Protein AF-A0A9D2CXY6-F1 (afdb_monomer)

pLDDT: mean 75.98, std 15.33, range [23.7, 97.94]

Solvent-accessible surface area (backbone atoms only — not comparable to full-atom values): 51141 Å² total; per-residue (Å²): 143,84,92,83,82,90,83,86,85,86,86,86,74,96,75,68,69,77,80,71,66,85,78,75,85,92,84,87,87,88,86,85,75,83,60,76,52,52,64,48,45,56,58,53,73,65,58,74,75,79,53,79,59,81,84,61,63,61,69,74,40,43,45,48,94,90,51,90,35,28,38,73,75,67,88,88,60,103,52,62,72,58,45,66,67,40,51,51,51,31,41,46,36,45,56,74,44,64,37,37,32,31,46,40,33,43,53,55,68,42,63,71,55,25,49,50,52,41,52,49,42,35,39,79,66,74,59,51,74,18,39,38,37,35,27,46,75,69,50,40,71,57,53,52,45,44,44,22,41,26,73,51,67,37,83,84,48,63,42,79,47,66,37,87,70,57,74,88,78,52,63,52,49,76,59,87,94,31,36,26,38,64,51,37,35,38,30,35,45,84,24,54,41,58,48,61,76,74,59,34,49,44,42,50,38,31,39,36,34,47,58,43,41,56,44,29,39,85,66,69,76,41,20,52,35,48,24,51,52,11,42,29,30,54,44,20,50,77,70,77,38,70,40,32,45,30,29,23,43,51,70,46,52,29,42,50,54,45,34,42,57,48,47,43,27,45,78,57,65,28,48,61,40,68,51,54,73,45,86,48,77,89,74,30,52,71,65,57,52,50,51,50,50,47,41,33,50,70,44,34,65,65,26,54,30,54,66,50,32,47,55,51,44,45,48,52,42,41,68,52,85,38,29,68,65,48,50,54,48,33,59,75,72,65,59,74,64,66,88,79,48,52,72,70,55,45,53,50,55,53,48,54,53,33,70,76,33,60,71,58,36,53,53,44,42,51,50,41,17,46,50,43,49,62,45,47,51,53,68,54,33,50,63,68,69,77,78,78,52,91,50,51,78,45,60,45,33,40,35,34,37,72,31,90,54,69,53,44,76,45,81,37,58,44,96,86,66,47,69,32,39,39,29,47,70,42,52,84,34,70,63,10,28,32,50,85,91,51,64,30,24,47,67,58,52,34,67,76,62,30,76,94,44,52,67,59,41,34,44,23,45,46,46,30,63,34,45,45,49,67,70,52,65,62,84,76,64,52,77,35,37,53,43,65,60,35,54,28,53,40,51,48,60,43,46,94,83,62,57,75,44,80,43,61,36,50,64,78,85,56,65,64,58,60,51,48,53,54,50,48,53,53,49,60,79,41,56,80,34,30,33,41,36,39,49,34,66,86,46,56,76,92,75,34,58,52,63,62,50,49,53,54,37,55,71,32,82,92,42,33,90,33,61,41,77,38,42,68,90,52,39,70,62,44,52,51,53,49,70,75,35,60,40,24,34,38,42,42,61,44,72,74,44,57,65,71,51,89,47,48,90,26,42,36,39,37,30,67,34,52,55,66,34,54,52,62,50,46,53,59,49,50,38,32,62,32,60,87,43,88,55,56,31,38,41,35,36,43,25,42,59,62,42,70,33,22,56,43,49,46,42,36,47,31,34,30,42,78,76,43,49,64,39,53,18,44,33,63,26,19,56,47,48,50,41,65,41,39,29,27,24,82,82,81,50,53,53,50,77,31,42,44,65,58,42,52,51,30,58,74,67,73,62,52,52,32,63,89,44,71,79,27,39,73,84,41,99,73,28,31,66,43,44,75,53,73,76,54,34,28,36,24,81,66,79,67,50,66,42,41,61,38,85,84,47,82,28,33,45,38,80,42,77,55,96,87,56,73,41,48,20,33,64,79,82,56,95,86,67,51,46,38,27,41,37,36,61,44,50,50,76,46,18,50,54,31,60,75,69,53,39,66,83,67,35,64,32,59,43,47,38,71,77,38,65,64,62,48,71,67,59,35,31,52,42,46,68,73,52,83,67,82,89,63,55,81,88,70,58,58,54,76,59,69,73,47,31,53,66,44,46,79,32,96,41,46,62,44,48,68,50,62,51,74,48,57,40,48,100,82,53,34,26,75,24,67,72,28,54,78,66,75,63,78,22,41,26,32,64,47,72,54,67,37,45,33,57,40,48,52,54,49,66,65,46,55,92,61,42,23,32,41,50,32,54,47,56,46,54,50,32,58,61,48,28,55,53,42,59,24,63,72,51,69,67,93,65,75,77,78,130

Organism: NCBI:txid2838504

Mean predicted aligned error: 16.37 Å

InterPro domains:
  IPR000330 SNF2, N-terminal domain [PF00176] (92-286)
  IPR001650 Helicase, C-terminal domain-like [PF00271] (515-628)
  IPR001650 Helicase, C-terminal domain-like [PS51194] (515-668)
  IPR001650 Helicase, C-terminal domain-like [SM00490] (543-628)
  IPR014001 Helicase superfamily 1/2, ATP-binding domain [PS51192] (92-269)
  IPR014001 Helicase superfamily 1/2, ATP-binding domain [SM00487] (78-279)
  IPR027417 P-loop containing nucleoside triphosphate hydrolase [G3DSA:3.40.50.300] (486-652)
  IPR027417 P-loop containing nucleoside triphosphate hydrolase [SSF52540] (81-277)
  IPR027417 P-loop containing nucleoside triphosphate hydrolase [SSF52540] (204-654)
  IPR038718 SNF2-like, N-terminal domain superfamily [G3DSA:3.40.50.10810] (81-376)
  IPR049730 SNF2/RAD5-like, C-terminal helicase domain [cd18793] (515-636)

Sequence (931 aa):
MSKKNYRIEVGLNAFDKEKQRTHLSSTKEAYNAKIAEMNKAVEALDRYDDFSILKIDPYKYKKEKGCGYGITEKQGFNDGIILQHQKDAALAFLRELRGFGLLADVVGSGKTYEACVVLSELAVRDKVRSLLLVVPGQVYATWVDVLENQFGLGKGVLHEVGADIDISEIECEKTGNFLRPVRPIIVKTEDFVHWPEETKKLLFDVIVVDEAHHLCAEEGKYAKAMKLLSLMMETKKKANMTYCLLLSATPHSGNLEHMFRLWYFIRCKGGNPSDFDEKEDKERTEDYNKEKNYYKQHVCRGAATVMEFIKKVKFIEVTGTHAQAFGEYLAKEKIRGFEKKTEGEKSRIVQEFLDENREIKKAVLAQVANAYHNGVLRSIMIRQPNNLLSKKKELFNYLFFPMQEKPGKISAKGLNGEDLTINLADLYGDKAVSVGSKKMSLADYVEEVRGNRTQKQAYAEMIGSKVINTVGAEKPLFTKAGSGAYYWEQMRELPQDTSYELIPYQYDGDLFSHKLEKAKEILRAHKNARVLVFFDYELKKEDCLADRFEEALLADKEFSSRVLSGNVLDRTGTVERFRKKEDAVLVVKDAAFTEGVNLQDSNIIINFQITPDPLAMDQRIGRIFRLGQKNNVRIYSLADMNRLEGYVLMYFLRIGLMSSGSGDATIIAGSNNERMVTVRCPVCGNVKLYSLEDYETRKKNDDLYCVETELCRRGDTKGTRMEEISVYDFKCDVCDSVFARSVSEEGYLCMSVNNEGKGIMCNSGEFGDREVYCRKICAVSHCAYFKRTKLDERCPALLKYKEDKNTSDSDLMQLCEMCTNKDCLPKCRIDVGADAVKACSVCDYASCYPHPHAVRFDDKWEADCPVCAASHRGGRIRPVLARTFATYIRSAWDFKHDGGAGFCGNLRAEAAKVADIKDILGNDKEQPLGR

Foldseek 3Di:
DDDDDDDDDDDDDPDDPPVVPPDDDDDDDDDDDPDVCPVVVVVVVVDDDPLPDQPDDLLNQDDDVPDQEHQDFDPFDPAGSDGPVLRVQLSCCCPVLVQFFEAQEAQFQPLLVSVVSNVVSCVVVVLFQEEEEEAAPLCQVVSLCCVARRVPCHHPQEDEDFLPDDPVPFDADDDDQATEGRGYYYYYNLSLLNHDLVCLSYAGLAYEYEQCLLCLDLDDSNLSNLLSQLSVQVSCVVVVHQRYYYYHNACYLFFLLSNLSSLCCRVVSRHHSQQSVDNDPVSHDPVSVVSSCCCCCQLQVVDRGLLVSLLVLLLCCCCPVVVVLLVVVCVVVVPPPLVVDDSVVVSVSSVVSCVVPVVSVLVSLLVSLCSCVVRHVVSGYDYDALPLQPFFAQEEEEAEEEFQDFQAWDWWAAPVRAIKIARRVCQQDQFRIDGPNDGGHPQVSLVVPVPPHDSQLRSLCCCLVIVCCRGCVPPHPALFPCLSVLSSLLSNQFDPSDDYDYNYGYPPPCVVVVLLVVVVVVLVVLQQAEEEEAWALVDDPVPTCLVVSLVVQCVDPSRVVQEAEQDPVPLPVSLVVSLVGGSHYYRHNDLNSLVSDQPLSHQHYEHSHAFLQLQSVLSVNSSHRHPPRNHHRYYYYYHYSRDLRVSSVSLCRLLCLSRDRSSLNSNLSSSQLQQKWWWAFPFQRFIDIDRPVRVVVCVVVVQQADDPDPRQPVPHPSGTHIGIPQLFFKAWPFPRDTFHADLQQAATWADFPPPPDIFGWHFLPDDPTQKIWTFLLRQVCQFQLCVVVVVCVVQPLNVVCVVGVNQDLVNSQVSQVPDPDPSDDPLSGGDGDDVNQVCFCPDPRRRGVVTTDIWGADPQSKTFDSVCVVVVNGIIIHTPRPSGSSSVLVSLSSDCPVSNSNVSVNSSVVSVSSSSSSSSSNSPDPDDPDD

Nearest PDB structures (foldseek):
  7vdt-assembly1_A  TM=5.013E-01  e=1.199E-12  Homo sapiens
  8wha-assembly1_K  TM=5.676E-01  e=6.725E-11  Arabidopsis thaliana
  8kcc-assembly1_K  TM=5.753E-01  e=1.646E-10  Arabidopsis thaliana
  7nkx-assembly1_W  TM=5.456E-01  e=2.706E-10  Saccharomyces cerevisiae S288C
  8skz-assembly1_A  TM=4.978E-01  e=8.334E-12  Arabidopsis thaliana

Secondary structure (DSSP, 8-state):
-----------S-TT-SSTTSTTS---------TTHHHHHHHHHHT-S-TTSS--S-GGGGB--TT-S--B---TTSS--SS-HHHHHHHHHHHHTSTTEEEE-PPTTS-HHHHHHHHHHHHHHTT--SSEEEEE-TTTHHHHHIIIIIIS---TT-SEEE-SS--GGGS-EEEETTEEEESSPEEEEHHHHTT--GGGGGB--SEEEETTGGGGG-SSSTTHHHHHHHHHHHHHHHHTT---EEEE-S-S-SSBHHHHHHHHHHHHTTT--GGGGT-SSTTTS-HHHHHHHHHIIIIISTT-SBHHHHHHHHHHHHHHTTTHHHHHHHHHHTT---GGGS-HHHHHHHHHHHHHH-HHHHHHHHHHHHHIIIIIIGGGTEE---GGG--SPEEEEEEEEEEESSPS-EEEEE-TTS-EEEEEGGGTTSTTSEEETTEEE-HHHHHHHH-TTS-HHHHHHHIIIIIIIHHHH-STTSSSSTTHHHHHHHHHHT--TT---EEEEEE-SS-HHHHHHHHHHHHHHHTTTS-EEEE--TTS-TTT--HHHHHHHHHHSTTTTTTEEEE-STTHHHHHHHHHH-TT-EEEE--HHHHTT---TT--EEEESS--S-HHHHHHHHHTTSSTT--SPEEEEEEEETTSHHHHHHHHHHHTTTTTS-HHHHHHHHHTT-SPEEEEE-TTT--EEEEEHHHHHHHHHTT--EE-SSHHHHTT-TT-EEPEEE----EEETTT--EE-EETTTTEEEE---STT--EEEEE--STT--EEEE-HHHHHHTBHHHHHTT-TTT-HHHHHHHH-TT--HHHHHHHHHT---TTS-GGGS---SHHHHHHHHT-TTB--SS-S-EEE--TTS-EE-HHHHHTT---EEEE----SHHHHHHHHHH--TTTTHHHHHHHHHHHHHHHHHHHHHHT--------

Structure (mmCIF, N/CA/C/O backbone):
data_AF-A0A9D2CXY6-F1
#
_entry.id   AF-A0A9D2CXY6-F1
#
loop_
_atom_site.group_PDB
_atom_site.id
_atom_site.type_symbol
_atom_site.label_atom_id
_atom_site.label_alt_id
_atom_site.label_comp_id
_atom_site.label_asym_id
_atom_site.label_entity_id
_atom_site.label_seq_id
_atom_site.pdbx_PDB_ins_code
_atom_site.Cartn_x
_atom_site.Cartn_y
_atom_site.Cartn_z
_atom_site.occupancy
_atom_site.B_iso_or_equiv
_atom_site.auth_seq_id
_atom_site.auth_comp_id
_atom_site.auth_asym_id
_atom_site.auth_atom_id
_atom_site.pdbx_PDB_model_num
ATOM 1 N N . MET A 1 1 ? -18.580 -47.778 30.922 1.00 41.81 1 MET A N 1
ATOM 2 C CA . MET A 1 1 ? -18.219 -47.964 29.498 1.00 41.81 1 MET A CA 1
ATOM 3 C C . MET A 1 1 ? -19.469 -47.819 28.630 1.00 41.81 1 MET A C 1
ATOM 5 O O . MET A 1 1 ? -20.261 -48.744 28.617 1.00 41.81 1 MET A O 1
ATOM 9 N N . SER A 1 2 ? -19.644 -46.695 27.922 1.00 25.81 2 SER A N 1
ATOM 10 C CA . SER A 1 2 ? -20.305 -46.613 26.599 1.00 25.81 2 SER A CA 1
ATOM 11 C C . SER A 1 2 ? -20.225 -45.181 26.042 1.00 25.81 2 SER A C 1
ATOM 13 O O . SER A 1 2 ? -20.361 -44.212 26.779 1.00 25.81 2 SER A O 1
ATOM 15 N N . LYS A 1 3 ? -19.981 -45.081 24.733 1.00 36.84 3 LYS A N 1
ATOM 16 C CA . LYS A 1 3 ? -19.825 -43.879 23.893 1.00 36.84 3 LYS A CA 1
ATOM 17 C C . LYS A 1 3 ? -21.077 -42.974 23.859 1.00 36.84 3 LYS A C 1
ATOM 19 O O . LYS A 1 3 ? -22.158 -43.516 23.660 1.00 36.84 3 LYS A O 1
ATOM 24 N N . LYS A 1 4 ? -20.899 -41.639 23.855 1.00 28.08 4 LYS A N 1
ATOM 25 C CA . LYS A 1 4 ? -21.311 -40.669 22.795 1.00 28.08 4 LYS A CA 1
ATOM 26 C C . LYS A 1 4 ? -21.575 -39.246 23.336 1.00 28.08 4 LYS A C 1
ATOM 28 O O . LYS A 1 4 ? -22.573 -39.005 23.993 1.00 28.08 4 LYS A O 1
ATOM 33 N N . ASN A 1 5 ? -20.688 -38.350 22.901 1.00 28.52 5 ASN A N 1
ATOM 34 C CA . ASN A 1 5 ? -20.917 -37.015 22.334 1.00 28.52 5 ASN A CA 1
ATOM 35 C C . ASN A 1 5 ? -21.491 -35.875 23.196 1.00 28.52 5 ASN A C 1
ATOM 37 O O . ASN A 1 5 ? -22.666 -35.830 23.535 1.00 28.52 5 ASN A O 1
ATOM 41 N N . TYR A 1 6 ? -20.599 -34.901 23.400 1.00 33.56 6 TYR A N 1
ATOM 42 C CA . TYR A 1 6 ? -20.803 -33.458 23.508 1.00 33.56 6 TYR A CA 1
ATOM 43 C C . TYR A 1 6 ? -22.066 -32.939 22.804 1.00 33.56 6 TYR A C 1
ATOM 45 O O . TYR A 1 6 ? -22.317 -33.299 21.655 1.00 33.56 6 TYR A O 1
ATOM 53 N N . ARG A 1 7 ? -22.802 -32.037 23.468 1.00 26.97 7 ARG A N 1
ATOM 54 C CA . ARG A 1 7 ? -23.714 -31.103 22.803 1.00 26.97 7 ARG A CA 1
ATOM 55 C C . ARG A 1 7 ? -23.907 -29.838 23.630 1.00 26.97 7 ARG A C 1
ATOM 57 O O . ARG A 1 7 ? -24.121 -29.905 24.838 1.00 26.97 7 ARG A O 1
ATOM 64 N N . ILE A 1 8 ? -23.804 -28.698 22.960 1.00 31.97 8 ILE A N 1
ATOM 65 C CA . ILE A 1 8 ? -24.222 -27.389 23.460 1.00 31.97 8 ILE A CA 1
ATOM 66 C C . ILE A 1 8 ? -25.532 -27.093 22.758 1.00 31.97 8 ILE A C 1
ATOM 68 O O . ILE A 1 8 ? -25.573 -27.079 21.530 1.00 31.97 8 ILE A O 1
ATOM 72 N N . GLU A 1 9 ? -26.587 -26.873 23.528 1.00 25.33 9 GLU A N 1
ATOM 73 C CA . GLU A 1 9 ? -27.863 -26.410 22.996 1.00 25.33 9 GLU A CA 1
ATOM 74 C C . GLU A 1 9 ? -28.093 -24.971 23.464 1.00 25.33 9 GLU A C 1
ATOM 76 O O . GLU A 1 9 ? -27.972 -24.661 24.650 1.00 25.33 9 GLU A O 1
ATOM 81 N N . VAL A 1 10 ? -28.351 -24.088 22.495 1.00 42.09 10 VAL A N 1
ATOM 82 C CA . VAL A 1 10 ? -28.580 -22.650 22.676 1.00 42.09 10 VAL A CA 1
ATOM 83 C C . VAL A 1 10 ? -30.037 -22.334 22.314 1.00 42.09 10 VAL A C 1
ATOM 85 O O . VAL A 1 10 ? -30.482 -22.656 21.212 1.00 42.09 10 VAL A O 1
ATOM 88 N N . GLY A 1 11 ? -30.740 -21.684 23.253 1.00 35.28 11 GLY A N 1
ATOM 89 C CA . GLY A 1 11 ? -32.131 -21.194 23.190 1.00 35.28 11 GLY A CA 1
ATOM 90 C C . GLY A 1 11 ? -33.019 -21.876 24.246 1.00 35.28 11 GLY A C 1
ATOM 91 O O . GLY A 1 11 ? -32.891 -23.074 24.447 1.00 35.28 11 GLY A O 1
ATOM 92 N N . LEU A 1 12 ? -33.923 -21.250 25.007 1.00 33.31 12 LEU A N 1
ATOM 93 C CA . LEU A 1 12 ? -34.404 -19.874 25.218 1.00 33.31 12 LEU A CA 1
ATOM 94 C C . LEU A 1 12 ? -34.279 -19.593 26.740 1.00 33.31 12 LEU A C 1
ATOM 96 O O . LEU A 1 12 ? -34.379 -20.541 27.516 1.00 33.31 12 LEU A O 1
ATOM 100 N N . ASN A 1 13 ? -34.096 -18.331 27.164 1.00 36.81 13 ASN A N 1
ATOM 101 C CA . ASN A 1 13 ? -33.872 -17.859 28.562 1.00 36.81 13 ASN A CA 1
ATOM 102 C C . ASN A 1 13 ? -32.398 -17.671 28.997 1.00 36.81 13 ASN A C 1
ATOM 104 O O . ASN A 1 13 ? -32.041 -17.945 30.140 1.00 36.81 13 ASN A O 1
ATOM 108 N N . ALA A 1 14 ? -31.536 -17.176 28.103 1.00 34.75 14 ALA A N 1
ATOM 109 C CA . ALA A 1 14 ? -30.080 -17.125 28.286 1.00 34.75 14 ALA A CA 1
ATOM 110 C C . ALA A 1 14 ? -29.552 -16.300 29.488 1.00 34.75 14 ALA A C 1
ATOM 112 O O . ALA A 1 14 ? -28.375 -16.438 29.808 1.00 34.75 14 ALA A O 1
ATOM 113 N N . PHE A 1 15 ? -30.378 -15.489 30.169 1.00 41.44 15 PHE A N 1
ATOM 114 C CA . PHE A 1 15 ? -29.920 -14.599 31.252 1.00 41.44 15 PHE A CA 1
ATOM 115 C C . PHE A 1 15 ? -30.944 -14.362 32.389 1.00 41.44 15 PHE A C 1
ATOM 117 O O . PHE A 1 15 ? -31.001 -13.269 32.951 1.00 41.44 15 PHE A O 1
ATOM 124 N N . ASP A 1 16 ? -31.762 -15.355 32.763 1.00 38.78 16 ASP A N 1
ATOM 125 C CA . ASP A 1 16 ? -32.691 -15.206 33.902 1.00 38.78 16 ASP A CA 1
ATOM 126 C C . ASP A 1 16 ? -31.950 -15.186 35.264 1.00 38.78 16 ASP A C 1
ATOM 128 O O . ASP A 1 16 ? -31.439 -16.203 35.749 1.00 38.78 16 ASP A O 1
ATOM 132 N N . LYS A 1 17 ? -31.903 -13.994 35.879 1.00 36.12 17 LYS A N 1
ATOM 133 C CA . LYS A 1 17 ? -31.242 -13.669 37.159 1.00 36.12 17 LYS A CA 1
ATOM 134 C C . LYS A 1 17 ? -31.912 -14.287 38.397 1.00 36.12 17 LYS A C 1
ATOM 136 O O . LYS A 1 17 ? -31.241 -14.396 39.427 1.00 36.12 17 LYS A O 1
ATOM 141 N N . GLU A 1 18 ? -33.196 -14.659 38.367 1.00 34.94 18 GLU A N 1
ATOM 142 C CA . GLU A 1 18 ? -33.931 -15.015 39.599 1.00 34.94 18 GLU A CA 1
ATOM 143 C C . GLU A 1 18 ? -33.665 -16.443 40.091 1.00 34.94 18 GLU A C 1
ATOM 145 O O . GLU A 1 18 ? -33.592 -16.668 41.300 1.00 34.94 18 GLU A O 1
ATOM 150 N N . LYS A 1 19 ? -33.394 -17.401 39.196 1.00 36.78 19 LYS A N 1
ATOM 151 C CA . LYS A 1 19 ? -33.051 -18.783 39.594 1.00 36.78 19 LYS A CA 1
ATOM 152 C C . LYS A 1 19 ? -31.610 -18.978 40.074 1.00 36.78 19 LYS A C 1
ATOM 154 O O . LYS A 1 19 ? -31.309 -20.005 40.672 1.00 36.78 19 LYS A O 1
ATOM 159 N N . GLN A 1 20 ? -30.712 -18.020 39.839 1.00 35.06 20 GLN A N 1
ATOM 160 C CA . GLN A 1 20 ? -29.285 -18.160 40.170 1.00 35.06 20 GLN A CA 1
ATOM 161 C C . GLN A 1 20 ? -28.918 -17.663 41.579 1.00 35.06 20 GLN A C 1
ATOM 163 O O . GLN A 1 20 ? -27.801 -17.883 42.046 1.00 35.06 20 GLN A O 1
ATOM 168 N N . ARG A 1 21 ? -29.849 -17.012 42.289 1.00 31.50 21 ARG A N 1
ATOM 169 C CA . ARG A 1 21 ? -29.603 -16.412 43.613 1.00 31.50 21 ARG A CA 1
ATOM 170 C C . ARG A 1 21 ? -29.711 -17.370 44.806 1.00 31.50 21 ARG A C 1
ATOM 172 O O . ARG A 1 21 ? -29.365 -16.973 45.913 1.00 31.50 21 ARG A O 1
ATOM 179 N N . THR A 1 22 ? -30.142 -18.616 44.632 1.00 30.42 22 THR A N 1
ATOM 180 C CA . THR A 1 22 ? -30.487 -19.511 45.757 1.00 30.42 22 THR A CA 1
ATOM 181 C C . THR A 1 22 ? -29.317 -20.255 46.422 1.00 30.42 22 THR A C 1
ATOM 183 O O . THR A 1 22 ? -29.571 -21.096 47.279 1.00 30.42 22 THR A O 1
ATOM 186 N N . HIS A 1 23 ? -28.045 -19.960 46.107 1.00 33.16 23 HIS A N 1
ATOM 187 C CA . HIS A 1 23 ? -26.914 -20.784 46.585 1.00 33.16 23 HIS A CA 1
ATOM 188 C C . HIS A 1 23 ? -25.716 -20.081 47.251 1.00 33.16 23 HIS A C 1
ATOM 190 O O . HIS A 1 23 ? -24.692 -20.733 47.436 1.00 33.16 23 HIS A O 1
ATOM 196 N N . LEU A 1 24 ? -25.784 -18.813 47.677 1.00 26.75 24 LEU A N 1
ATOM 197 C CA . LEU A 1 24 ? -24.599 -18.152 48.261 1.00 26.75 24 LEU A CA 1
ATOM 198 C C . LEU A 1 24 ? -24.891 -17.386 49.570 1.00 26.75 24 LEU A C 1
ATOM 200 O O . LEU A 1 24 ? -25.291 -16.231 49.547 1.00 26.75 24 LEU A O 1
ATOM 204 N N . SER A 1 25 ? -24.685 -18.121 50.675 1.00 31.02 25 SER A N 1
ATOM 205 C CA . SER A 1 25 ? -24.262 -17.797 52.062 1.00 31.02 25 SER A CA 1
ATOM 206 C C . SER A 1 25 ? -24.486 -16.403 52.699 1.00 31.02 25 SER A C 1
ATOM 208 O O . SER A 1 25 ? -24.323 -15.354 52.086 1.00 31.02 25 SER A O 1
ATOM 210 N N . SER A 1 26 ? -24.758 -16.421 54.012 1.00 33.03 26 SER A N 1
ATOM 211 C CA . SER A 1 26 ? -25.340 -15.364 54.851 1.00 33.03 26 SER A CA 1
ATOM 212 C C . SER A 1 26 ? -24.434 -14.826 55.983 1.00 33.03 26 SER A C 1
ATOM 214 O O . SER A 1 26 ? -24.831 -14.869 57.148 1.00 33.03 26 SER A O 1
ATOM 216 N N . THR A 1 27 ? -23.254 -14.268 55.697 1.00 28.62 27 THR A N 1
ATOM 217 C CA . THR A 1 27 ? -22.452 -13.574 56.734 1.00 28.62 27 THR A CA 1
ATOM 218 C C . THR A 1 27 ? -21.773 -12.301 56.217 1.00 28.62 27 THR A C 1
ATOM 220 O O . THR A 1 27 ? -21.126 -12.299 55.174 1.00 28.62 27 THR A O 1
ATOM 223 N N . LYS A 1 28 ? -21.927 -11.201 56.970 1.00 33.81 28 LYS A N 1
ATOM 224 C CA . LYS A 1 28 ? -21.298 -9.886 56.751 1.00 33.81 28 LYS A CA 1
ATOM 225 C C . LYS A 1 28 ? -20.602 -9.444 58.037 1.00 33.81 28 LYS A C 1
ATOM 227 O O . LYS A 1 28 ? -21.284 -9.363 59.050 1.00 33.81 28 LYS A O 1
ATOM 232 N N . GLU A 1 29 ? -19.335 -9.036 57.955 1.00 27.53 29 GLU A N 1
ATOM 233 C CA . GLU A 1 29 ? -18.698 -8.124 58.923 1.00 27.53 29 GLU A CA 1
ATOM 234 C C . GLU A 1 29 ? -17.735 -7.148 58.219 1.00 27.53 29 GLU A C 1
ATOM 236 O O . GLU A 1 29 ? -17.326 -7.386 57.082 1.00 27.53 29 GLU A O 1
ATOM 241 N N . ALA A 1 30 ? -17.448 -6.008 58.862 1.00 40.78 30 ALA A N 1
ATOM 242 C CA . ALA A 1 30 ? -16.993 -4.767 58.226 1.00 40.78 30 ALA A CA 1
ATOM 243 C C . ALA A 1 30 ? -15.652 -4.223 58.763 1.00 40.78 30 ALA A C 1
ATOM 245 O O . ALA A 1 30 ? -15.398 -4.258 59.964 1.00 40.78 30 ALA A O 1
ATOM 246 N N . TYR A 1 31 ? -14.862 -3.583 57.889 1.00 23.70 31 TYR A N 1
ATOM 247 C CA . TYR A 1 31 ? -13.877 -2.554 58.253 1.00 23.70 31 TYR A CA 1
ATOM 248 C C . TYR A 1 31 ? -13.881 -1.460 57.181 1.00 23.70 31 TYR A C 1
ATOM 250 O O . TYR A 1 31 ? -13.943 -1.751 55.990 1.00 23.70 31 TYR A O 1
ATOM 258 N N . ASN A 1 32 ? -13.835 -0.197 57.598 1.00 48.59 32 ASN A N 1
ATOM 259 C CA . ASN A 1 32 ? -13.775 0.955 56.706 1.00 48.59 32 ASN A CA 1
ATOM 260 C C . ASN A 1 32 ? -12.541 1.779 57.058 1.00 48.59 32 ASN A C 1
ATOM 262 O O . ASN A 1 32 ? -12.325 2.072 58.230 1.00 48.59 32 ASN A O 1
ATOM 266 N N . ALA A 1 33 ? -11.801 2.201 56.035 1.00 47.00 33 ALA A N 1
ATOM 267 C CA . ALA A 1 33 ? -11.562 3.628 55.800 1.00 47.00 33 ALA A CA 1
ATOM 268 C C . ALA A 1 33 ? -10.813 3.827 54.475 1.00 47.00 33 ALA A C 1
ATOM 270 O O . ALA A 1 33 ? -9.647 4.209 54.462 1.00 47.00 33 ALA A O 1
ATOM 271 N N . LYS A 1 34 ? -11.522 3.535 53.374 1.00 45.59 34 LYS A N 1
ATOM 272 C CA . LYS A 1 34 ? -11.442 4.062 51.988 1.00 45.59 34 LYS A CA 1
ATOM 273 C C . LYS A 1 34 ? -10.119 4.215 51.222 1.00 45.59 34 LYS A C 1
ATOM 275 O O . LYS A 1 34 ? -10.170 4.336 50.006 1.00 45.59 34 LYS A O 1
ATOM 280 N N . ILE A 1 35 ? -8.961 4.237 51.859 1.00 38.28 35 ILE A N 1
ATOM 281 C CA . ILE A 1 35 ? -7.724 4.740 51.248 1.00 38.28 35 ILE A CA 1
ATOM 282 C C . ILE A 1 35 ? -6.672 3.633 51.159 1.00 38.28 35 ILE A C 1
ATOM 284 O O . ILE A 1 35 ? -6.028 3.478 50.127 1.00 38.28 35 ILE A O 1
ATOM 288 N N . ALA A 1 36 ? -6.571 2.777 52.178 1.00 37.06 36 ALA A N 1
ATOM 289 C CA . ALA A 1 36 ? -5.719 1.587 52.118 1.00 37.06 36 ALA A CA 1
ATOM 290 C C . ALA A 1 36 ? -6.253 0.521 51.138 1.00 37.06 36 ALA A C 1
ATOM 292 O O . ALA A 1 36 ? -5.505 -0.354 50.706 1.00 37.06 36 ALA A O 1
ATOM 293 N N . GLU A 1 37 ? -7.537 0.612 50.779 1.00 43.56 37 GLU A N 1
ATOM 294 C CA . GLU A 1 37 ? -8.209 -0.322 49.882 1.00 43.56 37 GLU A CA 1
ATOM 295 C C . GLU A 1 37 ? -8.038 0.045 48.404 1.00 43.56 37 GLU A C 1
ATOM 297 O O . GLU A 1 37 ? -7.950 -0.863 47.605 1.00 43.56 37 GLU A O 1
ATOM 302 N N . MET A 1 38 ? -7.900 1.316 47.998 1.00 40.88 38 MET A N 1
ATOM 303 C CA . MET A 1 38 ? -7.779 1.650 46.564 1.00 40.88 38 MET A CA 1
ATOM 304 C C . MET A 1 38 ? -6.444 1.207 45.949 1.00 40.88 38 MET A C 1
ATOM 306 O O . MET A 1 38 ? -6.446 0.590 44.888 1.00 40.88 38 MET A O 1
ATOM 310 N N . ASN A 1 39 ? -5.314 1.440 46.622 1.00 37.06 39 ASN A N 1
ATOM 311 C CA . ASN A 1 39 ? -4.003 1.026 46.099 1.00 37.06 39 ASN A CA 1
ATOM 312 C C . ASN A 1 39 ? -3.804 -0.493 46.183 1.00 37.06 39 ASN A C 1
ATOM 314 O O . ASN A 1 39 ? -3.300 -1.097 45.242 1.00 37.06 39 ASN A O 1
ATOM 318 N N . LYS A 1 40 ? -4.313 -1.136 47.243 1.00 36.38 40 LYS A N 1
ATOM 319 C CA . LYS A 1 40 ? -4.386 -2.599 47.301 1.00 36.38 40 LYS A CA 1
ATOM 320 C C . LYS A 1 40 ? -5.456 -3.187 46.390 1.00 36.38 40 LYS A C 1
ATOM 322 O O . LYS A 1 40 ? -5.291 -4.333 46.035 1.00 36.38 40 LYS A O 1
ATOM 327 N N . ALA A 1 41 ? -6.518 -2.480 46.005 1.00 41.91 41 ALA A N 1
ATOM 328 C CA . ALA A 1 41 ? -7.520 -2.967 45.054 1.00 41.91 41 ALA A CA 1
ATOM 329 C C . ALA A 1 41 ? -7.016 -2.867 43.620 1.00 41.91 41 ALA A C 1
ATOM 331 O O . ALA A 1 41 ? -7.339 -3.741 42.835 1.00 41.91 41 ALA A O 1
ATOM 332 N N . VAL A 1 42 ? -6.183 -1.878 43.286 1.00 38.59 42 VAL A N 1
ATOM 333 C CA . VAL A 1 42 ? -5.435 -1.870 42.021 1.00 38.59 42 VAL A CA 1
ATOM 334 C C . VAL A 1 42 ? -4.413 -3.016 42.018 1.00 38.59 42 VAL A C 1
ATOM 336 O O . VAL A 1 42 ? -4.452 -3.850 41.122 1.00 38.59 42 VAL A O 1
ATOM 339 N N . GLU A 1 43 ? -3.616 -3.174 43.082 1.00 35.59 43 GLU A N 1
ATOM 340 C CA . GLU A 1 43 ? -2.652 -4.286 43.208 1.00 35.59 43 GLU A CA 1
ATOM 341 C C . GLU A 1 43 ? -3.290 -5.678 43.462 1.00 35.59 43 GLU A C 1
ATOM 343 O O . GLU A 1 43 ? -2.638 -6.706 43.281 1.00 35.59 43 GLU A O 1
ATOM 348 N N . ALA A 1 44 ? -4.552 -5.758 43.899 1.00 38.16 44 ALA A N 1
ATOM 349 C CA . ALA A 1 44 ? -5.314 -7.004 44.085 1.00 38.16 44 ALA A CA 1
ATOM 350 C C . ALA A 1 44 ? -6.255 -7.307 42.911 1.00 38.16 44 ALA A C 1
ATOM 352 O O . ALA A 1 44 ? -6.589 -8.472 42.718 1.00 38.16 44 ALA A O 1
ATOM 353 N N . LEU A 1 45 ? -6.617 -6.314 42.090 1.00 44.41 45 LEU A N 1
ATOM 354 C CA . LEU A 1 45 ? -7.067 -6.533 40.709 1.00 44.41 45 LEU A CA 1
ATOM 355 C C . LEU A 1 45 ? -5.921 -7.107 39.856 1.00 44.41 45 LEU A C 1
ATOM 357 O O . LEU A 1 45 ? -6.186 -7.838 38.907 1.00 44.41 45 LEU A O 1
ATOM 361 N N . ASP A 1 46 ? -4.669 -6.833 40.238 1.00 42.38 46 ASP A N 1
ATOM 362 C CA . ASP A 1 46 ? -3.444 -7.337 39.603 1.00 42.38 46 ASP A CA 1
ATOM 363 C C . ASP A 1 46 ? -2.951 -8.707 40.122 1.00 42.38 46 ASP A C 1
ATOM 365 O O . ASP A 1 46 ? -1.902 -9.190 39.683 1.00 42.38 46 ASP A O 1
ATOM 369 N N . ARG A 1 47 ? -3.683 -9.406 41.008 1.00 36.91 47 ARG A N 1
ATOM 370 C CA . ARG A 1 47 ? -3.263 -10.739 41.483 1.00 36.91 47 ARG A CA 1
ATOM 371 C C . ARG A 1 47 ? -3.900 -11.910 40.729 1.00 36.91 47 ARG A C 1
ATOM 373 O O . ARG A 1 47 ? -5.066 -12.228 40.913 1.00 36.91 47 ARG A O 1
ATOM 380 N N . TYR A 1 48 ? -3.005 -12.622 40.042 1.00 41.16 48 TYR A N 1
ATOM 381 C CA . TYR A 1 48 ? -3.016 -14.048 39.701 1.00 41.16 48 TYR A CA 1
ATOM 382 C C . TYR A 1 48 ? -4.030 -14.558 38.654 1.00 41.16 48 TYR A C 1
ATOM 384 O O . TYR A 1 48 ? -5.229 -14.674 38.871 1.00 41.16 48 TYR A O 1
ATOM 392 N N . ASP A 1 49 ? -3.445 -15.013 37.543 1.00 43.59 49 ASP A N 1
ATOM 393 C CA . ASP A 1 49 ? -3.783 -16.266 36.849 1.00 43.59 49 ASP A CA 1
ATOM 394 C C . ASP A 1 49 ? -5.091 -16.374 36.058 1.00 43.59 49 ASP A C 1
ATOM 396 O O . ASP A 1 49 ? -5.290 -17.366 35.360 1.00 43.59 49 ASP A O 1
ATOM 400 N N . ASP A 1 50 ? -5.973 -15.372 36.083 1.00 53.66 50 ASP A N 1
ATOM 401 C CA . ASP A 1 50 ? -7.300 -15.585 35.499 1.00 53.66 50 ASP A CA 1
ATOM 402 C C . ASP A 1 50 ? -7.238 -15.875 33.983 1.00 53.66 50 ASP A C 1
ATOM 404 O O . ASP A 1 50 ? -7.985 -16.723 33.510 1.00 53.66 50 ASP A O 1
ATOM 408 N N . PHE A 1 51 ? -6.304 -15.285 33.228 1.00 57.66 51 PHE A N 1
ATOM 409 C CA . PHE A 1 51 ? -6.133 -15.503 31.778 1.00 57.66 51 PHE A CA 1
ATOM 410 C C . PHE A 1 51 ? -4.839 -16.250 31.399 1.00 57.66 51 PHE A C 1
ATOM 412 O O . PHE A 1 51 ? -4.284 -15.998 30.331 1.00 57.66 51 PHE A O 1
ATOM 419 N N . SER A 1 52 ? -4.317 -17.148 32.246 1.00 53.38 52 SER A N 1
ATOM 420 C CA . SER A 1 52 ? -3.157 -17.977 31.859 1.00 53.38 52 SER A CA 1
ATOM 421 C C . SER A 1 52 ? -3.478 -18.977 30.742 1.00 53.38 52 SER A C 1
ATOM 423 O O . SER A 1 52 ? -2.602 -19.301 29.942 1.00 53.38 52 SER A O 1
ATOM 425 N N . ILE A 1 53 ? -4.742 -19.401 30.643 1.00 61.78 53 ILE A N 1
ATOM 426 C CA . ILE A 1 53 ? -5.299 -20.263 29.595 1.00 61.78 53 ILE A CA 1
ATOM 427 C C . ILE A 1 53 ? -6.713 -19.781 29.224 1.00 61.78 53 ILE A C 1
ATOM 429 O O . ILE A 1 53 ? -7.440 -19.243 30.064 1.00 61.78 53 ILE A O 1
ATOM 433 N N . LEU A 1 54 ? -7.116 -19.998 27.967 1.00 59.91 54 LEU A N 1
ATOM 434 C CA . LEU A 1 54 ? -8.503 -19.811 27.526 1.00 59.91 54 LEU A CA 1
ATOM 435 C C . LEU A 1 54 ? -9.413 -20.878 28.166 1.00 59.91 54 LEU A C 1
ATOM 437 O O . LEU A 1 54 ? -9.118 -22.070 28.082 1.00 59.91 54 LEU A O 1
ATOM 441 N N . LYS A 1 55 ? -10.526 -20.467 28.785 1.00 67.19 55 LYS A N 1
ATOM 442 C CA . LYS A 1 55 ? -11.555 -21.369 29.342 1.00 67.19 55 LYS A CA 1
ATOM 443 C C . LYS A 1 55 ? -12.499 -21.904 28.270 1.00 67.19 55 LYS A C 1
ATOM 445 O O . LYS A 1 55 ? -13.091 -22.969 28.459 1.00 67.19 55 LYS A O 1
ATOM 450 N N . ILE A 1 56 ? -12.674 -21.179 27.167 1.00 65.06 56 ILE A N 1
ATOM 451 C CA . ILE A 1 56 ? -13.430 -21.677 26.015 1.00 65.06 56 ILE A CA 1
ATOM 452 C C . ILE A 1 56 ? -12.762 -22.927 25.436 1.00 65.06 56 ILE A C 1
ATOM 454 O O . ILE A 1 56 ? -11.542 -23.006 25.332 1.00 65.06 56 ILE A O 1
ATOM 458 N N . ASP A 1 57 ? -13.575 -23.891 25.006 1.00 68.31 57 ASP A N 1
ATOM 459 C CA . ASP A 1 57 ? -13.115 -25.001 24.169 1.00 68.31 57 ASP A CA 1
ATOM 460 C C . ASP A 1 57 ? -13.430 -24.658 22.704 1.00 68.31 57 ASP A C 1
ATOM 462 O O . ASP A 1 57 ? -14.600 -24.689 22.313 1.00 68.31 57 ASP A O 1
ATOM 466 N N . PRO A 1 58 ? -12.425 -24.324 21.873 1.00 66.12 58 PRO A N 1
ATOM 467 C CA . PRO A 1 58 ? -12.653 -23.897 20.497 1.00 66.12 58 PRO A CA 1
ATOM 468 C C . PRO A 1 58 ? -13.274 -24.976 19.601 1.00 66.12 58 PRO A C 1
ATOM 470 O O . PRO A 1 58 ? -13.858 -24.648 18.569 1.00 66.12 58 PRO A O 1
ATOM 473 N N . TYR A 1 59 ? -13.188 -26.260 19.975 1.00 69.44 59 TYR A N 1
ATOM 474 C CA . TYR A 1 59 ? -13.825 -27.338 19.214 1.00 69.44 59 TYR A CA 1
ATOM 475 C C . TYR A 1 59 ? -15.350 -27.316 19.324 1.00 69.44 59 TYR A C 1
ATOM 477 O O . TYR A 1 59 ? -16.035 -27.853 18.455 1.00 69.44 59 TYR A O 1
ATOM 485 N N . LYS A 1 60 ? -15.894 -26.634 20.335 1.00 67.25 60 LYS A N 1
ATOM 486 C CA . LYS A 1 60 ? -17.335 -26.420 20.500 1.00 67.25 60 LYS A CA 1
ATOM 487 C C . LYS A 1 60 ? -17.958 -25.601 19.378 1.00 67.25 60 LYS A C 1
ATOM 489 O O . LYS A 1 60 ? -19.150 -25.736 19.130 1.00 67.25 60 LYS A O 1
ATOM 494 N N . TYR A 1 61 ? -17.164 -24.795 18.676 1.00 70.81 61 TYR A N 1
ATOM 495 C CA . TYR A 1 61 ? -17.650 -24.044 17.524 1.00 70.81 61 TYR A CA 1
ATOM 496 C C . TYR A 1 61 ? -17.788 -24.907 16.268 1.00 70.81 61 TYR A C 1
ATOM 498 O O . TYR A 1 61 ? -18.180 -24.380 15.233 1.00 70.81 61 TYR A O 1
ATOM 506 N N . LYS A 1 62 ? -17.473 -26.212 16.300 1.00 73.31 62 LYS A N 1
ATOM 507 C CA . LYS A 1 62 ? -17.636 -27.082 15.129 1.00 73.31 62 LYS A CA 1
ATOM 508 C C . LYS A 1 62 ? -19.091 -27.104 14.684 1.00 73.31 62 LYS A C 1
ATOM 510 O O . LYS A 1 62 ? -19.980 -27.421 15.468 1.00 73.31 62 LYS A O 1
ATOM 515 N N . LYS A 1 63 ? -19.334 -26.871 13.395 1.00 70.38 63 LYS A N 1
ATOM 516 C CA . LYS A 1 63 ? -20.666 -27.054 12.822 1.00 70.38 63 LYS A CA 1
ATOM 517 C C . LYS A 1 63 ? -21.066 -28.527 12.865 1.00 70.38 63 LYS A C 1
ATOM 519 O O . LYS A 1 63 ? -20.504 -29.358 12.150 1.00 70.38 63 LYS A O 1
ATOM 524 N N . GLU A 1 64 ? -22.058 -28.841 13.691 1.00 74.44 64 GLU A N 1
ATOM 525 C CA . GLU A 1 64 ? -22.664 -30.168 13.752 1.00 74.44 64 GLU A CA 1
ATOM 526 C C . GLU A 1 64 ? -23.735 -30.347 12.668 1.00 74.44 64 GLU A C 1
ATOM 528 O O . GLU A 1 64 ? -24.426 -29.408 12.263 1.00 74.44 64 GLU A O 1
ATOM 533 N N . LYS A 1 65 ? -23.907 -31.586 12.194 1.00 71.62 65 LYS A N 1
ATOM 534 C CA . LYS A 1 65 ? -24.922 -31.914 11.188 1.00 71.62 65 LYS A CA 1
ATOM 535 C C . LYS A 1 65 ? -26.323 -31.638 11.751 1.00 71.62 65 LYS A C 1
ATOM 537 O O . LYS A 1 65 ? -26.713 -32.234 12.749 1.00 71.62 65 LYS A O 1
ATOM 542 N N . GLY A 1 66 ? -27.077 -30.765 11.083 1.00 65.56 66 GLY A N 1
ATOM 543 C CA . GLY A 1 66 ? -28.427 -30.361 11.496 1.00 65.56 66 GLY A CA 1
ATOM 544 C C . GLY A 1 66 ? -28.479 -29.161 12.448 1.00 65.56 66 GLY A C 1
ATOM 545 O O . GLY A 1 66 ? -29.575 -28.711 12.763 1.00 65.56 66 GLY A O 1
ATOM 546 N N . CYS A 1 67 ? -27.334 -28.615 12.875 1.00 63.94 67 CYS A N 1
ATOM 547 C CA . CYS A 1 67 ? -27.291 -27.349 13.604 1.00 63.94 67 CYS A CA 1
ATOM 548 C C . CYS A 1 67 ? -27.349 -26.165 12.624 1.00 63.94 67 CYS A C 1
ATOM 550 O O . CYS A 1 67 ? -26.647 -26.154 11.606 1.00 63.94 67 CYS A O 1
ATOM 552 N N . GLY A 1 68 ? -28.169 -25.156 12.939 1.00 57.06 68 GLY A N 1
ATOM 553 C CA . GLY A 1 68 ? -28.195 -23.889 12.198 1.00 57.06 68 GLY A CA 1
ATOM 554 C C . GLY A 1 68 ? -26.891 -23.095 12.340 1.00 57.06 68 GLY A C 1
ATOM 555 O O . GLY A 1 68 ? -26.500 -22.393 11.408 1.00 57.06 68 GLY A O 1
ATOM 556 N N . TYR A 1 69 ? -26.187 -23.296 13.456 1.00 61.88 69 TYR A N 1
ATOM 557 C CA . TYR A 1 69 ? -25.009 -22.540 13.866 1.00 61.88 69 TYR A CA 1
ATOM 558 C C . TYR A 1 69 ? -23.733 -23.389 13.869 1.00 61.88 69 TYR A C 1
ATOM 560 O O . TYR A 1 69 ? -23.778 -24.622 13.858 1.00 61.88 69 TYR A O 1
ATOM 568 N N . GLY A 1 70 ? -22.584 -22.721 13.890 1.00 55.38 70 GLY A N 1
ATOM 569 C CA . GLY A 1 70 ? -21.268 -23.346 13.979 1.00 55.38 70 GLY A CA 1
ATOM 570 C C . GLY A 1 70 ? -20.393 -23.092 12.754 1.00 55.38 70 GLY A C 1
ATOM 571 O O . GLY A 1 70 ? -20.855 -22.879 11.629 1.00 55.38 70 GLY A O 1
ATOM 572 N N . ILE A 1 71 ? -19.090 -23.162 12.984 1.00 69.81 71 ILE A N 1
ATOM 573 C CA . ILE A 1 71 ? -18.022 -22.962 12.016 1.00 69.81 71 ILE A CA 1
ATOM 574 C C . ILE A 1 71 ? -17.739 -24.290 11.314 1.00 69.81 71 ILE A C 1
ATOM 576 O O . ILE A 1 71 ? -17.468 -25.325 11.930 1.00 69.81 71 ILE A O 1
ATOM 580 N N . THR A 1 72 ? -17.812 -24.270 9.987 1.00 69.62 72 THR A N 1
ATOM 581 C CA . THR A 1 72 ? -17.519 -25.461 9.185 1.00 69.62 72 THR A CA 1
ATOM 582 C C . THR A 1 72 ? -16.012 -25.676 9.137 1.00 69.62 72 THR A C 1
ATOM 584 O O . THR A 1 72 ? -15.275 -24.801 8.686 1.00 69.62 72 THR A O 1
ATOM 587 N N . GLU A 1 73 ? -15.560 -26.850 9.572 1.00 65.25 73 GLU A N 1
ATOM 588 C CA . GLU A 1 73 ? -14.160 -27.256 9.458 1.00 65.25 73 GLU A CA 1
ATOM 589 C C . GLU A 1 73 ? -13.772 -27.316 7.973 1.00 65.25 73 GLU A C 1
ATOM 591 O O . GLU A 1 73 ? -14.331 -28.091 7.192 1.00 65.25 73 GLU A O 1
ATOM 596 N N . LYS A 1 74 ? -12.849 -26.447 7.556 1.00 55.44 74 LYS A N 1
ATOM 597 C CA . LYS A 1 74 ? -12.379 -26.405 6.170 1.00 55.44 74 LYS A CA 1
ATOM 598 C C . LYS A 1 74 ? -11.224 -27.390 6.006 1.00 55.44 74 LYS A C 1
ATOM 600 O O . LYS A 1 74 ? -10.183 -27.234 6.629 1.00 55.44 74 LYS A O 1
ATOM 605 N N . GLN A 1 75 ? -11.378 -28.373 5.119 1.00 43.66 75 GLN A N 1
ATOM 606 C CA . GLN A 1 75 ? -10.281 -29.271 4.743 1.00 43.66 75 GLN A CA 1
ATOM 607 C C . GLN A 1 75 ? -9.123 -28.492 4.089 1.00 43.66 75 GLN A C 1
ATOM 609 O O . GLN A 1 75 ? -9.354 -27.678 3.183 1.00 43.66 75 GLN A O 1
ATOM 614 N N . GLY A 1 76 ? -7.884 -28.792 4.498 1.00 45.81 76 GLY A N 1
ATOM 615 C CA . GLY A 1 76 ? -6.667 -28.366 3.790 1.00 45.81 76 GLY A CA 1
ATOM 616 C C . GLY A 1 76 ? -5.595 -27.651 4.617 1.00 45.81 76 GLY A C 1
ATOM 617 O O . GLY A 1 76 ? -4.569 -27.290 4.049 1.00 45.81 76 GLY A O 1
ATOM 618 N N . PHE A 1 77 ? -5.794 -27.468 5.920 1.00 41.88 77 PHE A N 1
ATOM 619 C CA . PHE A 1 77 ? -4.758 -27.054 6.868 1.00 41.88 77 PHE A CA 1
ATOM 620 C C . PHE A 1 77 ? -4.864 -27.934 8.108 1.00 41.88 77 PHE A C 1
ATOM 622 O O . PHE A 1 77 ? -5.963 -28.324 8.494 1.00 41.88 77 PHE A O 1
ATOM 629 N N . ASN A 1 78 ? -3.732 -28.271 8.710 1.00 42.75 78 ASN A N 1
ATOM 630 C CA . ASN A 1 78 ? -3.659 -29.124 9.892 1.00 42.75 78 ASN A CA 1
ATOM 631 C C . ASN A 1 78 ? -4.034 -28.354 11.177 1.00 42.75 78 ASN A C 1
ATOM 633 O O . ASN A 1 78 ? -3.428 -28.571 12.217 1.00 42.75 78 ASN A O 1
ATOM 637 N N . ASP A 1 79 ? -5.013 -27.451 11.102 1.00 53.59 79 ASP A N 1
ATOM 638 C CA . ASP A 1 79 ? -5.386 -26.542 12.180 1.00 53.59 79 ASP A CA 1
ATOM 639 C C . ASP A 1 79 ? -6.907 -26.555 12.346 1.00 53.59 79 ASP A C 1
ATOM 641 O O . ASP A 1 79 ? -7.650 -26.445 11.372 1.00 53.59 79 ASP A O 1
ATOM 645 N N . GLY A 1 80 ? -7.362 -26.757 13.585 1.00 57.69 80 GLY A N 1
ATOM 646 C CA . GLY A 1 80 ? -8.771 -26.952 13.931 1.00 57.69 80 GLY A CA 1
ATOM 647 C C . GLY A 1 80 ? -9.691 -25.762 13.622 1.00 57.69 80 GLY A C 1
ATOM 648 O O . GLY A 1 80 ? -9.326 -24.789 12.975 1.00 57.69 80 GLY A O 1
ATOM 649 N N . ILE A 1 81 ? -10.926 -25.830 14.126 1.00 70.19 81 ILE A N 1
ATOM 650 C CA . ILE A 1 81 ? -12.010 -24.863 13.847 1.00 70.19 81 ILE A CA 1
ATOM 651 C C . ILE A 1 81 ? -11.623 -23.395 14.106 1.00 70.19 81 ILE A C 1
ATOM 653 O O . ILE A 1 81 ? -12.070 -22.508 13.383 1.00 70.19 81 ILE A O 1
ATOM 657 N N . ILE A 1 82 ? -10.785 -23.162 15.117 1.00 74.25 82 ILE A N 1
ATOM 658 C CA . ILE A 1 82 ? -10.096 -21.896 15.385 1.00 74.25 82 ILE A CA 1
ATOM 659 C C . ILE A 1 82 ? -8.598 -22.174 15.274 1.00 74.25 82 ILE A C 1
ATOM 661 O O . ILE A 1 82 ? -8.096 -23.104 15.922 1.00 74.25 82 ILE A O 1
ATOM 665 N N . LEU A 1 83 ? -7.900 -21.366 14.477 1.00 77.12 83 LEU A N 1
ATOM 666 C CA . LEU A 1 83 ? -6.478 -21.544 14.180 1.00 77.12 83 LEU A CA 1
ATOM 667 C C . LEU A 1 83 ? -5.627 -21.233 15.420 1.00 77.12 83 LEU A C 1
ATOM 669 O O . LEU A 1 83 ? -6.019 -20.415 16.254 1.00 77.12 83 LEU A O 1
ATOM 673 N N . GLN A 1 84 ? -4.468 -21.885 15.564 1.00 77.31 84 GLN A N 1
ATOM 674 C CA . GLN A 1 84 ? -3.650 -21.751 16.777 1.00 77.31 84 GLN A CA 1
ATOM 675 C C . GLN A 1 84 ? -3.213 -20.300 17.019 1.00 77.31 84 GLN A C 1
ATOM 677 O O . GLN A 1 84 ? -3.397 -19.790 18.120 1.00 77.31 84 GLN A O 1
ATOM 682 N N . HIS A 1 85 ? -2.787 -19.595 15.970 1.00 75.50 85 HIS A N 1
ATOM 683 C CA . HIS A 1 85 ? -2.390 -18.190 16.080 1.00 75.50 85 HIS A CA 1
ATOM 684 C C . HIS A 1 85 ? -3.526 -17.272 16.543 1.00 75.50 85 HIS A C 1
ATOM 686 O O . HIS A 1 85 ? -3.275 -16.296 17.238 1.00 75.50 85 HIS A O 1
ATOM 692 N N . GLN A 1 86 ? -4.782 -17.593 16.208 1.00 78.62 86 GLN A N 1
ATOM 693 C CA . GLN A 1 86 ? -5.942 -16.810 16.649 1.00 78.62 86 GLN A CA 1
ATOM 694 C C . GLN A 1 86 ? -6.170 -16.971 18.153 1.00 78.62 86 GLN A C 1
ATOM 696 O O . GLN A 1 86 ? -6.581 -16.028 18.829 1.00 78.62 86 GLN A O 1
ATOM 701 N N . LYS A 1 87 ? -5.886 -18.165 18.689 1.00 80.12 87 LYS A N 1
ATOM 702 C CA . LYS A 1 87 ? -5.924 -18.424 20.133 1.00 80.12 87 LYS A CA 1
ATOM 703 C C . LYS A 1 87 ? -4.788 -17.700 20.838 1.00 80.12 87 LYS A C 1
ATOM 705 O O . LYS A 1 87 ? -5.032 -17.084 21.870 1.00 80.12 87 LYS A O 1
ATOM 710 N N . ASP A 1 88 ? -3.586 -17.750 20.272 1.00 80.81 88 ASP A N 1
ATOM 711 C CA . ASP A 1 88 ? -2.405 -17.106 20.846 1.00 80.81 88 ASP A CA 1
ATOM 712 C C . ASP A 1 88 ? -2.572 -15.580 20.872 1.00 80.81 88 ASP A C 1
ATOM 714 O O . ASP A 1 88 ? -2.309 -14.955 21.899 1.00 80.81 88 ASP A O 1
ATOM 718 N N . ALA A 1 89 ? -3.115 -14.983 19.804 1.00 82.00 89 ALA A N 1
ATOM 719 C CA . ALA A 1 89 ? -3.450 -13.561 19.749 1.00 82.00 89 ALA A CA 1
ATOM 720 C C . ALA A 1 89 ? -4.516 -13.173 20.788 1.00 82.00 89 ALA A C 1
ATOM 722 O O . ALA A 1 89 ? -4.330 -12.209 21.534 1.00 82.00 89 ALA A O 1
ATOM 723 N N . ALA A 1 90 ? -5.605 -13.945 20.896 1.00 82.62 90 ALA A N 1
ATOM 724 C CA . ALA A 1 90 ? -6.648 -13.709 21.896 1.00 82.62 90 ALA A CA 1
ATOM 725 C C . ALA A 1 90 ? -6.115 -13.832 23.335 1.00 82.62 90 ALA A C 1
ATOM 727 O O . ALA A 1 90 ? -6.452 -13.019 24.200 1.00 82.62 90 ALA A O 1
ATOM 728 N N . LEU A 1 91 ? -5.255 -14.822 23.591 1.00 82.69 91 LEU A N 1
ATOM 729 C CA . LEU A 1 91 ? -4.616 -15.027 24.887 1.00 82.69 91 LEU A CA 1
ATOM 730 C C . LEU A 1 91 ? -3.664 -13.875 25.225 1.00 82.69 91 LEU A C 1
ATOM 732 O O . LEU A 1 91 ? -3.747 -13.325 26.321 1.00 82.69 91 LEU A O 1
ATOM 736 N N . ALA A 1 92 ? -2.803 -13.472 24.288 1.00 80.62 92 ALA A N 1
ATOM 737 C CA . ALA A 1 92 ? -1.895 -12.342 24.462 1.00 80.62 92 ALA A CA 1
ATOM 738 C C . ALA A 1 92 ? -2.668 -11.040 24.714 1.00 80.62 92 ALA A C 1
ATOM 740 O O . ALA A 1 92 ? -2.341 -10.298 25.635 1.00 80.62 92 ALA A O 1
ATOM 741 N N . PHE A 1 93 ? -3.767 -10.797 23.997 1.00 83.62 93 PHE A N 1
ATOM 742 C CA . PHE A 1 93 ? -4.611 -9.619 24.206 1.00 83.62 93 PHE A CA 1
ATOM 743 C C . PHE A 1 93 ? -5.213 -9.558 25.617 1.00 83.62 93 PHE A C 1
ATOM 745 O O . PHE A 1 93 ? -5.210 -8.512 26.273 1.00 83.62 93 PHE A O 1
ATOM 752 N N . LEU A 1 94 ? -5.710 -10.688 26.118 1.00 80.75 94 LEU A N 1
ATOM 753 C CA . LEU A 1 94 ? -6.283 -10.778 27.461 1.00 80.75 94 LEU A CA 1
ATOM 754 C C . LEU A 1 94 ? -5.212 -10.742 28.561 1.00 80.75 94 LEU A C 1
ATOM 756 O O . LEU A 1 94 ? -5.447 -10.173 29.629 1.00 80.75 94 LEU A O 1
ATOM 760 N N . ARG A 1 95 ? -4.034 -11.322 28.314 1.00 77.88 95 ARG A N 1
ATOM 761 C CA . ARG A 1 95 ? -2.947 -11.436 29.296 1.00 77.88 95 ARG A CA 1
ATOM 762 C C . ARG A 1 95 ? -2.083 -10.182 29.376 1.00 77.88 95 ARG A C 1
ATOM 764 O O . ARG A 1 95 ? -1.819 -9.708 30.475 1.00 77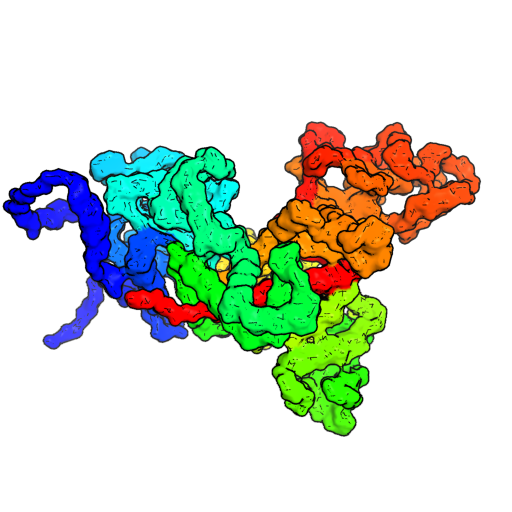.88 95 ARG A O 1
ATOM 771 N N . GLU A 1 96 ? -1.641 -9.673 28.235 1.00 74.44 96 GLU A N 1
ATOM 772 C CA . GLU A 1 96 ? -0.637 -8.609 28.120 1.00 74.44 96 GLU A CA 1
ATOM 773 C C . GLU A 1 96 ? -1.307 -7.238 28.057 1.00 74.44 96 GLU A C 1
ATOM 775 O O . GLU A 1 96 ? -0.978 -6.358 28.848 1.00 74.44 96 GLU A O 1
ATOM 780 N N . LEU A 1 97 ? -2.323 -7.081 27.200 1.00 72.56 97 LEU A N 1
ATOM 781 C CA . LEU A 1 97 ? -3.082 -5.827 27.073 1.00 72.56 97 LEU A CA 1
ATOM 782 C C . LEU A 1 97 ? -4.278 -5.743 28.033 1.00 72.56 97 LEU A C 1
ATOM 784 O O . LEU A 1 97 ? -5.004 -4.750 28.056 1.00 72.56 97 LEU A O 1
ATOM 788 N N . ARG A 1 98 ? -4.499 -6.783 28.849 1.00 75.62 98 ARG A N 1
ATOM 789 C CA . ARG A 1 98 ? -5.561 -6.839 29.871 1.00 75.62 98 ARG A CA 1
ATOM 790 C C . ARG A 1 98 ? -6.954 -6.525 29.315 1.00 75.62 98 ARG A C 1
ATOM 792 O O . ARG A 1 98 ? -7.797 -5.963 30.014 1.00 75.62 98 ARG A O 1
ATOM 799 N N . GLY A 1 99 ? -7.203 -6.886 28.056 1.00 78.00 99 GLY A N 1
ATOM 800 C CA . GLY A 1 99 ? -8.492 -6.671 27.406 1.00 78.00 99 GLY A CA 1
ATOM 801 C C . GLY A 1 99 ? -8.761 -5.237 26.920 1.00 78.00 99 GLY A C 1
ATOM 802 O O . GLY A 1 99 ? -9.889 -4.953 26.513 1.00 78.00 99 GLY A O 1
ATOM 803 N N . PHE A 1 100 ? -7.762 -4.345 26.956 1.00 85.56 100 PHE A N 1
ATOM 804 C CA . PHE A 1 100 ? -7.810 -3.014 26.345 1.00 85.56 100 PHE A CA 1
ATOM 805 C C . PHE A 1 100 ? -6.601 -2.831 25.428 1.00 85.56 100 PHE A C 1
ATOM 807 O O . PHE A 1 100 ? -5.489 -2.610 25.900 1.00 85.56 100 PHE A O 1
ATOM 814 N N . GLY A 1 101 ? -6.822 -2.805 24.116 1.00 86.12 101 GLY A N 1
ATOM 815 C CA . GLY A 1 101 ? -5.761 -2.438 23.183 1.00 86.12 101 GLY A CA 1
ATOM 816 C C . GLY A 1 101 ? -6.092 -2.755 21.737 1.00 86.12 101 GLY A C 1
ATOM 817 O O . GLY A 1 101 ? -7.262 -2.898 21.380 1.00 86.12 101 GLY A O 1
ATOM 818 N N . LEU A 1 102 ? -5.049 -2.874 20.918 1.00 86.62 102 LEU A N 1
ATOM 819 C CA . LEU A 1 102 ? -5.167 -3.097 19.481 1.00 86.62 102 LEU A CA 1
ATOM 820 C C . LEU A 1 102 ? -4.740 -4.523 19.089 1.00 86.62 102 LEU A C 1
ATOM 822 O O . LEU A 1 102 ? -3.625 -4.946 19.386 1.00 86.62 102 LEU A O 1
ATOM 826 N N . LEU A 1 103 ? -5.604 -5.251 18.382 1.00 85.12 103 LEU A N 1
ATOM 827 C CA . LEU A 1 103 ? -5.231 -6.445 17.618 1.00 85.12 103 LEU A CA 1
ATOM 828 C C . LEU A 1 103 ? -4.821 -5.995 16.212 1.00 85.12 103 LEU A C 1
ATOM 830 O O . LEU A 1 103 ? -5.669 -5.607 15.404 1.00 85.12 103 LEU A O 1
ATOM 834 N N . ALA A 1 104 ? -3.512 -6.011 15.954 1.00 74.31 104 ALA A N 1
ATOM 835 C CA . ALA A 1 104 ? -2.876 -5.434 14.771 1.00 74.31 104 ALA A CA 1
ATOM 836 C C . ALA A 1 104 ? -2.286 -6.492 13.821 1.00 74.31 104 ALA A C 1
ATOM 838 O O . ALA A 1 104 ? -1.213 -6.302 13.246 1.00 74.31 104 ALA A O 1
ATOM 839 N N . ASP A 1 105 ? -2.957 -7.638 13.683 1.00 70.25 105 ASP A N 1
ATOM 840 C CA . ASP A 1 105 ? -2.459 -8.743 12.863 1.00 70.25 105 ASP A CA 1
ATOM 841 C C . ASP A 1 105 ? -2.521 -8.437 11.357 1.00 70.25 105 ASP A C 1
ATOM 843 O O . ASP A 1 105 ? -3.147 -7.477 10.907 1.00 70.25 105 ASP A O 1
ATOM 847 N N . VAL A 1 106 ? -1.908 -9.286 10.534 1.00 62.53 106 VAL A N 1
ATOM 848 C CA . VAL A 1 106 ? -1.875 -9.127 9.069 1.00 62.53 106 VAL A CA 1
ATOM 849 C C . VAL A 1 106 ? -3.290 -9.110 8.466 1.00 62.53 106 VAL A C 1
ATOM 851 O O . VAL A 1 106 ? -4.221 -9.738 8.982 1.00 62.53 106 VAL A O 1
ATOM 854 N N . VAL A 1 107 ? -3.494 -8.389 7.357 1.00 60.97 107 VAL A N 1
ATOM 855 C CA . VAL A 1 107 ? -4.766 -8.400 6.610 1.00 60.97 107 VAL A CA 1
ATOM 856 C C . VAL A 1 107 ? -5.210 -9.840 6.337 1.00 60.97 107 VAL A C 1
ATOM 858 O O . VAL A 1 107 ? -4.463 -10.666 5.813 1.00 60.97 107 VAL A O 1
ATOM 861 N N . GLY A 1 108 ? -6.457 -10.143 6.702 1.00 59.03 108 GLY A N 1
ATOM 862 C CA . GLY A 1 108 ? -7.024 -11.475 6.531 1.00 59.03 108 GLY A CA 1
ATOM 863 C C . GLY A 1 108 ? -6.504 -12.529 7.510 1.00 59.03 108 GLY A C 1
ATOM 864 O O . GLY A 1 108 ? -6.716 -13.701 7.235 1.00 59.03 108 GLY A O 1
ATOM 865 N N . SER A 1 109 ? -5.896 -12.146 8.644 1.00 66.38 109 SER A N 1
ATOM 866 C CA . SER A 1 109 ? -5.528 -13.064 9.742 1.00 66.38 109 SER A CA 1
ATOM 867 C C . SER A 1 109 ? -6.720 -13.779 10.402 1.00 66.38 109 SER A C 1
ATOM 869 O O . SER A 1 109 ? -6.586 -14.800 11.082 1.00 66.38 109 SER A O 1
ATOM 871 N N . GLY A 1 110 ? -7.916 -13.239 10.166 1.00 72.31 110 GLY A N 1
ATOM 872 C CA . GLY A 1 110 ? -9.120 -13.608 10.888 1.00 72.31 110 GLY A CA 1
ATOM 873 C C . GLY A 1 110 ? -9.338 -12.777 12.150 1.00 72.31 110 GLY A C 1
ATOM 874 O O . GLY A 1 110 ? -9.941 -13.302 13.074 1.00 72.31 110 GLY A O 1
ATOM 875 N N . LYS A 1 111 ? -8.947 -11.492 12.168 1.00 81.56 111 LYS A N 1
ATOM 876 C CA . LYS A 1 111 ? -9.266 -10.512 13.233 1.00 81.56 111 LYS A CA 1
ATOM 877 C C . LYS A 1 111 ? -10.697 -10.591 13.762 1.00 81.56 111 LYS A C 1
ATOM 879 O O . LYS A 1 111 ? -10.910 -10.545 14.966 1.00 81.56 111 LYS A O 1
ATOM 884 N N . THR A 1 112 ? -11.681 -10.778 12.883 1.00 84.62 112 THR A N 1
ATOM 885 C CA . THR A 1 112 ? -13.078 -10.991 13.288 1.00 84.62 112 THR A CA 1
ATOM 886 C C . THR A 1 112 ? -13.240 -12.243 14.160 1.00 84.62 112 THR A C 1
ATOM 888 O O . THR A 1 112 ? -13.908 -12.191 15.186 1.00 84.62 112 THR A O 1
ATOM 891 N N . TYR A 1 113 ? -12.597 -13.360 13.799 1.00 83.31 113 TYR A N 1
ATOM 892 C CA . TYR A 1 113 ? -12.587 -14.585 14.606 1.00 83.31 113 TYR A CA 1
ATOM 893 C C . TYR A 1 113 ? -11.764 -14.414 15.885 1.00 83.31 113 TYR A C 1
ATOM 895 O O . TYR A 1 113 ? -12.235 -14.829 16.935 1.00 83.31 113 TYR A O 1
ATOM 903 N N . GLU A 1 114 ? -10.588 -13.779 15.832 1.00 86.44 114 GLU A N 1
ATOM 904 C CA . GLU A 1 114 ? -9.774 -13.444 17.017 1.00 86.44 114 GLU A CA 1
ATOM 905 C C . GLU A 1 114 ? -10.603 -12.637 18.031 1.00 86.44 114 GLU A C 1
ATOM 907 O O . GLU A 1 114 ? -10.694 -13.000 19.204 1.00 86.44 114 GLU A O 1
ATOM 912 N N . ALA A 1 115 ? -11.303 -11.600 17.565 1.00 88.12 115 ALA A N 1
ATOM 913 C CA . ALA A 1 115 ? -12.212 -10.804 18.377 1.00 88.12 115 ALA A CA 1
ATOM 914 C C . ALA A 1 115 ? -13.364 -11.649 18.935 1.00 88.12 115 ALA A C 1
ATOM 916 O O . ALA A 1 115 ? -13.648 -11.572 20.126 1.00 88.12 115 ALA A O 1
ATOM 917 N N . CYS A 1 116 ? -13.998 -12.502 18.124 1.00 85.00 116 CYS A N 1
ATOM 918 C CA . CYS A 1 116 ? -15.067 -13.389 18.593 1.00 85.00 116 CYS A CA 1
ATOM 919 C C . CYS A 1 116 ? -14.576 -14.411 19.634 1.00 85.00 116 CYS A C 1
ATOM 921 O O . CYS A 1 116 ? -15.311 -14.731 20.567 1.00 85.00 116 CYS A O 1
ATOM 923 N N . VAL A 1 117 ? -13.334 -14.889 19.527 1.00 83.25 117 VAL A N 1
ATOM 924 C CA . VAL A 1 117 ? -12.678 -15.755 20.521 1.00 83.25 117 VAL A CA 1
ATOM 925 C C . VAL A 1 117 ? -12.493 -14.994 21.837 1.00 83.25 117 VAL A C 1
ATOM 927 O O . VAL A 1 117 ? -12.871 -15.515 22.886 1.00 83.25 117 VAL A O 1
ATOM 930 N N . VAL A 1 118 ? -12.011 -13.745 21.795 1.00 85.31 118 VAL A N 1
ATOM 931 C CA . VAL A 1 118 ? -11.915 -12.876 22.984 1.00 85.31 118 VAL A CA 1
ATOM 932 C C . VAL A 1 118 ? -13.295 -12.615 23.593 1.00 85.31 118 VAL A C 1
ATOM 934 O O . VAL A 1 118 ? -13.474 -12.783 24.798 1.00 85.31 118 VAL A O 1
ATOM 937 N N . LEU A 1 119 ? -14.290 -12.249 22.780 1.00 84.81 119 LEU A N 1
ATOM 938 C CA . LEU A 1 119 ? -15.662 -11.994 23.232 1.00 84.81 119 LEU A CA 1
ATOM 939 C C . LEU A 1 119 ? -16.274 -13.226 23.902 1.00 84.81 119 LEU A C 1
ATOM 941 O O . LEU A 1 119 ? -16.882 -13.109 24.963 1.00 84.81 119 LEU A O 1
ATOM 945 N N . SER A 1 120 ? -16.072 -14.407 23.319 1.00 78.88 120 SER A N 1
ATOM 946 C CA . SER A 1 120 ? -16.580 -15.663 23.872 1.00 78.88 120 SER A CA 1
ATOM 947 C C . SER A 1 120 ? -15.893 -16.030 25.188 1.00 78.88 120 SER A C 1
ATOM 949 O O . SER A 1 120 ? -16.551 -16.482 26.122 1.00 78.88 120 SER A O 1
ATOM 951 N N . GLU A 1 121 ? -14.583 -15.795 25.301 1.00 79.56 121 GLU A N 1
ATOM 952 C CA . GLU A 1 121 ? -13.836 -15.998 26.547 1.00 79.56 121 GLU A CA 1
ATOM 953 C C . GLU A 1 121 ? -14.321 -15.058 27.657 1.00 79.56 121 GLU A C 1
ATOM 955 O O . GLU A 1 121 ? -14.532 -15.485 28.794 1.00 79.56 121 GLU A O 1
ATOM 960 N N . LEU A 1 122 ? -14.555 -13.784 27.331 1.00 77.69 122 LEU A N 1
ATOM 961 C CA . LEU A 1 122 ? -15.128 -12.819 28.267 1.00 77.69 122 LEU A CA 1
ATOM 962 C C . LEU A 1 122 ? -16.566 -13.200 28.660 1.00 77.69 122 LEU A C 1
ATOM 964 O O . LEU A 1 122 ? -16.934 -13.051 29.826 1.00 77.69 122 LEU A O 1
ATOM 968 N N . ALA A 1 123 ? -17.367 -13.728 27.732 1.00 73.19 123 ALA A N 1
ATOM 969 C CA . ALA A 1 123 ? -18.731 -14.179 28.002 1.00 73.19 123 ALA A CA 1
ATOM 970 C C . ALA A 1 123 ? -18.766 -15.384 28.959 1.00 73.19 123 ALA A C 1
ATOM 972 O O . ALA A 1 123 ? -19.501 -15.357 29.944 1.00 73.19 123 ALA A O 1
ATOM 973 N N . VAL A 1 124 ? -17.912 -16.398 28.752 1.00 68.00 124 VAL A N 1
ATOM 974 C CA . VAL A 1 124 ? -17.784 -17.563 29.660 1.00 68.00 124 VAL A CA 1
ATOM 975 C C . VAL A 1 124 ? -17.374 -17.152 31.080 1.00 68.00 124 VAL A C 1
ATOM 977 O O . VAL A 1 124 ? -17.642 -17.865 32.045 1.00 68.00 124 VAL A O 1
ATOM 980 N N . ARG A 1 125 ? -16.751 -15.981 31.224 1.00 71.38 125 ARG A N 1
ATOM 981 C CA . ARG A 1 125 ? -16.317 -15.407 32.504 1.00 71.38 125 ARG A CA 1
ATOM 982 C C . ARG A 1 125 ? -17.302 -14.401 33.108 1.00 71.38 125 ARG A C 1
ATOM 984 O O . ARG A 1 125 ? -16.934 -13.731 34.072 1.00 71.38 125 ARG A O 1
ATOM 991 N N . ASP A 1 126 ? -18.503 -14.268 32.543 1.00 68.75 126 ASP A N 1
ATOM 992 C CA . ASP A 1 126 ? -19.519 -13.271 32.926 1.00 68.75 126 ASP A CA 1
ATOM 993 C C . ASP A 1 126 ? -18.972 -11.827 32.925 1.00 68.75 126 ASP A C 1
ATOM 995 O O . ASP A 1 126 ? -19.244 -11.014 33.810 1.00 68.75 126 ASP A O 1
ATOM 999 N N . LYS A 1 127 ? -18.132 -11.500 31.934 1.00 74.38 127 LYS A N 1
ATOM 1000 C CA . LYS A 1 127 ? -17.568 -10.152 31.738 1.00 74.38 127 LYS A CA 1
ATOM 1001 C C . LYS A 1 127 ? -18.264 -9.354 30.635 1.00 74.38 127 LYS A C 1
ATOM 1003 O O . LYS A 1 127 ? -17.961 -8.173 30.479 1.00 74.38 127 LYS A O 1
ATOM 1008 N N . VAL A 1 128 ? -19.194 -9.966 29.896 1.00 77.12 128 VAL A N 1
ATOM 1009 C CA . VAL A 1 128 ? -19.949 -9.330 28.803 1.00 77.12 128 VAL A CA 1
ATOM 1010 C C . VAL A 1 128 ? -21.442 -9.541 29.012 1.00 77.12 128 VAL A C 1
ATOM 1012 O O . VAL A 1 128 ? -21.930 -10.658 28.892 1.00 77.12 128 VAL A O 1
ATOM 1015 N N . ARG A 1 129 ? -22.173 -8.463 29.292 1.00 76.06 129 ARG A N 1
ATOM 1016 C CA . ARG A 1 129 ? -23.645 -8.421 29.305 1.00 76.06 129 ARG A CA 1
ATOM 1017 C C . ARG A 1 129 ? -24.194 -7.441 28.274 1.00 76.06 129 ARG A C 1
ATOM 1019 O O . ARG A 1 129 ? -25.323 -7.592 27.840 1.00 76.06 129 ARG A O 1
ATOM 1026 N N . SER A 1 130 ? -23.397 -6.450 27.877 1.00 83.44 130 SER A N 1
ATOM 1027 C CA . SER A 1 130 ? -23.726 -5.506 26.810 1.00 83.44 130 SER A CA 1
ATOM 1028 C C . SER A 1 130 ? -22.517 -5.256 25.903 1.00 83.44 130 SER A C 1
ATOM 1030 O O . SER A 1 130 ? -21.392 -5.109 26.389 1.00 83.44 130 SER A O 1
ATOM 1032 N N . LEU A 1 131 ? -22.742 -5.214 24.590 1.00 88.44 131 LEU A N 1
ATOM 1033 C CA . LEU A 1 131 ? -21.707 -5.142 23.555 1.00 88.44 131 LEU A CA 1
ATOM 1034 C C . LEU A 1 131 ? -22.061 -4.062 22.530 1.00 88.44 131 LEU A C 1
ATOM 1036 O O . LEU A 1 131 ? -23.201 -4.005 22.072 1.00 88.44 131 LEU A O 1
ATOM 1040 N N . LEU A 1 132 ? -21.069 -3.257 22.154 1.00 94.94 132 LEU A N 1
ATOM 1041 C CA . LEU A 1 132 ? -21.126 -2.341 21.015 1.00 94.94 132 LEU A CA 1
ATOM 1042 C C . LEU A 1 132 ? -20.098 -2.762 19.962 1.00 94.94 132 LEU A C 1
ATOM 1044 O O . LEU A 1 132 ? -18.924 -2.932 20.289 1.00 94.94 132 LEU A O 1
ATOM 1048 N N . LEU A 1 133 ? -20.534 -2.880 18.711 1.00 95.00 133 LEU A N 1
ATOM 1049 C CA . LEU A 1 133 ? -19.698 -3.122 17.537 1.00 95.00 133 LEU A CA 1
ATOM 1050 C C . LEU A 1 133 ? -19.776 -1.915 16.597 1.00 95.00 133 LEU A C 1
ATOM 1052 O O . LEU A 1 133 ? -20.844 -1.606 16.072 1.00 95.00 133 LEU A O 1
ATOM 1056 N N . VAL A 1 134 ? -18.642 -1.259 16.364 1.00 94.81 134 VAL A N 1
ATOM 1057 C CA . VAL A 1 134 ? -18.490 -0.184 15.375 1.00 94.81 134 VAL A CA 1
ATOM 1058 C C . VAL A 1 134 ? -17.670 -0.737 14.216 1.00 94.81 134 VAL A C 1
ATOM 1060 O O . VAL A 1 134 ? -16.491 -1.048 14.393 1.00 94.81 134 VAL A O 1
ATOM 1063 N N . VAL A 1 135 ? -18.294 -0.918 13.052 1.00 91.62 135 VAL A N 1
ATOM 1064 C CA . VAL A 1 135 ? -17.674 -1.624 11.917 1.00 91.62 135 VAL A CA 1
ATOM 1065 C C . VAL A 1 135 ? -17.861 -0.862 10.601 1.00 91.62 135 VAL A C 1
ATOM 1067 O O . VAL A 1 135 ? -18.933 -0.305 10.374 1.00 91.62 135 VAL A O 1
ATOM 1070 N N . PRO A 1 136 ? -16.880 -0.845 9.683 1.00 84.94 136 PRO A N 1
ATOM 1071 C CA . PRO A 1 136 ? -17.060 -0.215 8.376 1.00 84.94 136 PRO A CA 1
ATOM 1072 C C . PRO A 1 136 ? -18.174 -0.876 7.559 1.00 84.94 136 PRO A C 1
ATOM 1074 O O . PRO A 1 136 ? -18.353 -2.102 7.605 1.00 84.94 136 PRO A O 1
ATOM 1077 N N . GLY A 1 137 ? -18.863 -0.100 6.714 1.00 81.44 137 GLY A N 1
ATOM 1078 C CA . GLY A 1 137 ? -19.942 -0.620 5.863 1.00 81.44 137 GLY A CA 1
ATOM 1079 C C . GLY A 1 137 ? -19.533 -1.813 4.982 1.00 81.44 137 GLY A C 1
ATOM 1080 O O . GLY A 1 137 ? -20.352 -2.684 4.694 1.00 81.44 137 GLY A O 1
ATOM 1081 N N . GLN A 1 138 ? -18.252 -1.902 4.611 1.00 74.06 138 GLN A N 1
ATOM 1082 C CA . GLN A 1 138 ? -17.696 -2.954 3.750 1.00 74.06 138 GLN A CA 1
ATOM 1083 C C . GLN A 1 138 ? -17.668 -4.344 4.403 1.00 74.06 138 GLN A C 1
ATOM 1085 O O . GLN A 1 138 ? -17.784 -5.353 3.707 1.00 74.06 138 GLN A O 1
ATOM 1090 N N . VAL A 1 139 ? -17.501 -4.410 5.727 1.00 80.50 139 VAL A N 1
ATOM 1091 C CA . VAL A 1 139 ? -17.383 -5.667 6.491 1.00 80.50 139 VAL A CA 1
ATOM 1092 C C . VAL A 1 139 ? -18.598 -5.935 7.380 1.00 80.50 139 VAL A C 1
ATOM 1094 O O . VAL A 1 139 ? -18.704 -7.021 7.945 1.00 80.50 139 VAL A O 1
ATOM 1097 N N . TYR A 1 140 ? -19.551 -5.000 7.442 1.00 86.50 140 TYR A N 1
ATOM 1098 C CA . TYR A 1 140 ? -20.763 -5.068 8.262 1.00 86.50 140 TYR A CA 1
ATOM 1099 C C . TYR A 1 140 ? -21.514 -6.402 8.133 1.00 86.50 140 TYR A C 1
ATOM 1101 O O . TYR A 1 140 ? -21.699 -7.118 9.114 1.00 86.50 140 TYR A O 1
ATOM 1109 N N . ALA A 1 141 ? -21.862 -6.800 6.904 1.00 82.62 141 ALA A N 1
ATOM 1110 C CA . ALA A 1 141 ? -22.580 -8.053 6.656 1.00 82.62 141 ALA A CA 1
ATOM 1111 C C . ALA A 1 141 ? -21.771 -9.299 7.063 1.00 82.62 141 ALA A C 1
ATOM 1113 O O . ALA A 1 141 ? -22.342 -10.313 7.457 1.00 82.62 141 ALA A O 1
ATOM 1114 N N . THR A 1 142 ? -20.437 -9.219 6.994 1.00 82.31 142 THR A N 1
ATOM 1115 C CA . THR A 1 142 ? -19.554 -10.313 7.426 1.00 82.31 142 THR A CA 1
ATOM 1116 C C . THR A 1 142 ? -19.564 -10.446 8.948 1.00 82.31 142 THR A C 1
ATOM 1118 O O . THR A 1 142 ? -19.621 -11.561 9.455 1.00 82.31 142 THR A O 1
ATOM 1121 N N . TRP A 1 143 ? -19.555 -9.331 9.684 1.00 88.75 143 TRP A N 1
ATOM 1122 C CA . TRP A 1 143 ? -19.656 -9.328 11.146 1.00 88.75 143 TRP A CA 1
ATOM 1123 C C . TRP A 1 143 ? -20.975 -9.913 11.646 1.00 88.75 143 TRP A C 1
ATOM 1125 O O . TRP A 1 143 ? -20.957 -10.767 12.535 1.00 88.75 143 TRP A O 1
ATOM 1135 N N . VAL A 1 144 ? -22.095 -9.499 11.043 1.00 85.25 144 VAL A N 1
ATOM 1136 C CA . VAL A 1 144 ? -23.423 -10.043 11.363 1.00 85.25 144 VAL A CA 1
ATOM 1137 C C . VAL A 1 144 ? -23.447 -11.554 11.134 1.00 85.25 144 VAL A C 1
ATOM 1139 O O . VAL A 1 144 ? -23.822 -12.300 12.034 1.00 85.25 144 VAL A O 1
ATOM 1142 N N . ASP A 1 145 ? -22.967 -12.029 9.980 1.00 81.19 145 ASP A N 1
ATOM 1143 C CA . ASP A 1 145 ? -22.924 -13.466 9.687 1.00 81.19 145 ASP A CA 1
ATOM 1144 C C . ASP A 1 145 ? -22.055 -14.253 10.680 1.00 81.19 145 ASP A C 1
ATOM 1146 O O . ASP A 1 145 ? -22.478 -15.291 11.190 1.00 81.19 145 ASP A O 1
ATOM 1150 N N . VAL A 1 146 ? -20.851 -13.763 10.995 1.00 81.69 146 VAL A N 1
ATOM 1151 C CA . VAL A 1 146 ? -19.937 -14.458 11.913 1.00 81.69 146 VAL A CA 1
ATOM 1152 C C . VAL A 1 146 ? -20.540 -14.565 13.314 1.00 81.69 146 VAL A C 1
ATOM 1154 O O . VAL A 1 146 ? -20.569 -15.659 13.880 1.00 81.69 146 VAL A O 1
ATOM 1157 N N . LEU A 1 147 ? -21.057 -13.470 13.873 1.00 80.75 147 LEU A N 1
ATOM 1158 C CA . LEU A 1 147 ? -21.621 -13.474 15.224 1.00 80.75 147 LEU A CA 1
ATOM 1159 C C . LEU A 1 147 ? -22.935 -14.259 15.294 1.00 80.75 147 LEU A C 1
ATOM 1161 O O . LEU A 1 147 ? -23.071 -15.155 16.129 1.00 80.75 147 LEU A O 1
ATOM 1165 N N . GLU A 1 148 ? -23.891 -13.963 14.412 1.00 79.25 148 GLU A N 1
ATOM 1166 C CA . GLU A 1 148 ? -25.225 -14.561 14.476 1.00 79.25 148 GLU A CA 1
ATOM 1167 C C . GLU A 1 148 ? -25.235 -16.009 14.004 1.00 79.25 148 GLU A C 1
ATOM 1169 O O . GLU A 1 148 ? -25.785 -16.859 14.702 1.00 79.25 148 GLU A O 1
ATOM 1174 N N . ASN A 1 149 ? -24.602 -16.314 12.866 1.00 67.25 149 ASN A N 1
ATOM 1175 C CA . ASN A 1 149 ? -24.723 -17.621 12.214 1.00 67.25 149 ASN A CA 1
ATOM 1176 C C . ASN A 1 149 ? -23.579 -18.585 12.552 1.00 67.25 149 ASN A C 1
ATOM 1178 O O . ASN A 1 149 ? -23.783 -19.798 12.503 1.00 67.25 149 ASN A O 1
ATOM 1182 N N . GLN A 1 150 ? -22.379 -18.104 12.889 1.00 73.00 150 GLN A N 1
ATOM 1183 C CA . GLN A 1 150 ? -21.222 -18.992 13.090 1.00 73.00 150 GLN A CA 1
ATOM 1184 C C . GLN A 1 150 ? -20.899 -19.222 14.566 1.00 73.00 150 GLN A C 1
ATOM 1186 O O . GLN A 1 150 ? -20.803 -20.374 14.985 1.00 73.00 150 GLN A O 1
ATOM 1191 N N . PHE A 1 151 ? -20.795 -18.155 15.361 1.00 70.50 151 PHE A N 1
ATOM 1192 C CA . PHE A 1 151 ? -20.571 -18.235 16.811 1.00 70.50 151 PHE A CA 1
ATOM 1193 C C . PHE A 1 151 ? -21.862 -18.460 17.612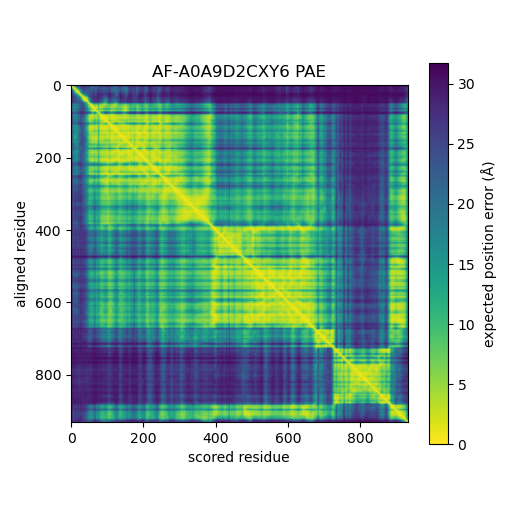 1.00 70.50 151 PHE A C 1
ATOM 1195 O O . PHE A 1 151 ? -21.798 -18.752 18.803 1.00 70.50 151 PHE A O 1
ATOM 1202 N N . GLY A 1 152 ? -23.021 -18.412 16.948 1.00 63.88 152 GLY A N 1
ATOM 1203 C CA . GLY A 1 152 ? -24.291 -18.863 17.514 1.00 63.88 152 GLY A CA 1
ATOM 1204 C C . GLY A 1 152 ? -24.983 -17.844 18.413 1.00 63.88 152 GLY A C 1
ATOM 1205 O O . GLY A 1 152 ? -25.736 -18.248 19.297 1.00 63.88 152 GLY A O 1
ATOM 1206 N N . LEU A 1 153 ? -24.760 -16.542 18.191 1.00 68.12 153 LEU A N 1
ATOM 1207 C CA . LEU A 1 153 ? -25.490 -15.483 18.895 1.00 68.12 153 LEU A CA 1
ATOM 1208 C C . LEU A 1 153 ? -26.999 -15.538 18.599 1.00 68.12 153 LEU A C 1
ATOM 1210 O O . LEU A 1 153 ? -27.797 -15.167 19.453 1.00 68.12 153 LEU A O 1
ATOM 1214 N N . GLY A 1 154 ? -27.382 -16.060 17.429 1.00 63.38 154 GLY A N 1
ATOM 1215 C CA . GLY A 1 154 ? -28.767 -16.187 16.988 1.00 63.38 154 GLY A CA 1
ATOM 1216 C C . GLY A 1 154 ? -29.146 -15.124 15.962 1.00 63.38 154 GLY A C 1
ATOM 1217 O O . GLY A 1 154 ? -28.712 -13.979 16.053 1.00 63.38 154 GLY A O 1
ATOM 1218 N N . LYS A 1 155 ? -29.957 -15.510 14.971 1.00 72.06 155 LYS A N 1
ATOM 1219 C CA . LYS A 1 155 ? -30.381 -14.603 13.898 1.00 72.06 155 LYS A CA 1
ATOM 1220 C C . LYS A 1 155 ? -31.257 -13.466 14.434 1.00 72.06 155 LYS A C 1
ATOM 1222 O O . LYS A 1 155 ? -32.269 -13.731 15.084 1.00 72.06 155 LYS A O 1
ATOM 1227 N N . GLY A 1 156 ? -30.917 -12.229 14.080 1.00 72.88 156 GLY A N 1
ATOM 1228 C CA . GLY A 1 156 ? -31.652 -11.024 14.459 1.00 72.88 156 GLY A CA 1
ATOM 1229 C C . GLY A 1 156 ? -31.506 -10.646 15.931 1.00 72.88 156 GLY A C 1
ATOM 1230 O O . GLY A 1 156 ? -32.378 -9.954 16.452 1.00 72.88 156 GLY A O 1
ATOM 1231 N N . VAL A 1 157 ? -30.454 -11.113 16.611 1.00 74.75 157 VAL A N 1
ATOM 1232 C CA . VAL A 1 157 ? -30.140 -10.741 18.000 1.00 74.75 157 VAL A CA 1
ATOM 1233 C C . VAL A 1 157 ? -29.388 -9.419 18.042 1.00 74.75 157 VAL A C 1
ATOM 1235 O O . VAL A 1 157 ? -29.692 -8.581 18.900 1.00 74.75 157 VAL A O 1
ATOM 1238 N N . LEU A 1 158 ? -28.478 -9.188 17.092 1.00 79.81 158 LEU A N 1
ATOM 1239 C CA . LEU A 1 158 ? -27.818 -7.895 16.940 1.00 79.81 158 LEU A CA 1
ATOM 1240 C C . LEU A 1 158 ? -28.869 -6.822 16.647 1.00 79.81 158 LEU A C 1
ATOM 1242 O O . LEU A 1 158 ? -29.756 -7.000 15.815 1.00 79.81 158 LEU A O 1
ATOM 1246 N N . HIS A 1 159 ? -28.812 -5.727 17.394 1.00 87.38 159 HIS A N 1
ATOM 1247 C CA . HIS A 1 159 ? -29.629 -4.552 17.144 1.00 87.38 159 HIS A CA 1
ATOM 1248 C C . HIS A 1 159 ? -28.844 -3.625 16.216 1.00 87.38 159 HIS A C 1
ATOM 1250 O O . HIS A 1 159 ? -27.852 -3.015 16.620 1.00 87.38 159 HIS A O 1
ATOM 1256 N N . GLU A 1 160 ? -29.266 -3.573 14.956 1.00 91.06 160 GLU A N 1
ATOM 1257 C CA . GLU A 1 160 ? -28.702 -2.679 13.948 1.00 91.06 160 GLU A CA 1
ATOM 1258 C C . GLU A 1 160 ? -29.192 -1.249 14.194 1.00 91.06 160 GLU A C 1
ATOM 1260 O O . GLU A 1 160 ? -30.397 -1.003 14.218 1.00 91.06 160 GLU A O 1
ATOM 1265 N N . VAL A 1 161 ? -28.265 -0.310 14.384 1.00 92.38 161 VAL A N 1
ATOM 1266 C CA . VAL A 1 161 ? -28.581 1.096 14.677 1.00 92.38 161 VAL A CA 1
ATOM 1267 C C . VAL A 1 161 ? -27.913 1.997 13.637 1.00 92.38 161 VAL A C 1
ATOM 1269 O O . VAL A 1 161 ? -26.749 1.789 13.296 1.00 92.38 161 VAL A O 1
ATOM 1272 N N . GLY A 1 162 ? -28.660 2.978 13.120 1.00 91.38 162 GLY A N 1
ATOM 1273 C CA . GLY A 1 162 ? -28.187 3.969 12.144 1.00 91.38 162 GLY A CA 1
ATOM 1274 C C . GLY A 1 162 ? -27.642 5.250 12.787 1.00 91.38 162 GLY A C 1
ATOM 1275 O O . GLY A 1 162 ? -27.350 5.281 13.980 1.00 91.38 162 GLY A O 1
ATOM 1276 N N . ALA A 1 163 ? -27.505 6.317 11.994 1.00 89.00 163 ALA A N 1
ATOM 1277 C CA . ALA A 1 163 ? -26.968 7.603 12.454 1.00 89.00 163 ALA A CA 1
ATOM 1278 C C . ALA A 1 163 ? -27.890 8.319 13.464 1.00 89.00 163 ALA A C 1
ATOM 1280 O O . ALA A 1 163 ? -27.410 8.879 14.450 1.00 89.00 163 ALA A O 1
ATOM 1281 N N . ASP A 1 164 ? -29.205 8.245 13.247 1.00 88.25 164 ASP A N 1
ATOM 1282 C CA . ASP A 1 164 ? -30.233 8.900 14.064 1.00 88.25 164 ASP A CA 1
ATOM 1283 C C . ASP A 1 164 ? -30.682 7.997 15.224 1.00 88.25 164 ASP A C 1
ATOM 1285 O O . ASP A 1 164 ? -31.819 7.533 15.288 1.00 88.25 164 ASP A O 1
ATOM 1289 N N . ILE A 1 165 ? -29.755 7.680 16.128 1.00 90.38 165 ILE A N 1
ATOM 1290 C CA . ILE A 1 165 ? -30.032 6.842 17.299 1.00 90.38 165 ILE A CA 1
ATOM 1291 C C . ILE A 1 165 ? -30.971 7.545 18.293 1.00 90.38 165 ILE A C 1
ATOM 1293 O O . ILE A 1 165 ? -30.640 8.597 18.843 1.00 90.38 165 ILE A O 1
ATOM 1297 N N . ASP A 1 166 ? -32.098 6.906 18.611 1.00 88.31 166 ASP A N 1
ATOM 1298 C CA . ASP A 1 166 ? -32.946 7.287 19.741 1.00 88.31 166 ASP A CA 1
ATOM 1299 C C . ASP A 1 166 ? -32.669 6.376 20.945 1.00 88.31 166 ASP A C 1
ATOM 1301 O O . ASP A 1 166 ? -33.033 5.202 20.984 1.00 88.31 166 ASP A O 1
ATOM 1305 N N . ILE A 1 167 ? -32.019 6.935 21.969 1.00 86.75 167 ILE A N 1
ATOM 1306 C CA . ILE A 1 167 ? -31.678 6.220 23.210 1.00 86.75 167 ILE A CA 1
ATOM 1307 C C . ILE A 1 167 ? -32.936 5.704 23.925 1.00 86.75 167 ILE A C 1
ATOM 1309 O O . ILE A 1 167 ? -32.862 4.703 24.636 1.00 86.75 167 ILE A O 1
ATOM 1313 N N . SER A 1 168 ? -34.078 6.381 23.772 1.00 85.69 168 SER A N 1
ATOM 1314 C CA . SER A 1 168 ? -35.331 6.004 24.431 1.00 85.69 168 SER A CA 1
ATOM 1315 C C . SER A 1 168 ? -35.974 4.751 23.835 1.00 85.69 168 SER A C 1
ATOM 1317 O O . SER A 1 168 ? -36.676 4.038 24.552 1.00 85.69 168 SER A O 1
ATOM 1319 N N . GLU A 1 169 ? -35.672 4.437 22.574 1.00 87.69 169 GLU A N 1
ATOM 1320 C CA . GLU A 1 169 ? -36.137 3.228 21.885 1.00 87.69 169 GLU A CA 1
ATOM 1321 C C . GLU A 1 169 ? -35.239 2.008 22.155 1.00 87.69 169 GLU A C 1
ATOM 1323 O O . GLU A 1 169 ? -35.606 0.870 21.856 1.00 87.69 169 GLU A O 1
ATOM 1328 N N . ILE A 1 170 ? -34.062 2.212 22.758 1.00 86.75 170 ILE A N 1
ATOM 1329 C CA . ILE A 1 170 ? -33.144 1.123 23.092 1.00 86.75 170 ILE A CA 1
ATOM 1330 C C . ILE A 1 170 ? -33.577 0.470 24.399 1.00 86.75 170 ILE A C 1
ATOM 1332 O O . ILE A 1 170 ? -33.480 1.049 25.484 1.00 86.75 170 ILE A O 1
ATOM 1336 N N . GLU A 1 171 ? -33.964 -0.798 24.307 1.00 84.62 171 GLU A N 1
ATOM 1337 C CA . GLU A 1 171 ? -34.258 -1.619 25.475 1.00 84.62 171 GLU A CA 1
ATOM 1338 C C . GLU A 1 171 ? -33.022 -1.752 26.384 1.00 84.62 171 GLU A C 1
ATOM 1340 O O . GLU A 1 171 ? -31.993 -2.321 26.000 1.00 84.62 171 GLU A O 1
ATOM 1345 N N . CYS A 1 172 ? -33.127 -1.220 27.606 1.00 83.62 172 CYS A N 1
ATOM 1346 C CA . CYS A 1 172 ? -32.025 -1.151 28.561 1.00 83.62 172 CYS A CA 1
ATOM 1347 C C . CYS A 1 172 ? -32.414 -1.658 29.955 1.00 83.62 172 CYS A C 1
ATOM 1349 O O . CYS A 1 172 ? -33.440 -1.270 30.516 1.00 83.62 172 CYS A O 1
ATOM 1351 N N . GLU A 1 173 ? -31.510 -2.405 30.590 1.00 83.44 173 GLU A N 1
ATOM 1352 C CA . GLU A 1 173 ? -31.519 -2.613 32.036 1.00 83.44 173 GLU A CA 1
ATOM 1353 C C . GLU A 1 173 ? -30.981 -1.367 32.754 1.00 83.44 173 GLU A C 1
ATOM 1355 O O . GLU A 1 173 ? -29.891 -0.869 32.457 1.00 83.44 173 GLU A O 1
ATOM 1360 N N . LYS A 1 174 ? -31.705 -0.886 33.768 1.00 80.31 174 LYS A N 1
ATOM 1361 C CA . LYS A 1 174 ? -31.211 0.173 34.659 1.00 80.31 174 LYS A CA 1
ATOM 1362 C C . LYS A 1 174 ? -30.328 -0.437 35.742 1.00 80.31 174 LYS A C 1
ATOM 1364 O O . LYS A 1 174 ? -30.817 -1.128 36.632 1.00 80.31 174 LYS A O 1
ATOM 1369 N N . THR A 1 175 ? -29.028 -0.159 35.687 1.00 63.75 175 THR A N 1
ATOM 1370 C CA . THR A 1 175 ? -28.072 -0.554 36.734 1.00 63.75 175 THR A CA 1
ATOM 1371 C C . THR A 1 175 ? -27.484 0.709 37.358 1.00 63.75 175 THR A C 1
ATOM 1373 O O . THR A 1 175 ? -26.560 1.311 36.814 1.00 63.75 175 THR A O 1
ATOM 1376 N N . GLY A 1 176 ? -28.043 1.154 38.487 1.00 69.25 176 GLY A N 1
ATOM 1377 C CA . GLY A 1 176 ? -27.702 2.460 39.066 1.00 69.25 176 GLY A CA 1
ATOM 1378 C C . GLY A 1 176 ? -28.101 3.612 38.133 1.00 69.25 176 GLY A C 1
ATOM 1379 O O . GLY A 1 176 ? -29.232 3.649 37.659 1.00 69.25 176 GLY A O 1
ATOM 1380 N N . ASN A 1 177 ? -27.166 4.526 37.843 1.00 74.62 177 ASN A N 1
ATOM 1381 C CA . ASN A 1 177 ? -27.374 5.661 36.924 1.00 74.62 177 ASN A CA 1
ATOM 1382 C C . ASN A 1 177 ? -27.101 5.325 35.446 1.00 74.62 177 ASN A C 1
ATOM 1384 O O . ASN A 1 177 ? -27.110 6.222 34.604 1.00 74.62 177 ASN A O 1
ATOM 1388 N N . PHE A 1 178 ? -26.820 4.062 35.125 1.00 80.44 178 PHE A N 1
ATOM 1389 C CA . PHE A 1 178 ? -26.438 3.643 33.781 1.00 80.44 178 PHE A CA 1
ATOM 1390 C C . PHE A 1 178 ? -27.585 2.927 33.068 1.00 80.44 178 PHE A C 1
ATOM 1392 O O . PHE A 1 178 ? -28.294 2.114 33.670 1.00 80.44 178 PHE A O 1
ATOM 1399 N N . LEU A 1 179 ? -27.726 3.205 31.770 1.00 87.50 179 LEU A N 1
ATOM 1400 C CA . LEU A 1 179 ? -28.612 2.475 30.868 1.00 87.50 179 LEU A CA 1
ATOM 1401 C C . LEU A 1 179 ? -27.785 1.398 30.178 1.00 87.50 179 LEU A C 1
ATOM 1403 O O . LEU A 1 179 ? -26.873 1.715 29.425 1.00 87.50 179 LEU A O 1
ATOM 1407 N N . ARG A 1 180 ? -28.044 0.127 30.466 1.00 85.94 180 ARG A N 1
ATOM 1408 C CA . ARG A 1 180 ? -27.290 -0.988 29.888 1.00 85.94 180 ARG A CA 1
ATOM 1409 C C . ARG A 1 180 ? -28.135 -1.666 28.810 1.00 85.94 180 ARG A C 1
ATOM 1411 O O . ARG A 1 180 ? -29.100 -2.328 29.188 1.00 85.94 180 ARG A O 1
ATOM 1418 N N . PRO A 1 181 ? -27.801 -1.541 27.513 1.00 85.56 181 PRO A N 1
ATOM 1419 C CA . PRO A 1 181 ? -28.554 -2.204 26.452 1.00 85.56 181 PRO A CA 1
ATOM 1420 C C . PRO A 1 181 ? -28.626 -3.713 26.667 1.00 85.56 181 PRO A C 1
ATOM 1422 O O . PRO A 1 181 ? -27.596 -4.343 26.926 1.00 85.56 181 PRO A O 1
ATOM 1425 N N . VAL A 1 182 ? -29.835 -4.268 26.553 1.00 79.38 182 VAL A N 1
ATOM 1426 C CA . VAL A 1 182 ? -30.100 -5.711 26.694 1.00 79.38 182 VAL A CA 1
ATOM 1427 C C . VAL A 1 182 ? -29.572 -6.471 25.483 1.00 79.38 182 VAL A C 1
ATOM 1429 O O . VAL A 1 182 ? -29.012 -7.558 25.608 1.00 79.38 182 VAL A O 1
ATOM 1432 N N . ARG A 1 183 ? -29.741 -5.881 24.298 1.00 80.56 183 ARG A N 1
ATOM 1433 C CA . ARG A 1 183 ? -29.283 -6.453 23.036 1.00 80.56 183 ARG A CA 1
ATOM 1434 C C . ARG A 1 183 ? -27.921 -5.880 22.640 1.00 80.56 183 ARG A C 1
ATOM 1436 O O . ARG A 1 183 ? -27.700 -4.680 22.815 1.00 80.56 183 ARG A O 1
ATOM 1443 N N . PRO A 1 184 ? -27.017 -6.705 22.086 1.00 85.06 184 PRO A N 1
ATOM 1444 C CA . PRO A 1 184 ? -25.770 -6.220 21.511 1.00 85.06 184 PRO A CA 1
ATOM 1445 C C . PRO A 1 184 ? -26.065 -5.314 20.309 1.00 85.06 184 PRO A C 1
ATOM 1447 O O . PRO A 1 184 ? -26.893 -5.657 19.466 1.00 85.06 184 PRO A O 1
ATOM 1450 N N . ILE A 1 185 ? -25.399 -4.164 20.237 1.00 93.06 185 ILE A N 1
ATOM 1451 C CA . ILE A 1 185 ? -25.617 -3.147 19.202 1.00 93.06 185 ILE A CA 1
ATOM 1452 C C . ILE A 1 185 ? -24.502 -3.216 18.162 1.00 93.06 185 ILE A C 1
ATOM 1454 O O . ILE A 1 185 ? -23.326 -3.331 18.514 1.00 93.06 185 ILE A O 1
ATOM 1458 N N . ILE A 1 186 ? -24.871 -3.104 16.887 1.00 93.88 186 ILE A N 1
ATOM 1459 C CA . ILE A 1 186 ? -23.937 -2.987 15.766 1.00 93.88 186 ILE A CA 1
ATOM 1460 C C . ILE A 1 186 ? -24.285 -1.768 14.906 1.00 93.88 186 ILE A C 1
ATOM 1462 O O . ILE A 1 186 ? -25.435 -1.561 14.517 1.00 93.88 186 ILE A O 1
ATOM 1466 N N . VAL A 1 187 ? -23.275 -0.958 14.603 1.00 95.25 187 VAL A N 1
ATOM 1467 C CA . VAL A 1 187 ? -23.410 0.304 13.868 1.00 95.25 187 VAL A CA 1
ATOM 1468 C C . VAL A 1 187 ? -22.288 0.444 12.847 1.00 95.25 187 VAL A C 1
ATOM 1470 O O . VAL A 1 187 ? -21.159 -0.011 13.063 1.00 95.25 187 VAL A O 1
ATOM 1473 N N . LYS A 1 188 ? -22.605 1.074 11.716 1.00 92.69 188 LYS A N 1
ATOM 1474 C CA . LYS A 1 188 ? -21.605 1.416 10.708 1.00 92.69 188 LYS A CA 1
ATOM 1475 C C . LYS A 1 188 ? -20.717 2.548 11.211 1.00 92.69 188 LYS A C 1
ATOM 1477 O O . LYS A 1 188 ? -21.223 3.508 11.786 1.00 92.69 188 LYS A O 1
ATOM 1482 N N . THR A 1 189 ? -19.410 2.495 10.973 1.00 89.00 189 THR A N 1
ATOM 1483 C CA . THR A 1 189 ? -18.495 3.565 11.410 1.00 89.00 189 THR A CA 1
ATOM 1484 C C . THR A 1 189 ? -18.917 4.934 10.861 1.00 89.00 189 THR A C 1
ATOM 1486 O O . THR A 1 189 ? -18.806 5.938 11.563 1.00 89.00 189 THR A O 1
ATOM 1489 N N . GLU A 1 190 ? -19.454 4.979 9.637 1.00 86.75 190 GLU A N 1
ATOM 1490 C CA . GLU A 1 190 ? -19.945 6.204 8.997 1.00 86.75 190 GLU A CA 1
ATOM 1491 C C . GLU A 1 190 ? -21.209 6.773 9.659 1.00 86.75 190 GLU A C 1
ATOM 1493 O O . GLU A 1 190 ? -21.442 7.973 9.568 1.00 86.75 190 GLU A O 1
ATOM 1498 N N . ASP A 1 191 ? -21.986 5.937 10.348 1.00 91.69 191 ASP A N 1
ATOM 1499 C CA . ASP A 1 191 ? -23.186 6.336 11.086 1.00 91.69 191 ASP A CA 1
ATOM 1500 C C . ASP A 1 191 ? -22.842 6.694 12.543 1.00 91.69 191 ASP A C 1
ATOM 1502 O O . ASP A 1 191 ? -23.330 7.684 13.084 1.00 91.69 191 ASP A O 1
ATOM 1506 N N . PHE A 1 192 ? -21.929 5.941 13.167 1.00 92.38 192 PHE A N 1
ATOM 1507 C CA . PHE A 1 192 ? -21.492 6.145 14.553 1.00 92.38 192 PHE A CA 1
ATOM 1508 C C . PHE A 1 192 ? -20.896 7.538 14.796 1.00 92.38 192 PHE A C 1
ATOM 1510 O O . PHE A 1 192 ? -21.097 8.128 15.854 1.00 92.38 192 PHE A O 1
ATOM 1517 N N . VAL A 1 193 ? -20.190 8.106 13.812 1.00 88.62 193 VAL A N 1
ATOM 1518 C CA . VAL A 1 193 ? -19.628 9.471 13.900 1.00 88.62 193 VAL A CA 1
ATOM 1519 C C . VAL A 1 193 ? -20.694 10.564 14.050 1.00 88.62 193 VAL A C 1
ATOM 1521 O O . VAL A 1 193 ? -20.359 11.694 14.416 1.00 88.62 193 VAL A O 1
ATOM 1524 N N . HIS A 1 194 ? -21.953 10.250 13.740 1.00 89.88 194 HIS A N 1
ATOM 1525 C CA . HIS A 1 194 ? -23.093 11.156 13.841 1.00 89.88 194 HIS A CA 1
ATOM 1526 C C . HIS A 1 194 ? -23.901 10.968 15.126 1.00 89.88 194 HIS A C 1
ATOM 1528 O O . HIS A 1 194 ? -24.804 11.762 15.385 1.00 89.88 194 HIS A O 1
ATOM 1534 N N . TRP A 1 195 ? -23.562 9.976 15.951 1.00 92.50 195 TRP A N 1
ATOM 1535 C CA . TRP A 1 195 ? -24.262 9.753 17.206 1.00 92.50 195 TRP A CA 1
ATOM 1536 C C . TRP A 1 195 ? -24.095 10.937 18.168 1.00 92.50 195 TRP A C 1
ATOM 1538 O O . TRP A 1 195 ? -22.991 11.474 18.319 1.00 92.50 195 TRP A O 1
ATOM 1548 N N . PRO A 1 196 ? -25.175 11.330 18.859 1.00 91.44 196 PRO A N 1
ATOM 1549 C CA . PRO A 1 196 ? -25.148 12.439 19.795 1.00 91.44 196 PRO A CA 1
ATOM 1550 C C . PRO A 1 196 ? -24.371 12.059 21.067 1.00 91.44 196 PRO A C 1
ATOM 1552 O O . PRO A 1 196 ? -24.345 10.895 21.482 1.00 91.44 196 PRO A O 1
ATOM 1555 N N . GLU A 1 197 ? -23.731 13.033 21.721 1.00 90.31 197 GLU A N 1
ATOM 1556 C CA . GLU A 1 197 ? -22.901 12.791 22.915 1.00 90.31 197 GLU A CA 1
ATOM 1557 C C . GLU A 1 197 ? -23.693 12.207 24.090 1.00 90.31 197 GLU A C 1
ATOM 1559 O O . GLU A 1 197 ? -23.133 11.531 24.957 1.00 90.31 197 GLU A O 1
ATOM 1564 N N . GLU A 1 198 ? -25.009 12.425 24.121 1.00 89.19 198 GLU A N 1
ATOM 1565 C CA . GLU A 1 198 ? -25.937 11.847 25.087 1.00 89.19 198 GLU A CA 1
ATOM 1566 C C . GLU A 1 198 ? -25.883 10.316 25.104 1.00 89.19 198 GLU A C 1
ATOM 1568 O O . GLU A 1 198 ? -26.177 9.715 26.142 1.00 89.19 198 GLU A O 1
ATOM 1573 N N . THR A 1 199 ? -25.452 9.678 24.008 1.00 90.75 199 THR A N 1
ATOM 1574 C CA . THR A 1 199 ? -25.279 8.218 23.926 1.00 90.75 199 THR A CA 1
ATOM 1575 C C . THR A 1 199 ? -24.250 7.685 24.918 1.00 90.75 199 THR A C 1
ATOM 1577 O O . THR A 1 199 ? -24.324 6.514 25.280 1.00 90.75 199 THR A O 1
ATOM 1580 N N . LYS A 1 200 ? -23.381 8.532 25.495 1.00 89.31 200 LYS A N 1
ATOM 1581 C CA . LYS A 1 200 ? -22.491 8.152 26.611 1.00 89.31 200 LYS A CA 1
ATOM 1582 C C . LYS A 1 200 ? -23.225 7.651 27.860 1.00 89.31 200 LYS A C 1
ATOM 1584 O O . LYS A 1 200 ? -22.593 7.077 28.743 1.00 89.31 200 LYS A O 1
ATOM 1589 N N . LYS A 1 201 ? -24.540 7.886 27.970 1.00 88.38 201 LYS A N 1
ATOM 1590 C CA . LYS A 1 201 ? -25.403 7.326 29.028 1.00 88.38 201 LYS A CA 1
ATOM 1591 C C . LYS A 1 201 ? -25.567 5.807 28.907 1.00 88.38 201 LYS A C 1
ATOM 1593 O O . LYS A 1 201 ? -25.891 5.157 29.905 1.00 88.38 201 LYS A O 1
ATOM 1598 N N . LEU A 1 202 ? -25.357 5.262 27.707 1.00 90.25 202 LEU A N 1
ATOM 1599 C CA . LEU A 1 202 ? -25.356 3.830 27.454 1.00 90.25 202 LEU A CA 1
ATOM 1600 C C . LEU A 1 202 ? -24.057 3.214 27.986 1.00 90.25 202 LEU A C 1
ATOM 1602 O O . LEU A 1 202 ? -22.954 3.634 27.637 1.00 90.25 202 LEU A O 1
ATOM 1606 N N . LEU A 1 203 ? -24.190 2.205 28.840 1.00 89.81 203 LEU A N 1
ATOM 1607 C CA . LEU A 1 203 ? -23.078 1.451 29.398 1.00 89.81 203 LEU A CA 1
ATOM 1608 C C . LEU A 1 203 ? -22.927 0.126 28.653 1.00 89.81 203 LEU A C 1
ATOM 1610 O O . LEU A 1 203 ? -23.670 -0.824 28.901 1.00 89.81 203 LEU A O 1
ATOM 1614 N N . PHE A 1 204 ? -21.910 0.064 27.798 1.00 89.75 204 PHE A N 1
ATOM 1615 C CA . PHE A 1 204 ? -21.467 -1.167 27.152 1.00 89.75 204 PHE A CA 1
ATOM 1616 C C . PHE A 1 204 ? -20.328 -1.802 27.943 1.00 89.75 204 PHE A C 1
ATOM 1618 O O . PHE A 1 204 ? -19.350 -1.134 28.284 1.00 89.75 204 PHE A O 1
ATOM 1625 N N . ASP A 1 205 ? -20.395 -3.105 28.189 1.00 83.12 205 ASP A N 1
ATOM 1626 C CA . ASP A 1 205 ? -19.351 -3.831 28.916 1.00 83.12 205 ASP A CA 1
ATOM 1627 C C . ASP A 1 205 ? -18.113 -4.036 28.049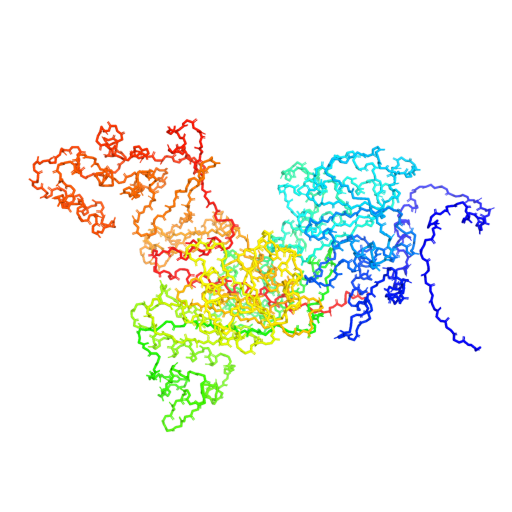 1.00 83.12 205 ASP A C 1
ATOM 1629 O O . ASP A 1 205 ? -16.985 -3.850 28.512 1.00 83.12 205 ASP A O 1
ATOM 1633 N N . VAL A 1 206 ? -18.333 -4.299 26.760 1.00 89.62 206 VAL A N 1
ATOM 1634 C CA . VAL A 1 206 ? -17.295 -4.411 25.736 1.00 89.62 206 VAL A CA 1
ATOM 1635 C C . VAL A 1 206 ? -17.630 -3.494 24.568 1.00 89.62 206 VAL A C 1
ATOM 1637 O O . VAL A 1 206 ? -18.774 -3.432 24.124 1.00 89.62 206 VAL A O 1
ATOM 1640 N N . ILE A 1 207 ? -16.624 -2.768 24.089 1.00 94.69 207 ILE A N 1
ATOM 1641 C CA . ILE A 1 207 ? -16.693 -2.027 22.827 1.00 94.69 207 ILE A CA 1
ATOM 1642 C C . ILE A 1 207 ? -15.710 -2.688 21.863 1.00 94.69 207 ILE A C 1
ATOM 1644 O O . ILE A 1 207 ? -14.577 -2.971 22.252 1.00 94.69 207 ILE A O 1
ATOM 1648 N N . VAL A 1 208 ? -16.146 -2.943 20.635 1.00 94.75 208 VAL A N 1
ATOM 1649 C CA . VAL A 1 208 ? -15.317 -3.431 19.532 1.00 94.75 208 VAL A CA 1
ATOM 1650 C C . VAL A 1 208 ? -15.341 -2.381 18.432 1.00 94.75 208 VAL A C 1
ATOM 1652 O O . VAL A 1 208 ? -16.420 -1.982 17.995 1.00 94.75 208 VAL A O 1
ATOM 1655 N N . VAL A 1 209 ? -14.169 -1.943 17.982 1.00 93.56 209 VAL A N 1
ATOM 1656 C CA . VAL A 1 209 ? -14.033 -1.022 16.848 1.00 93.56 209 VAL A CA 1
ATOM 1657 C C . VAL A 1 209 ? -13.158 -1.668 15.788 1.00 93.56 209 VAL A C 1
ATOM 1659 O O . VAL A 1 209 ? -11.988 -1.952 16.047 1.00 93.56 209 VAL A O 1
ATOM 1662 N N . ASP A 1 210 ? -13.726 -1.899 14.608 1.00 89.31 210 ASP A N 1
ATOM 1663 C CA . ASP A 1 210 ? -13.002 -2.417 13.449 1.00 89.31 210 ASP A CA 1
ATOM 1664 C C . ASP A 1 210 ? -12.445 -1.277 12.582 1.00 89.31 210 ASP A C 1
ATOM 1666 O O . ASP A 1 210 ? -13.006 -0.182 12.536 1.00 89.31 210 ASP A O 1
ATOM 1670 N N . GLU A 1 211 ? -11.312 -1.526 11.928 1.00 81.88 211 GLU A N 1
ATOM 1671 C CA . GLU A 1 211 ? -10.487 -0.523 11.235 1.00 81.88 211 GLU A CA 1
ATOM 1672 C C . GLU A 1 211 ? -10.172 0.728 12.081 1.00 81.88 211 GLU A C 1
ATOM 1674 O O . GLU A 1 211 ? -10.246 1.878 11.639 1.00 81.88 211 GLU A O 1
ATOM 1679 N N . ALA A 1 212 ? -9.745 0.498 13.326 1.00 83.44 212 ALA A N 1
ATOM 1680 C CA . ALA A 1 212 ? -9.439 1.534 14.313 1.00 83.44 212 ALA A CA 1
ATOM 1681 C C . ALA A 1 212 ? -8.340 2.524 13.878 1.00 83.44 212 ALA A C 1
ATOM 1683 O O . ALA A 1 212 ? -8.190 3.583 14.486 1.00 83.44 212 ALA A O 1
ATOM 1684 N N . HIS A 1 213 ? -7.594 2.232 12.808 1.00 75.62 213 HIS A N 1
ATOM 1685 C CA . HIS A 1 213 ? -6.616 3.159 12.237 1.00 75.62 213 HIS A CA 1
ATOM 1686 C C . HIS A 1 213 ? -7.252 4.447 11.688 1.00 75.62 213 HIS A C 1
ATOM 1688 O O . HIS A 1 213 ? -6.587 5.481 11.630 1.00 75.62 213 HIS A O 1
ATOM 1694 N N . HIS A 1 214 ? -8.546 4.433 11.350 1.00 75.69 214 HIS A N 1
ATOM 1695 C CA . HIS A 1 214 ? -9.284 5.648 10.992 1.00 75.69 214 HIS A CA 1
ATOM 1696 C C . HIS A 1 214 ? -9.411 6.637 12.162 1.00 75.69 214 HIS A C 1
ATOM 1698 O O . HIS A 1 214 ? -9.588 7.833 11.936 1.00 75.69 214 HIS A O 1
ATOM 1704 N N . LEU A 1 215 ? -9.268 6.167 13.407 1.00 75.12 215 LEU A N 1
ATOM 1705 C CA . LEU A 1 215 ? -9.330 7.006 14.607 1.00 75.12 215 LEU A CA 1
ATOM 1706 C C . LEU A 1 215 ? -8.042 7.815 14.850 1.00 75.12 215 LEU A C 1
ATOM 1708 O O . LEU A 1 215 ? -8.037 8.724 15.679 1.00 75.12 215 LEU A O 1
ATOM 1712 N N . CYS A 1 216 ? -6.953 7.514 14.134 1.00 69.56 216 CYS A N 1
ATOM 1713 C CA . CYS A 1 216 ? -5.688 8.248 14.231 1.00 69.56 216 CYS A CA 1
ATOM 1714 C C . CYS A 1 216 ? -5.767 9.670 13.640 1.00 69.56 216 CYS A C 1
ATOM 1716 O O . CYS A 1 216 ? -4.891 10.490 13.902 1.00 69.56 216 CYS A O 1
ATOM 1718 N N . ALA A 1 217 ? -6.791 9.980 12.837 1.00 66.38 217 ALA A N 1
ATOM 1719 C CA . ALA A 1 217 ? -6.908 11.269 12.162 1.00 66.38 217 ALA A CA 1
ATOM 1720 C C . ALA A 1 217 ? -7.281 12.413 13.128 1.00 66.38 217 ALA A C 1
ATOM 1722 O O . ALA A 1 217 ? -8.239 12.308 13.896 1.00 66.38 217 ALA A O 1
ATOM 1723 N N . GLU A 1 218 ? -6.547 13.531 13.052 1.00 60.78 218 GLU A N 1
ATOM 1724 C CA . GLU A 1 218 ? -6.876 14.775 13.770 1.00 60.78 218 GLU A CA 1
ATOM 1725 C C . GLU A 1 218 ? -8.052 15.533 13.145 1.00 60.78 218 GLU A C 1
ATOM 1727 O O . GLU A 1 218 ? -8.801 16.208 13.848 1.00 60.78 218 GLU A O 1
ATOM 1732 N N . GLU A 1 219 ? -8.247 15.382 11.834 1.00 54.88 219 GLU A N 1
ATOM 1733 C CA . GLU A 1 219 ? -9.254 16.102 11.060 1.00 54.88 219 GLU A CA 1
ATOM 1734 C C . GLU A 1 219 ? -10.147 15.148 10.253 1.00 54.88 219 GLU A C 1
ATOM 1736 O O . GLU A 1 219 ? -9.762 14.034 9.896 1.00 54.88 219 GLU A O 1
ATOM 1741 N N . GLY A 1 220 ? -11.355 15.609 9.921 1.00 62.62 220 GLY A N 1
ATOM 1742 C CA . GLY A 1 220 ? -12.309 14.873 9.090 1.00 62.62 220 GLY A CA 1
ATOM 1743 C C . GLY A 1 220 ? -13.407 14.156 9.879 1.00 62.62 220 GLY A C 1
ATOM 1744 O O . GLY A 1 220 ? -13.611 14.391 11.069 1.00 62.62 220 GLY A O 1
ATOM 1745 N N . LYS A 1 221 ? -14.163 13.294 9.183 1.00 62.19 221 LYS A N 1
ATOM 1746 C CA . LYS A 1 221 ? -15.387 12.661 9.714 1.00 62.19 221 LYS A CA 1
ATOM 1747 C C . LYS A 1 221 ? -15.133 11.797 10.959 1.00 62.19 221 LYS A C 1
ATOM 1749 O O . LYS A 1 221 ? -15.970 11.774 11.853 1.00 62.19 221 LYS A O 1
ATOM 1754 N N . TYR A 1 222 ? -13.972 11.144 11.048 1.00 71.25 222 TYR A N 1
ATOM 1755 C CA . TYR A 1 222 ? -13.651 10.184 12.113 1.00 71.25 222 TYR A CA 1
ATOM 1756 C C . TYR A 1 222 ? -13.082 10.806 13.397 1.00 71.25 222 TYR A C 1
ATOM 1758 O O . TYR A 1 222 ? -13.089 10.147 14.434 1.00 71.25 222 TYR A O 1
ATOM 1766 N N . ALA A 1 223 ? -12.665 12.078 13.381 1.00 69.94 223 ALA A N 1
ATOM 1767 C CA . ALA A 1 223 ? -12.155 12.754 14.580 1.00 69.94 223 ALA A CA 1
ATOM 1768 C C . ALA A 1 223 ? -13.203 12.779 15.713 1.00 69.94 223 ALA A C 1
ATOM 1770 O O . ALA A 1 223 ? -12.873 12.544 16.878 1.00 69.94 223 ALA A O 1
ATOM 1771 N N . LYS A 1 224 ? -14.485 12.951 15.352 1.00 77.25 224 LYS A N 1
ATOM 1772 C CA . LYS A 1 224 ? -15.624 12.921 16.286 1.00 77.25 224 LYS A CA 1
ATOM 1773 C C . LYS A 1 224 ? -15.854 11.550 16.929 1.00 77.25 224 LYS A C 1
ATOM 1775 O O . LYS A 1 224 ? -16.245 11.491 18.093 1.00 77.25 224 LYS A O 1
ATOM 1780 N N . ALA A 1 225 ? -15.573 10.452 16.218 1.00 86.56 225 ALA A N 1
ATOM 1781 C CA . ALA A 1 225 ? -15.743 9.105 16.770 1.00 86.56 225 ALA A CA 1
ATOM 1782 C C . ALA A 1 225 ? -14.829 8.864 17.977 1.00 86.56 225 ALA A C 1
ATOM 1784 O O . ALA A 1 225 ? -15.268 8.266 18.957 1.00 86.56 225 ALA A O 1
ATOM 1785 N N . MET A 1 226 ? -13.586 9.361 17.948 1.00 87.88 226 MET A N 1
ATOM 1786 C CA . MET A 1 226 ? -12.648 9.164 19.059 1.00 87.88 226 MET A CA 1
ATOM 1787 C C . MET A 1 226 ? -13.127 9.852 20.342 1.00 87.88 226 MET A C 1
ATOM 1789 O O . MET A 1 226 ? -13.077 9.257 21.419 1.00 87.88 226 MET A O 1
ATOM 1793 N N . LYS A 1 227 ? -13.662 11.073 20.229 1.00 88.00 227 LYS A N 1
ATOM 1794 C CA . LYS A 1 227 ? -14.274 11.771 21.364 1.00 88.00 227 LYS A CA 1
ATOM 1795 C C . LYS A 1 227 ? -15.453 10.987 21.928 1.00 88.00 227 LYS A C 1
ATOM 1797 O O . LYS A 1 227 ? -15.535 10.794 23.139 1.00 88.00 227 LYS A O 1
ATOM 1802 N N . LEU A 1 228 ? -16.353 10.516 21.066 1.00 90.44 228 LEU A N 1
ATOM 1803 C CA . LEU A 1 228 ? -17.517 9.761 21.518 1.00 90.44 228 LEU A CA 1
ATOM 1804 C C . LEU A 1 228 ? -17.112 8.465 22.236 1.00 90.44 228 LEU A C 1
ATOM 1806 O O . LEU A 1 228 ? -17.626 8.166 23.314 1.00 90.44 228 LEU A O 1
ATOM 1810 N N . LEU A 1 229 ? -16.129 7.741 21.695 1.00 92.00 229 LEU A N 1
ATOM 1811 C CA . LEU A 1 229 ? -15.540 6.570 22.348 1.00 92.00 229 LEU A CA 1
ATOM 1812 C C . LEU A 1 229 ? -14.927 6.935 23.706 1.00 92.00 229 LEU A C 1
ATOM 1814 O O . LEU A 1 229 ? -15.130 6.214 24.679 1.00 92.00 229 LEU A O 1
ATOM 1818 N N . SER A 1 230 ? -14.224 8.065 23.801 1.00 91.00 230 SER A N 1
ATOM 1819 C CA . SER A 1 230 ? -13.649 8.571 25.052 1.00 91.00 230 SER A CA 1
ATOM 1820 C C . SER A 1 230 ? -14.724 8.875 26.105 1.00 91.00 230 SER A C 1
ATOM 1822 O O . SER A 1 230 ? -14.606 8.434 27.251 1.00 91.00 230 SER A O 1
ATOM 1824 N N . LEU A 1 231 ? -15.824 9.528 25.709 1.00 91.25 231 LEU A N 1
ATOM 1825 C CA . LEU A 1 231 ? -16.995 9.766 26.565 1.00 91.25 231 LEU A CA 1
ATOM 1826 C C . LEU A 1 231 ? -17.618 8.453 27.060 1.00 91.25 231 LEU A C 1
ATOM 1828 O O . LEU A 1 231 ? -17.928 8.316 28.244 1.00 91.25 231 LEU A O 1
ATOM 1832 N N . MET A 1 232 ? -17.771 7.460 26.181 1.00 91.75 232 MET A N 1
ATOM 1833 C CA . MET A 1 232 ? -18.259 6.130 26.566 1.00 91.75 232 MET A CA 1
ATOM 1834 C C . MET A 1 232 ? -17.282 5.418 27.512 1.00 91.75 232 MET A C 1
ATOM 1836 O O . MET A 1 232 ? -17.705 4.754 28.462 1.00 91.75 232 MET A O 1
ATOM 1840 N N . MET A 1 233 ? -15.972 5.580 27.309 1.00 90.06 233 MET A N 1
ATOM 1841 C CA . MET A 1 233 ? -14.954 5.031 28.203 1.00 90.06 233 MET A CA 1
ATOM 1842 C C . MET A 1 233 ? -14.987 5.678 29.590 1.00 90.06 233 MET A C 1
ATOM 1844 O O . MET A 1 233 ? -14.784 4.976 30.579 1.00 90.06 233 MET A O 1
ATOM 1848 N N . GLU A 1 234 ? -15.290 6.972 29.700 1.00 87.62 234 GLU A N 1
ATOM 1849 C CA . GLU A 1 234 ? -15.495 7.642 30.990 1.00 87.62 234 GLU A CA 1
ATOM 1850 C C . GLU A 1 234 ? -16.645 6.989 31.779 1.00 87.62 234 GLU A C 1
ATOM 1852 O O . GLU A 1 234 ? -16.500 6.667 32.963 1.00 87.62 234 GLU A O 1
ATOM 1857 N N . THR A 1 235 ? -17.767 6.712 31.108 1.00 86.06 235 THR A N 1
ATOM 1858 C CA . THR A 1 235 ? -18.905 5.973 31.675 1.00 86.06 235 THR A CA 1
ATOM 1859 C C . THR A 1 235 ? -18.500 4.558 32.099 1.00 86.06 235 THR A C 1
ATOM 1861 O O . THR A 1 235 ? -18.805 4.135 33.216 1.00 86.06 235 THR A O 1
ATOM 1864 N N . LYS A 1 236 ? -17.751 3.834 31.259 1.00 87.50 236 LYS A N 1
ATOM 1865 C CA . LYS A 1 236 ? -17.255 2.479 31.565 1.00 87.50 236 LYS A CA 1
ATOM 1866 C C . LYS A 1 236 ? -16.307 2.455 32.765 1.00 87.50 236 LYS A C 1
ATOM 1868 O O . LYS A 1 236 ? -16.455 1.593 33.632 1.00 87.50 236 LYS A O 1
ATOM 1873 N N . LYS A 1 237 ? -15.392 3.426 32.877 1.00 83.94 237 LYS A N 1
ATOM 1874 C CA . LYS A 1 237 ? -14.488 3.573 34.032 1.00 83.94 237 LYS A CA 1
ATOM 1875 C C . LYS A 1 237 ? -15.268 3.756 35.332 1.00 83.94 237 LYS A C 1
ATOM 1877 O O . LYS A 1 237 ? -14.955 3.092 36.316 1.00 83.94 237 LYS A O 1
ATOM 1882 N N . LYS A 1 238 ? -16.323 4.584 35.330 1.00 83.56 238 LYS A N 1
ATOM 1883 C CA . LYS A 1 238 ? -17.216 4.762 36.495 1.00 83.56 238 LYS A CA 1
ATOM 1884 C C . LYS A 1 238 ? -17.918 3.461 36.901 1.00 83.56 238 LYS A C 1
ATOM 1886 O O . LYS A 1 238 ? -18.207 3.270 38.077 1.00 83.56 238 LYS A O 1
ATOM 1891 N N . ALA A 1 239 ? -18.154 2.560 35.949 1.00 76.44 239 ALA A N 1
ATOM 1892 C CA . ALA A 1 239 ? -18.708 1.229 36.185 1.00 76.44 239 ALA A CA 1
ATOM 1893 C C . ALA A 1 239 ? -17.648 0.147 36.497 1.00 76.44 239 ALA A C 1
ATOM 1895 O O . ALA A 1 239 ? -17.998 -1.025 36.605 1.00 76.44 239 ALA A O 1
ATOM 1896 N N . ASN A 1 240 ? -16.369 0.518 36.650 1.00 74.88 240 ASN A N 1
ATOM 1897 C CA . ASN A 1 240 ? -15.229 -0.389 36.834 1.00 74.88 240 ASN A CA 1
ATOM 1898 C C . ASN A 1 240 ? -15.051 -1.406 35.686 1.00 74.88 240 ASN A C 1
ATOM 1900 O O . ASN A 1 240 ? -14.751 -2.581 35.900 1.00 74.88 240 ASN A O 1
ATOM 1904 N N . MET A 1 241 ? -15.260 -0.952 34.446 1.00 75.12 241 MET A N 1
ATOM 1905 C CA . MET A 1 241 ? -15.152 -1.765 33.233 1.00 75.12 241 MET A CA 1
ATOM 1906 C C . MET A 1 241 ? -14.195 -1.114 32.245 1.00 75.12 241 MET A C 1
ATOM 1908 O O . MET A 1 241 ? -14.215 0.100 32.054 1.00 75.12 241 MET A O 1
ATOM 1912 N N . THR A 1 242 ? -13.348 -1.915 31.597 1.00 74.56 242 THR A N 1
ATOM 1913 C CA . THR A 1 242 ? -12.317 -1.374 30.697 1.00 74.56 242 THR A CA 1
ATOM 1914 C C . THR A 1 242 ? -12.188 -2.110 29.369 1.00 74.56 242 THR A C 1
ATOM 1916 O O . THR A 1 242 ? -11.400 -1.682 28.542 1.00 74.56 242 THR A O 1
ATOM 1919 N N . TYR A 1 243 ? -12.976 -3.153 29.099 1.00 86.44 243 TYR A N 1
ATOM 1920 C CA . TYR A 1 243 ? -12.812 -3.922 27.865 1.00 86.44 243 TYR A CA 1
ATOM 1921 C C . TYR A 1 243 ? -13.138 -3.089 26.619 1.00 86.44 243 TYR A C 1
ATOM 1923 O O . TYR A 1 243 ? -14.271 -2.618 26.444 1.00 86.44 243 TYR A O 1
ATOM 1931 N N . CYS A 1 244 ? -12.126 -2.919 25.771 1.00 90.75 244 CYS A N 1
ATOM 1932 C CA . CYS A 1 244 ? -12.182 -2.196 24.509 1.00 90.75 244 CYS A CA 1
ATOM 1933 C C . CYS A 1 244 ? -11.236 -2.880 23.517 1.00 90.75 244 CYS A C 1
ATOM 1935 O O . CYS A 1 244 ? -10.017 -2.883 23.705 1.00 90.75 244 CYS A O 1
ATOM 1937 N N . LEU A 1 245 ? -11.813 -3.511 22.498 1.00 92.12 245 LEU A N 1
ATOM 1938 C CA . LEU A 1 245 ? -11.092 -4.229 21.458 1.00 92.12 245 LEU A CA 1
ATOM 1939 C C . LEU A 1 245 ? -11.027 -3.336 20.229 1.00 92.12 245 LEU A C 1
ATOM 1941 O O . LEU A 1 245 ? -12.042 -3.069 19.588 1.00 92.12 245 LEU A O 1
ATOM 1945 N N . LEU A 1 246 ? -9.828 -2.894 19.889 1.00 91.75 246 LEU A N 1
ATOM 1946 C CA . LEU A 1 246 ? -9.575 -2.176 18.653 1.00 91.75 246 LEU A CA 1
ATOM 1947 C C . LEU A 1 246 ? -8.974 -3.169 17.662 1.00 91.75 246 LEU A C 1
ATOM 1949 O O . LEU A 1 246 ? -8.067 -3.923 18.015 1.00 91.75 246 LEU A O 1
ATOM 1953 N N . LEU A 1 247 ? -9.469 -3.186 16.431 1.00 88.19 247 LEU A N 1
ATOM 1954 C CA . LEU A 1 247 ? -8.982 -4.062 15.370 1.00 88.19 247 LEU A CA 1
ATOM 1955 C C . LEU A 1 247 ? -8.459 -3.191 14.236 1.00 88.19 247 LEU A C 1
ATOM 1957 O O . LEU A 1 247 ? -9.104 -2.231 13.825 1.00 88.19 247 LEU A O 1
ATOM 1961 N N . SER A 1 248 ? -7.276 -3.508 13.731 1.00 80.81 248 SER A N 1
ATOM 1962 C CA . SER A 1 248 ? -6.756 -2.881 12.519 1.00 80.81 248 SER A CA 1
ATOM 1963 C C . SER A 1 248 ? -5.767 -3.820 11.857 1.00 80.81 248 SER A C 1
ATOM 1965 O O . SER A 1 248 ? -5.055 -4.548 12.535 1.00 80.81 248 SER A O 1
ATOM 1967 N N . ALA A 1 249 ? -5.693 -3.830 10.532 1.00 66.12 249 ALA A N 1
ATOM 1968 C CA . ALA A 1 249 ? -4.574 -4.492 9.863 1.00 66.12 249 ALA A CA 1
ATOM 1969 C C . ALA A 1 249 ? -3.346 -3.577 9.709 1.00 66.12 249 ALA A C 1
ATOM 1971 O O . ALA A 1 249 ? -2.252 -4.046 9.404 1.00 66.12 249 ALA A O 1
ATOM 1972 N N . THR A 1 250 ? -3.540 -2.270 9.895 1.00 63.69 250 THR A N 1
ATOM 1973 C CA . THR A 1 250 ? -2.584 -1.215 9.550 1.00 63.69 250 THR A CA 1
ATOM 1974 C C . THR A 1 250 ? -2.609 -0.155 10.652 1.00 63.69 250 THR A C 1
ATOM 1976 O O . THR A 1 250 ? -3.329 0.835 10.534 1.00 63.69 250 THR A O 1
ATOM 1979 N N . PRO A 1 251 ? -1.899 -0.353 11.776 1.00 61.59 251 PRO A N 1
ATOM 1980 C CA . PRO A 1 251 ? -2.012 0.519 12.950 1.00 61.59 251 PRO A CA 1
ATOM 1981 C C . PRO A 1 251 ? -1.637 1.980 12.655 1.00 61.59 251 PRO A C 1
ATOM 1983 O O . PRO A 1 251 ? -2.189 2.895 13.262 1.00 61.59 251 PRO A O 1
ATOM 1986 N N . HIS A 1 252 ? -0.729 2.203 11.701 1.00 68.12 252 HIS A N 1
ATOM 1987 C CA . HIS A 1 252 ? -0.374 3.520 11.184 1.00 68.12 252 HIS A CA 1
ATOM 1988 C C . HIS A 1 252 ? 0.155 3.410 9.744 1.00 68.12 252 HIS A C 1
ATOM 1990 O O . HIS A 1 252 ? 0.626 2.357 9.314 1.00 68.12 252 HIS A O 1
ATOM 1996 N N . SER A 1 253 ? 0.121 4.517 9.003 1.00 62.34 253 SER A N 1
ATOM 1997 C CA . SER A 1 253 ? 0.600 4.617 7.619 1.00 62.34 253 SER A CA 1
ATOM 1998 C C . SER A 1 253 ? 2.027 5.180 7.537 1.00 62.34 253 SER A C 1
ATOM 2000 O O . SER A 1 253 ? 2.284 6.049 6.722 1.00 62.34 253 SER A O 1
ATOM 2002 N N . GLY A 1 254 ? 2.941 4.794 8.432 1.00 65.56 254 GLY A N 1
ATOM 2003 C CA . GLY A 1 254 ? 4.316 5.341 8.479 1.00 65.56 254 GLY A CA 1
ATOM 2004 C C . GLY A 1 254 ? 4.519 6.652 9.269 1.00 65.56 254 GLY A C 1
ATOM 2005 O O . GLY A 1 254 ? 5.648 6.943 9.661 1.00 65.56 254 GLY A O 1
ATOM 2006 N N . ASN A 1 255 ? 3.449 7.382 9.607 1.00 70.75 255 ASN A N 1
ATOM 2007 C CA . ASN A 1 255 ? 3.507 8.557 10.490 1.00 70.75 255 ASN A CA 1
ATOM 2008 C C . ASN A 1 255 ? 3.300 8.139 11.960 1.00 70.75 255 ASN A C 1
ATOM 2010 O O . ASN A 1 255 ? 2.237 7.626 12.322 1.00 70.75 255 ASN A O 1
ATOM 2014 N N . LEU A 1 256 ? 4.327 8.328 12.792 1.00 75.44 256 LEU A N 1
ATOM 2015 C CA . LEU A 1 256 ? 4.307 7.973 14.214 1.00 75.44 256 LEU A CA 1
ATOM 2016 C C . LEU A 1 256 ? 3.546 9.003 15.047 1.00 75.44 256 LEU A C 1
ATOM 2018 O O . LEU A 1 256 ? 2.920 8.639 16.040 1.00 75.44 256 LEU A O 1
ATOM 2022 N N . GLU A 1 257 ? 3.559 10.270 14.646 1.00 73.81 257 GLU A N 1
ATOM 2023 C CA . GLU A 1 257 ? 2.856 11.342 15.350 1.00 73.81 257 GLU A CA 1
ATOM 2024 C C . GLU A 1 257 ? 1.331 11.168 15.266 1.00 73.81 257 GLU A C 1
ATOM 2026 O O . GLU A 1 257 ? 0.641 11.281 16.275 1.00 73.81 257 GLU A O 1
ATOM 2031 N N . HIS A 1 258 ? 0.801 10.758 14.110 1.00 75.62 258 HIS A N 1
ATOM 2032 C CA . HIS A 1 258 ? -0.624 10.444 13.934 1.00 75.62 258 HIS A CA 1
ATOM 2033 C C . HIS A 1 258 ? -1.072 9.250 14.787 1.00 75.62 258 HIS A C 1
ATOM 2035 O O . HIS A 1 258 ? -2.218 9.189 15.232 1.00 75.62 258 HIS A O 1
ATOM 2041 N N . MET A 1 259 ? -0.169 8.303 15.061 1.00 79.00 259 MET A N 1
ATOM 2042 C CA . MET A 1 259 ? -0.470 7.174 15.942 1.00 79.00 259 MET A CA 1
ATOM 2043 C C . MET A 1 259 ? -0.664 7.622 17.401 1.00 79.00 259 MET A C 1
ATOM 2045 O O . MET A 1 259 ? -1.322 6.913 18.163 1.00 79.00 259 MET A O 1
ATOM 2049 N N . PHE A 1 260 ? -0.168 8.805 17.796 1.00 84.50 260 PHE A N 1
ATOM 2050 C CA . PHE A 1 260 ? -0.251 9.281 19.177 1.00 84.50 260 PHE A CA 1
ATOM 2051 C C . PHE A 1 260 ? -1.685 9.333 19.705 1.00 84.50 260 PHE A C 1
ATOM 2053 O O . PHE A 1 260 ? -1.912 8.916 20.831 1.00 84.50 260 PHE A O 1
ATOM 2060 N N . ARG A 1 261 ? -2.674 9.780 18.919 1.00 84.81 261 ARG A N 1
ATOM 2061 C CA . ARG A 1 261 ? -4.075 9.846 19.389 1.00 84.81 261 ARG A CA 1
ATOM 2062 C C . ARG A 1 261 ? -4.606 8.479 19.801 1.00 84.81 261 ARG A C 1
ATOM 2064 O O . ARG A 1 261 ? -5.226 8.343 20.855 1.00 84.81 261 ARG A O 1
ATOM 2071 N N . LEU A 1 262 ? -4.342 7.468 18.976 1.00 85.56 262 LEU A N 1
ATOM 2072 C CA . LEU A 1 262 ? -4.713 6.087 19.261 1.00 85.56 262 LEU A CA 1
ATOM 2073 C C . LEU A 1 262 ? -3.904 5.536 20.442 1.00 85.56 262 LEU A C 1
ATOM 2075 O O . LEU A 1 262 ? -4.467 4.888 21.321 1.00 85.56 262 LEU A O 1
ATOM 2079 N N . TRP A 1 263 ? -2.606 5.847 20.503 1.00 85.38 263 TRP A N 1
ATOM 2080 C CA . TRP A 1 263 ? -1.735 5.476 21.616 1.00 85.38 263 TRP A CA 1
ATOM 2081 C C . TRP A 1 263 ? -2.213 6.076 22.941 1.00 85.38 263 TRP A C 1
ATOM 2083 O O . TRP A 1 263 ? -2.350 5.345 23.913 1.00 85.38 263 TRP A O 1
ATOM 2093 N N . TYR A 1 264 ? -2.553 7.365 22.970 1.00 86.62 264 TYR A N 1
ATOM 2094 C CA . TYR A 1 264 ? -3.092 8.079 24.125 1.00 86.62 264 TYR A CA 1
ATOM 2095 C C . TYR A 1 264 ? -4.434 7.485 24.559 1.00 86.62 264 TYR A C 1
ATOM 2097 O O . TYR A 1 264 ? -4.634 7.184 25.738 1.00 86.62 264 TYR A O 1
ATOM 2105 N N . PHE A 1 265 ? -5.329 7.210 23.604 1.00 87.25 265 PHE A N 1
ATOM 2106 C CA . PHE A 1 265 ? -6.587 6.524 23.885 1.00 87.25 265 PHE A CA 1
ATOM 2107 C C . PHE A 1 265 ? -6.350 5.149 24.529 1.00 87.25 265 PHE A C 1
ATOM 2109 O O . PHE A 1 265 ? -6.991 4.828 25.526 1.00 87.25 265 PHE A O 1
ATOM 2116 N N . ILE A 1 266 ? -5.407 4.347 24.031 1.00 85.25 266 ILE A N 1
ATOM 2117 C CA . ILE A 1 266 ? -5.112 3.018 24.591 1.00 85.25 266 ILE A CA 1
ATOM 2118 C C . ILE A 1 266 ? -4.415 3.115 25.949 1.00 85.25 266 ILE A C 1
ATOM 2120 O O . ILE A 1 266 ? -4.887 2.550 26.938 1.00 85.25 266 ILE A O 1
ATOM 2124 N N . ARG A 1 267 ? -3.324 3.879 26.025 1.00 82.81 267 ARG A N 1
ATOM 2125 C CA . ARG A 1 267 ? -2.482 4.033 27.215 1.00 82.81 267 ARG A CA 1
ATOM 2126 C C . ARG A 1 267 ? -3.271 4.572 28.402 1.00 82.81 267 ARG A C 1
ATOM 2128 O O . ARG A 1 267 ? -3.128 4.053 29.510 1.00 82.81 267 ARG A O 1
ATOM 2135 N N . CYS A 1 268 ? -4.134 5.558 28.162 1.00 82.88 268 CYS A N 1
ATOM 2136 C CA . CYS A 1 268 ? -4.970 6.197 29.178 1.00 82.88 268 CYS A CA 1
ATOM 2137 C C . CYS A 1 268 ? -6.373 5.564 29.284 1.00 82.88 268 CYS A C 1
ATOM 2139 O O . CYS A 1 268 ? -7.276 6.140 29.908 1.00 82.88 268 CYS A O 1
ATOM 2141 N N . LYS A 1 269 ? -6.584 4.385 28.677 1.00 83.31 269 LYS A N 1
ATOM 2142 C CA . LYS A 1 269 ? -7.845 3.622 28.670 1.00 83.31 269 LYS A CA 1
ATOM 2143 C C . LYS A 1 269 ? -9.075 4.471 28.318 1.00 83.31 269 LYS A C 1
ATOM 2145 O O . LYS A 1 269 ? -10.101 4.393 28.987 1.00 83.31 269 LYS A O 1
ATOM 2150 N N . GLY A 1 270 ? -8.954 5.341 27.327 1.00 82.38 270 GLY A N 1
ATOM 2151 C CA . GLY A 1 270 ? -9.986 6.252 26.840 1.00 82.38 270 GLY A CA 1
ATOM 2152 C C . GLY A 1 270 ? -9.522 7.701 26.688 1.00 82.38 270 GLY A C 1
ATOM 2153 O O . GLY A 1 270 ? -10.170 8.447 25.965 1.00 82.38 270 GLY A O 1
ATOM 2154 N N . GLY A 1 271 ? -8.426 8.109 27.339 1.00 84.69 271 GLY A N 1
ATOM 2155 C CA . GLY A 1 271 ? -8.004 9.519 27.369 1.00 84.69 271 GLY A CA 1
ATOM 2156 C C . GLY A 1 271 ? -9.018 10.440 28.067 1.00 84.69 271 GLY A C 1
ATOM 2157 O O . GLY A 1 271 ? -9.926 9.956 28.752 1.00 84.69 271 GLY A O 1
ATOM 2158 N N . ASN A 1 272 ? -8.854 11.753 27.893 1.00 85.19 272 ASN A N 1
ATOM 2159 C CA . ASN A 1 272 ? -9.837 12.768 28.271 1.00 85.19 272 ASN A CA 1
ATOM 2160 C C . ASN A 1 272 ? -10.643 13.218 27.030 1.00 85.19 272 ASN A C 1
ATOM 2162 O O . ASN A 1 272 ? -10.035 13.602 26.029 1.00 85.19 272 ASN A O 1
ATOM 2166 N N . PRO A 1 273 ? -11.990 13.199 27.079 1.00 86.31 273 PRO A N 1
ATOM 2167 C CA . PRO A 1 273 ? -12.839 13.576 25.952 1.00 86.31 273 PRO A CA 1
ATOM 2168 C C . PRO A 1 273 ? -12.552 14.948 25.337 1.00 86.31 273 PRO A C 1
ATOM 2170 O O . PRO A 1 273 ? -12.615 15.070 24.114 1.00 86.31 273 PRO A O 1
ATOM 2173 N N . SER A 1 274 ? -12.245 15.963 26.155 1.00 84.69 274 SER A N 1
ATOM 2174 C CA . SER A 1 274 ? -12.019 17.331 25.665 1.00 84.69 274 SER A CA 1
ATOM 2175 C C . SER A 1 274 ? -10.809 17.416 24.739 1.00 84.69 274 SER A C 1
ATOM 2177 O O . SER A 1 274 ? -10.852 18.113 23.734 1.00 84.69 274 SER A O 1
ATOM 2179 N N . ASP A 1 275 ? -9.760 16.635 25.007 1.00 84.50 275 ASP A N 1
ATOM 2180 C CA . ASP A 1 275 ? -8.516 16.676 24.228 1.00 84.50 275 ASP A CA 1
ATOM 2181 C C . ASP A 1 275 ? -8.698 16.240 22.769 1.00 84.50 275 ASP A C 1
ATOM 2183 O O . ASP A 1 275 ? -7.871 16.556 21.913 1.00 84.50 275 ASP A O 1
ATOM 2187 N N . PHE A 1 276 ? -9.781 15.518 22.469 1.00 83.06 276 PHE A N 1
ATOM 2188 C CA . PHE A 1 276 ? -10.088 15.061 21.118 1.00 83.06 276 PHE A CA 1
ATOM 2189 C C . PHE A 1 276 ? -10.855 16.090 20.272 1.00 83.06 276 PHE A C 1
ATOM 2191 O O . PHE A 1 276 ? -10.894 15.906 19.050 1.00 83.06 276 PHE A O 1
ATOM 2198 N N . ASP A 1 277 ? -11.424 17.139 20.885 1.00 78.94 277 ASP A N 1
ATOM 2199 C CA . ASP A 1 277 ? -12.034 18.289 20.190 1.00 78.94 277 ASP A CA 1
ATOM 2200 C C . ASP A 1 277 ? -11.009 19.370 19.842 1.00 78.94 277 ASP A C 1
ATOM 2202 O O . ASP A 1 277 ? -11.096 19.993 18.781 1.00 78.94 277 ASP A O 1
ATOM 2206 N N . GLU A 1 278 ? -10.059 19.601 20.747 1.00 76.94 278 GLU A N 1
ATOM 2207 C CA . GLU A 1 278 ? -9.134 20.724 20.657 1.00 76.94 278 GLU A CA 1
ATOM 2208 C C . GLU A 1 278 ? -8.119 20.526 19.523 1.00 76.94 278 GLU A C 1
ATOM 2210 O O . GLU A 1 278 ? -7.488 19.465 19.362 1.00 76.94 278 GLU A O 1
ATOM 2215 N N . LYS A 1 279 ? -7.956 21.578 18.718 1.00 69.00 279 LYS A N 1
ATOM 2216 C CA . LYS A 1 279 ? -7.101 21.550 17.525 1.00 69.00 279 LYS A CA 1
ATOM 2217 C C . LYS A 1 279 ? -5.666 21.921 17.840 1.00 69.00 279 LYS A C 1
ATOM 2219 O O . LYS A 1 279 ? -4.753 21.373 17.230 1.00 69.00 279 LYS A O 1
ATOM 2224 N N . GLU A 1 280 ? -5.464 22.829 18.786 1.00 72.12 280 GLU A N 1
ATOM 2225 C CA . GLU A 1 280 ? -4.134 23.271 19.169 1.00 72.12 280 GLU A CA 1
ATOM 2226 C C . GLU A 1 280 ? -3.700 22.630 20.488 1.00 72.12 280 GLU A C 1
ATOM 2228 O O . GLU A 1 280 ? -4.460 22.564 21.450 1.00 72.12 280 GLU A O 1
ATOM 2233 N N . ASP A 1 281 ? -2.437 22.204 20.579 1.00 75.88 281 ASP A N 1
ATOM 2234 C CA . ASP A 1 281 ? -1.900 21.600 21.809 1.00 75.88 281 ASP A CA 1
ATOM 2235 C C . ASP A 1 281 ? -2.011 22.536 23.029 1.00 75.88 281 ASP A C 1
ATOM 2237 O O . ASP A 1 281 ? -2.127 22.066 24.157 1.00 75.88 281 ASP A O 1
ATOM 2241 N N . LYS A 1 282 ? -2.023 23.860 22.813 1.00 77.31 282 LYS A N 1
ATOM 2242 C CA . LYS A 1 282 ? -2.199 24.868 23.874 1.00 77.31 282 LYS A CA 1
ATOM 2243 C C . LYS A 1 282 ? -3.593 24.829 24.522 1.00 77.31 282 LYS A C 1
ATOM 2245 O O . LYS A 1 282 ? -3.754 25.324 25.632 1.00 77.31 282 LYS A O 1
ATOM 2250 N N . GLU A 1 283 ? -4.582 24.300 23.804 1.00 78.44 283 GLU A N 1
ATOM 2251 C CA . GLU A 1 283 ? -5.983 24.192 24.229 1.00 78.44 283 GLU A CA 1
ATOM 2252 C C . GLU A 1 283 ? -6.260 22.830 24.892 1.00 78.44 283 GLU A C 1
ATOM 2254 O O . GLU A 1 283 ? -7.239 22.680 25.618 1.00 78.44 283 GLU A O 1
ATOM 2259 N N . ARG A 1 284 ? -5.361 21.852 24.707 1.00 83.75 284 ARG A N 1
ATOM 2260 C CA . ARG A 1 284 ? -5.430 20.510 25.303 1.00 83.75 284 ARG A CA 1
ATOM 2261 C C . ARG A 1 284 ? -4.941 20.500 26.753 1.00 83.75 284 ARG A C 1
ATOM 2263 O O . ARG A 1 284 ? -4.178 21.363 27.191 1.00 83.75 284 ARG A O 1
ATOM 2270 N N . THR A 1 285 ? -5.354 19.488 27.512 1.00 86.50 285 THR A N 1
ATOM 2271 C CA . THR A 1 285 ? -4.985 19.337 28.921 1.00 86.50 285 THR A CA 1
ATOM 2272 C C . THR A 1 285 ? -3.480 19.163 29.130 1.00 86.50 285 THR A C 1
ATOM 2274 O O . THR A 1 285 ? -2.738 18.675 28.273 1.00 86.50 285 THR A O 1
ATOM 2277 N N . GLU A 1 286 ? -3.007 19.541 30.321 1.00 85.62 286 GLU A N 1
ATOM 2278 C CA . GLU A 1 286 ? -1.602 19.368 30.703 1.00 85.62 286 GLU A CA 1
ATOM 2279 C C . GLU A 1 286 ? -1.181 17.889 30.661 1.00 85.62 286 GLU A C 1
ATOM 2281 O O . GLU A 1 286 ? -0.072 17.574 30.229 1.00 85.62 286 GLU A O 1
ATOM 2286 N N . ASP A 1 287 ? -2.080 16.979 31.044 1.00 83.19 287 ASP A N 1
ATOM 2287 C CA . ASP A 1 287 ? -1.838 15.535 31.015 1.00 83.19 287 ASP A CA 1
ATOM 2288 C C . ASP A 1 287 ? -1.684 15.010 29.584 1.00 83.19 287 ASP A C 1
ATOM 2290 O O . ASP A 1 287 ? -0.753 14.251 29.313 1.00 83.19 287 ASP A O 1
ATOM 2294 N N . TYR A 1 288 ? -2.519 15.462 28.642 1.00 87.31 288 TYR A N 1
ATOM 2295 C CA . TYR A 1 288 ? -2.346 15.140 27.223 1.00 87.31 288 TYR A CA 1
ATOM 2296 C C . TYR A 1 288 ? -0.977 15.581 26.712 1.00 87.31 288 TYR A C 1
ATOM 2298 O O . TYR A 1 288 ? -0.264 14.803 26.080 1.00 87.31 288 TYR A O 1
ATOM 2306 N N . ASN A 1 289 ? -0.576 16.815 27.018 1.00 86.00 289 ASN A N 1
ATOM 2307 C CA . ASN A 1 289 ? 0.708 17.356 26.582 1.00 86.00 289 ASN A CA 1
ATOM 2308 C C . ASN A 1 289 ? 1.897 16.624 27.225 1.00 86.00 289 ASN A C 1
ATOM 2310 O O . ASN A 1 289 ? 2.905 16.380 26.557 1.00 86.00 289 ASN A O 1
ATOM 2314 N N . LYS A 1 290 ? 1.785 16.210 28.493 1.00 86.00 290 LYS A N 1
ATOM 2315 C CA . LYS A 1 290 ? 2.780 15.353 29.160 1.00 86.00 290 LYS A CA 1
ATOM 2316 C C . LYS A 1 290 ? 2.902 13.994 28.477 1.00 86.00 290 LYS A C 1
ATOM 2318 O O . LYS A 1 290 ? 4.019 13.588 28.160 1.00 86.00 290 LYS A O 1
ATOM 2323 N N . GLU A 1 291 ? 1.785 13.329 28.196 1.00 86.56 291 GLU A N 1
ATOM 2324 C CA . GLU A 1 291 ? 1.767 12.040 27.493 1.00 86.56 291 GLU A CA 1
ATOM 2325 C C . GLU A 1 291 ? 2.287 12.168 26.056 1.00 86.56 291 GLU A C 1
ATOM 2327 O O . GLU A 1 291 ? 3.071 11.331 25.610 1.00 86.56 291 GLU A O 1
ATOM 2332 N N . LYS A 1 292 ? 1.946 13.252 25.347 1.00 86.38 292 LYS A N 1
ATOM 2333 C CA . LYS A 1 292 ? 2.462 13.551 24.001 1.00 86.38 292 LYS A CA 1
ATOM 2334 C C . LYS A 1 292 ? 3.971 13.715 24.015 1.00 86.38 292 LYS A C 1
ATOM 2336 O O . LYS A 1 292 ? 4.664 13.129 23.185 1.00 86.38 292 LYS A O 1
ATOM 2341 N N . ASN A 1 293 ? 4.493 14.463 24.983 1.00 83.06 293 ASN A N 1
ATOM 2342 C CA . ASN A 1 293 ? 5.929 14.638 25.161 1.00 83.06 293 ASN A CA 1
ATOM 2343 C C . ASN A 1 293 ? 6.619 13.323 25.537 1.00 83.06 293 ASN A C 1
ATOM 2345 O O . ASN A 1 293 ? 7.667 13.012 24.972 1.00 83.06 293 ASN A O 1
ATOM 2349 N N . TYR A 1 294 ? 6.026 12.522 26.427 1.00 85.06 294 TYR A N 1
ATOM 2350 C CA . TYR A 1 294 ? 6.549 11.205 26.784 1.00 85.06 294 TYR A CA 1
ATOM 2351 C C . TYR A 1 294 ? 6.612 10.283 25.564 1.00 85.06 294 TYR A C 1
ATOM 2353 O O . TYR A 1 294 ? 7.676 9.740 25.265 1.00 85.06 294 TYR A O 1
ATOM 2361 N N . TYR A 1 295 ? 5.510 10.165 24.822 1.00 84.81 295 TYR A N 1
ATOM 2362 C CA . TYR A 1 295 ? 5.424 9.385 23.594 1.00 84.81 295 TYR A CA 1
ATOM 2363 C C . TYR A 1 295 ? 6.458 9.850 22.569 1.00 84.81 295 TYR A C 1
ATOM 2365 O O . TYR A 1 295 ? 7.257 9.050 22.079 1.00 84.81 295 TYR A O 1
ATOM 2373 N N . LYS A 1 296 ? 6.515 11.158 22.297 1.00 83.75 296 LYS A N 1
ATOM 2374 C CA . LYS A 1 296 ? 7.463 11.720 21.338 1.00 83.75 296 LYS A CA 1
ATOM 2375 C C . LYS A 1 296 ? 8.896 11.422 21.759 1.00 83.75 296 LYS A C 1
ATOM 2377 O O . LYS A 1 296 ? 9.649 10.914 20.944 1.00 83.75 296 LYS A O 1
ATOM 2382 N N . GLN A 1 297 ? 9.277 11.658 23.013 1.00 81.38 297 GLN A N 1
ATOM 2383 C CA . GLN A 1 297 ? 10.666 11.522 23.469 1.00 81.38 297 GLN A CA 1
ATOM 2384 C C . GLN A 1 297 ? 11.113 10.076 23.720 1.00 81.38 297 GLN A C 1
ATOM 2386 O O . GLN A 1 297 ? 12.239 9.733 23.372 1.00 81.38 297 GLN A O 1
ATOM 2391 N N . HIS A 1 298 ? 10.266 9.228 24.302 1.00 79.56 298 HIS A N 1
ATOM 2392 C CA . HIS A 1 298 ? 10.668 7.904 24.798 1.00 79.56 298 HIS A CA 1
ATOM 2393 C C . HIS A 1 298 ? 10.214 6.767 23.888 1.00 79.56 298 HIS A C 1
ATOM 2395 O O . HIS A 1 298 ? 10.967 5.816 23.688 1.00 79.56 298 HIS A O 1
ATOM 2401 N N . VAL A 1 299 ? 9.017 6.875 23.303 1.00 81.06 299 VAL A N 1
ATOM 2402 C CA . VAL A 1 299 ? 8.498 5.866 22.369 1.00 81.06 299 VAL A CA 1
ATOM 2403 C C . VAL A 1 299 ? 9.071 6.126 20.979 1.00 81.06 299 VAL A C 1
ATOM 2405 O O . VAL A 1 299 ? 9.715 5.256 20.401 1.00 81.06 299 VAL A O 1
ATOM 2408 N N . CYS A 1 300 ? 8.941 7.355 20.478 1.00 80.00 300 CYS A N 1
ATOM 2409 C CA . CYS A 1 300 ? 9.391 7.720 19.134 1.00 80.00 300 CYS A CA 1
ATOM 2410 C C . CYS A 1 300 ? 10.822 8.271 19.081 1.00 80.00 300 CYS A C 1
ATOM 2412 O O . CYS A 1 300 ? 11.304 8.591 18.000 1.00 80.00 300 CYS A O 1
ATOM 2414 N N . ARG A 1 301 ? 11.528 8.416 20.212 1.00 81.75 301 ARG A N 1
ATOM 2415 C CA . ARG A 1 301 ? 12.902 8.974 20.259 1.00 81.75 301 ARG A CA 1
ATOM 2416 C C . ARG A 1 301 ? 13.037 10.339 19.568 1.00 81.75 301 ARG A C 1
ATOM 2418 O O . ARG A 1 301 ? 14.023 10.654 18.910 1.00 81.75 301 ARG A O 1
ATOM 2425 N N . GLY A 1 302 ? 12.005 11.155 19.708 1.00 77.88 302 GLY A N 1
ATOM 2426 C CA . GLY A 1 302 ? 11.846 12.475 19.117 1.00 77.88 302 GLY A CA 1
ATOM 2427 C C . GLY A 1 302 ? 11.456 12.467 17.642 1.00 77.88 302 GLY A C 1
ATOM 2428 O O . GLY A 1 302 ? 11.507 13.539 17.052 1.00 77.88 302 GLY A O 1
ATOM 2429 N N . ALA A 1 303 ? 11.147 11.312 17.047 1.00 78.06 303 ALA A N 1
ATOM 2430 C CA . ALA A 1 303 ? 10.788 11.195 15.638 1.00 78.06 303 ALA A CA 1
ATOM 2431 C C . ALA A 1 303 ? 9.284 11.382 15.386 1.00 78.06 303 ALA A C 1
ATOM 2433 O O . ALA A 1 303 ? 8.465 10.888 16.162 1.00 78.06 303 ALA A O 1
ATOM 2434 N N . ALA A 1 304 ? 8.918 12.039 14.288 1.00 72.25 304 ALA A N 1
ATOM 2435 C CA . ALA A 1 304 ? 7.540 12.124 13.802 1.00 72.25 304 ALA A CA 1
ATOM 2436 C C . ALA A 1 304 ? 7.191 10.984 12.830 1.00 72.25 304 ALA A C 1
ATOM 2438 O O . ALA A 1 304 ? 6.033 10.573 12.729 1.00 72.25 304 ALA A O 1
ATOM 2439 N N . THR A 1 305 ? 8.191 10.423 12.148 1.00 72.38 305 THR A N 1
ATOM 2440 C CA . THR A 1 305 ? 8.020 9.400 11.104 1.00 72.38 305 THR A CA 1
ATOM 2441 C C . THR A 1 305 ? 8.871 8.166 11.379 1.00 72.38 305 THR A C 1
ATOM 2443 O O . THR A 1 305 ? 9.873 8.217 12.099 1.00 72.38 305 THR A O 1
ATOM 2446 N N . VAL A 1 306 ? 8.501 7.025 10.785 1.00 75.38 306 VAL A N 1
ATOM 2447 C CA . VAL A 1 306 ? 9.324 5.802 10.860 1.00 75.38 306 VAL A CA 1
ATOM 2448 C C . VAL A 1 306 ? 10.716 6.053 10.277 1.00 75.38 306 VAL A C 1
ATOM 2450 O O . VAL A 1 306 ? 11.709 5.585 10.825 1.00 75.38 306 VAL A O 1
ATOM 2453 N N . MET A 1 307 ? 10.817 6.839 9.204 1.00 72.81 307 MET A N 1
ATOM 2454 C CA . MET A 1 307 ? 12.101 7.158 8.580 1.00 72.81 307 MET A CA 1
ATOM 2455 C C . MET A 1 307 ? 13.009 7.975 9.494 1.00 72.81 307 MET A C 1
ATOM 2457 O O . MET A 1 307 ? 14.198 7.670 9.618 1.00 72.81 307 MET A O 1
ATOM 2461 N N . GLU A 1 308 ? 12.469 8.990 10.163 1.00 74.94 308 GLU A N 1
ATOM 2462 C CA . GLU A 1 308 ? 13.227 9.764 11.142 1.00 74.94 308 GLU A CA 1
ATOM 2463 C C . GLU A 1 308 ? 13.622 8.907 12.351 1.00 74.94 308 GLU A C 1
ATOM 2465 O O . GLU A 1 308 ? 14.767 8.977 12.805 1.00 74.94 308 GLU A O 1
ATOM 2470 N N . PHE A 1 309 ? 12.728 8.028 12.815 1.00 82.69 309 PHE A N 1
ATOM 2471 C CA . PHE A 1 309 ? 13.028 7.071 13.880 1.00 82.69 309 PHE A CA 1
ATOM 2472 C C . PHE A 1 309 ? 14.236 6.206 13.507 1.00 82.69 309 PHE A C 1
ATOM 2474 O O . PHE A 1 309 ? 15.194 6.110 14.273 1.00 82.69 309 PHE A O 1
ATOM 2481 N N . ILE A 1 310 ? 14.247 5.644 12.296 1.00 81.06 310 ILE A N 1
ATOM 2482 C CA . ILE A 1 310 ? 15.355 4.828 11.789 1.00 81.06 310 ILE A CA 1
ATOM 2483 C C . ILE A 1 310 ? 16.651 5.638 11.736 1.00 81.06 310 ILE A C 1
ATOM 2485 O O . ILE A 1 310 ? 17.674 5.168 12.235 1.00 81.06 310 ILE A O 1
ATOM 2489 N N . LYS A 1 311 ? 16.620 6.853 11.169 1.00 80.81 311 LYS A N 1
ATOM 2490 C CA . LYS A 1 311 ? 17.792 7.746 11.098 1.00 80.81 311 LYS A CA 1
ATOM 2491 C C . LYS A 1 311 ? 18.371 7.997 12.498 1.00 80.81 311 LYS A C 1
ATOM 2493 O O . LYS A 1 311 ? 19.574 7.825 12.698 1.00 80.81 311 LYS A O 1
ATOM 2498 N N . LYS A 1 312 ? 17.522 8.337 13.473 1.00 84.94 312 LYS A N 1
ATOM 2499 C CA . LYS A 1 312 ? 17.928 8.634 14.856 1.00 84.94 312 LYS A CA 1
ATOM 2500 C C . LYS A 1 312 ? 18.475 7.415 15.585 1.00 84.94 312 LYS A C 1
ATOM 2502 O O . LYS A 1 312 ? 19.516 7.511 16.227 1.00 84.94 312 LYS A O 1
ATOM 2507 N N . VAL A 1 313 ? 17.823 6.259 15.471 1.00 86.81 313 VAL A N 1
ATOM 2508 C CA . VAL A 1 313 ? 18.310 5.030 16.116 1.00 86.81 313 VAL A CA 1
ATOM 2509 C C . VAL A 1 313 ? 19.629 4.572 15.496 1.00 86.81 313 VAL A C 1
ATOM 2511 O O . VAL A 1 313 ? 20.546 4.251 16.245 1.00 86.81 313 VAL A O 1
ATOM 2514 N N . LYS A 1 314 ? 19.773 4.623 14.162 1.00 88.62 314 LYS A N 1
ATOM 2515 C CA . LYS A 1 314 ? 21.054 4.359 13.483 1.00 88.62 314 LYS A CA 1
ATOM 2516 C C . LYS A 1 314 ? 22.157 5.273 14.004 1.00 88.62 314 LYS A C 1
ATOM 2518 O O . LYS A 1 314 ? 23.238 4.792 14.321 1.00 88.62 314 LYS A O 1
ATOM 2523 N N . PHE A 1 315 ? 21.883 6.574 14.101 1.00 88.62 315 PHE A N 1
ATOM 2524 C CA . PHE A 1 315 ? 22.844 7.543 14.617 1.00 88.62 315 PHE A CA 1
ATOM 2525 C C . PHE A 1 315 ? 23.278 7.192 16.046 1.00 88.62 315 PHE A C 1
ATOM 2527 O O . PHE A 1 315 ? 24.476 7.086 16.299 1.00 88.62 315 PHE A O 1
ATOM 2534 N N . ILE A 1 316 ? 22.325 6.944 16.953 1.00 88.44 316 ILE A N 1
ATOM 2535 C CA . ILE A 1 316 ? 22.604 6.579 18.352 1.00 88.44 316 ILE A CA 1
ATOM 2536 C C . ILE A 1 316 ? 23.441 5.296 18.428 1.00 88.44 316 ILE A C 1
ATOM 2538 O O . ILE A 1 316 ? 24.413 5.242 19.173 1.00 88.44 316 ILE A O 1
ATOM 2542 N N . GLU A 1 317 ? 23.107 4.278 17.636 1.00 91.38 317 GLU A N 1
ATOM 2543 C CA . GLU A 1 317 ? 23.819 2.998 17.651 1.00 91.38 317 GLU A CA 1
ATOM 2544 C C . GLU A 1 317 ? 25.247 3.118 17.092 1.00 91.38 317 GLU A C 1
ATOM 2546 O O . GLU A 1 317 ? 26.194 2.557 17.645 1.00 91.38 317 GLU A O 1
ATOM 2551 N N . VAL A 1 318 ? 25.427 3.890 16.015 1.00 92.25 318 VAL A N 1
ATOM 2552 C CA . VAL A 1 318 ? 26.735 4.104 15.378 1.00 92.25 318 VAL A CA 1
ATOM 2553 C C . VAL A 1 318 ? 27.654 4.959 16.244 1.00 92.25 318 VAL A C 1
ATOM 2555 O O . VAL A 1 318 ? 28.825 4.631 16.405 1.00 92.25 318 VAL A O 1
ATOM 2558 N N . THR A 1 319 ? 27.129 6.038 16.822 1.00 90.19 319 THR A N 1
ATOM 2559 C CA . THR A 1 319 ? 27.899 6.958 17.678 1.00 90.19 319 THR A CA 1
ATOM 2560 C C . THR A 1 319 ? 28.034 6.487 19.125 1.00 90.19 319 THR A C 1
ATOM 2562 O O . THR A 1 319 ? 28.873 7.011 19.852 1.00 90.19 319 THR A O 1
ATOM 2565 N N . GLY A 1 320 ? 27.237 5.502 19.542 1.00 91.69 320 GLY A N 1
ATOM 2566 C CA . GLY A 1 320 ? 27.311 4.850 20.846 1.00 91.69 320 GLY A CA 1
ATOM 2567 C C . GLY A 1 320 ? 28.035 3.510 20.762 1.00 91.69 320 GLY A C 1
ATOM 2568 O O . GLY A 1 320 ? 29.251 3.439 20.928 1.00 91.69 320 GLY A O 1
ATOM 2569 N N . THR A 1 321 ? 27.289 2.436 20.493 1.00 91.56 321 THR A N 1
ATOM 2570 C CA . THR A 1 321 ? 27.795 1.052 20.487 1.00 91.56 321 THR A CA 1
ATOM 2571 C C . THR A 1 321 ? 28.976 0.844 19.539 1.00 91.56 321 THR A C 1
ATOM 2573 O O . THR A 1 321 ? 29.911 0.116 19.867 1.00 91.56 321 THR A O 1
ATOM 2576 N N . HIS A 1 322 ? 28.967 1.498 18.373 1.00 93.44 322 HIS A N 1
ATOM 2577 C CA . HIS A 1 322 ? 30.012 1.363 17.351 1.00 93.44 322 HIS A CA 1
ATOM 2578 C C . HIS A 1 322 ? 30.939 2.589 17.234 1.00 93.44 322 HIS A C 1
ATOM 2580 O O . HIS A 1 322 ? 31.625 2.746 16.220 1.00 93.44 322 HIS A O 1
ATOM 2586 N N . ALA A 1 323 ? 31.013 3.426 18.278 1.00 91.75 323 ALA A N 1
ATOM 2587 C CA . ALA A 1 323 ? 31.736 4.702 18.259 1.00 91.75 323 ALA A CA 1
ATOM 2588 C C . ALA A 1 323 ? 33.211 4.578 17.850 1.00 91.75 323 ALA A C 1
ATOM 2590 O O . ALA A 1 323 ? 33.729 5.437 17.139 1.00 91.75 323 ALA A O 1
ATOM 2591 N N . GLN A 1 324 ? 33.887 3.507 18.280 1.00 92.38 324 GLN A N 1
ATOM 2592 C CA . GLN A 1 324 ? 35.299 3.278 17.970 1.00 92.38 324 GLN A CA 1
ATOM 2593 C C . GLN A 1 324 ? 35.524 3.108 16.460 1.00 92.38 324 GLN A C 1
ATOM 2595 O O . GLN A 1 324 ? 36.295 3.860 15.865 1.00 92.38 324 GLN A O 1
ATOM 2600 N N . ALA A 1 325 ? 34.807 2.170 15.834 1.00 92.50 325 ALA A N 1
ATOM 2601 C CA . ALA A 1 325 ? 34.905 1.913 14.397 1.00 92.50 325 ALA A CA 1
ATOM 2602 C C . ALA A 1 325 ? 34.479 3.139 13.571 1.00 92.50 325 ALA A C 1
ATOM 2604 O O . ALA A 1 325 ? 35.083 3.454 12.546 1.00 92.50 325 ALA A O 1
ATOM 2605 N N . PHE A 1 326 ? 33.467 3.875 14.041 1.00 94.94 326 PHE A N 1
ATOM 2606 C CA . PHE A 1 326 ? 33.044 5.113 13.396 1.00 94.94 326 PHE A CA 1
ATOM 2607 C C . PHE A 1 326 ? 34.102 6.223 13.506 1.00 94.94 326 PHE A C 1
ATOM 2609 O O . PHE A 1 326 ? 34.361 6.930 12.533 1.00 94.94 326 PHE A O 1
ATOM 2616 N N . GLY A 1 327 ? 34.770 6.353 14.655 1.00 92.19 327 GLY A N 1
ATOM 2617 C CA . GLY A 1 327 ? 35.873 7.296 14.850 1.00 92.19 327 GLY A CA 1
ATOM 2618 C C . GLY A 1 327 ? 37.061 7.023 13.922 1.00 92.19 327 GLY A C 1
ATOM 2619 O O . GLY A 1 327 ? 37.617 7.958 13.342 1.00 92.19 327 GLY A O 1
ATOM 2620 N N . GLU A 1 328 ? 37.405 5.749 13.719 1.00 92.62 328 GLU A N 1
ATOM 2621 C CA . GLU A 1 328 ? 38.431 5.319 12.758 1.00 92.62 328 GLU A CA 1
ATOM 2622 C C . GLU A 1 328 ? 38.053 5.698 11.316 1.00 92.62 328 GLU A C 1
ATOM 2624 O O . GLU A 1 328 ? 38.883 6.235 10.578 1.00 92.62 328 GLU A O 1
ATOM 2629 N N . TYR A 1 329 ? 36.786 5.508 10.933 1.00 93.31 329 TYR A N 1
ATOM 2630 C CA . TYR A 1 329 ? 36.262 5.931 9.632 1.00 93.31 329 TYR A CA 1
ATOM 2631 C C . TYR A 1 329 ? 36.336 7.453 9.433 1.00 93.31 329 TYR A C 1
ATOM 2633 O O . TYR A 1 329 ? 36.849 7.919 8.416 1.00 93.31 329 TYR A O 1
ATOM 2641 N N . LEU A 1 330 ? 35.904 8.249 10.418 1.00 92.62 330 LEU A N 1
ATOM 2642 C CA . LEU A 1 330 ? 35.982 9.714 10.339 1.00 92.62 330 LEU A CA 1
ATOM 2643 C C . LEU A 1 330 ? 37.429 10.202 10.165 1.00 92.62 330 LEU A C 1
ATOM 2645 O O . LEU A 1 330 ? 37.677 11.143 9.406 1.00 92.62 330 LEU A O 1
ATOM 2649 N N . ALA A 1 331 ? 38.385 9.560 10.843 1.00 90.69 331 ALA A N 1
ATOM 2650 C CA . ALA A 1 331 ? 39.805 9.868 10.706 1.00 90.69 331 ALA A CA 1
ATOM 2651 C C . ALA A 1 331 ? 40.338 9.511 9.307 1.00 90.69 331 ALA A C 1
ATOM 2653 O O . ALA A 1 331 ? 41.026 10.332 8.693 1.00 90.69 331 ALA A O 1
ATOM 2654 N N . LYS A 1 332 ? 39.981 8.327 8.791 1.00 92.69 332 LYS A N 1
ATOM 2655 C CA . LYS A 1 332 ? 40.333 7.848 7.443 1.00 92.69 332 LYS A CA 1
ATOM 2656 C C . LYS A 1 332 ? 39.827 8.800 6.355 1.00 92.69 332 LYS A C 1
ATOM 2658 O O . LYS A 1 332 ? 40.615 9.243 5.521 1.00 92.69 332 LYS A O 1
ATOM 2663 N N . GLU A 1 333 ? 38.556 9.191 6.422 1.00 88.38 333 GLU A N 1
ATOM 2664 C CA . GLU A 1 333 ? 37.909 10.085 5.449 1.00 88.38 333 GLU A CA 1
ATOM 2665 C C . GLU A 1 333 ? 38.201 11.578 5.702 1.00 88.38 333 GLU A C 1
ATOM 2667 O O . GLU A 1 333 ? 37.697 12.459 5.005 1.00 88.38 333 GLU A O 1
ATOM 2672 N N . LYS A 1 334 ? 39.046 11.893 6.697 1.00 90.25 334 LYS A N 1
ATOM 2673 C CA . LYS A 1 334 ? 39.452 13.259 7.079 1.00 90.25 334 LYS A CA 1
ATOM 2674 C C . LYS A 1 334 ? 38.267 14.179 7.413 1.00 90.25 334 LYS A C 1
ATOM 2676 O O . LYS A 1 334 ? 38.350 15.400 7.249 1.00 90.25 334 LYS A O 1
ATOM 2681 N N . ILE A 1 335 ? 37.179 13.617 7.935 1.00 84.94 335 ILE A N 1
ATOM 2682 C CA . ILE A 1 335 ? 35.969 14.352 8.311 1.00 84.94 335 ILE A CA 1
ATOM 2683 C C . ILE A 1 335 ? 36.183 14.989 9.689 1.00 84.94 335 ILE A C 1
ATOM 2685 O O . ILE A 1 335 ? 36.247 14.309 10.710 1.00 84.94 335 ILE A O 1
ATOM 2689 N N . ARG A 1 336 ? 36.281 16.323 9.738 1.00 85.69 336 ARG A N 1
ATOM 2690 C CA . ARG A 1 336 ? 36.457 17.087 10.987 1.00 85.69 336 ARG A CA 1
ATOM 2691 C C . ARG A 1 336 ? 35.153 17.732 11.446 1.00 85.69 336 ARG A C 1
ATOM 2693 O O . ARG A 1 336 ? 34.340 18.154 10.628 1.00 85.69 336 ARG A O 1
ATOM 2700 N N . GLY A 1 337 ? 34.993 17.863 12.765 1.00 82.81 337 GLY A N 1
ATOM 2701 C CA . GLY A 1 337 ? 33.878 18.599 13.366 1.00 82.81 337 GLY A CA 1
ATOM 2702 C C . GLY A 1 337 ? 32.510 17.964 13.121 1.00 82.81 337 GLY A C 1
ATOM 2703 O O . GLY A 1 337 ? 31.544 18.703 12.966 1.00 82.81 337 GLY A O 1
ATOM 2704 N N . PHE A 1 338 ? 32.432 16.628 13.085 1.00 85.06 338 PHE A N 1
ATOM 2705 C CA . PHE A 1 338 ? 31.193 15.874 12.853 1.00 85.06 338 PHE A CA 1
ATOM 2706 C C . PHE A 1 338 ? 30.018 16.383 13.703 1.00 85.06 338 PHE A C 1
ATOM 2708 O O . PHE A 1 338 ? 28.939 16.617 13.173 1.00 85.06 338 PHE A O 1
ATOM 2715 N N . GLU A 1 339 ? 30.250 16.685 14.983 1.00 84.00 339 GLU A N 1
ATOM 2716 C CA . GLU A 1 339 ? 29.201 17.193 15.876 1.00 84.00 339 GLU A CA 1
ATOM 2717 C C . GLU A 1 339 ? 28.601 18.541 15.464 1.00 84.00 339 GLU A C 1
ATOM 2719 O O . GLU A 1 339 ? 27.435 18.806 15.753 1.00 84.00 339 GLU A O 1
ATOM 2724 N N . LYS A 1 340 ? 29.375 19.375 14.758 1.00 79.62 340 LYS A N 1
ATOM 2725 C CA . LYS A 1 340 ? 28.961 20.704 14.284 1.00 79.62 340 LYS A CA 1
ATOM 2726 C C . LYS A 1 340 ? 28.284 20.670 12.910 1.00 79.62 340 LYS A C 1
ATOM 2728 O O . LYS A 1 340 ? 27.883 21.721 12.419 1.00 79.62 340 LYS A O 1
ATOM 2733 N N . LYS A 1 341 ? 28.205 19.498 12.272 1.00 76.81 341 LYS A N 1
ATOM 2734 C CA . LYS A 1 341 ? 27.553 19.312 10.970 1.00 76.81 341 LYS A CA 1
ATOM 2735 C C . LYS A 1 341 ? 26.033 19.330 11.095 1.00 76.81 341 LYS A C 1
ATOM 2737 O O . LYS A 1 341 ? 25.495 19.061 12.169 1.00 76.81 341 LYS A O 1
ATOM 2742 N N . THR A 1 342 ? 25.343 19.617 9.993 1.00 71.75 342 THR A N 1
ATOM 2743 C CA . THR A 1 342 ? 23.872 19.568 9.971 1.00 71.75 342 THR A CA 1
ATOM 2744 C C . THR A 1 342 ? 23.375 18.125 10.117 1.00 71.75 342 THR A C 1
ATOM 2746 O O . THR A 1 342 ? 24.086 17.176 9.779 1.00 71.75 342 THR A O 1
ATOM 2749 N N . GLU A 1 343 ? 22.139 17.928 10.587 1.00 65.00 343 GLU A N 1
ATOM 2750 C CA . GLU A 1 343 ? 21.525 16.591 10.708 1.00 65.00 343 GLU A CA 1
ATOM 2751 C C . GLU A 1 343 ? 21.545 15.812 9.381 1.00 65.00 343 GLU A C 1
ATOM 2753 O O . GLU A 1 343 ? 21.832 14.614 9.347 1.00 65.00 343 GLU A O 1
ATOM 2758 N N . GLY A 1 344 ? 21.322 16.507 8.259 1.00 60.81 344 GLY A N 1
ATOM 2759 C CA . GLY A 1 344 ? 21.392 15.905 6.929 1.00 60.81 344 GLY A CA 1
ATOM 2760 C C . GLY A 1 344 ? 22.798 15.416 6.565 1.00 60.81 344 GLY A C 1
ATOM 2761 O O . GLY A 1 344 ? 22.948 14.330 6.006 1.00 60.81 344 GLY A O 1
ATOM 2762 N N . GLU A 1 345 ? 23.837 16.181 6.905 1.00 69.06 345 GLU A N 1
ATOM 2763 C CA . GLU A 1 345 ? 25.226 15.758 6.707 1.00 69.06 345 GLU A CA 1
ATOM 2764 C C . GLU A 1 345 ? 25.607 14.591 7.621 1.00 69.06 345 GLU A C 1
ATOM 2766 O O . GLU A 1 345 ? 26.238 13.642 7.157 1.00 69.06 345 GLU A O 1
ATOM 2771 N N . LYS A 1 346 ? 25.207 14.639 8.899 1.00 78.44 346 LYS A N 1
ATOM 2772 C CA . LYS A 1 346 ? 25.453 13.558 9.865 1.00 78.44 346 LYS A CA 1
ATOM 2773 C C . LYS A 1 346 ? 24.837 12.251 9.384 1.00 78.44 346 LYS A C 1
ATOM 2775 O O . LYS A 1 346 ? 25.523 11.234 9.331 1.00 78.44 346 LYS A O 1
ATOM 2780 N N . SER A 1 347 ? 23.571 12.294 8.966 1.00 73.31 347 SER A N 1
ATOM 2781 C CA . SER A 1 347 ? 22.857 11.126 8.450 1.00 73.31 347 SER A CA 1
ATOM 2782 C C . SER A 1 347 ? 23.529 10.542 7.204 1.00 73.31 347 SER A C 1
ATOM 2784 O O . SER A 1 347 ? 23.671 9.324 7.118 1.00 73.31 347 SER A O 1
ATOM 2786 N N . ARG A 1 348 ? 24.013 11.388 6.281 1.00 75.88 348 ARG A N 1
ATOM 2787 C CA . ARG A 1 348 ? 24.767 10.936 5.101 1.00 75.88 348 ARG A CA 1
ATOM 2788 C C . ARG A 1 348 ? 26.061 10.217 5.488 1.00 75.88 348 ARG A C 1
ATOM 2790 O O . ARG A 1 348 ? 26.298 9.119 5.007 1.00 75.88 348 ARG A O 1
ATOM 2797 N N . ILE A 1 349 ? 26.860 10.805 6.375 1.00 82.19 349 ILE A N 1
ATOM 2798 C CA . ILE A 1 349 ? 28.149 10.237 6.806 1.00 82.19 349 ILE A CA 1
ATOM 2799 C C . ILE A 1 349 ? 27.946 8.901 7.533 1.00 82.19 349 ILE A C 1
ATOM 2801 O O . ILE A 1 349 ? 28.684 7.948 7.298 1.00 82.19 349 ILE A O 1
ATOM 2805 N N . VAL A 1 350 ? 26.929 8.815 8.398 1.00 86.12 350 VAL A N 1
ATOM 2806 C CA . VAL A 1 350 ? 26.550 7.558 9.063 1.00 86.12 350 VAL A CA 1
ATOM 2807 C C . VAL A 1 350 ? 26.145 6.500 8.037 1.00 86.12 350 VAL A C 1
ATOM 2809 O O . VAL A 1 350 ? 26.537 5.345 8.170 1.00 86.12 350 VAL A O 1
ATOM 2812 N N . GLN A 1 351 ? 25.387 6.876 7.006 1.00 81.00 351 GLN A N 1
ATOM 2813 C CA . GLN A 1 351 ? 24.987 5.944 5.956 1.00 81.00 351 GLN A CA 1
ATOM 2814 C C . GLN A 1 351 ? 26.191 5.455 5.133 1.00 81.00 351 GLN A C 1
ATOM 2816 O O . GLN A 1 351 ? 26.316 4.252 4.933 1.00 81.00 351 GLN A O 1
ATOM 2821 N N . GLU A 1 352 ? 27.107 6.347 4.742 1.00 84.00 352 GLU A N 1
ATOM 2822 C CA . GLU A 1 352 ? 28.350 5.991 4.033 1.00 84.00 352 GLU A CA 1
ATOM 2823 C C . GLU A 1 352 ? 29.207 5.015 4.856 1.00 84.00 352 GLU A C 1
ATOM 2825 O O . GLU A 1 352 ? 29.641 3.981 4.346 1.00 84.00 352 GLU A O 1
ATOM 2830 N N . PHE A 1 353 ? 29.354 5.269 6.161 1.00 91.25 353 PHE A N 1
ATOM 2831 C CA . PHE A 1 353 ? 30.030 4.349 7.077 1.00 91.25 353 PHE A CA 1
ATOM 2832 C C . PHE A 1 353 ? 29.376 2.960 7.106 1.00 91.25 353 PHE A C 1
ATOM 2834 O O . PHE A 1 353 ? 30.072 1.943 7.046 1.00 91.25 353 PHE A O 1
ATOM 2841 N N . LEU A 1 354 ? 28.044 2.895 7.203 1.00 86.81 354 LEU A N 1
ATOM 2842 C CA . LEU A 1 354 ? 27.313 1.626 7.236 1.00 86.81 354 LEU A CA 1
ATOM 2843 C C . LEU A 1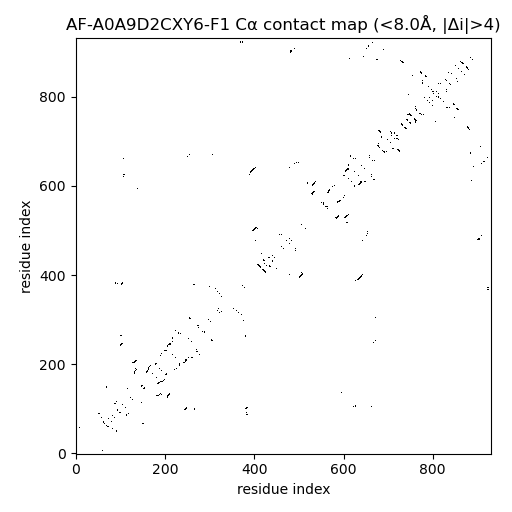 354 ? 27.414 0.878 5.901 1.00 86.81 354 LEU A C 1
ATOM 2845 O O . LEU A 1 354 ? 27.505 -0.349 5.892 1.00 86.81 354 LEU A O 1
ATOM 2849 N N . ASP A 1 355 ? 27.424 1.592 4.780 1.00 80.94 355 ASP A N 1
ATOM 2850 C CA . ASP A 1 355 ? 27.553 0.988 3.455 1.00 80.94 355 ASP A CA 1
ATOM 2851 C C . ASP A 1 355 ? 28.955 0.389 3.224 1.00 80.94 355 ASP A C 1
ATOM 2853 O O . ASP A 1 355 ? 29.064 -0.666 2.591 1.00 80.94 355 ASP A O 1
ATOM 2857 N N . GLU A 1 356 ? 30.010 0.968 3.817 1.00 85.69 356 GLU A N 1
ATOM 2858 C CA . GLU A 1 356 ? 31.358 0.371 3.852 1.00 85.69 356 GLU A CA 1
ATOM 2859 C C . GLU A 1 356 ? 31.467 -0.823 4.821 1.00 85.69 356 GLU A C 1
ATOM 2861 O O . GLU A 1 356 ? 32.257 -1.741 4.590 1.00 85.69 356 GLU A O 1
ATOM 2866 N N . ASN A 1 357 ? 30.653 -0.860 5.883 1.00 86.69 357 ASN A N 1
ATOM 2867 C CA . ASN A 1 357 ? 30.766 -1.829 6.979 1.00 86.69 357 ASN A CA 1
ATOM 2868 C C . ASN A 1 357 ? 29.530 -2.735 7.098 1.00 86.69 357 ASN A C 1
ATOM 2870 O O . ASN A 1 357 ? 28.706 -2.590 8.004 1.00 86.69 357 ASN A O 1
ATOM 2874 N N . ARG A 1 358 ? 29.426 -3.736 6.213 1.00 81.81 358 ARG A N 1
ATOM 2875 C CA . ARG A 1 358 ? 28.242 -4.618 6.097 1.00 81.81 358 ARG A CA 1
ATOM 2876 C C . ARG A 1 358 ? 27.830 -5.336 7.390 1.00 81.81 358 ARG A C 1
ATOM 2878 O O . ARG A 1 358 ? 26.637 -5.410 7.677 1.00 81.81 358 ARG A O 1
ATOM 2885 N N . GLU A 1 359 ? 28.780 -5.854 8.172 1.00 85.88 359 GLU A N 1
ATOM 2886 C CA . GLU A 1 359 ? 28.464 -6.558 9.429 1.00 85.88 359 GLU A CA 1
ATOM 2887 C C . GLU A 1 359 ? 27.912 -5.602 10.497 1.00 85.88 359 GLU A C 1
ATOM 2889 O O . GLU A 1 359 ? 26.910 -5.906 11.146 1.00 85.88 359 GLU A O 1
ATOM 2894 N N . ILE A 1 360 ? 28.498 -4.404 10.616 1.00 89.25 360 ILE A N 1
ATOM 2895 C CA . ILE A 1 360 ? 27.996 -3.354 11.515 1.00 89.25 360 ILE A CA 1
ATOM 2896 C C . ILE A 1 360 ? 26.613 -2.897 11.053 1.00 89.25 360 ILE A C 1
ATOM 2898 O O . ILE A 1 360 ? 25.695 -2.818 11.864 1.00 89.25 360 ILE A O 1
ATOM 2902 N N . LYS A 1 361 ? 26.416 -2.682 9.745 1.00 85.50 361 LYS A N 1
ATOM 2903 C CA . LYS A 1 361 ? 25.106 -2.341 9.175 1.00 85.50 361 LYS A CA 1
ATOM 2904 C C . LYS A 1 361 ? 24.036 -3.352 9.564 1.00 85.50 361 LYS A C 1
ATOM 2906 O O . LYS A 1 361 ? 22.960 -2.957 10.005 1.00 85.50 361 LYS A O 1
ATOM 2911 N N . LYS A 1 362 ? 24.335 -4.648 9.470 1.00 82.19 362 LYS A N 1
ATOM 2912 C CA . LYS A 1 362 ? 23.407 -5.713 9.865 1.00 82.19 362 LYS A CA 1
ATOM 2913 C C . LYS A 1 362 ? 23.077 -5.675 11.362 1.00 82.19 362 LYS A C 1
ATOM 2915 O O . LYS A 1 362 ? 21.910 -5.823 11.722 1.00 82.19 362 LYS A O 1
ATOM 2920 N N . ALA A 1 363 ? 24.071 -5.459 12.225 1.00 85.25 363 ALA A N 1
ATOM 2921 C CA . ALA A 1 363 ? 23.866 -5.340 13.670 1.00 85.25 363 ALA A CA 1
ATOM 2922 C C . ALA A 1 363 ? 23.018 -4.108 14.035 1.00 85.25 363 ALA A C 1
ATOM 2924 O O . ALA A 1 363 ? 22.043 -4.229 14.778 1.00 85.25 363 ALA A O 1
ATOM 2925 N N . VAL A 1 364 ? 23.329 -2.951 13.445 1.00 86.31 364 VAL A N 1
ATOM 2926 C CA . VAL A 1 364 ? 22.586 -1.699 13.637 1.00 86.31 364 VAL A CA 1
ATOM 2927 C C . VAL A 1 364 ? 21.135 -1.856 13.185 1.00 86.31 364 VAL A C 1
ATOM 2929 O O . VAL A 1 364 ? 20.225 -1.528 13.940 1.00 86.31 364 VAL A O 1
ATOM 2932 N N . LEU A 1 365 ? 20.887 -2.407 11.992 1.00 81.94 365 LEU A N 1
ATOM 2933 C CA . LEU A 1 365 ? 19.524 -2.634 11.496 1.00 81.94 365 LEU A CA 1
ATOM 2934 C C . LEU A 1 365 ? 18.722 -3.575 12.408 1.00 81.94 365 LEU A C 1
ATOM 2936 O O . LEU A 1 365 ? 17.536 -3.336 12.629 1.00 81.94 365 LEU A O 1
ATOM 2940 N N . ALA A 1 366 ? 19.358 -4.593 12.996 1.00 80.50 366 ALA A N 1
ATOM 2941 C CA . ALA A 1 366 ? 18.705 -5.466 13.971 1.00 80.50 366 ALA A CA 1
ATOM 2942 C C . ALA A 1 366 ? 18.318 -4.721 15.264 1.00 80.50 366 ALA A C 1
ATOM 2944 O O . ALA A 1 366 ? 17.241 -4.967 15.810 1.00 80.50 366 ALA A O 1
ATOM 2945 N N . GLN A 1 367 ? 19.147 -3.787 15.742 1.00 83.19 367 GLN A N 1
ATOM 2946 C CA . GLN A 1 367 ? 18.799 -2.950 16.898 1.00 83.19 367 GLN A CA 1
ATOM 2947 C C . GLN A 1 367 ? 17.694 -1.944 16.583 1.00 83.19 367 GLN A C 1
ATOM 2949 O O . GLN A 1 367 ? 16.804 -1.728 17.406 1.00 83.19 367 GLN A O 1
ATOM 2954 N N . VAL A 1 368 ? 17.694 -1.372 15.376 1.00 83.19 368 VAL A N 1
ATOM 2955 C CA . VAL A 1 368 ? 16.601 -0.510 14.908 1.00 83.19 368 VAL A CA 1
ATOM 2956 C C . VAL A 1 368 ? 15.284 -1.290 14.868 1.00 83.19 368 VAL A C 1
ATOM 2958 O O . VAL A 1 368 ? 14.279 -0.803 15.383 1.00 83.19 368 VAL A O 1
ATOM 2961 N N . ALA A 1 369 ? 15.297 -2.516 14.330 1.00 76.94 369 ALA A N 1
ATOM 2962 C CA . ALA A 1 369 ? 14.143 -3.417 14.325 1.00 76.94 369 ALA A CA 1
ATOM 2963 C C . ALA A 1 369 ? 13.620 -3.684 15.734 1.00 76.94 369 ALA A C 1
ATOM 2965 O O . ALA A 1 369 ? 12.429 -3.525 15.994 1.00 76.94 369 ALA A O 1
ATOM 2966 N N . ASN A 1 370 ? 14.515 -4.018 16.663 1.00 78.31 370 ASN A N 1
ATOM 2967 C CA . ASN A 1 370 ? 14.166 -4.247 18.057 1.00 78.31 370 ASN A CA 1
ATOM 2968 C C . ASN A 1 370 ? 13.527 -3.002 18.701 1.00 78.31 370 ASN A C 1
ATOM 2970 O O . ASN A 1 370 ? 12.454 -3.091 19.295 1.00 78.31 370 ASN A O 1
ATOM 2974 N N . ALA A 1 371 ? 14.146 -1.829 18.538 1.00 79.94 371 ALA A N 1
ATOM 2975 C CA . ALA A 1 371 ? 13.635 -0.572 19.080 1.00 79.94 371 ALA A CA 1
ATOM 2976 C C . ALA A 1 371 ? 12.256 -0.206 18.509 1.00 79.94 371 ALA A C 1
ATOM 2978 O O . ALA A 1 371 ? 11.412 0.312 19.235 1.00 79.94 371 ALA A O 1
ATOM 2979 N N . TYR A 1 372 ? 12.014 -0.493 17.231 1.00 78.62 372 TYR A N 1
ATOM 2980 C CA . TYR A 1 372 ? 10.740 -0.215 16.581 1.00 78.62 372 TYR A CA 1
ATOM 2981 C C . TYR A 1 372 ? 9.643 -1.209 16.996 1.00 78.62 372 TYR A C 1
ATOM 2983 O O . TYR A 1 372 ? 8.594 -0.801 17.494 1.00 78.62 372 TYR A O 1
ATOM 2991 N N . HIS A 1 373 ? 9.884 -2.517 16.865 1.00 73.88 373 HIS A N 1
ATOM 2992 C CA . HIS A 1 373 ? 8.879 -3.541 17.175 1.00 73.88 373 HIS A CA 1
ATOM 2993 C C . HIS A 1 373 ? 8.545 -3.590 18.666 1.00 73.88 373 HIS A C 1
ATOM 2995 O O . HIS A 1 373 ? 7.370 -3.555 19.030 1.00 73.88 373 HIS A O 1
ATOM 3001 N N . ASN A 1 374 ? 9.559 -3.622 19.536 1.00 70.94 374 ASN A N 1
ATOM 3002 C CA . ASN A 1 374 ? 9.349 -3.725 20.982 1.00 70.94 374 ASN A CA 1
ATOM 3003 C C . ASN A 1 374 ? 9.087 -2.372 21.649 1.00 70.94 374 ASN A C 1
ATOM 3005 O O . ASN A 1 374 ? 8.338 -2.316 22.620 1.00 70.94 374 ASN A O 1
ATOM 3009 N N . GLY A 1 375 ? 9.683 -1.286 21.151 1.00 70.94 375 GLY A N 1
ATOM 3010 C CA . GLY A 1 375 ? 9.507 0.044 21.738 1.00 70.94 375 GLY A CA 1
ATOM 3011 C C . GLY A 1 375 ? 8.245 0.757 21.259 1.00 70.94 375 GLY A C 1
ATOM 3012 O O . GLY A 1 375 ? 7.516 1.315 22.074 1.00 70.94 375 GLY A O 1
ATOM 3013 N N . VAL A 1 376 ? 7.970 0.729 19.951 1.00 73.44 376 VAL A N 1
ATOM 3014 C CA . VAL A 1 376 ? 6.870 1.494 19.343 1.00 73.44 376 VAL A CA 1
ATOM 3015 C C . VAL A 1 376 ? 5.618 0.637 19.204 1.00 73.44 376 VAL A C 1
ATOM 3017 O O . VAL A 1 376 ? 4.596 0.942 19.818 1.00 73.44 376 VAL A O 1
ATOM 3020 N N . LEU A 1 377 ? 5.684 -0.450 18.429 1.00 71.81 377 LEU A N 1
ATOM 3021 C CA . LEU A 1 377 ? 4.489 -1.217 18.063 1.00 71.81 377 LEU A CA 1
ATOM 3022 C C . LEU A 1 377 ? 3.894 -1.967 19.263 1.00 71.81 377 LEU A C 1
ATOM 3024 O O . LEU A 1 377 ? 2.754 -1.706 19.647 1.00 71.81 377 LEU A O 1
ATOM 3028 N N . ARG A 1 378 ? 4.672 -2.833 19.921 1.00 72.06 378 ARG A N 1
ATOM 3029 C CA . ARG A 1 378 ? 4.194 -3.671 21.041 1.00 72.06 378 ARG A CA 1
ATOM 3030 C C . ARG A 1 378 ? 3.812 -2.891 22.306 1.00 72.06 378 ARG A C 1
ATOM 3032 O O . ARG A 1 378 ? 3.307 -3.486 23.250 1.00 72.06 378 ARG A O 1
ATOM 3039 N N . SER A 1 379 ? 3.982 -1.565 22.325 1.00 68.56 379 SER A N 1
ATOM 3040 C CA . SER A 1 379 ? 3.540 -0.720 23.442 1.00 68.56 379 SER A CA 1
ATOM 3041 C C . SER A 1 379 ? 2.013 -0.680 23.614 1.00 68.56 379 SER A C 1
ATOM 3043 O O . SER A 1 379 ? 1.531 -0.466 24.726 1.00 68.56 379 SER A O 1
ATOM 3045 N N . ILE A 1 380 ? 1.251 -0.881 22.531 1.00 67.31 380 ILE A N 1
ATOM 3046 C CA . ILE A 1 380 ? -0.220 -0.753 22.519 1.00 67.31 380 ILE A CA 1
ATOM 3047 C C . ILE A 1 380 ? -0.942 -1.839 21.714 1.00 67.31 380 ILE A C 1
ATOM 3049 O O . ILE A 1 380 ? -2.177 -1.871 21.711 1.00 67.31 380 ILE A O 1
ATOM 3053 N N . MET A 1 381 ? -0.207 -2.704 21.007 1.00 76.31 381 MET A N 1
ATOM 3054 C CA . MET A 1 381 ? -0.801 -3.693 20.111 1.00 76.31 381 MET A CA 1
ATOM 3055 C C . MET A 1 381 ? -0.198 -5.087 20.260 1.00 76.31 381 MET A C 1
ATOM 3057 O O . MET A 1 381 ? 1.006 -5.238 20.468 1.00 76.31 381 MET A O 1
ATOM 3061 N N . ILE A 1 382 ? -1.043 -6.101 20.072 1.00 73.25 382 ILE A N 1
ATOM 3062 C CA . ILE A 1 382 ? -0.608 -7.465 19.779 1.00 73.25 382 ILE A CA 1
ATOM 3063 C C . ILE A 1 382 ? -0.507 -7.592 18.267 1.00 73.25 382 ILE A C 1
ATOM 3065 O O . ILE A 1 382 ? -1.459 -7.288 17.545 1.00 73.25 382 ILE A O 1
ATOM 3069 N N . ARG A 1 383 ? 0.660 -8.036 17.807 1.00 70.12 383 ARG A N 1
ATOM 3070 C CA . ARG A 1 383 ? 0.932 -8.333 16.408 1.00 70.12 383 ARG A CA 1
ATOM 3071 C C . ARG A 1 383 ? 1.627 -9.681 16.322 1.00 70.12 383 ARG A C 1
ATOM 3073 O O . ARG A 1 383 ? 2.695 -9.864 16.905 1.00 70.12 383 ARG A O 1
ATOM 3080 N N . GLN A 1 384 ? 1.021 -10.606 15.596 1.00 63.75 384 GLN A N 1
ATOM 3081 C CA . GLN A 1 384 ? 1.612 -11.895 15.283 1.00 63.75 384 GLN A CA 1
ATOM 3082 C C . GLN A 1 384 ? 2.647 -11.759 14.152 1.00 63.75 384 GLN A C 1
ATOM 3084 O O . GLN A 1 384 ? 2.460 -10.951 13.232 1.00 63.75 384 GLN A O 1
ATOM 3089 N N . PRO A 1 385 ? 3.731 -12.554 14.182 1.00 58.47 385 PRO A N 1
ATOM 3090 C CA . PRO A 1 385 ? 4.755 -12.527 13.145 1.00 58.47 385 PRO A CA 1
ATOM 3091 C C . PRO A 1 385 ? 4.193 -12.958 11.780 1.00 58.47 385 PRO A C 1
ATOM 3093 O O . PRO A 1 385 ? 3.291 -13.789 11.675 1.00 58.47 385 PRO A O 1
ATOM 3096 N N . ASN A 1 386 ? 4.774 -12.438 10.694 1.00 52.78 386 ASN A N 1
ATOM 3097 C CA . ASN A 1 386 ? 4.299 -12.654 9.315 1.00 52.78 386 ASN A CA 1
ATOM 3098 C C . ASN A 1 386 ? 4.397 -14.112 8.804 1.00 52.78 386 ASN A C 1
ATOM 3100 O O . ASN A 1 386 ? 3.960 -14.404 7.690 1.00 52.78 386 ASN A O 1
ATOM 3104 N N . ASN A 1 387 ? 4.922 -15.042 9.605 1.00 56.69 387 ASN A N 1
ATOM 3105 C CA . ASN A 1 387 ? 5.150 -16.441 9.223 1.00 56.69 387 ASN A CA 1
ATOM 3106 C C . ASN A 1 387 ? 3.882 -17.317 9.254 1.00 56.69 387 ASN A C 1
ATOM 3108 O O . ASN A 1 387 ? 3.949 -18.505 8.948 1.00 56.69 387 ASN A O 1
ATOM 3112 N N . LEU A 1 388 ? 2.723 -16.747 9.597 1.00 56.28 388 LEU A N 1
ATOM 3113 C CA . LEU A 1 388 ? 1.443 -17.464 9.671 1.00 56.28 388 LEU A CA 1
ATOM 3114 C C . LEU A 1 388 ? 0.875 -17.876 8.302 1.00 56.28 388 LEU A C 1
ATOM 3116 O O . LEU A 1 388 ? 0.025 -18.762 8.207 1.00 56.28 388 LEU A O 1
ATOM 3120 N N . LEU A 1 389 ? 1.328 -17.243 7.220 1.00 63.66 389 LEU A N 1
ATOM 3121 C CA . LEU A 1 389 ? 0.937 -17.607 5.860 1.00 63.66 389 LEU A CA 1
ATOM 3122 C C . LEU A 1 389 ? 1.778 -18.800 5.391 1.00 63.66 389 LEU A C 1
ATOM 3124 O O . LEU A 1 389 ? 2.939 -18.645 5.027 1.00 63.66 389 LEU A O 1
ATOM 3128 N N . SER A 1 390 ? 1.187 -19.997 5.334 1.00 65.12 390 SER A N 1
ATOM 3129 C CA . SER A 1 390 ? 1.906 -21.183 4.829 1.00 65.12 390 SER A CA 1
ATOM 3130 C C . SER A 1 390 ? 2.189 -21.139 3.321 1.00 65.12 390 SER A C 1
ATOM 3132 O O . SER A 1 390 ? 3.003 -21.913 2.813 1.00 65.12 390 SER A O 1
ATOM 3134 N N . LYS A 1 391 ? 1.496 -20.260 2.586 1.00 81.94 391 LYS A N 1
ATOM 3135 C CA . LYS A 1 391 ? 1.643 -20.081 1.139 1.00 81.94 391 LYS A CA 1
ATOM 3136 C C . LYS A 1 391 ? 2.532 -18.892 0.839 1.00 81.94 391 LYS A C 1
ATOM 3138 O O . LYS A 1 391 ? 2.514 -17.893 1.552 1.00 81.94 391 LYS A O 1
ATOM 3143 N N . LYS A 1 392 ? 3.284 -19.002 -0.251 1.00 84.94 392 LYS A N 1
ATOM 3144 C CA . LYS A 1 392 ? 4.238 -17.979 -0.683 1.00 84.94 392 LYS A CA 1
ATOM 3145 C C . LYS A 1 392 ? 3.676 -17.152 -1.832 1.00 84.94 392 LYS A C 1
ATOM 3147 O O . LYS A 1 392 ? 2.805 -17.614 -2.576 1.00 84.94 392 LYS A O 1
ATOM 3152 N N . LYS A 1 393 ? 4.199 -15.936 -1.972 1.00 88.19 393 LYS A N 1
ATOM 3153 C CA . LYS A 1 393 ? 4.075 -15.144 -3.195 1.00 88.19 393 LYS A CA 1
ATOM 3154 C C . LYS A 1 393 ? 5.143 -15.625 -4.179 1.00 88.19 393 LYS A C 1
ATOM 3156 O O . LYS A 1 393 ? 6.317 -15.686 -3.831 1.00 88.19 393 LYS A O 1
ATOM 3161 N N . GLU A 1 394 ? 4.733 -15.979 -5.385 1.00 91.31 394 GLU A N 1
ATOM 3162 C CA . GLU A 1 394 ? 5.612 -16.292 -6.511 1.00 91.31 394 GLU A CA 1
ATOM 3163 C C . GLU A 1 394 ? 5.533 -15.109 -7.478 1.00 91.31 394 GLU A C 1
ATOM 3165 O O . GLU A 1 394 ? 4.489 -14.861 -8.085 1.00 91.31 394 GLU A O 1
ATOM 3170 N N . LEU A 1 395 ? 6.611 -14.330 -7.558 1.00 92.06 395 LEU A N 1
ATOM 3171 C CA . LEU A 1 395 ? 6.667 -13.128 -8.385 1.00 92.06 395 LEU A CA 1
ATOM 3172 C C . LEU A 1 395 ? 7.187 -13.477 -9.783 1.00 92.06 395 LEU A C 1
ATOM 3174 O O . LEU A 1 395 ? 8.214 -14.136 -9.913 1.00 92.06 395 LEU A O 1
ATOM 3178 N N . PHE A 1 396 ? 6.495 -12.999 -10.814 1.00 94.25 396 PHE A N 1
ATOM 3179 C CA . PHE A 1 396 ? 6.876 -13.131 -12.219 1.00 94.25 396 PHE A CA 1
ATOM 3180 C C . PHE A 1 396 ? 6.784 -11.751 -12.873 1.00 94.25 396 PHE A C 1
ATOM 3182 O O . PHE A 1 396 ? 5.703 -11.281 -13.231 1.00 94.25 396 PHE A O 1
ATOM 3189 N N . ASN A 1 397 ? 7.915 -11.061 -12.982 1.00 95.31 397 ASN A N 1
ATOM 3190 C CA . ASN A 1 397 ? 7.952 -9.682 -13.464 1.00 95.31 397 ASN A CA 1
ATOM 3191 C C . ASN A 1 397 ? 8.544 -9.640 -14.872 1.00 95.31 397 ASN A C 1
ATOM 3193 O O . ASN A 1 397 ? 9.711 -9.970 -15.050 1.00 95.31 397 ASN A O 1
ATOM 3197 N N . TYR A 1 398 ? 7.756 -9.213 -15.854 1.00 95.75 398 TYR A N 1
ATOM 3198 C CA . TYR A 1 398 ? 8.192 -9.069 -17.239 1.00 95.75 398 TYR A CA 1
ATOM 3199 C C . TYR A 1 398 ? 8.394 -7.592 -17.563 1.00 95.75 398 TYR A C 1
ATOM 3201 O O . TYR A 1 398 ? 7.449 -6.797 -17.553 1.00 95.75 398 TYR A O 1
ATOM 3209 N N . LEU A 1 399 ? 9.643 -7.243 -17.845 1.00 93.31 399 LEU A N 1
ATOM 3210 C CA . LEU A 1 399 ? 10.089 -5.905 -18.194 1.00 93.31 399 LEU A CA 1
ATOM 3211 C C . LEU A 1 399 ? 10.254 -5.820 -19.710 1.00 93.31 399 LEU A C 1
ATOM 3213 O O . LEU A 1 399 ? 11.198 -6.371 -20.272 1.00 93.31 399 LEU A O 1
ATOM 3217 N N . PHE A 1 400 ? 9.330 -5.141 -20.381 1.00 92.31 400 PHE A N 1
ATOM 3218 C CA . PHE A 1 400 ? 9.385 -4.955 -21.827 1.00 92.31 400 PHE A CA 1
ATOM 3219 C C . PHE A 1 400 ? 10.473 -3.936 -22.150 1.00 92.31 400 PHE A C 1
ATOM 3221 O O . PHE A 1 400 ? 10.402 -2.779 -21.737 1.00 92.31 400 PHE A O 1
ATOM 3228 N N . PHE A 1 401 ? 11.498 -4.400 -22.857 1.00 88.31 401 PHE A N 1
ATOM 3229 C CA . PHE A 1 401 ? 12.687 -3.634 -23.191 1.00 88.31 401 PHE A CA 1
ATOM 3230 C C . PHE A 1 401 ? 12.606 -3.199 -24.661 1.00 88.31 401 PHE A C 1
ATOM 3232 O O . PHE A 1 401 ? 12.736 -4.051 -25.546 1.00 88.31 401 PHE A O 1
ATOM 3239 N N . PRO A 1 402 ? 12.354 -1.907 -24.947 1.00 84.19 402 PRO A N 1
ATOM 3240 C CA . PRO A 1 402 ? 12.249 -1.432 -26.321 1.00 84.19 402 PRO A CA 1
ATOM 3241 C C . PRO A 1 402 ? 13.614 -1.448 -27.014 1.00 84.19 402 PRO A C 1
ATOM 3243 O O . PRO A 1 402 ? 14.624 -1.032 -26.446 1.00 84.19 402 PRO A O 1
ATOM 3246 N N . MET A 1 403 ? 13.621 -1.865 -28.274 1.00 81.12 403 MET A N 1
ATOM 3247 C CA . MET A 1 403 ? 14.782 -1.866 -29.160 1.00 81.12 403 MET A CA 1
ATOM 3248 C C . MET A 1 403 ? 14.454 -1.143 -30.467 1.00 81.12 403 MET A C 1
ATOM 3250 O O . MET A 1 403 ? 13.321 -1.196 -30.939 1.00 81.12 403 MET A O 1
ATOM 3254 N N . GLN A 1 404 ? 15.441 -0.483 -31.077 1.00 78.19 404 GLN A N 1
ATOM 3255 C CA . GLN A 1 404 ? 15.252 0.147 -32.393 1.00 78.19 404 GLN A CA 1
ATOM 3256 C C . GLN A 1 404 ? 15.087 -0.918 -33.482 1.00 78.19 404 GLN A C 1
ATOM 3258 O O . GLN A 1 404 ? 14.205 -0.838 -34.337 1.00 78.19 404 GLN A O 1
ATOM 3263 N N . GLU A 1 405 ? 15.931 -1.944 -33.415 1.00 81.50 405 GLU A N 1
ATOM 3264 C CA . GLU A 1 405 ? 15.917 -3.077 -34.328 1.00 81.50 405 GLU A CA 1
ATOM 3265 C C . GLU A 1 405 ? 15.215 -4.285 -33.705 1.00 81.50 405 GLU A C 1
ATOM 3267 O O . GLU A 1 405 ? 15.011 -4.365 -32.490 1.00 81.50 405 GLU A O 1
ATOM 3272 N N . LYS A 1 406 ? 14.851 -5.259 -34.545 1.00 83.94 406 LYS A N 1
ATOM 3273 C CA . LYS A 1 406 ? 14.310 -6.530 -34.055 1.00 83.94 406 LYS A CA 1
ATOM 3274 C C . LYS A 1 406 ? 15.320 -7.220 -33.134 1.00 83.94 406 LYS A C 1
ATOM 3276 O O . LYS A 1 406 ? 16.510 -7.219 -33.454 1.00 83.94 406 LYS A O 1
ATOM 3281 N N . PRO A 1 407 ? 14.862 -7.862 -32.042 1.00 84.69 407 PRO A N 1
ATOM 3282 C CA . PRO A 1 407 ? 15.728 -8.660 -31.186 1.00 84.69 407 PRO A CA 1
ATOM 3283 C C . PRO A 1 407 ? 16.555 -9.646 -32.016 1.00 84.69 407 PRO A C 1
ATOM 3285 O O . PRO A 1 407 ? 16.016 -10.454 -32.771 1.00 84.69 407 PRO A O 1
ATOM 3288 N N . GLY A 1 408 ? 17.874 -9.545 -31.892 1.00 86.25 408 GLY A N 1
ATOM 3289 C CA . GLY A 1 408 ? 18.840 -10.308 -32.673 1.00 86.25 408 GLY A CA 1
ATOM 3290 C C . GLY A 1 408 ? 20.085 -10.625 -31.855 1.00 86.25 408 GLY A C 1
ATOM 3291 O O . GLY A 1 408 ? 20.077 -10.541 -30.626 1.00 86.25 408 GLY A O 1
ATOM 3292 N N . LYS A 1 409 ? 21.172 -11.010 -32.526 1.00 89.19 409 LYS A N 1
ATOM 3293 C CA . LYS A 1 409 ? 22.447 -11.279 -31.853 1.00 89.19 409 LYS A CA 1
ATOM 3294 C C . LYS A 1 409 ? 23.245 -9.994 -31.682 1.00 89.19 409 LYS A C 1
ATOM 3296 O O . LYS A 1 409 ? 23.436 -9.273 -32.653 1.00 89.19 409 LYS A O 1
ATOM 3301 N N . ILE A 1 410 ? 23.765 -9.767 -30.482 1.00 87.38 410 ILE A N 1
ATOM 3302 C CA . ILE A 1 410 ? 24.640 -8.635 -30.169 1.00 87.38 410 ILE A CA 1
ATOM 3303 C C . ILE A 1 410 ? 26.011 -9.117 -29.711 1.00 87.38 410 ILE A C 1
ATOM 3305 O O . ILE A 1 410 ? 26.124 -10.168 -29.078 1.00 87.38 410 ILE A O 1
ATOM 3309 N N . SER A 1 411 ? 27.043 -8.329 -30.004 1.00 86.81 411 SER A N 1
ATOM 3310 C CA . SER A 1 411 ? 28.389 -8.525 -29.463 1.00 86.81 411 SER A CA 1
ATOM 3311 C C . SER A 1 411 ? 28.559 -7.666 -28.217 1.00 86.81 411 SER A C 1
ATOM 3313 O O . SER A 1 411 ? 28.320 -6.462 -28.262 1.00 86.81 411 SER A O 1
ATOM 3315 N N . ALA A 1 412 ? 28.973 -8.273 -27.110 1.00 85.88 412 ALA A N 1
ATOM 3316 C CA . ALA A 1 412 ? 29.197 -7.587 -25.845 1.00 85.88 412 ALA A CA 1
ATOM 3317 C C . ALA A 1 412 ? 30.473 -8.101 -25.166 1.00 85.88 412 ALA A C 1
ATOM 3319 O O . ALA A 1 412 ? 31.019 -9.145 -25.523 1.00 85.88 412 ALA A O 1
ATOM 3320 N N . LYS A 1 413 ? 30.943 -7.357 -24.163 1.00 87.50 413 LYS A N 1
ATOM 3321 C CA . LYS A 1 413 ? 32.009 -7.809 -23.262 1.00 87.50 413 LYS A CA 1
ATOM 3322 C C . LYS A 1 413 ? 31.410 -8.530 -22.057 1.00 87.50 413 LYS A C 1
ATOM 3324 O O . LYS A 1 413 ? 30.475 -8.014 -21.448 1.00 87.50 413 LYS A O 1
ATOM 3329 N N . GLY A 1 414 ? 31.978 -9.669 -21.685 1.00 84.31 414 GLY A N 1
ATOM 3330 C CA . GLY A 1 414 ? 31.601 -10.459 -20.518 1.00 84.31 414 GLY A CA 1
ATOM 3331 C C . GLY A 1 414 ? 31.953 -9.835 -19.183 1.00 84.31 414 GLY A C 1
ATOM 3332 O O . GLY A 1 414 ? 32.526 -8.741 -19.107 1.00 84.31 414 GLY A O 1
ATOM 3333 N N . LEU A 1 415 ? 31.580 -10.534 -18.110 1.00 84.19 415 LEU A N 1
ATOM 3334 C CA . LEU A 1 415 ? 31.840 -10.090 -16.736 1.00 84.19 415 LEU A CA 1
ATOM 3335 C C . LEU A 1 415 ? 33.338 -10.054 -16.405 1.00 84.19 415 LEU A C 1
ATOM 3337 O O . LEU A 1 415 ? 33.737 -9.284 -15.532 1.00 84.19 415 LEU A O 1
ATOM 3341 N N . ASN A 1 416 ? 34.156 -10.832 -17.122 1.00 85.00 416 ASN A N 1
ATOM 3342 C CA . ASN A 1 416 ? 35.610 -10.878 -16.981 1.00 85.00 416 ASN A CA 1
ATOM 3343 C C . ASN A 1 416 ? 36.340 -10.225 -18.176 1.00 85.00 416 ASN A C 1
ATOM 3345 O O . ASN A 1 416 ? 37.562 -10.315 -18.276 1.00 85.00 416 ASN A O 1
ATOM 3349 N N . GLY A 1 417 ? 35.613 -9.528 -19.062 1.00 82.06 417 GLY A N 1
ATOM 3350 C CA . GLY A 1 417 ? 36.169 -8.790 -20.205 1.00 82.06 417 GLY A CA 1
ATOM 3351 C C . GLY A 1 417 ? 36.350 -9.600 -21.496 1.00 82.06 417 GLY A C 1
ATOM 3352 O O . GLY A 1 417 ? 36.859 -9.064 -22.482 1.00 82.06 417 GLY A O 1
ATOM 3353 N N . GLU A 1 418 ? 35.916 -10.857 -21.519 1.00 88.44 418 GLU A N 1
ATOM 3354 C CA . GLU A 1 418 ? 35.903 -11.722 -22.699 1.00 88.44 418 GLU A CA 1
ATOM 3355 C C . GLU A 1 418 ? 34.887 -11.258 -23.756 1.00 88.44 418 GLU A C 1
ATOM 3357 O O . GLU A 1 418 ? 33.892 -10.612 -23.434 1.00 88.44 418 GLU A O 1
ATOM 3362 N N . ASP A 1 419 ? 35.118 -11.584 -25.028 1.00 88.94 419 ASP A N 1
ATOM 3363 C CA . ASP A 1 419 ? 34.148 -11.319 -26.094 1.00 88.94 419 ASP A CA 1
ATOM 3364 C C . ASP A 1 419 ? 33.062 -12.395 -26.120 1.00 88.94 419 ASP A C 1
ATOM 3366 O O . ASP A 1 419 ? 33.355 -13.594 -26.167 1.00 88.94 419 ASP A O 1
ATOM 3370 N N . LEU A 1 420 ? 31.802 -11.963 -26.119 1.00 90.88 420 LEU A N 1
ATOM 3371 C CA . LEU A 1 420 ? 30.655 -12.859 -26.173 1.00 90.88 420 LEU A CA 1
ATOM 3372 C C . LEU A 1 420 ? 29.581 -12.350 -27.131 1.00 90.88 420 LEU A C 1
ATOM 3374 O O . LEU A 1 420 ? 29.410 -11.148 -27.347 1.00 90.88 420 LEU A O 1
ATOM 3378 N N . THR A 1 421 ? 28.819 -13.290 -27.680 1.00 90.50 421 THR A N 1
ATOM 3379 C CA . THR A 1 421 ? 27.618 -13.009 -28.468 1.00 90.50 421 THR A CA 1
ATOM 3380 C C . THR A 1 421 ? 26.379 -13.404 -27.673 1.00 90.50 421 THR A C 1
ATOM 3382 O O . THR A 1 421 ? 26.272 -14.553 -27.243 1.00 90.50 421 THR A O 1
ATOM 3385 N N . ILE A 1 422 ? 25.431 -12.479 -27.510 1.00 89.81 422 ILE A N 1
ATOM 3386 C CA . ILE A 1 422 ? 24.146 -12.709 -26.827 1.00 89.81 422 ILE A CA 1
ATOM 3387 C C . ILE A 1 422 ? 23.035 -12.728 -27.865 1.00 89.81 422 ILE A C 1
ATOM 3389 O O . ILE A 1 422 ? 22.927 -11.800 -28.662 1.00 89.81 422 ILE A O 1
ATOM 3393 N N . ASN A 1 423 ? 22.189 -13.751 -27.848 1.00 90.62 423 ASN A N 1
ATOM 3394 C CA . ASN A 1 423 ? 20.990 -13.815 -28.670 1.00 90.62 423 ASN A CA 1
ATOM 3395 C C . ASN A 1 423 ? 19.792 -13.204 -27.930 1.00 90.62 423 ASN A C 1
ATOM 3397 O O . ASN A 1 423 ? 19.189 -13.863 -27.093 1.00 90.62 423 ASN A O 1
ATOM 3401 N N . LEU A 1 424 ? 19.417 -11.966 -28.253 1.00 86.75 424 LEU A N 1
ATOM 3402 C CA . LEU A 1 424 ? 18.299 -11.275 -27.599 1.00 86.75 424 LEU A CA 1
ATOM 3403 C C . LEU A 1 424 ? 16.927 -11.817 -28.012 1.00 86.75 424 LEU A C 1
ATOM 3405 O O . LEU A 1 424 ? 15.974 -11.673 -27.255 1.00 86.75 424 LEU A O 1
ATOM 3409 N N . ALA A 1 425 ? 16.820 -12.459 -29.181 1.00 86.75 425 ALA A N 1
ATOM 3410 C CA . ALA A 1 425 ? 15.583 -13.114 -29.617 1.00 86.75 425 ALA A CA 1
ATOM 3411 C C . ALA A 1 425 ? 15.225 -14.343 -28.764 1.00 86.75 425 ALA A C 1
ATOM 3413 O O . ALA A 1 425 ? 14.074 -14.763 -28.741 1.00 86.75 425 ALA A O 1
ATOM 3414 N N . ASP A 1 426 ? 16.220 -14.921 -28.089 1.00 87.69 426 ASP A N 1
ATOM 3415 C CA . ASP A 1 426 ? 16.092 -16.103 -27.238 1.00 87.69 426 ASP A CA 1
ATOM 3416 C C . ASP A 1 426 ? 17.008 -15.948 -26.014 1.00 87.69 426 ASP A C 1
ATOM 3418 O O . ASP A 1 426 ? 17.890 -16.765 -25.749 1.00 87.69 426 ASP A O 1
ATOM 3422 N N . LEU A 1 427 ? 16.844 -14.824 -25.303 1.00 86.00 427 LEU A N 1
ATOM 3423 C CA . LEU A 1 427 ? 17.718 -14.417 -24.192 1.00 86.00 427 LEU A CA 1
ATOM 3424 C C . LEU A 1 427 ? 17.747 -15.444 -23.047 1.00 86.00 427 LEU A C 1
ATOM 3426 O O . LEU A 1 427 ? 18.724 -15.519 -22.301 1.00 86.00 427 LEU A O 1
ATOM 3430 N N . TYR A 1 428 ? 16.679 -16.232 -22.928 1.00 87.44 428 TYR A N 1
ATOM 3431 C CA . TYR A 1 428 ? 16.475 -17.223 -21.874 1.00 87.44 428 TYR A CA 1
ATOM 3432 C C . TYR A 1 428 ? 16.584 -18.673 -22.345 1.00 87.44 428 TYR A C 1
ATOM 3434 O O . TYR A 1 428 ? 16.387 -19.579 -21.540 1.00 87.44 428 TYR A O 1
ATOM 3442 N N . GLY A 1 429 ? 16.917 -18.911 -23.615 1.00 88.31 429 GLY A N 1
ATOM 3443 C CA . GLY A 1 429 ? 17.109 -20.259 -24.140 1.00 88.31 429 GLY A CA 1
ATOM 3444 C C . GLY A 1 429 ? 18.469 -20.870 -23.790 1.00 88.31 429 GLY A C 1
ATOM 3445 O O . GLY A 1 429 ? 19.428 -20.184 -23.423 1.00 88.31 429 GLY A O 1
ATOM 3446 N N . ASP A 1 430 ? 18.592 -22.181 -24.009 1.00 89.44 430 ASP A N 1
ATOM 3447 C CA . ASP A 1 430 ? 19.796 -22.986 -23.723 1.00 89.44 430 ASP A CA 1
ATOM 3448 C C . ASP A 1 430 ? 21.048 -22.561 -24.517 1.00 89.44 430 ASP A C 1
ATOM 3450 O O . ASP A 1 430 ? 22.152 -23.057 -24.291 1.00 89.44 430 ASP A O 1
ATOM 3454 N N . LYS A 1 431 ? 20.884 -21.682 -25.511 1.00 89.44 431 LYS A N 1
ATOM 3455 C CA . LYS A 1 431 ? 21.947 -21.211 -26.416 1.00 89.44 431 LYS A CA 1
ATOM 3456 C C . LYS A 1 431 ? 22.011 -19.683 -26.486 1.00 89.44 431 LYS A C 1
ATOM 3458 O O . LYS A 1 431 ? 22.475 -19.140 -27.492 1.00 89.44 431 LYS A O 1
ATOM 3463 N N . ALA A 1 432 ? 21.534 -19.003 -25.443 1.00 88.62 432 ALA A N 1
ATOM 3464 C CA . ALA A 1 432 ? 21.470 -17.548 -25.372 1.00 88.62 432 ALA A CA 1
ATOM 3465 C C . ALA A 1 432 ? 22.848 -16.875 -25.476 1.00 88.62 432 ALA A C 1
ATOM 3467 O O . ALA A 1 432 ? 22.961 -15.821 -26.101 1.00 88.62 432 ALA A O 1
ATOM 3468 N N . VAL A 1 433 ? 23.898 -17.475 -24.904 1.00 91.19 433 VAL A N 1
ATOM 3469 C CA . VAL A 1 433 ? 25.253 -16.901 -24.863 1.00 91.19 433 VAL A CA 1
ATOM 3470 C C . VAL A 1 433 ? 26.235 -17.786 -25.623 1.00 91.19 433 VAL A C 1
ATOM 3472 O O . VAL A 1 433 ? 26.231 -19.011 -25.493 1.00 91.19 433 VAL A O 1
ATOM 3475 N N . SER A 1 434 ? 27.092 -17.162 -26.433 1.00 91.38 434 SER A N 1
ATOM 3476 C CA . SER A 1 434 ? 28.210 -17.813 -27.124 1.00 91.38 434 SER A CA 1
ATOM 3477 C C . SER A 1 434 ? 29.536 -17.157 -26.738 1.00 91.38 434 SER A C 1
ATOM 3479 O O . SER A 1 434 ? 29.699 -15.955 -26.944 1.00 91.38 434 SER A O 1
ATOM 3481 N N . VAL A 1 435 ? 30.483 -17.947 -26.226 1.00 89.62 435 VAL A N 1
ATOM 3482 C CA . VAL A 1 435 ? 31.864 -17.529 -25.922 1.00 89.62 435 VAL A CA 1
ATOM 3483 C C . VAL A 1 435 ? 32.805 -18.410 -26.743 1.00 89.62 435 VAL A C 1
ATOM 3485 O O . VAL A 1 435 ? 32.911 -19.617 -26.508 1.00 89.62 435 VAL A O 1
ATOM 3488 N N . GLY A 1 436 ? 33.441 -17.839 -27.769 1.00 85.06 436 GLY A N 1
ATOM 3489 C CA . GLY A 1 436 ? 34.182 -18.619 -28.767 1.00 85.06 436 GLY A CA 1
ATOM 3490 C C . GLY A 1 436 ? 33.280 -19.643 -29.475 1.00 85.06 436 GLY A C 1
ATOM 3491 O O . GLY A 1 436 ? 32.308 -19.274 -30.131 1.00 85.06 436 GLY A O 1
ATOM 3492 N N . SER A 1 437 ? 33.587 -20.938 -29.340 1.00 80.69 437 SER A N 1
ATOM 3493 C CA . SER A 1 437 ? 32.786 -22.046 -29.895 1.00 80.69 437 SER A CA 1
ATOM 3494 C C . SER A 1 437 ? 31.738 -22.616 -28.927 1.00 80.69 437 SER A C 1
ATOM 3496 O O . SER A 1 437 ? 30.864 -23.375 -29.356 1.00 80.69 437 SER A O 1
ATOM 3498 N N . LYS A 1 438 ? 31.797 -22.265 -27.634 1.00 88.94 438 LYS A N 1
ATOM 3499 C CA . LYS A 1 438 ? 30.906 -22.799 -26.595 1.00 88.94 438 LYS A CA 1
ATOM 3500 C C . LYS A 1 438 ? 29.605 -21.996 -26.562 1.00 88.94 438 LYS A C 1
ATOM 3502 O O . LYS A 1 438 ? 29.636 -20.768 -26.511 1.00 88.94 438 LYS A O 1
ATOM 3507 N N . LYS A 1 439 ? 28.467 -22.694 -26.582 1.00 91.75 439 LYS A N 1
ATOM 3508 C CA . LYS A 1 439 ? 27.119 -22.116 -26.448 1.00 91.75 439 LYS A CA 1
ATOM 3509 C C . LYS A 1 439 ? 26.469 -22.642 -25.180 1.00 91.75 439 LYS A C 1
ATOM 3511 O O . LYS A 1 439 ? 26.582 -23.836 -24.913 1.00 91.75 439 LYS A O 1
ATOM 3516 N N . MET A 1 440 ? 25.807 -21.770 -24.437 1.00 93.62 440 MET A N 1
ATOM 3517 C CA . MET A 1 440 ? 25.147 -22.112 -23.177 1.00 93.62 440 MET A CA 1
ATOM 3518 C C . MET A 1 440 ? 24.009 -21.135 -22.872 1.00 93.62 440 MET A C 1
ATOM 3520 O O . MET A 1 440 ? 23.848 -20.121 -23.566 1.00 93.62 440 MET A O 1
ATOM 3524 N N . SER A 1 441 ? 23.232 -21.429 -21.830 1.00 92.06 441 SER A N 1
ATOM 3525 C CA . SER A 1 441 ? 22.236 -20.493 -21.318 1.00 92.06 441 SER A CA 1
ATOM 3526 C C . SER A 1 441 ? 22.912 -19.292 -20.647 1.00 92.06 441 SER A C 1
ATOM 3528 O O . SER A 1 441 ? 24.065 -19.354 -20.212 1.00 92.06 441 SER A O 1
ATOM 3530 N N . LEU A 1 442 ? 22.189 -18.176 -20.529 1.00 87.75 442 LEU A N 1
ATOM 3531 C CA . LEU A 1 442 ? 22.681 -17.012 -19.787 1.00 87.75 442 LEU A CA 1
ATOM 3532 C C . LEU A 1 442 ? 22.939 -17.347 -18.308 1.00 87.75 442 LEU A C 1
ATOM 3534 O O . LEU A 1 442 ? 23.879 -16.821 -17.714 1.00 87.75 442 LEU A O 1
ATOM 3538 N N . ALA A 1 443 ? 22.125 -18.231 -17.726 1.00 86.62 443 ALA A N 1
ATOM 3539 C CA . ALA A 1 443 ? 22.261 -18.662 -16.340 1.00 86.62 443 ALA A CA 1
ATOM 3540 C C . ALA A 1 443 ? 23.543 -19.477 -16.116 1.00 86.62 443 ALA A C 1
ATOM 3542 O O . ALA A 1 443 ? 24.272 -19.191 -15.166 1.00 86.62 443 ALA A O 1
ATOM 3543 N N . ASP A 1 444 ? 23.846 -20.423 -17.010 1.00 89.06 444 ASP A N 1
ATOM 3544 C CA . ASP A 1 444 ? 25.062 -21.244 -16.930 1.00 89.06 444 ASP A CA 1
ATOM 3545 C C . ASP A 1 444 ? 26.316 -20.387 -17.100 1.00 89.06 444 ASP A C 1
ATOM 3547 O O . ASP A 1 444 ? 27.263 -20.515 -16.327 1.00 89.06 444 ASP A O 1
ATOM 3551 N N . TYR A 1 445 ? 26.299 -19.449 -18.055 1.00 89.81 445 TYR A N 1
ATOM 3552 C CA . TYR A 1 445 ? 27.399 -18.504 -18.243 1.00 89.81 445 TYR A CA 1
ATOM 3553 C C . TYR A 1 445 ? 27.663 -17.694 -16.970 1.00 89.81 445 TYR A C 1
ATOM 3555 O O . TYR A 1 445 ? 28.797 -17.627 -16.498 1.00 89.81 445 TYR A O 1
ATOM 3563 N N . VAL A 1 446 ? 26.613 -17.107 -16.385 1.00 88.25 446 VAL A N 1
ATOM 3564 C CA . VAL A 1 446 ? 26.728 -16.332 -15.145 1.00 88.25 446 VAL A CA 1
ATOM 3565 C C . VAL A 1 446 ? 27.284 -17.193 -14.010 1.00 88.25 446 VAL A C 1
ATOM 3567 O O . VAL A 1 446 ? 28.142 -16.722 -13.266 1.00 88.25 446 VAL A O 1
ATOM 3570 N N . GLU A 1 447 ? 26.842 -18.442 -13.880 1.00 88.31 447 GLU A N 1
ATOM 3571 C CA . GLU A 1 447 ? 27.320 -19.350 -12.836 1.00 88.31 447 GLU A CA 1
ATOM 3572 C C . GLU A 1 447 ? 28.803 -19.713 -13.009 1.00 88.31 447 GLU A C 1
ATOM 3574 O O . GLU A 1 447 ? 29.540 -19.737 -12.022 1.00 88.31 447 GLU A O 1
ATOM 3579 N N . GLU A 1 448 ? 29.266 -19.905 -14.248 1.00 88.38 448 GLU A N 1
ATOM 3580 C CA . GLU A 1 448 ? 30.674 -20.180 -14.562 1.00 88.38 448 GLU A CA 1
ATOM 3581 C C . GLU A 1 448 ? 31.595 -18.985 -14.255 1.00 88.38 448 GLU A C 1
ATOM 3583 O O . GLU A 1 448 ? 32.736 -19.180 -13.834 1.00 88.38 448 GLU A O 1
ATOM 3588 N N . VAL A 1 449 ? 31.120 -17.745 -14.443 1.00 86.94 449 VAL A N 1
ATOM 3589 C CA . VAL A 1 449 ? 31.980 -16.542 -14.433 1.00 86.94 449 VAL A CA 1
ATOM 3590 C C . VAL A 1 449 ? 31.747 -15.573 -13.266 1.00 86.94 449 VAL A C 1
ATOM 3592 O O . VAL A 1 449 ? 32.477 -14.588 -13.144 1.00 86.94 449 VAL A O 1
ATOM 3595 N N . ARG A 1 450 ? 30.771 -15.823 -12.377 1.00 83.69 450 ARG A N 1
ATOM 3596 C CA . ARG A 1 450 ? 30.384 -14.885 -11.294 1.00 83.69 450 ARG A CA 1
ATOM 3597 C C . ARG A 1 450 ? 31.494 -14.554 -10.287 1.00 83.69 450 ARG A C 1
ATOM 3599 O O . ARG A 1 450 ? 31.472 -13.466 -9.704 1.00 83.69 450 ARG A O 1
ATOM 3606 N N . GLY A 1 451 ? 32.455 -15.453 -10.066 1.00 84.94 451 GLY A N 1
ATOM 3607 C CA . GLY A 1 451 ? 33.486 -15.294 -9.032 1.00 84.94 451 GLY A CA 1
ATOM 3608 C C . GLY A 1 451 ? 32.882 -15.133 -7.627 1.00 84.94 451 GLY A C 1
ATOM 3609 O O . GLY A 1 451 ? 32.015 -15.908 -7.234 1.00 84.94 451 GLY A O 1
ATOM 3610 N N . ASN A 1 452 ? 33.310 -14.103 -6.884 1.00 80.44 452 ASN A N 1
ATOM 3611 C CA . ASN A 1 452 ? 32.821 -13.797 -5.526 1.00 80.44 452 ASN A CA 1
ATOM 3612 C C . ASN A 1 452 ? 31.440 -13.110 -5.489 1.00 80.44 452 ASN A C 1
ATOM 3614 O O . ASN A 1 452 ? 30.914 -12.840 -4.407 1.00 80.44 452 ASN A O 1
ATOM 3618 N N . ARG A 1 453 ? 30.865 -12.766 -6.648 1.00 79.81 453 ARG A N 1
ATOM 3619 C CA . ARG A 1 453 ? 29.540 -12.137 -6.732 1.00 79.81 453 ARG A CA 1
ATOM 3620 C C . ARG A 1 453 ? 28.461 -13.180 -6.454 1.00 79.81 453 ARG A C 1
ATOM 3622 O O . ARG A 1 453 ? 28.601 -14.346 -6.821 1.00 79.81 453 ARG A O 1
ATOM 3629 N N . THR A 1 454 ? 27.332 -12.759 -5.890 1.00 79.44 454 THR A N 1
ATOM 3630 C CA . THR A 1 454 ? 26.148 -13.632 -5.885 1.00 79.44 454 THR A CA 1
ATOM 3631 C C . THR A 1 454 ? 25.650 -13.841 -7.318 1.00 79.44 454 THR A C 1
ATOM 3633 O O . THR A 1 454 ? 25.835 -12.973 -8.175 1.00 79.44 454 THR A O 1
ATOM 3636 N N . GLN A 1 455 ? 24.972 -14.963 -7.586 1.00 78.62 455 GLN A N 1
ATOM 3637 C CA . GLN A 1 455 ? 24.384 -15.243 -8.905 1.00 78.62 455 GLN A CA 1
ATOM 3638 C C . GLN A 1 455 ? 23.531 -14.068 -9.412 1.00 78.62 455 GLN A C 1
ATOM 3640 O O . GLN A 1 455 ? 23.630 -13.677 -10.570 1.00 78.62 455 GLN A O 1
ATOM 3645 N N . LYS A 1 456 ? 22.754 -13.439 -8.520 1.00 73.00 456 LYS A N 1
ATOM 3646 C CA . LYS A 1 456 ? 21.925 -12.271 -8.841 1.00 73.00 456 LYS A CA 1
ATOM 3647 C C . LYS A 1 456 ? 22.734 -11.028 -9.189 1.00 73.00 456 LYS A C 1
ATOM 3649 O O . LYS A 1 456 ? 22.373 -10.337 -10.130 1.00 73.00 456 LYS A O 1
ATOM 3654 N N . GLN A 1 457 ? 23.807 -10.739 -8.451 1.00 76.25 457 GLN A N 1
ATOM 3655 C CA . GLN A 1 457 ? 24.670 -9.590 -8.740 1.00 76.25 457 GLN A CA 1
ATOM 3656 C C . GLN A 1 457 ? 25.341 -9.741 -10.102 1.00 76.25 457 GLN A C 1
ATOM 3658 O O . GLN A 1 457 ? 25.324 -8.805 -10.895 1.00 76.25 457 GLN A O 1
ATOM 3663 N N . ALA A 1 458 ? 25.876 -10.929 -10.389 1.00 82.38 458 ALA A N 1
ATOM 3664 C CA . ALA A 1 458 ? 26.487 -11.231 -11.677 1.00 82.38 458 ALA A CA 1
ATOM 3665 C C . ALA A 1 458 ? 25.456 -11.179 -12.820 1.00 82.38 458 ALA A C 1
ATOM 3667 O O . ALA A 1 458 ? 25.716 -10.576 -13.859 1.00 82.38 458 ALA A O 1
ATOM 3668 N N . TYR A 1 459 ? 24.253 -11.718 -12.604 1.00 83.12 459 TYR A N 1
ATOM 3669 C CA . TYR A 1 459 ? 23.154 -11.640 -13.566 1.00 83.12 459 TYR A CA 1
ATOM 3670 C C . TYR A 1 459 ? 22.685 -10.193 -13.808 1.00 83.12 459 TYR A C 1
ATOM 3672 O O . TYR A 1 459 ? 22.544 -9.778 -14.954 1.00 83.12 459 TYR A O 1
ATOM 3680 N N . ALA A 1 460 ? 22.510 -9.388 -12.757 1.00 78.69 460 ALA A N 1
ATOM 3681 C CA . ALA A 1 460 ? 22.138 -7.976 -12.867 1.00 78.69 460 ALA A CA 1
ATOM 3682 C C . ALA A 1 460 ? 23.229 -7.133 -13.546 1.00 78.69 460 ALA A C 1
ATOM 3684 O O . ALA A 1 460 ? 22.918 -6.236 -14.326 1.00 78.69 460 ALA A O 1
ATOM 3685 N N . GLU A 1 461 ? 24.507 -7.424 -13.293 1.00 81.56 461 GLU A N 1
ATOM 3686 C CA . GLU A 1 461 ? 25.626 -6.791 -13.994 1.00 81.56 461 GLU A CA 1
ATOM 3687 C C . GLU A 1 461 ? 25.617 -7.164 -15.480 1.00 81.56 461 GLU A C 1
ATOM 3689 O O . GLU A 1 461 ? 25.781 -6.292 -16.332 1.00 81.56 461 GLU A O 1
ATOM 3694 N N . MET A 1 462 ? 25.336 -8.425 -15.805 1.00 83.12 462 MET A N 1
ATOM 3695 C CA . MET A 1 462 ? 25.229 -8.889 -17.183 1.00 83.12 462 MET A CA 1
ATOM 3696 C C . MET A 1 462 ? 24.067 -8.209 -17.921 1.00 83.12 462 MET A C 1
ATOM 3698 O O . MET A 1 462 ? 24.258 -7.624 -18.986 1.00 83.12 462 MET A O 1
ATOM 3702 N N . ILE A 1 463 ? 22.874 -8.201 -17.327 1.00 81.25 463 ILE A N 1
ATOM 3703 C CA . ILE A 1 463 ? 21.692 -7.560 -17.907 1.00 81.25 463 ILE A CA 1
ATOM 3704 C C . ILE A 1 463 ? 21.863 -6.035 -17.985 1.00 81.25 463 ILE A C 1
ATOM 3706 O O . ILE A 1 463 ? 21.763 -5.452 -19.062 1.00 81.25 463 ILE A O 1
ATOM 3710 N N . GLY A 1 464 ? 22.157 -5.369 -16.870 1.00 73.12 464 GLY A N 1
ATOM 3711 C CA . GLY A 1 464 ? 22.220 -3.909 -16.812 1.00 73.12 464 GLY A CA 1
ATOM 3712 C C . GLY A 1 464 ? 23.446 -3.323 -17.506 1.00 73.12 464 GLY A C 1
ATOM 3713 O O . GLY A 1 464 ? 23.324 -2.412 -18.320 1.00 73.12 464 GLY A O 1
ATOM 3714 N N . SER A 1 465 ? 24.637 -3.852 -17.221 1.00 71.12 465 SER A N 1
ATOM 3715 C CA . SER A 1 465 ? 25.883 -3.270 -17.730 1.00 71.12 465 SER A CA 1
ATOM 3716 C C . SER A 1 465 ? 26.218 -3.725 -19.148 1.00 71.12 465 SER A C 1
ATOM 3718 O O . SER A 1 465 ? 26.831 -2.961 -19.890 1.00 71.12 465 SER A O 1
ATOM 3720 N N . LYS A 1 466 ? 25.850 -4.955 -19.539 1.00 77.62 466 LYS A N 1
ATOM 3721 C CA . LYS A 1 466 ? 26.281 -5.542 -20.822 1.00 77.62 466 LYS A CA 1
ATOM 3722 C C . LYS A 1 466 ? 25.169 -5.676 -21.854 1.00 77.62 466 LYS A C 1
ATOM 3724 O O . LYS A 1 466 ? 25.464 -5.536 -23.033 1.00 77.62 466 LYS A O 1
ATOM 3729 N N . VAL A 1 467 ? 23.916 -5.907 -21.460 1.00 77.56 467 VAL A N 1
ATOM 3730 C CA . VAL A 1 467 ? 22.787 -5.947 -22.410 1.00 77.56 467 VAL A CA 1
ATOM 3731 C C . VAL A 1 467 ? 22.196 -4.551 -22.591 1.00 77.56 467 VAL A C 1
ATOM 3733 O O . VAL A 1 467 ? 22.244 -4.005 -23.691 1.00 77.56 467 VAL A O 1
ATOM 3736 N N . ILE A 1 468 ? 21.707 -3.938 -21.510 1.00 74.50 468 ILE A N 1
ATOM 3737 C CA . ILE A 1 468 ? 21.008 -2.647 -21.569 1.00 74.50 468 ILE A CA 1
ATOM 3738 C C . ILE A 1 468 ? 21.933 -1.537 -22.079 1.00 74.50 468 ILE A C 1
ATOM 3740 O O . ILE A 1 468 ? 21.527 -0.794 -22.965 1.00 74.50 468 ILE A O 1
ATOM 3744 N N . ASN A 1 469 ? 23.178 -1.437 -21.598 1.00 71.94 469 ASN A N 1
ATOM 3745 C CA . ASN A 1 469 ? 24.095 -0.400 -22.094 1.00 71.94 469 ASN A CA 1
ATOM 3746 C C . ASN A 1 469 ? 24.558 -0.638 -23.539 1.00 71.94 469 ASN A C 1
ATOM 3748 O O . ASN A 1 469 ? 24.798 0.329 -24.248 1.00 71.94 469 ASN A O 1
ATOM 3752 N N . THR A 1 470 ? 24.693 -1.888 -23.992 1.00 72.69 470 THR A N 1
ATOM 3753 C CA . THR A 1 470 ? 25.144 -2.170 -25.369 1.00 72.69 470 THR A CA 1
ATOM 3754 C C . THR A 1 470 ? 24.039 -1.881 -26.383 1.00 72.69 470 THR A C 1
ATOM 3756 O O . THR A 1 470 ? 24.310 -1.342 -27.447 1.00 72.69 470 THR A O 1
ATOM 3759 N N . VAL A 1 471 ? 22.787 -2.210 -26.049 1.00 69.44 471 VAL A N 1
ATOM 3760 C CA . VAL A 1 471 ? 21.630 -2.052 -26.950 1.00 69.44 471 VAL A CA 1
ATOM 3761 C C . VAL A 1 471 ? 20.964 -0.682 -26.808 1.00 69.44 471 VAL A C 1
ATOM 3763 O O . VAL A 1 471 ? 20.420 -0.149 -27.767 1.00 69.44 471 VAL A O 1
ATOM 3766 N N . GLY A 1 472 ? 20.979 -0.113 -25.604 1.00 57.53 472 GLY A N 1
ATOM 3767 C CA . GLY A 1 472 ? 20.257 1.109 -25.251 1.00 57.53 472 GLY A CA 1
ATOM 3768 C C . GLY A 1 472 ? 21.075 2.401 -25.328 1.00 57.53 472 GLY A C 1
ATOM 3769 O O . GLY A 1 472 ? 20.538 3.448 -24.971 1.00 57.53 472 GLY A O 1
ATOM 3770 N N . ALA A 1 473 ? 22.351 2.355 -25.737 1.00 50.69 473 ALA A N 1
ATOM 3771 C CA . ALA A 1 473 ? 23.227 3.535 -25.772 1.00 50.69 473 ALA A CA 1
ATOM 3772 C C . ALA A 1 473 ? 23.103 4.403 -27.038 1.00 50.69 473 ALA A C 1
ATOM 3774 O O . ALA A 1 473 ? 23.515 5.564 -27.003 1.00 50.69 473 ALA A O 1
ATOM 3775 N N . GLU A 1 474 ? 22.523 3.909 -28.135 1.00 51.62 474 GLU A N 1
ATOM 3776 C CA . GLU A 1 474 ? 22.242 4.760 -29.297 1.00 51.62 474 GLU A CA 1
ATOM 3777 C C . GLU A 1 474 ? 20.897 5.503 -29.121 1.00 51.62 474 GLU A C 1
ATOM 3779 O O . GLU A 1 474 ? 19.897 4.923 -28.707 1.00 51.62 474 GLU A O 1
ATOM 3784 N N . LYS A 1 475 ? 20.929 6.826 -29.365 1.00 51.62 475 LYS A N 1
ATOM 3785 C CA . LYS A 1 475 ? 19.898 7.885 -29.188 1.00 51.62 475 LYS A CA 1
ATOM 3786 C C . LYS A 1 475 ? 18.416 7.451 -29.014 1.00 51.62 475 LYS A C 1
ATOM 3788 O O . LYS A 1 475 ? 17.906 6.600 -29.731 1.00 51.62 475 LYS A O 1
ATOM 3793 N N . PRO A 1 476 ? 17.662 8.201 -28.186 1.00 51.75 476 PRO A N 1
ATOM 3794 C CA . PRO A 1 476 ? 17.090 7.696 -26.945 1.00 51.75 476 PRO A CA 1
ATOM 3795 C C . PRO A 1 476 ? 15.982 6.653 -27.178 1.00 51.75 476 PRO A C 1
ATOM 3797 O O . PRO A 1 476 ? 14.855 6.997 -27.527 1.00 51.75 476 PRO A O 1
ATOM 3800 N N . LEU A 1 477 ? 16.275 5.379 -26.903 1.00 64.81 477 LEU A N 1
ATOM 3801 C CA . LEU A 1 477 ? 15.222 4.378 -26.694 1.00 64.81 477 LEU A CA 1
ATOM 3802 C C . LEU A 1 477 ? 14.485 4.618 -25.374 1.00 64.81 477 LEU A C 1
ATOM 3804 O O . LEU A 1 477 ? 13.270 4.466 -25.325 1.00 64.81 477 LEU A O 1
ATOM 3808 N N . PHE A 1 478 ? 15.203 5.036 -24.326 1.00 75.00 478 PHE A N 1
ATOM 3809 C CA . PHE A 1 478 ? 14.611 5.415 -23.045 1.00 75.00 478 PHE A CA 1
ATOM 3810 C C . PHE A 1 478 ? 14.186 6.886 -23.022 1.00 75.00 478 PHE A C 1
ATOM 3812 O O . PHE A 1 478 ? 14.969 7.777 -23.340 1.00 75.00 478 PHE A O 1
ATOM 3819 N N . THR A 1 479 ? 12.971 7.148 -22.549 1.00 70.69 479 THR A N 1
ATOM 3820 C CA . THR A 1 479 ? 12.348 8.476 -22.444 1.00 70.69 479 THR A CA 1
ATOM 3821 C C . THR A 1 479 ? 12.992 9.374 -21.389 1.00 70.69 479 THR A C 1
ATOM 3823 O O . THR A 1 479 ? 12.714 10.575 -21.366 1.00 70.69 479 THR A O 1
ATOM 3826 N N . LYS A 1 480 ? 13.837 8.815 -20.509 1.00 78.56 480 LYS A N 1
ATOM 3827 C CA . LYS A 1 480 ? 14.481 9.529 -19.400 1.00 78.56 480 LYS A CA 1
ATOM 3828 C C . LYS A 1 480 ? 16.004 9.365 -19.409 1.00 78.56 480 LYS A C 1
ATOM 3830 O O . LYS A 1 480 ? 16.534 8.254 -19.505 1.00 78.56 480 LYS A O 1
ATOM 3835 N N . ALA A 1 481 ? 16.727 10.464 -19.232 1.00 76.69 481 ALA A N 1
ATOM 3836 C CA . ALA A 1 481 ? 18.157 10.467 -18.959 1.00 76.69 481 ALA A CA 1
ATOM 3837 C C . ALA A 1 481 ? 18.447 9.737 -17.635 1.00 76.69 481 ALA A C 1
ATOM 3839 O O . ALA A 1 481 ? 17.687 9.839 -16.676 1.00 76.69 481 ALA A O 1
ATOM 3840 N N . GLY A 1 482 ? 19.536 8.966 -17.579 1.00 77.81 482 GLY A N 1
ATOM 3841 C CA . GLY A 1 482 ? 19.909 8.204 -16.378 1.00 77.81 482 GLY A CA 1
ATOM 3842 C C . GLY A 1 482 ? 19.133 6.897 -16.150 1.00 77.81 482 GLY A C 1
ATOM 3843 O O . GLY A 1 482 ? 19.377 6.231 -15.142 1.00 77.81 482 GLY A O 1
ATOM 3844 N N . SER A 1 483 ? 18.261 6.490 -17.083 1.00 83.19 483 SER A N 1
ATOM 3845 C CA . SER A 1 483 ? 17.462 5.254 -16.983 1.00 83.19 483 SER A CA 1
ATOM 3846 C C . SER A 1 483 ? 18.305 3.993 -16.834 1.00 83.19 483 SER A C 1
ATOM 3848 O O . SER A 1 483 ? 18.031 3.184 -15.954 1.00 83.19 483 SER A O 1
ATOM 3850 N N . GLY A 1 484 ? 19.363 3.837 -17.638 1.00 78.44 484 GLY A N 1
ATOM 3851 C CA . GLY A 1 484 ? 20.249 2.670 -17.550 1.00 78.44 484 GLY A CA 1
ATOM 3852 C C . GLY A 1 484 ? 20.872 2.519 -16.158 1.00 78.44 484 GLY A C 1
ATOM 3853 O O . GLY A 1 484 ? 20.804 1.448 -15.560 1.00 78.44 484 GLY A O 1
ATOM 3854 N N . ALA A 1 485 ? 21.380 3.621 -15.594 1.00 79.19 485 ALA A N 1
ATOM 3855 C CA . ALA A 1 485 ? 21.936 3.640 -14.242 1.00 79.19 485 ALA A CA 1
ATOM 3856 C C . ALA A 1 485 ? 20.873 3.353 -13.167 1.00 79.19 485 ALA A C 1
ATOM 3858 O O . ALA A 1 485 ? 21.149 2.622 -12.220 1.00 79.19 485 ALA A O 1
ATOM 3859 N N . TYR A 1 486 ? 19.658 3.894 -13.321 1.00 86.56 486 TYR A N 1
ATOM 3860 C CA . TYR A 1 486 ? 18.532 3.580 -12.440 1.00 86.56 486 TYR A CA 1
ATOM 3861 C C . TYR A 1 486 ? 18.222 2.077 -12.441 1.00 86.56 486 TYR A C 1
ATOM 3863 O O . TYR A 1 486 ? 18.305 1.444 -11.391 1.00 86.56 486 TYR A O 1
ATOM 3871 N N . TYR A 1 487 ? 17.928 1.494 -13.609 1.00 86.69 487 TYR A N 1
ATOM 3872 C CA . TYR A 1 487 ? 17.558 0.081 -13.726 1.00 86.69 487 TYR A CA 1
ATOM 3873 C C . TYR A 1 487 ? 18.661 -0.846 -13.218 1.00 86.69 487 TYR A C 1
ATOM 3875 O O . TYR A 1 487 ? 18.375 -1.756 -12.443 1.00 86.69 487 TYR A O 1
ATOM 3883 N N . TRP A 1 488 ? 19.916 -0.584 -13.589 1.00 82.25 488 TRP A N 1
ATOM 3884 C CA . TRP A 1 488 ? 21.061 -1.366 -13.126 1.00 82.25 488 TRP A CA 1
ATOM 3885 C C . TRP A 1 488 ? 21.168 -1.396 -11.597 1.00 82.25 488 TRP A C 1
ATOM 3887 O O . TRP A 1 488 ? 21.319 -2.466 -11.007 1.00 82.25 488 TRP A O 1
ATOM 3897 N N . GLU A 1 489 ? 21.044 -0.240 -10.944 1.00 82.81 489 GLU A N 1
ATOM 3898 C CA . GLU A 1 489 ? 21.173 -0.150 -9.491 1.00 82.81 489 GLU A CA 1
ATOM 3899 C C . GLU A 1 489 ? 20.013 -0.841 -8.770 1.00 82.81 489 GLU A C 1
ATOM 3901 O O . GLU A 1 489 ? 20.239 -1.608 -7.834 1.00 82.81 489 GLU A O 1
ATOM 3906 N N . GLN A 1 490 ? 18.777 -0.642 -9.245 1.00 87.44 490 GLN A N 1
ATOM 3907 C CA . GLN A 1 490 ? 17.614 -1.327 -8.679 1.00 87.44 490 GLN A CA 1
ATOM 3908 C C . GLN A 1 490 ? 17.740 -2.849 -8.824 1.00 87.44 490 GLN A C 1
ATOM 3910 O O . GLN A 1 490 ? 17.500 -3.570 -7.859 1.00 87.44 490 GLN A O 1
ATOM 3915 N N . MET A 1 491 ? 18.153 -3.337 -10.002 1.00 86.56 491 MET A N 1
ATOM 3916 C CA . MET A 1 491 ? 18.311 -4.768 -10.297 1.00 86.56 491 MET A CA 1
ATOM 3917 C C . MET A 1 491 ? 19.388 -5.439 -9.440 1.00 86.56 491 MET A C 1
ATOM 3919 O O . MET A 1 491 ? 19.212 -6.588 -9.030 1.00 86.56 491 MET A O 1
ATOM 3923 N N . ARG A 1 492 ? 20.500 -4.746 -9.167 1.00 80.56 492 ARG A N 1
ATOM 3924 C CA . ARG A 1 492 ? 21.618 -5.290 -8.381 1.00 80.56 492 ARG A CA 1
ATOM 3925 C C . ARG A 1 492 ? 21.258 -5.498 -6.910 1.00 80.56 492 ARG A C 1
ATOM 3927 O O . ARG A 1 492 ? 21.770 -6.424 -6.287 1.00 80.56 492 ARG A O 1
ATOM 3934 N N . GLU A 1 493 ? 20.381 -4.653 -6.380 1.00 79.50 493 GLU A N 1
ATOM 3935 C CA . GLU A 1 493 ? 20.001 -4.624 -4.965 1.00 79.50 493 GLU A CA 1
ATOM 3936 C C . GLU A 1 493 ? 18.601 -5.228 -4.710 1.00 79.50 493 GLU A C 1
ATOM 3938 O O . GLU A 1 493 ? 17.954 -4.928 -3.703 1.00 79.50 493 GLU A O 1
ATOM 3943 N N . LEU A 1 494 ? 18.086 -6.066 -5.618 1.00 82.38 494 LEU A N 1
ATOM 3944 C CA . LEU A 1 494 ? 16.792 -6.726 -5.424 1.00 82.38 494 LEU A CA 1
ATOM 3945 C C . LEU A 1 494 ? 16.821 -7.759 -4.281 1.00 82.38 494 LEU A C 1
ATOM 3947 O O . LEU A 1 494 ? 17.814 -8.477 -4.116 1.00 82.38 494 LEU A O 1
ATOM 3951 N N . PRO A 1 495 ? 15.702 -7.939 -3.553 1.00 74.88 495 PRO A N 1
ATOM 3952 C CA . PRO A 1 495 ? 15.556 -9.015 -2.576 1.00 74.88 495 PRO A CA 1
ATOM 3953 C C . PRO A 1 495 ? 15.789 -10.427 -3.149 1.00 74.88 495 PRO A C 1
ATOM 3955 O O . PRO A 1 495 ? 15.589 -10.700 -4.339 1.00 74.88 495 PRO A O 1
ATOM 3958 N N . GLN A 1 496 ? 16.188 -11.374 -2.292 1.00 66.62 496 GLN A N 1
ATOM 3959 C CA . GLN A 1 496 ? 16.550 -12.744 -2.700 1.00 66.62 496 GLN A CA 1
ATOM 3960 C C . GLN A 1 496 ? 15.402 -13.555 -3.321 1.00 66.62 496 GLN A C 1
ATOM 3962 O O . GLN A 1 496 ? 15.648 -14.425 -4.152 1.00 66.62 496 GLN A O 1
ATOM 3967 N N . ASP A 1 497 ? 14.159 -13.235 -3.014 1.00 69.69 497 ASP A N 1
ATOM 3968 C CA . ASP A 1 497 ? 12.946 -13.888 -3.515 1.00 69.69 497 ASP A CA 1
ATOM 3969 C C . ASP A 1 497 ? 12.342 -13.204 -4.752 1.00 69.69 497 ASP A C 1
ATOM 3971 O O . ASP A 1 497 ? 11.337 -13.657 -5.292 1.00 69.69 497 ASP A O 1
ATOM 3975 N N . THR A 1 498 ? 12.964 -12.125 -5.230 1.00 77.50 498 THR A N 1
ATOM 3976 C CA . THR A 1 498 ? 12.470 -11.361 -6.378 1.00 77.50 498 THR A CA 1
ATOM 3977 C C . THR A 1 498 ? 13.176 -11.762 -7.675 1.00 77.50 498 THR A C 1
ATOM 3979 O O . THR A 1 498 ? 14.408 -11.851 -7.717 1.00 77.50 498 THR A O 1
ATOM 3982 N N . SER A 1 499 ? 12.405 -11.987 -8.739 1.00 80.56 499 SER A N 1
ATOM 3983 C CA . SER A 1 499 ? 12.879 -12.293 -10.095 1.00 80.56 499 SER A CA 1
ATOM 3984 C C . SER A 1 499 ? 12.290 -11.317 -11.116 1.00 80.56 499 SER A C 1
ATOM 3986 O O . SER A 1 499 ? 11.263 -10.679 -10.867 1.00 80.56 499 SER A O 1
ATOM 3988 N N . TYR A 1 500 ? 12.952 -11.190 -12.263 1.00 88.19 500 TYR A N 1
ATOM 3989 C CA . TYR A 1 500 ? 12.459 -10.445 -13.416 1.00 88.19 500 TYR A CA 1
ATOM 3990 C C . TYR A 1 500 ? 13.005 -11.056 -14.711 1.00 88.19 500 TYR A C 1
ATOM 3992 O O . TYR A 1 500 ? 14.100 -11.623 -14.725 1.00 88.19 500 TYR A O 1
ATOM 4000 N N . GLU A 1 501 ? 12.259 -10.891 -15.795 1.00 89.81 501 GLU A N 1
ATOM 4001 C CA . GLU A 1 501 ? 12.640 -11.259 -17.155 1.00 89.81 501 GLU A CA 1
ATOM 4002 C C . GLU A 1 501 ? 12.545 -10.030 -18.057 1.00 89.81 501 GLU A C 1
ATOM 4004 O O . GLU A 1 501 ? 11.548 -9.306 -18.035 1.00 89.81 501 GLU A O 1
ATOM 4009 N N . LEU A 1 502 ? 13.581 -9.786 -18.855 1.00 88.94 502 LEU A N 1
ATOM 4010 C CA . LEU A 1 502 ? 13.535 -8.798 -19.922 1.00 88.94 502 LEU A CA 1
ATOM 4011 C C . LEU A 1 502 ? 12.833 -9.397 -21.136 1.00 88.94 502 LEU A C 1
ATOM 4013 O O . LEU A 1 502 ? 13.189 -10.481 -21.582 1.00 88.94 502 LEU A O 1
ATOM 4017 N N . ILE A 1 503 ? 11.890 -8.665 -21.714 1.00 90.75 503 ILE A N 1
ATOM 4018 C CA . ILE A 1 503 ? 11.226 -9.019 -22.967 1.00 90.75 503 ILE A CA 1
ATOM 4019 C C . ILE A 1 503 ? 11.658 -7.998 -24.020 1.00 90.75 503 ILE A C 1
ATOM 4021 O O . ILE A 1 503 ? 11.046 -6.930 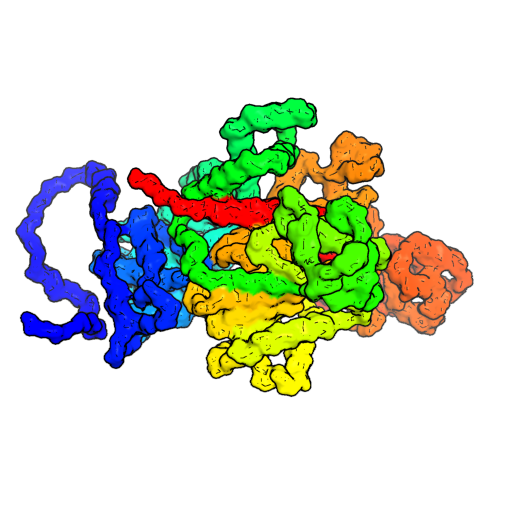-24.112 1.00 90.75 503 ILE A O 1
ATOM 4025 N N . PRO A 1 504 ? 12.734 -8.271 -24.782 1.00 88.00 504 PRO A N 1
ATOM 4026 C CA . PRO A 1 504 ? 13.161 -7.383 -25.846 1.00 88.00 504 PRO A CA 1
ATOM 4027 C C . PRO A 1 504 ? 12.100 -7.357 -26.947 1.00 88.00 504 PRO A C 1
ATOM 4029 O O . PRO A 1 504 ? 11.635 -8.408 -27.390 1.00 88.00 504 PRO A O 1
ATOM 4032 N N . TYR A 1 505 ? 11.721 -6.168 -27.403 1.00 86.56 505 TYR A N 1
ATOM 4033 C CA . TYR A 1 505 ? 10.786 -6.006 -28.514 1.00 86.56 505 TYR A CA 1
ATOM 4034 C C . TYR A 1 505 ? 11.225 -4.862 -29.422 1.00 86.56 505 TYR A C 1
ATOM 4036 O O . TYR A 1 505 ? 11.870 -3.916 -28.973 1.00 86.56 505 TYR A O 1
ATOM 4044 N N . GLN A 1 506 ? 10.881 -4.950 -30.706 1.00 85.81 506 GLN A N 1
ATOM 4045 C CA . GLN A 1 506 ? 11.103 -3.840 -31.623 1.00 85.81 506 GLN A CA 1
ATOM 4046 C C . GLN A 1 506 ? 10.085 -2.742 -31.321 1.00 85.81 506 GLN A C 1
ATOM 4048 O O . GLN A 1 506 ? 8.886 -2.995 -31.350 1.00 85.81 506 GLN A O 1
ATOM 4053 N N . TYR A 1 507 ? 10.549 -1.525 -31.069 1.00 82.94 507 TYR A N 1
ATOM 4054 C CA . TYR A 1 507 ? 9.673 -0.387 -30.848 1.00 82.94 507 TYR A CA 1
ATOM 4055 C C . TYR A 1 507 ? 8.969 0.002 -32.157 1.00 82.94 507 TYR A C 1
ATOM 4057 O O . TYR A 1 507 ? 9.559 0.628 -33.035 1.00 82.94 507 TYR A O 1
ATOM 4065 N N . ASP A 1 508 ? 7.701 -0.382 -32.280 1.00 80.75 508 ASP A N 1
ATOM 4066 C CA . ASP A 1 508 ? 6.832 -0.142 -33.441 1.00 80.75 508 ASP A CA 1
ATOM 4067 C C . ASP A 1 508 ? 5.618 0.750 -33.114 1.00 80.75 508 ASP A C 1
ATOM 4069 O O . ASP A 1 508 ? 4.811 1.069 -33.986 1.00 80.75 508 ASP A O 1
ATOM 4073 N N . GLY A 1 509 ? 5.506 1.185 -31.855 1.00 75.62 509 GLY A N 1
ATOM 4074 C CA . GLY A 1 509 ? 4.391 1.979 -31.343 1.00 75.62 509 GLY A CA 1
ATOM 4075 C C . GLY A 1 509 ? 3.215 1.162 -30.791 1.00 75.62 509 GLY A C 1
ATOM 4076 O O . GLY A 1 509 ? 2.331 1.761 -30.177 1.00 75.62 509 GLY A O 1
ATOM 4077 N N . ASP A 1 510 ? 3.207 -0.173 -30.907 1.00 84.31 510 ASP A N 1
ATOM 4078 C CA . ASP A 1 510 ? 2.115 -1.046 -30.443 1.00 84.31 510 ASP A CA 1
ATOM 4079 C C . ASP A 1 510 ? 2.520 -1.959 -29.272 1.00 84.31 510 ASP A C 1
ATOM 4081 O O . ASP A 1 510 ? 2.334 -3.179 -29.263 1.00 84.31 510 ASP A O 1
ATOM 4085 N N . LEU A 1 511 ? 3.006 -1.334 -28.197 1.00 87.50 511 LEU A N 1
ATOM 4086 C CA . LEU A 1 511 ? 3.315 -2.008 -26.928 1.00 87.50 511 LEU A CA 1
ATOM 4087 C C . LEU A 1 511 ? 2.158 -2.885 -26.413 1.00 87.50 511 LEU A C 1
ATOM 4089 O O . LEU A 1 511 ? 2.393 -3.926 -25.795 1.00 87.50 511 LEU A O 1
ATOM 4093 N N . PHE A 1 512 ? 0.908 -2.462 -26.627 1.00 92.69 512 PHE A N 1
ATOM 4094 C CA . PHE A 1 512 ? -0.256 -3.202 -26.147 1.00 92.69 512 PHE A CA 1
ATOM 4095 C C . PHE A 1 512 ? -0.282 -4.623 -26.704 1.00 92.69 512 PHE A C 1
ATOM 4097 O O . PHE A 1 512 ? -0.507 -5.550 -25.931 1.00 92.69 512 PHE A O 1
ATOM 4104 N N . SER A 1 513 ? -0.018 -4.807 -27.999 1.00 92.38 513 SER A N 1
ATOM 4105 C CA . SER A 1 513 ? -0.027 -6.134 -28.621 1.00 92.38 513 SER A CA 1
ATOM 4106 C C . SER A 1 513 ? 1.064 -7.033 -28.046 1.00 92.38 513 SER A C 1
ATOM 4108 O O . SER A 1 513 ? 0.793 -8.186 -27.716 1.00 92.38 513 SER A O 1
ATOM 4110 N N . HIS A 1 514 ? 2.261 -6.498 -27.789 1.00 91.88 514 HIS A N 1
ATOM 4111 C CA . HIS A 1 514 ? 3.324 -7.247 -27.111 1.00 91.88 514 HIS A CA 1
ATOM 4112 C C . HIS A 1 514 ? 2.928 -7.687 -25.693 1.00 91.88 514 HIS A C 1
ATOM 4114 O O . HIS A 1 514 ? 3.132 -8.846 -25.318 1.00 91.88 514 HIS A O 1
ATOM 4120 N N . LYS A 1 515 ? 2.323 -6.788 -24.903 1.00 95.38 515 LYS A N 1
ATOM 4121 C CA . LYS A 1 515 ? 1.825 -7.123 -23.558 1.00 95.38 515 LYS A CA 1
ATOM 4122 C C . LYS A 1 515 ? 0.666 -8.117 -23.617 1.00 95.38 515 LYS A C 1
ATOM 4124 O O . LYS A 1 515 ? 0.615 -9.030 -22.794 1.00 95.38 515 LYS A O 1
ATOM 4129 N N . LEU A 1 516 ? -0.246 -7.962 -24.578 1.00 96.56 516 LEU A N 1
ATOM 4130 C CA . LEU A 1 516 ? -1.394 -8.842 -24.774 1.00 96.56 516 LEU A CA 1
ATOM 4131 C C . LEU A 1 516 ? -0.948 -10.263 -25.119 1.00 96.56 516 LEU A C 1
ATOM 4133 O O . LEU A 1 516 ? -1.453 -11.201 -24.512 1.00 96.56 516 LEU A O 1
ATOM 4137 N N . GLU A 1 517 ? 0.020 -10.439 -26.017 1.00 95.12 517 GLU A N 1
ATOM 4138 C CA . GLU A 1 517 ? 0.529 -11.773 -26.360 1.00 95.12 517 GLU A CA 1
ATOM 4139 C C . GLU A 1 517 ? 1.181 -12.463 -25.156 1.00 95.12 517 GLU A C 1
ATOM 4141 O O . GLU A 1 517 ? 0.872 -13.621 -24.866 1.00 95.12 517 GLU A O 1
ATOM 4146 N N . LYS A 1 518 ? 1.977 -11.737 -24.359 1.00 96.50 518 LYS A N 1
ATOM 4147 C CA . LYS A 1 518 ? 2.515 -12.281 -23.100 1.00 96.50 518 LYS A CA 1
ATOM 4148 C C . LYS A 1 518 ? 1.403 -12.617 -22.099 1.00 96.50 518 LYS A C 1
ATOM 4150 O O . LYS A 1 518 ? 1.454 -13.655 -21.443 1.00 96.50 518 LYS A O 1
ATOM 4155 N N . ALA A 1 519 ? 0.371 -11.779 -21.987 1.00 97.56 519 ALA A N 1
ATOM 4156 C CA . ALA A 1 519 ? -0.785 -12.066 -21.141 1.00 97.56 519 ALA A CA 1
ATOM 4157 C C . ALA A 1 519 ? -1.528 -13.328 -21.609 1.00 97.56 519 ALA A C 1
ATOM 4159 O O . ALA A 1 519 ? -1.874 -14.168 -20.780 1.00 97.56 519 ALA A O 1
ATOM 4160 N N . LYS A 1 520 ? -1.717 -13.516 -22.921 1.00 97.94 520 LYS A N 1
ATOM 4161 C CA . LYS A 1 520 ? -2.314 -14.729 -23.498 1.00 97.94 520 LYS A CA 1
ATOM 4162 C C . LYS A 1 520 ? -1.478 -15.974 -23.206 1.00 97.94 520 LYS A C 1
ATOM 4164 O O . LYS A 1 520 ? -2.052 -16.991 -22.827 1.00 97.94 520 LYS A O 1
ATOM 4169 N N . GLU A 1 521 ? -0.148 -15.911 -23.303 1.00 96.88 521 GLU A N 1
ATOM 4170 C CA . GLU A 1 521 ? 0.732 -17.016 -22.881 1.00 96.88 521 GLU A CA 1
ATOM 4171 C C . GLU A 1 521 ? 0.494 -17.410 -21.417 1.00 96.88 521 GLU A C 1
ATOM 4173 O O . GLU A 1 521 ? 0.319 -18.592 -21.111 1.00 96.88 521 GLU A O 1
ATOM 4178 N N . ILE A 1 522 ? 0.406 -16.428 -20.516 1.00 97.56 522 ILE A N 1
ATOM 4179 C CA . ILE A 1 522 ? 0.118 -16.668 -19.095 1.00 97.56 522 ILE A CA 1
ATOM 4180 C C . ILE A 1 522 ? -1.282 -17.286 -18.927 1.00 97.56 522 ILE A C 1
ATOM 4182 O O . ILE A 1 522 ? -1.448 -18.268 -18.203 1.00 97.56 522 ILE A O 1
ATOM 4186 N N . LEU A 1 523 ? -2.297 -16.765 -19.623 1.00 97.81 523 LEU A N 1
ATOM 4187 C CA . LEU A 1 523 ? -3.668 -17.290 -19.574 1.00 97.81 523 LEU A CA 1
ATOM 4188 C C . LEU A 1 523 ? -3.790 -18.718 -20.131 1.00 97.81 523 LEU A C 1
ATOM 4190 O O . LEU A 1 523 ? -4.646 -19.476 -19.662 1.00 97.81 523 LEU A O 1
ATOM 4194 N N . ARG A 1 524 ? -2.948 -19.100 -21.100 1.00 97.75 524 ARG A N 1
ATOM 4195 C CA . ARG A 1 524 ? -2.826 -20.474 -21.622 1.00 97.75 524 ARG A CA 1
ATOM 4196 C C . ARG A 1 524 ? -2.176 -21.406 -20.611 1.00 97.75 524 ARG A C 1
ATOM 4198 O O . ARG A 1 524 ? -2.692 -22.499 -20.373 1.00 97.75 524 ARG A O 1
ATOM 4205 N N . ALA A 1 525 ? -1.089 -20.961 -19.979 1.00 96.81 525 ALA A N 1
ATOM 4206 C CA . ALA A 1 525 ? -0.426 -21.709 -18.910 1.00 96.81 525 ALA A CA 1
ATOM 4207 C C . ALA A 1 525 ? -1.381 -21.986 -17.734 1.00 96.81 525 ALA A C 1
ATOM 4209 O O . ALA A 1 525 ? -1.306 -23.040 -17.104 1.00 96.81 525 ALA A O 1
ATOM 4210 N N . HIS A 1 526 ? -2.341 -21.084 -17.504 1.00 96.44 526 HIS A N 1
ATOM 4211 C CA . HIS A 1 526 ? -3.373 -21.186 -16.467 1.00 96.44 526 HIS A CA 1
ATOM 4212 C C . HIS A 1 526 ? -4.781 -21.412 -17.037 1.00 96.44 526 HIS A C 1
ATOM 4214 O O . HIS A 1 526 ? -5.758 -20.836 -16.559 1.00 96.44 526 HIS A O 1
ATOM 4220 N N . LYS A 1 527 ? -4.915 -22.254 -18.070 1.00 94.12 527 LYS A N 1
ATOM 4221 C CA . LYS A 1 527 ? -6.202 -22.495 -18.756 1.00 94.12 527 LYS A CA 1
ATOM 4222 C C . LYS A 1 527 ? -7.335 -23.027 -17.871 1.00 94.12 527 LYS A C 1
ATOM 4224 O O . LYS A 1 527 ? -8.489 -22.760 -18.164 1.00 94.12 527 LYS A O 1
ATOM 4229 N N . ASN A 1 528 ? -7.005 -23.731 -16.788 1.00 92.69 528 ASN A N 1
ATOM 4230 C CA . ASN A 1 528 ? -7.967 -24.355 -15.868 1.00 92.69 528 ASN A CA 1
ATOM 4231 C C . ASN A 1 528 ? -8.007 -23.651 -14.502 1.00 92.69 528 ASN A C 1
ATOM 4233 O O . ASN A 1 528 ? -8.249 -24.292 -13.482 1.00 92.69 528 ASN A O 1
ATOM 4237 N N . ALA A 1 529 ? -7.659 -22.367 -14.457 1.00 94.69 529 ALA A N 1
ATOM 4238 C CA . ALA A 1 529 ? -7.612 -21.617 -13.215 1.00 94.69 529 ALA A CA 1
ATOM 4239 C C . ALA A 1 529 ? -8.294 -20.259 -13.356 1.00 94.69 529 ALA A C 1
ATOM 4241 O O . ALA A 1 529 ? -8.339 -19.663 -14.437 1.00 94.69 529 ALA A O 1
ATOM 4242 N N . ARG A 1 530 ? -8.781 -19.763 -12.219 1.00 96.06 530 ARG A N 1
ATOM 4243 C CA . ARG A 1 530 ? -9.317 -18.415 -12.093 1.00 96.06 530 ARG A CA 1
ATOM 4244 C C . ARG A 1 530 ? -8.170 -17.414 -12.097 1.00 96.06 530 ARG A C 1
ATOM 4246 O O . ARG A 1 530 ? -7.231 -17.549 -11.315 1.00 96.06 530 ARG A O 1
ATOM 4253 N N . VAL A 1 531 ? -8.269 -16.386 -12.928 1.00 96.88 531 VAL A N 1
ATOM 4254 C CA . VAL A 1 531 ? -7.247 -15.344 -13.078 1.00 96.88 531 VAL A CA 1
ATOM 4255 C C . VAL A 1 531 ? -7.881 -13.977 -12.860 1.00 96.88 531 VAL A C 1
ATOM 4257 O O . VAL A 1 531 ? -8.946 -13.693 -13.407 1.00 96.88 531 VAL A O 1
ATOM 4260 N N . LEU A 1 532 ? -7.231 -13.128 -12.063 1.00 95.94 532 LEU A N 1
ATOM 4261 C CA . LEU A 1 532 ? -7.585 -11.712 -11.945 1.00 95.94 532 LEU A CA 1
ATOM 4262 C C . LEU A 1 532 ? -6.656 -10.870 -12.814 1.00 95.94 532 LEU A C 1
ATOM 4264 O O . LEU A 1 532 ? -5.440 -11.045 -12.743 1.00 95.94 532 LEU A O 1
ATOM 4268 N N . VAL A 1 533 ? -7.214 -9.932 -13.577 1.00 96.44 533 VAL A N 1
ATOM 4269 C CA . VAL A 1 533 ? -6.443 -8.980 -14.385 1.00 96.44 533 VAL A CA 1
ATOM 4270 C C . VAL A 1 533 ? -6.715 -7.556 -13.904 1.00 96.44 533 VAL A C 1
ATOM 4272 O O . VAL A 1 533 ? -7.866 -7.122 -13.881 1.00 96.44 533 VAL A O 1
ATOM 4275 N N . PHE A 1 534 ? -5.657 -6.841 -13.521 1.00 94.75 534 PHE A N 1
ATOM 4276 C CA . PHE A 1 534 ? -5.699 -5.473 -12.998 1.00 94.75 534 PHE A CA 1
ATOM 4277 C C . PHE A 1 534 ? -5.037 -4.462 -13.939 1.00 94.75 534 PHE A C 1
ATOM 4279 O O . PHE A 1 534 ? -4.069 -4.776 -14.637 1.00 94.75 534 PHE A O 1
ATOM 4286 N N . PHE A 1 535 ? -5.523 -3.221 -13.873 1.00 93.19 535 PHE A N 1
ATOM 4287 C CA . PHE A 1 535 ? -5.064 -2.070 -14.657 1.00 93.19 535 PHE A CA 1
ATOM 4288 C C . PHE A 1 535 ? -4.807 -0.858 -13.749 1.00 93.19 535 PHE A C 1
ATOM 4290 O O . PHE A 1 535 ? -5.156 -0.884 -12.568 1.00 93.19 535 PHE A O 1
ATOM 4297 N N . ASP A 1 536 ? -4.199 0.209 -14.269 1.00 88.56 536 ASP A N 1
ATOM 4298 C CA . ASP A 1 536 ? -4.120 1.495 -13.567 1.00 88.56 536 ASP A CA 1
ATOM 4299 C C . ASP A 1 536 ? -5.347 2.345 -13.927 1.00 88.56 536 ASP A C 1
ATOM 4301 O O . ASP A 1 536 ? -5.372 3.032 -14.944 1.00 88.56 536 ASP A O 1
ATOM 4305 N N . TYR A 1 537 ? -6.392 2.246 -13.105 1.00 81.19 537 TYR A N 1
ATOM 4306 C CA . TYR A 1 537 ? -7.680 2.922 -13.305 1.00 81.19 537 TYR A CA 1
ATOM 4307 C C . TYR A 1 537 ? -7.650 4.424 -12.982 1.00 81.19 537 TYR A C 1
ATOM 4309 O O . TYR A 1 537 ? -8.637 5.114 -13.207 1.00 81.19 537 TYR A O 1
ATOM 4317 N N . GLU A 1 538 ? -6.544 4.940 -12.443 1.00 75.31 538 GLU A N 1
ATOM 4318 C CA . GLU A 1 538 ? -6.359 6.381 -12.224 1.00 75.31 538 GLU A CA 1
ATOM 4319 C C . GLU A 1 538 ? -5.845 7.105 -13.476 1.00 75.31 538 GLU A C 1
ATOM 4321 O O . GLU A 1 538 ? -5.778 8.336 -13.504 1.00 75.31 538 GLU A O 1
ATOM 4326 N N . LEU A 1 539 ? -5.459 6.352 -14.511 1.00 76.81 539 LEU A N 1
ATOM 4327 C CA . LEU A 1 539 ? -5.159 6.915 -15.820 1.00 76.81 539 LEU A CA 1
ATOM 4328 C C . LEU A 1 539 ? -6.429 7.477 -16.460 1.00 76.81 539 LEU A C 1
ATOM 4330 O O . LEU A 1 539 ? -7.551 7.063 -16.159 1.00 76.81 539 LEU A O 1
ATOM 4334 N N . LYS A 1 540 ? -6.247 8.410 -17.397 1.00 71.19 540 LYS A N 1
ATOM 4335 C CA . LYS A 1 540 ? -7.357 8.884 -18.225 1.00 71.19 540 LYS A CA 1
ATOM 4336 C C . LYS A 1 540 ? -7.957 7.708 -18.988 1.00 71.19 540 LYS A C 1
ATOM 4338 O O . LYS A 1 540 ? -7.262 6.742 -19.308 1.00 71.19 540 LYS A O 1
ATOM 4343 N N . LYS A 1 541 ? -9.251 7.793 -19.299 1.00 72.00 541 LYS A N 1
ATOM 4344 C CA . LYS A 1 541 ? -9.982 6.695 -19.939 1.00 72.00 541 LYS A CA 1
ATOM 4345 C C . LYS A 1 541 ? -9.330 6.251 -21.254 1.00 72.00 541 LYS A C 1
ATOM 4347 O O . LYS A 1 541 ? -9.343 5.065 -21.551 1.00 72.00 541 LYS A O 1
ATOM 4352 N N . GLU A 1 542 ? -8.729 7.176 -22.001 1.00 73.69 542 GLU A N 1
ATOM 4353 C CA . GLU A 1 542 ? -8.049 6.881 -23.268 1.00 73.69 542 GLU A CA 1
ATOM 4354 C C . GLU A 1 542 ? -6.727 6.110 -23.083 1.00 73.69 542 GLU A C 1
ATOM 4356 O O . GLU A 1 542 ? -6.306 5.382 -23.980 1.00 73.69 542 GLU A O 1
ATOM 4361 N N . ASP A 1 543 ? -6.091 6.249 -21.916 1.00 74.12 543 ASP A N 1
ATOM 4362 C CA . ASP A 1 543 ? -4.816 5.613 -21.561 1.00 74.12 543 ASP A CA 1
ATOM 4363 C C . ASP A 1 543 ? -5.005 4.297 -20.779 1.00 74.12 543 ASP A C 1
ATOM 4365 O O . ASP A 1 543 ? -4.092 3.464 -20.694 1.00 74.12 543 ASP A O 1
ATOM 4369 N N . CYS A 1 544 ? -6.185 4.099 -20.184 1.00 82.88 544 CYS A N 1
ATOM 4370 C CA . CYS A 1 544 ? -6.550 2.867 -19.497 1.00 82.88 544 CYS A CA 1
ATOM 4371 C C . CYS A 1 544 ? -6.833 1.757 -20.516 1.00 82.88 544 CYS A C 1
ATOM 4373 O O . CYS A 1 544 ? -7.725 1.853 -21.357 1.00 82.88 544 CYS A O 1
ATOM 4375 N N . LEU A 1 545 ? -6.086 0.657 -20.424 1.00 91.25 545 LEU A N 1
ATOM 4376 C CA . LEU A 1 545 ? -6.134 -0.423 -21.413 1.00 91.25 545 LEU A CA 1
ATOM 4377 C C . LEU A 1 545 ? -7.163 -1.508 -21.070 1.00 91.25 545 LEU A C 1
ATOM 4379 O O . LEU A 1 545 ? -7.223 -2.516 -21.770 1.00 91.25 545 LEU A O 1
ATOM 4383 N N . ALA A 1 546 ? -7.958 -1.328 -20.011 1.00 92.12 546 ALA A N 1
ATOM 4384 C CA . ALA A 1 546 ? -8.881 -2.347 -19.511 1.00 92.12 546 ALA A CA 1
ATOM 4385 C C . ALA A 1 546 ? -9.970 -2.715 -20.530 1.00 92.12 546 ALA A C 1
ATOM 4387 O O . ALA A 1 546 ? -10.207 -3.899 -20.771 1.00 92.12 546 ALA A O 1
ATOM 4388 N N . ASP A 1 547 ? -10.589 -1.710 -21.159 1.00 91.56 547 ASP A N 1
ATOM 4389 C CA . ASP A 1 547 ? -11.613 -1.915 -22.191 1.00 91.56 547 ASP A CA 1
ATOM 4390 C C . ASP A 1 547 ? -11.003 -2.583 -23.433 1.00 91.56 547 ASP A C 1
ATOM 4392 O O . ASP A 1 547 ? -11.468 -3.639 -23.856 1.00 91.56 547 ASP A O 1
ATOM 4396 N N . ARG A 1 548 ? -9.877 -2.053 -23.935 1.00 93.94 548 ARG A N 1
ATOM 4397 C CA . ARG A 1 548 ? -9.155 -2.613 -25.093 1.00 93.94 548 ARG A CA 1
ATOM 4398 C C . ARG A 1 548 ? -8.703 -4.061 -24.856 1.00 93.94 548 ARG A C 1
ATOM 4400 O O . ARG A 1 548 ? -8.751 -4.882 -25.768 1.00 93.94 548 ARG A O 1
ATOM 4407 N N . PHE A 1 549 ? -8.246 -4.389 -23.647 1.00 96.25 549 PHE A N 1
ATOM 4408 C CA . PHE A 1 549 ? -7.848 -5.747 -23.267 1.00 96.25 549 PHE A CA 1
ATOM 4409 C C . PHE A 1 549 ? -9.039 -6.705 -23.247 1.00 96.25 549 PHE A C 1
ATOM 4411 O O . PHE A 1 549 ? -8.948 -7.809 -23.784 1.00 96.25 549 PHE A O 1
ATOM 4418 N N . GLU A 1 550 ? -10.154 -6.290 -22.645 1.00 95.44 550 GLU A N 1
ATOM 4419 C CA . GLU A 1 550 ? -11.366 -7.104 -22.604 1.00 95.44 550 GLU A CA 1
ATOM 4420 C C . GLU A 1 550 ? -11.912 -7.360 -24.010 1.00 95.44 550 GLU A C 1
ATOM 4422 O O . GLU A 1 550 ? -12.166 -8.511 -24.357 1.00 95.44 550 GLU A O 1
ATOM 4427 N N . GLU A 1 551 ? -12.025 -6.318 -24.836 1.00 95.75 551 GLU A N 1
ATOM 4428 C CA . GLU A 1 551 ? -12.462 -6.421 -26.231 1.00 95.75 551 GLU A CA 1
ATOM 4429 C C . GLU A 1 551 ? -11.584 -7.396 -27.023 1.00 95.75 551 GLU A C 1
ATOM 4431 O O . GLU A 1 551 ? -12.099 -8.266 -27.727 1.00 95.75 551 GLU A O 1
ATOM 4436 N N . ALA A 1 552 ? -10.261 -7.316 -26.854 1.00 96.38 552 ALA A N 1
ATOM 4437 C CA . ALA A 1 552 ? -9.327 -8.213 -27.522 1.00 96.38 552 ALA A CA 1
ATOM 4438 C C . ALA A 1 552 ? -9.480 -9.679 -27.077 1.00 96.38 552 ALA A C 1
ATOM 4440 O O . ALA A 1 552 ? -9.387 -10.580 -27.912 1.00 96.38 552 ALA A O 1
ATOM 4441 N N . LEU A 1 553 ? -9.735 -9.944 -25.789 1.00 96.94 553 LEU A N 1
ATOM 4442 C CA . LEU A 1 553 ? -9.989 -11.306 -25.301 1.00 96.94 553 LEU A CA 1
ATOM 4443 C C . LEU A 1 553 ? -11.374 -11.833 -25.689 1.00 96.94 553 LEU A C 1
ATOM 4445 O O . LEU A 1 553 ? -11.517 -13.028 -25.932 1.00 96.94 553 LEU A O 1
ATOM 4449 N N . LEU A 1 554 ? -12.390 -10.971 -25.754 1.00 96.00 554 LEU A N 1
ATOM 4450 C CA . LEU A 1 554 ? -13.734 -11.336 -26.207 1.00 96.00 554 LEU A CA 1
ATOM 4451 C C . LEU A 1 554 ? -13.774 -11.637 -27.710 1.00 96.00 554 LEU A C 1
ATOM 4453 O O . LEU A 1 554 ? -14.534 -12.506 -28.134 1.00 96.00 554 LEU A O 1
ATOM 4457 N N . ALA A 1 555 ? -12.950 -10.956 -28.509 1.00 96.31 555 ALA A N 1
ATOM 4458 C CA . ALA A 1 555 ? -12.792 -11.237 -29.935 1.00 96.31 555 ALA A CA 1
ATOM 4459 C C . ALA A 1 555 ? -12.023 -12.545 -30.205 1.00 96.31 555 ALA A C 1
ATOM 4461 O O . ALA A 1 555 ? -12.197 -13.170 -31.254 1.00 96.31 555 ALA A O 1
ATOM 4462 N N . ASP A 1 556 ? -11.182 -12.976 -29.265 1.00 95.62 556 ASP A N 1
ATOM 4463 C CA . ASP A 1 556 ? -10.407 -14.205 -29.374 1.00 95.62 556 ASP A CA 1
ATOM 4464 C C . ASP A 1 556 ? -11.236 -15.421 -28.924 1.00 95.62 556 ASP A C 1
ATOM 4466 O O . ASP A 1 556 ? -11.606 -15.569 -27.754 1.00 95.62 556 ASP A O 1
ATOM 4470 N N . LYS A 1 557 ? -11.519 -16.336 -29.859 1.00 93.75 557 LYS A N 1
ATOM 4471 C CA . LYS A 1 557 ? -12.322 -17.542 -29.596 1.00 93.75 557 LYS A CA 1
ATOM 4472 C C . LYS A 1 557 ? -11.729 -18.421 -28.492 1.00 93.75 557 LYS A C 1
ATOM 4474 O O . LYS A 1 557 ? -12.491 -19.122 -27.833 1.00 93.75 557 LYS A O 1
ATOM 4479 N N . GLU A 1 558 ? -10.413 -18.375 -28.278 1.00 95.12 558 GLU A N 1
ATOM 4480 C CA . GLU A 1 558 ? -9.731 -19.136 -27.227 1.00 95.12 558 GLU A CA 1
ATOM 4481 C C . GLU A 1 558 ? -10.102 -18.651 -25.813 1.00 95.12 558 GLU A C 1
ATOM 4483 O O . GLU A 1 558 ? -10.187 -19.456 -24.884 1.00 95.12 558 GLU A O 1
ATOM 4488 N N . PHE A 1 559 ? -10.349 -17.347 -25.638 1.00 95.69 559 PHE A N 1
ATOM 4489 C CA . PHE A 1 559 ? -10.529 -16.729 -24.318 1.00 95.69 559 PHE A CA 1
ATOM 4490 C C . PHE A 1 559 ? -11.939 -16.199 -24.066 1.00 95.69 559 PHE A C 1
ATOM 4492 O O . PHE A 1 559 ? -12.344 -16.122 -22.907 1.00 95.69 559 PHE A O 1
ATOM 4499 N N . SER A 1 560 ? -12.696 -15.866 -25.114 1.00 95.00 560 SER A N 1
ATOM 4500 C CA . SER A 1 560 ? -14.018 -15.225 -25.035 1.00 95.00 560 SER A CA 1
ATOM 4501 C C . SER A 1 560 ? -14.969 -15.883 -24.034 1.00 95.00 560 SER A C 1
ATOM 4503 O O . SER A 1 560 ? -15.603 -15.207 -23.224 1.00 95.00 560 SER A O 1
ATOM 4505 N N . SER A 1 561 ? -15.006 -17.217 -24.006 1.00 94.50 561 SER A N 1
ATOM 4506 C CA . SER A 1 561 ? -15.867 -17.984 -23.110 1.00 94.50 561 SER A CA 1
ATOM 4507 C C . SER A 1 561 ? -15.429 -17.951 -21.652 1.00 94.50 561 SER A C 1
ATOM 4509 O O . SER A 1 561 ? -16.184 -18.453 -20.830 1.00 94.50 561 SER A O 1
ATOM 4511 N N . ARG A 1 562 ? -14.256 -17.404 -21.304 1.00 95.25 562 ARG A N 1
ATOM 4512 C CA . ARG A 1 562 ? -13.676 -17.347 -19.947 1.00 95.25 562 ARG A CA 1
ATOM 4513 C C . ARG A 1 562 ? -13.832 -15.975 -19.289 1.00 95.25 562 ARG A C 1
ATOM 4515 O O . ARG A 1 562 ? -13.894 -15.909 -18.062 1.00 95.25 562 ARG A O 1
ATOM 4522 N N . VAL A 1 563 ? -13.929 -14.911 -20.084 1.00 96.00 563 VAL A N 1
ATOM 4523 C CA . VAL A 1 563 ? -13.912 -13.512 -19.627 1.00 96.00 563 VAL A CA 1
ATOM 4524 C C . VAL A 1 563 ? -15.148 -13.169 -18.784 1.00 96.00 563 VAL A C 1
ATOM 4526 O O . VAL A 1 563 ? -16.270 -13.561 -19.102 1.00 96.00 563 VAL A O 1
ATOM 4529 N N . LEU A 1 564 ? -14.932 -12.435 -17.692 1.00 93.75 564 LEU A N 1
ATOM 4530 C CA . LEU A 1 564 ? -15.950 -11.799 -16.858 1.00 93.75 564 LEU A CA 1
ATOM 4531 C C . LEU A 1 564 ? -15.564 -10.331 -16.633 1.00 93.75 564 LEU A C 1
ATOM 4533 O O . LEU A 1 564 ? -14.419 -10.043 -16.280 1.00 93.75 564 LEU A O 1
ATOM 4537 N N . SER A 1 565 ? -16.531 -9.423 -16.776 1.00 88.81 565 SER A N 1
ATOM 4538 C CA . SER A 1 565 ? -16.323 -7.986 -16.571 1.00 88.81 565 SER A CA 1
ATOM 4539 C C . SER A 1 565 ? -16.564 -7.598 -15.113 1.00 88.81 565 SER A C 1
ATOM 4541 O O . SER A 1 565 ? -17.671 -7.763 -14.602 1.00 88.81 565 SER A O 1
ATOM 4543 N N . GLY A 1 566 ? -15.540 -7.091 -14.430 1.00 79.12 566 GLY A N 1
ATOM 4544 C CA . GLY A 1 566 ? -15.638 -6.569 -13.069 1.00 79.12 566 GLY A CA 1
ATOM 4545 C C . GLY A 1 566 ? -15.985 -5.084 -13.064 1.00 79.12 566 GLY A C 1
ATOM 4546 O O . GLY A 1 566 ? -15.086 -4.248 -13.167 1.00 79.12 566 GLY A O 1
ATOM 4547 N N . ASN A 1 567 ? -17.275 -4.760 -12.915 1.00 74.88 567 ASN A N 1
ATOM 4548 C CA . ASN A 1 567 ? -17.785 -3.392 -12.769 1.00 74.88 567 ASN A CA 1
ATOM 4549 C C . ASN A 1 567 ? -18.617 -3.224 -11.483 1.00 74.88 567 ASN A C 1
ATOM 4551 O O . ASN A 1 567 ? -19.130 -4.194 -10.925 1.00 74.88 567 ASN A O 1
ATOM 4555 N N . VAL A 1 568 ? -18.742 -1.985 -10.998 1.00 70.56 568 VAL A N 1
ATOM 4556 C CA . VAL A 1 568 ? -19.405 -1.681 -9.714 1.00 70.56 568 VAL A CA 1
ATOM 4557 C C . VAL A 1 568 ? -20.911 -1.984 -9.744 1.00 70.56 568 VAL A C 1
ATOM 4559 O O . VAL A 1 568 ? -21.469 -2.376 -8.722 1.00 70.56 568 VAL A O 1
ATOM 4562 N N . LEU A 1 569 ? -21.556 -1.856 -10.909 1.00 73.62 569 LEU A N 1
ATOM 4563 C CA . LEU A 1 569 ? -23.011 -1.980 -11.065 1.00 73.62 569 LEU A CA 1
ATOM 4564 C C . LEU A 1 569 ? -23.543 -3.392 -10.750 1.00 73.62 569 LEU A C 1
ATOM 4566 O O . LEU A 1 569 ? -24.599 -3.504 -1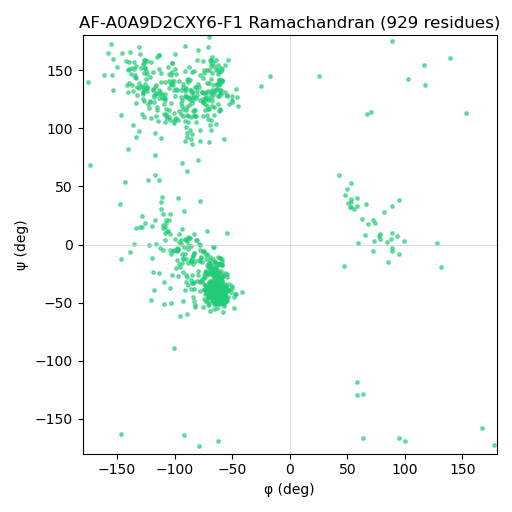0.136 1.00 73.62 569 LEU A O 1
ATOM 4570 N N . ASP A 1 570 ? -22.817 -4.457 -11.117 1.00 77.12 570 ASP A N 1
ATOM 4571 C CA . ASP A 1 570 ? -23.157 -5.855 -10.779 1.00 77.12 570 ASP A CA 1
ATOM 4572 C C . ASP A 1 570 ? -22.010 -6.549 -10.028 1.00 77.12 570 ASP A C 1
ATOM 4574 O O . ASP A 1 570 ? -21.482 -7.598 -10.422 1.00 77.12 570 ASP A O 1
ATOM 4578 N N . ARG A 1 571 ? -21.585 -5.937 -8.921 1.00 78.25 571 ARG A N 1
ATOM 4579 C CA . ARG A 1 571 ? -20.477 -6.453 -8.114 1.00 78.25 571 ARG A CA 1
ATOM 4580 C C . ARG A 1 571 ? -20.779 -7.837 -7.527 1.00 78.25 571 ARG A C 1
ATOM 4582 O O . ARG A 1 571 ? -19.980 -8.760 -7.686 1.00 78.25 571 ARG A O 1
ATOM 4589 N N . THR A 1 572 ? -21.929 -8.005 -6.876 1.00 77.25 572 THR A N 1
ATOM 4590 C CA . THR A 1 572 ? -22.294 -9.260 -6.193 1.00 77.25 572 THR A CA 1
ATOM 4591 C C . THR A 1 572 ? -22.496 -10.411 -7.179 1.00 77.25 572 THR A C 1
ATOM 4593 O O . THR A 1 572 ? -21.934 -11.490 -6.974 1.00 77.25 572 THR A O 1
ATOM 4596 N N . GLY A 1 573 ? -23.221 -10.184 -8.282 1.00 83.75 573 GLY A N 1
ATOM 4597 C CA . GLY A 1 573 ? -23.465 -11.213 -9.293 1.00 83.75 573 GLY A CA 1
ATOM 4598 C C . GLY A 1 573 ? -22.189 -11.633 -10.021 1.00 83.75 573 GLY A C 1
ATOM 4599 O O . GLY A 1 573 ? -21.967 -12.824 -10.250 1.00 83.75 573 GLY A O 1
ATOM 4600 N N . THR A 1 574 ? -21.293 -10.687 -10.320 1.00 87.88 574 THR A N 1
ATOM 4601 C CA . THR A 1 574 ? -19.999 -10.996 -10.950 1.00 87.88 574 THR A CA 1
ATOM 4602 C C . THR A 1 574 ? -19.119 -11.864 -10.058 1.00 87.88 574 THR A C 1
ATOM 4604 O O . THR A 1 574 ? -18.537 -12.838 -10.538 1.00 87.88 574 THR A O 1
ATOM 4607 N N . VAL A 1 575 ? -19.052 -11.567 -8.758 1.00 86.75 575 VAL A N 1
ATOM 4608 C CA . VAL A 1 575 ? -18.284 -12.373 -7.794 1.00 86.75 575 VAL A CA 1
ATOM 4609 C C . VAL A 1 575 ? -18.844 -13.791 -7.690 1.00 86.75 575 VAL A C 1
ATOM 4611 O O . VAL A 1 575 ? -18.079 -14.753 -7.645 1.00 86.75 575 VAL A O 1
ATOM 4614 N N . GLU A 1 576 ? -20.166 -13.957 -7.706 1.00 85.50 576 GLU A N 1
ATOM 4615 C CA . GLU A 1 576 ? -20.781 -15.284 -7.684 1.00 85.50 576 GLU A CA 1
ATOM 4616 C C . GLU A 1 576 ? -20.484 -16.085 -8.963 1.00 85.50 576 GLU A C 1
ATOM 4618 O O . GLU A 1 576 ? -20.107 -17.258 -8.885 1.00 85.50 576 GLU A O 1
ATOM 4623 N N . ARG A 1 577 ? -20.578 -15.452 -10.141 1.00 90.75 577 ARG A N 1
ATOM 4624 C CA . ARG A 1 577 ? -20.195 -16.074 -11.423 1.00 90.75 577 ARG A CA 1
ATOM 4625 C C . ARG A 1 577 ? -18.723 -16.477 -11.435 1.00 90.75 577 ARG A C 1
ATOM 4627 O O . ARG A 1 577 ? -18.401 -17.582 -11.863 1.00 90.75 577 ARG A O 1
ATOM 4634 N N . PHE A 1 578 ? -17.847 -15.617 -10.921 1.00 91.81 578 PHE A N 1
ATOM 4635 C CA . PHE A 1 578 ? -16.420 -15.900 -10.789 1.00 91.81 578 PHE A CA 1
ATOM 4636 C C . PHE A 1 578 ? -16.158 -17.112 -9.886 1.00 91.81 578 PHE A C 1
ATOM 4638 O O . PHE A 1 578 ? -15.381 -17.993 -10.243 1.00 91.81 578 PHE A O 1
ATOM 4645 N N . ARG A 1 579 ? -16.863 -17.225 -8.754 1.00 88.44 579 ARG A N 1
ATOM 4646 C CA . ARG A 1 579 ? -16.772 -18.401 -7.873 1.00 88.44 579 ARG A CA 1
ATOM 4647 C C . ARG A 1 579 ? -17.246 -19.681 -8.550 1.00 88.44 579 ARG A C 1
ATOM 4649 O O . ARG A 1 579 ? -16.595 -20.712 -8.419 1.00 88.44 579 ARG A O 1
ATOM 4656 N N . LYS A 1 580 ? -18.348 -19.626 -9.298 1.00 90.44 580 LYS A N 1
ATOM 4657 C CA . LYS A 1 580 ? -18.926 -20.800 -9.976 1.00 90.44 580 LYS A CA 1
ATOM 4658 C C . LYS A 1 580 ? -18.086 -21.307 -11.151 1.00 90.44 580 LYS A C 1
ATOM 4660 O O . LYS A 1 580 ? -18.177 -22.482 -11.484 1.00 90.44 580 LYS A O 1
ATOM 4665 N N . LYS A 1 581 ? -17.277 -20.448 -11.770 1.00 93.31 581 LYS A N 1
ATOM 4666 C CA . LYS A 1 581 ? -16.534 -20.753 -12.996 1.00 93.31 581 LYS A CA 1
ATOM 4667 C C . LYS A 1 581 ? -15.041 -20.928 -12.718 1.00 93.31 581 LYS A C 1
ATOM 4669 O O . LYS A 1 581 ? -14.366 -19.979 -12.333 1.00 93.31 581 LYS A O 1
ATOM 4674 N N . GLU A 1 582 ? -14.532 -22.149 -12.875 1.00 92.38 582 GLU A N 1
ATOM 4675 C CA . GLU A 1 582 ? -13.171 -22.530 -12.453 1.00 92.38 582 GLU A CA 1
ATOM 4676 C C . GLU A 1 582 ? -12.047 -21.972 -13.337 1.00 92.38 582 GLU A C 1
ATOM 4678 O O . GLU A 1 582 ? -10.929 -21.801 -12.859 1.00 92.38 582 GLU A O 1
ATOM 4683 N N . ASP A 1 583 ? -12.341 -21.636 -14.592 1.00 94.81 583 ASP A N 1
ATOM 4684 C CA . ASP A 1 583 ? -11.399 -21.132 -15.600 1.00 94.81 583 ASP A CA 1
ATOM 4685 C C . ASP A 1 583 ? -11.553 -19.625 -15.887 1.00 94.81 583 ASP A C 1
ATOM 4687 O O . ASP A 1 583 ? -11.008 -19.109 -16.871 1.00 94.81 583 ASP A O 1
ATOM 4691 N N . ALA A 1 584 ? -12.321 -18.920 -15.048 1.00 96.50 584 ALA A N 1
ATOM 4692 C CA . ALA A 1 584 ? -12.731 -17.541 -15.276 1.00 96.50 584 ALA A CA 1
ATOM 4693 C C . ALA A 1 584 ? -11.555 -16.554 -15.323 1.00 96.50 584 ALA A C 1
ATOM 4695 O O . ALA A 1 584 ? -10.675 -16.571 -14.462 1.00 96.50 584 ALA A O 1
ATOM 4696 N N . VAL A 1 585 ? -11.608 -15.611 -16.264 1.00 97.38 585 VAL A N 1
ATOM 4697 C CA . VAL A 1 585 ? -10.698 -14.459 -16.331 1.00 97.38 585 VAL A CA 1
ATOM 4698 C C . VAL A 1 585 ? -11.487 -13.212 -15.955 1.00 97.38 585 VAL A C 1
ATOM 4700 O O . VAL A 1 585 ? -12.309 -12.740 -16.735 1.00 97.38 585 VAL A O 1
ATOM 4703 N N . LEU A 1 586 ? -11.270 -12.693 -14.749 1.00 96.00 586 LEU A N 1
ATOM 4704 C CA . LEU A 1 586 ? -11.962 -11.506 -14.255 1.00 96.00 586 LEU A CA 1
ATOM 4705 C C . LEU A 1 586 ? -11.143 -10.254 -14.569 1.00 96.00 586 LEU A C 1
ATOM 4707 O O . LEU A 1 586 ? -10.082 -10.035 -13.982 1.00 96.00 586 LEU A O 1
ATOM 4711 N N . VAL A 1 587 ? -11.655 -9.439 -15.489 1.00 95.19 587 VAL A N 1
ATOM 4712 C CA . VAL A 1 587 ? -11.074 -8.148 -15.870 1.00 95.19 587 VAL A CA 1
ATOM 4713 C C . VAL A 1 587 ? -11.599 -7.088 -14.907 1.00 95.19 587 VAL A C 1
ATOM 4715 O O . VAL A 1 587 ? -12.781 -6.750 -14.930 1.00 95.19 587 VAL A O 1
ATOM 4718 N N . VAL A 1 588 ? -10.736 -6.579 -14.030 1.00 90.94 588 VAL A N 1
ATOM 4719 C CA . VAL A 1 588 ? -11.106 -5.574 -13.026 1.00 90.94 588 VAL A CA 1
ATOM 4720 C C . VAL A 1 588 ? -10.918 -4.178 -13.612 1.00 90.94 588 VAL A C 1
ATOM 4722 O O . VAL A 1 588 ? -9.785 -3.749 -13.828 1.00 90.94 588 VAL A O 1
ATOM 4725 N N . LYS A 1 589 ? -12.023 -3.461 -13.841 1.00 84.62 589 LYS A N 1
ATOM 4726 C CA . LYS A 1 589 ? -12.002 -2.130 -14.475 1.00 84.62 589 LYS A CA 1
ATOM 4727 C C . LYS A 1 589 ? -12.019 -0.957 -13.496 1.00 84.62 589 LYS A C 1
ATOM 4729 O O . LYS A 1 589 ? -11.701 0.158 -13.886 1.00 84.62 589 LYS A O 1
ATOM 4734 N N . ASP A 1 590 ? -12.388 -1.206 -12.242 1.00 78.50 590 ASP A N 1
ATOM 4735 C CA . ASP A 1 590 ? -12.571 -0.178 -11.216 1.00 78.50 590 ASP A CA 1
ATOM 4736 C C . ASP A 1 590 ? -12.008 -0.663 -9.870 1.00 78.50 590 ASP A C 1
ATOM 4738 O O . ASP A 1 590 ? -12.203 -1.821 -9.486 1.00 78.50 590 ASP A O 1
ATOM 4742 N N . ALA A 1 591 ? -11.331 0.223 -9.138 1.00 72.31 591 ALA A N 1
ATOM 4743 C CA . ALA A 1 591 ? -10.856 -0.021 -7.778 1.00 72.31 591 ALA A CA 1
ATOM 4744 C C . ALA A 1 591 ? -11.990 -0.472 -6.844 1.00 72.31 591 ALA A C 1
ATOM 4746 O O . ALA A 1 591 ? -11.862 -1.477 -6.131 1.00 72.31 591 ALA A O 1
ATOM 4747 N N . ALA A 1 592 ? -13.125 0.234 -6.913 1.00 69.62 592 ALA A N 1
ATOM 4748 C CA . ALA A 1 592 ? -14.284 0.062 -6.040 1.00 69.62 592 ALA A CA 1
ATOM 4749 C C . ALA A 1 592 ? -14.947 -1.314 -6.209 1.00 69.62 592 ALA A C 1
ATOM 4751 O O . ALA A 1 592 ? -15.612 -1.818 -5.298 1.00 69.62 592 ALA A O 1
ATOM 4752 N N . PHE A 1 593 ? -14.724 -1.980 -7.349 1.00 76.62 593 PHE A N 1
ATOM 4753 C CA . PHE A 1 593 ? -15.184 -3.352 -7.558 1.00 76.62 593 PHE A CA 1
ATOM 4754 C C . PHE A 1 593 ? -14.544 -4.325 -6.559 1.00 76.62 593 PHE A C 1
ATOM 4756 O O . PHE A 1 593 ? -15.211 -5.225 -6.052 1.00 76.62 593 PHE A O 1
ATOM 4763 N N . THR A 1 594 ? -13.255 -4.154 -6.258 1.00 69.19 594 THR A N 1
ATOM 4764 C CA . THR A 1 594 ? -12.517 -5.087 -5.388 1.00 69.19 594 THR A CA 1
ATOM 4765 C C . THR A 1 594 ? -12.557 -4.725 -3.910 1.00 69.19 594 THR A C 1
ATOM 4767 O O . THR A 1 594 ? -12.216 -5.554 -3.059 1.00 69.19 594 THR A O 1
ATOM 4770 N N . GLU A 1 595 ? -13.002 -3.515 -3.585 1.00 67.06 595 GLU A N 1
ATOM 4771 C CA . GLU A 1 595 ? -12.948 -2.950 -2.244 1.00 67.06 595 GLU A CA 1
ATOM 4772 C C . GLU A 1 595 ? -13.888 -3.663 -1.262 1.00 67.06 595 GLU A C 1
ATOM 4774 O O . GLU A 1 595 ? -15.089 -3.419 -1.237 1.00 67.06 595 GLU A O 1
ATOM 4779 N N . GLY A 1 596 ? -13.356 -4.583 -0.457 1.00 58.41 596 GLY A N 1
ATOM 4780 C CA . GLY A 1 596 ? -14.128 -5.381 0.505 1.00 58.41 596 GLY A CA 1
ATOM 4781 C C . GLY A 1 596 ? -14.606 -6.735 -0.038 1.00 58.41 596 GLY A C 1
ATOM 4782 O O . GLY A 1 596 ? -15.358 -7.435 0.631 1.00 58.41 596 GLY A O 1
ATOM 4783 N N . VAL A 1 597 ? -14.180 -7.157 -1.239 1.00 69.06 597 VAL A N 1
ATOM 4784 C CA . VAL A 1 597 ? -14.518 -8.492 -1.777 1.00 69.06 597 VAL A CA 1
ATOM 4785 C C . VAL A 1 597 ? -13.529 -9.565 -1.308 1.00 69.06 597 VAL A C 1
ATOM 4787 O O . VAL A 1 597 ? -12.310 -9.351 -1.271 1.00 69.06 597 VAL A O 1
ATOM 4790 N N . ASN A 1 598 ? -14.042 -10.770 -1.012 1.00 71.31 598 ASN A N 1
ATOM 4791 C CA . ASN A 1 598 ? -13.219 -11.976 -0.912 1.00 71.31 598 ASN A CA 1
ATOM 4792 C C . ASN A 1 598 ? -13.056 -12.709 -2.259 1.00 71.31 598 ASN A C 1
ATOM 4794 O O . ASN A 1 598 ? -14.025 -13.295 -2.743 1.00 71.31 598 ASN A O 1
ATOM 4798 N N . LEU A 1 599 ? -11.836 -12.683 -2.817 1.00 83.69 599 LEU A N 1
ATOM 4799 C CA . LEU A 1 599 ? -11.438 -13.298 -4.094 1.00 83.69 599 LEU A CA 1
ATOM 4800 C C . LEU A 1 599 ? -10.375 -14.412 -3.933 1.00 83.69 599 LEU A C 1
ATOM 4802 O O . LEU A 1 599 ? -9.694 -14.752 -4.897 1.00 83.69 599 LEU A O 1
ATOM 4806 N N . GLN A 1 600 ? -10.235 -15.003 -2.736 1.00 80.25 600 GLN A N 1
ATOM 4807 C CA . GLN A 1 600 ? -9.286 -16.101 -2.448 1.00 80.25 600 GLN A CA 1
ATOM 4808 C C . GLN A 1 600 ? -9.509 -17.380 -3.273 1.00 80.25 600 GLN A C 1
ATOM 4810 O O . GLN A 1 600 ? -8.653 -18.261 -3.268 1.00 80.25 600 GLN A O 1
ATOM 4815 N N . ASP A 1 601 ? -10.640 -17.486 -3.979 1.00 85.12 601 ASP A N 1
ATOM 4816 C CA . ASP A 1 601 ? -10.933 -18.567 -4.930 1.00 85.12 601 ASP A CA 1
ATOM 4817 C C . ASP A 1 601 ? -9.988 -18.567 -6.148 1.00 85.12 601 ASP A C 1
ATOM 4819 O O . ASP A 1 601 ? -9.918 -19.553 -6.886 1.00 85.12 601 ASP A O 1
ATOM 4823 N N . SER A 1 602 ? -9.268 -17.460 -6.356 1.00 91.31 602 SER A N 1
ATOM 4824 C CA . SER A 1 602 ? -8.124 -17.348 -7.256 1.00 91.31 602 SER A CA 1
ATOM 4825 C C . SER A 1 602 ? -6.820 -17.278 -6.466 1.00 91.31 602 SER A C 1
ATOM 4827 O O . SER A 1 602 ? -6.773 -16.812 -5.327 1.00 91.31 602 SER A O 1
ATOM 4829 N N . ASN A 1 603 ? -5.742 -17.722 -7.102 1.00 93.31 603 ASN A N 1
ATOM 4830 C CA . ASN A 1 603 ? -4.368 -17.560 -6.647 1.00 93.31 603 ASN A CA 1
ATOM 4831 C C . ASN A 1 603 ? -3.469 -16.955 -7.741 1.00 93.31 603 ASN A C 1
ATOM 4833 O O . ASN A 1 603 ? -2.249 -17.038 -7.631 1.00 93.31 603 ASN A O 1
ATOM 4837 N N . ILE A 1 604 ? -4.047 -16.384 -8.805 1.00 96.50 604 ILE A N 1
ATOM 4838 C CA . ILE A 1 604 ? -3.302 -15.856 -9.955 1.00 96.50 604 ILE A CA 1
ATOM 4839 C C . ILE A 1 604 ? -3.728 -14.416 -10.236 1.00 96.50 604 ILE A C 1
ATOM 4841 O O . ILE A 1 604 ? -4.909 -14.130 -10.454 1.00 96.50 604 ILE A O 1
ATOM 4845 N N . ILE A 1 605 ? -2.739 -13.524 -10.264 1.00 95.94 605 ILE A N 1
ATOM 4846 C CA . ILE A 1 605 ? -2.883 -12.098 -10.563 1.00 95.94 605 ILE A CA 1
ATOM 4847 C C . ILE A 1 605 ? -2.062 -11.765 -11.803 1.00 95.94 605 ILE A C 1
ATOM 4849 O O . ILE A 1 605 ? -0.890 -12.122 -11.867 1.00 95.94 605 ILE A O 1
ATOM 4853 N N . ILE A 1 606 ? -2.649 -11.023 -12.739 1.00 97.44 606 ILE A N 1
ATOM 4854 C CA . ILE A 1 606 ? -1.949 -10.338 -13.826 1.00 97.44 606 ILE A CA 1
ATOM 4855 C C . ILE A 1 606 ? -2.146 -8.831 -13.641 1.00 97.44 606 ILE A C 1
ATOM 4857 O O . ILE A 1 606 ? -3.241 -8.310 -13.831 1.00 97.44 606 ILE A O 1
ATOM 4861 N N . ASN A 1 607 ? -1.084 -8.112 -13.293 1.00 96.50 607 ASN A N 1
ATOM 4862 C CA . ASN A 1 607 ? -1.047 -6.655 -13.355 1.00 96.50 607 ASN A CA 1
ATOM 4863 C C . ASN A 1 607 ? -0.659 -6.254 -14.782 1.00 96.50 607 ASN A C 1
ATOM 4865 O O . ASN A 1 607 ? 0.524 -6.239 -15.130 1.00 96.50 607 ASN A O 1
ATOM 4869 N N . PHE A 1 608 ? -1.664 -5.982 -15.619 1.00 96.56 608 PHE A N 1
ATOM 4870 C CA . PHE A 1 608 ? -1.461 -5.596 -17.015 1.00 96.56 608 PHE A CA 1
ATOM 4871 C C . PHE A 1 608 ? -1.000 -4.142 -17.148 1.00 96.56 608 PHE A C 1
ATOM 4873 O O . PHE A 1 608 ? -0.240 -3.832 -18.056 1.00 96.56 608 PHE A O 1
ATOM 4880 N N . GLN A 1 609 ? -1.417 -3.259 -16.240 1.00 93.44 609 GLN A N 1
ATOM 4881 C CA . GLN A 1 609 ? -0.815 -1.936 -16.035 1.00 93.44 609 GLN A CA 1
ATOM 4882 C C . GLN A 1 609 ? -0.464 -1.784 -14.553 1.00 93.44 609 GLN A C 1
ATOM 4884 O O . GLN A 1 609 ? -1.286 -2.084 -13.678 1.00 93.44 609 GLN A O 1
ATOM 4889 N N . ILE A 1 610 ? 0.764 -1.343 -14.275 1.00 94.06 610 ILE A N 1
ATOM 4890 C CA . ILE A 1 610 ? 1.250 -1.143 -12.904 1.00 94.06 610 ILE A CA 1
ATOM 4891 C C . ILE A 1 610 ? 0.781 0.222 -12.411 1.00 94.06 610 ILE A C 1
ATOM 4893 O O . ILE A 1 610 ? 1.015 1.233 -13.067 1.00 94.06 610 ILE A O 1
ATOM 4897 N N . THR A 1 611 ? 0.134 0.248 -11.248 1.00 89.69 611 THR A N 1
ATOM 4898 C CA . THR A 1 611 ? -0.251 1.504 -10.598 1.00 89.69 611 THR A CA 1
ATOM 4899 C C . THR A 1 611 ? 0.952 2.116 -9.868 1.00 89.69 611 THR A C 1
ATOM 4901 O O . THR A 1 611 ? 1.694 1.374 -9.224 1.00 89.69 611 THR A O 1
ATOM 4904 N N . PRO A 1 612 ? 1.173 3.442 -9.945 1.00 87.88 612 PRO A N 1
ATOM 4905 C CA . PRO A 1 612 ? 2.196 4.133 -9.165 1.00 87.88 612 PRO A CA 1
ATOM 4906 C C . PRO A 1 612 ? 1.841 4.272 -7.684 1.00 87.88 612 PRO A C 1
ATOM 4908 O O . PRO A 1 612 ? 2.708 4.679 -6.917 1.00 87.88 612 PRO A O 1
ATOM 4911 N N . ASP A 1 613 ? 0.612 3.942 -7.270 1.00 83.31 613 ASP A N 1
ATOM 4912 C CA . ASP A 1 613 ? 0.215 3.938 -5.863 1.00 83.31 613 ASP A CA 1
ATOM 4913 C C . ASP A 1 613 ? 0.654 2.630 -5.166 1.00 83.31 613 ASP A C 1
ATOM 4915 O O . ASP A 1 613 ? 0.086 1.563 -5.438 1.00 83.31 613 ASP A O 1
ATOM 4919 N N . PRO A 1 614 ? 1.637 2.684 -4.240 1.00 82.00 614 PRO A N 1
ATOM 4920 C CA . PRO A 1 614 ? 2.090 1.509 -3.505 1.00 82.00 614 PRO A CA 1
ATOM 4921 C C . PRO A 1 614 ? 0.968 0.880 -2.666 1.00 82.00 614 PRO A C 1
ATOM 4923 O O . PRO A 1 614 ? 0.906 -0.345 -2.540 1.00 82.00 614 PRO A O 1
ATOM 4926 N N . LEU A 1 615 ? 0.067 1.697 -2.107 1.00 77.38 615 LEU A N 1
ATOM 4927 C CA . LEU A 1 615 ? -1.030 1.222 -1.269 1.00 77.38 615 LEU A CA 1
ATOM 4928 C C . LEU A 1 615 ? -2.075 0.496 -2.116 1.00 77.38 615 LEU A C 1
ATOM 4930 O O . LEU A 1 615 ? -2.490 -0.607 -1.760 1.00 77.38 615 LEU A O 1
ATOM 4934 N N . ALA A 1 616 ? -2.450 1.057 -3.269 1.00 80.06 616 ALA A N 1
ATOM 4935 C CA . ALA A 1 616 ? -3.332 0.375 -4.212 1.00 80.06 616 ALA A CA 1
ATOM 4936 C C . ALA A 1 616 ? -2.732 -0.960 -4.686 1.00 80.06 616 ALA A C 1
ATOM 4938 O O . ALA A 1 616 ? -3.450 -1.958 -4.789 1.00 80.06 616 ALA A O 1
ATOM 4939 N N . MET A 1 617 ? -1.420 -1.010 -4.944 1.00 85.81 617 MET A N 1
ATOM 4940 C CA . MET A 1 617 ? -0.733 -2.240 -5.345 1.00 85.81 617 MET A CA 1
ATOM 4941 C C . MET A 1 617 ? -0.797 -3.326 -4.258 1.00 85.81 617 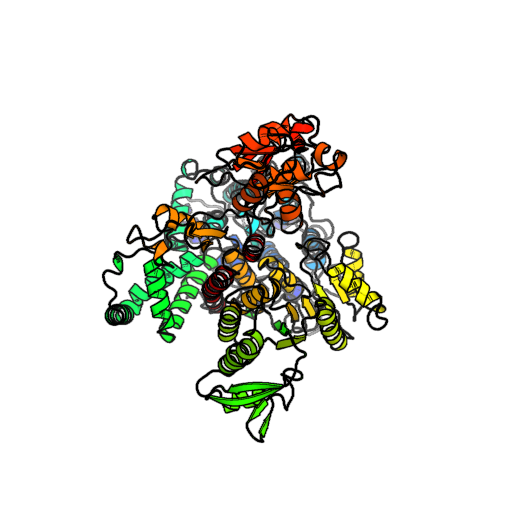MET A C 1
ATOM 4943 O O . MET A 1 617 ? -1.159 -4.469 -4.552 1.00 85.81 617 MET A O 1
ATOM 4947 N N . ASP A 1 618 ? -0.507 -2.980 -3.000 1.00 81.44 618 ASP A N 1
ATOM 4948 C CA . ASP A 1 618 ? -0.599 -3.916 -1.870 1.00 81.44 618 ASP A CA 1
ATOM 4949 C C . ASP A 1 618 ? -2.040 -4.401 -1.653 1.00 81.44 618 ASP A C 1
ATOM 4951 O O . ASP A 1 618 ? -2.294 -5.603 -1.540 1.00 81.44 618 ASP A O 1
ATOM 4955 N N . GLN A 1 619 ? -3.018 -3.493 -1.716 1.00 77.81 619 GLN A N 1
ATOM 4956 C CA . GLN A 1 619 ? -4.431 -3.841 -1.578 1.00 77.81 619 GLN A CA 1
ATOM 4957 C C . GLN A 1 619 ? -4.903 -4.834 -2.647 1.00 77.81 619 GLN A C 1
ATOM 4959 O O . GLN A 1 619 ? -5.666 -5.745 -2.315 1.00 77.81 619 GLN A O 1
ATOM 4964 N N . ARG A 1 620 ? -4.442 -4.715 -3.905 1.00 85.12 620 ARG A N 1
ATOM 4965 C CA . ARG A 1 620 ? -4.740 -5.682 -4.985 1.00 85.12 620 ARG A CA 1
ATOM 4966 C C . ARG A 1 620 ? -4.244 -7.079 -4.628 1.00 85.12 620 ARG A C 1
ATOM 4968 O O . ARG A 1 620 ? -5.004 -8.044 -4.720 1.00 85.12 620 ARG A O 1
ATOM 4975 N N . ILE A 1 621 ? -2.998 -7.187 -4.168 1.00 84.62 621 ILE A N 1
ATOM 4976 C CA . ILE A 1 621 ? -2.394 -8.461 -3.754 1.00 84.62 621 ILE A CA 1
ATOM 4977 C C . ILE A 1 621 ? -3.126 -9.024 -2.531 1.00 84.62 621 ILE A C 1
ATOM 4979 O O . ILE A 1 621 ? -3.460 -10.211 -2.505 1.00 84.62 621 ILE A O 1
ATOM 4983 N N . GLY A 1 622 ? -3.462 -8.171 -1.561 1.00 78.19 622 GLY A N 1
ATOM 4984 C CA . GLY A 1 622 ? -4.221 -8.514 -0.358 1.00 78.19 622 GLY A CA 1
ATOM 4985 C C . GLY A 1 622 ? -5.639 -9.039 -0.625 1.00 78.19 622 GLY A C 1
ATOM 4986 O O . GLY A 1 622 ? -6.219 -9.709 0.232 1.00 78.19 622 GLY A O 1
ATOM 4987 N N . ARG A 1 623 ? -6.208 -8.842 -1.829 1.00 78.94 623 ARG A N 1
ATOM 4988 C CA . ARG A 1 623 ? -7.474 -9.500 -2.218 1.00 78.94 623 ARG A CA 1
ATOM 4989 C C . ARG A 1 623 ? -7.325 -11.010 -2.403 1.00 78.94 623 ARG A C 1
ATOM 4991 O O . ARG A 1 623 ? -8.326 -11.721 -2.315 1.00 78.94 623 ARG A O 1
ATOM 4998 N N . ILE A 1 624 ? -6.115 -11.522 -2.591 1.00 85.44 624 ILE A N 1
ATOM 4999 C CA . ILE A 1 624 ? -5.853 -12.951 -2.798 1.00 85.44 624 ILE A CA 1
ATOM 5000 C C . ILE A 1 624 ? -4.915 -13.513 -1.725 1.00 85.44 624 ILE A C 1
ATOM 5002 O O . ILE A 1 624 ? -5.198 -14.569 -1.152 1.00 85.44 624 ILE A O 1
ATOM 5006 N N . PHE A 1 625 ? -3.807 -12.825 -1.447 1.00 82.19 625 PHE A N 1
ATOM 5007 C CA . PHE A 1 625 ? -2.779 -13.264 -0.509 1.00 82.19 625 PHE A CA 1
ATOM 5008 C C . PHE A 1 625 ? -3.136 -12.853 0.925 1.00 82.19 625 PHE A C 1
ATOM 5010 O O . PHE A 1 625 ? -2.833 -11.752 1.369 1.00 82.19 625 PHE A O 1
ATOM 5017 N N . ARG A 1 626 ? -3.837 -13.750 1.623 1.00 74.81 626 ARG A N 1
ATOM 5018 C CA . ARG A 1 626 ? -4.321 -13.623 3.013 1.00 74.81 626 ARG A CA 1
ATOM 5019 C C . ARG A 1 626 ? -4.572 -15.012 3.606 1.00 74.81 626 ARG A C 1
ATOM 5021 O O . ARG A 1 626 ? -4.657 -15.980 2.842 1.00 74.81 626 ARG A O 1
ATOM 5028 N N . LEU A 1 627 ? -4.718 -15.134 4.933 1.00 68.56 627 LEU A N 1
ATOM 5029 C CA . LEU A 1 627 ? -4.915 -16.449 5.565 1.00 68.56 627 LEU A CA 1
ATOM 5030 C C . LEU A 1 627 ? -6.162 -17.152 5.017 1.00 68.56 627 LEU A C 1
ATOM 5032 O O . LEU A 1 627 ? -7.190 -16.533 4.745 1.00 68.56 627 LEU A O 1
ATOM 5036 N N . GLY A 1 628 ? -6.049 -18.466 4.829 1.00 67.12 628 GLY A N 1
ATOM 5037 C CA . GLY A 1 628 ? -7.054 -19.292 4.157 1.00 67.12 628 GLY A CA 1
ATOM 5038 C C . GLY A 1 628 ? -6.788 -19.519 2.666 1.00 67.12 628 GLY A C 1
ATOM 5039 O O . GLY A 1 628 ? -7.445 -20.366 2.060 1.00 67.12 628 GLY A O 1
ATOM 5040 N N . GLN A 1 629 ? -5.805 -18.831 2.079 1.00 78.62 629 GLN A N 1
ATOM 5041 C CA . GLN A 1 629 ? -5.319 -19.138 0.738 1.00 78.62 629 GLN A CA 1
ATOM 5042 C C . GLN A 1 629 ? -4.722 -20.558 0.694 1.00 78.62 629 GLN A C 1
ATOM 5044 O O . GLN A 1 629 ? -3.880 -20.925 1.515 1.00 78.62 629 GLN A O 1
ATOM 5049 N N . LYS A 1 630 ? -5.175 -21.375 -0.265 1.00 78.94 630 LYS A N 1
ATOM 5050 C CA . LYS A 1 630 ? -4.811 -22.800 -0.369 1.00 78.94 630 LYS A CA 1
ATOM 5051 C C . LYS A 1 630 ? -3.602 -23.051 -1.266 1.00 78.94 630 LYS A C 1
ATOM 5053 O O . LYS A 1 630 ? -2.905 -24.050 -1.083 1.00 78.94 630 LYS A O 1
ATOM 5058 N N . ASN A 1 631 ? -3.327 -22.142 -2.195 1.00 86.25 631 ASN A N 1
ATOM 5059 C CA . ASN A 1 631 ? -2.269 -22.278 -3.189 1.00 86.25 631 ASN A CA 1
ATOM 5060 C C . ASN A 1 631 ? -1.260 -21.133 -3.074 1.00 86.25 631 ASN A C 1
ATOM 5062 O O . ASN A 1 631 ? -1.589 -20.058 -2.581 1.00 86.25 631 ASN A O 1
ATOM 5066 N N . ASN A 1 632 ? -0.033 -21.342 -3.552 1.00 90.88 632 ASN A N 1
ATOM 5067 C CA . ASN A 1 632 ? 0.891 -20.222 -3.724 1.00 90.88 632 ASN A CA 1
ATOM 5068 C C . ASN A 1 632 ? 0.270 -19.195 -4.673 1.00 90.88 632 ASN A C 1
ATOM 5070 O O . ASN A 1 632 ? -0.398 -19.562 -5.647 1.00 90.88 632 ASN A O 1
ATOM 5074 N N . VAL A 1 633 ? 0.464 -17.917 -4.358 1.00 91.81 633 VAL A N 1
ATOM 5075 C CA . VAL A 1 633 ? -0.114 -16.821 -5.132 1.00 91.81 633 VAL A CA 1
ATOM 5076 C C . VAL A 1 633 ? 0.893 -16.390 -6.176 1.00 91.81 633 VAL A C 1
ATOM 5078 O O . VAL A 1 633 ? 1.973 -15.920 -5.829 1.00 91.81 633 VAL A O 1
ATOM 5081 N N . ARG A 1 634 ? 0.533 -16.547 -7.446 1.00 94.94 634 ARG A N 1
ATOM 5082 C CA . ARG A 1 634 ? 1.365 -16.173 -8.588 1.00 94.94 634 ARG A CA 1
ATOM 5083 C C . ARG A 1 634 ? 1.000 -14.773 -9.038 1.00 94.94 634 ARG A C 1
ATOM 5085 O O . ARG A 1 634 ? -0.150 -14.520 -9.398 1.00 94.94 634 ARG A O 1
ATOM 5092 N N . ILE A 1 635 ? 1.970 -13.871 -8.992 1.00 95.38 635 ILE A N 1
ATOM 5093 C CA . ILE A 1 635 ? 1.784 -12.459 -9.311 1.00 95.38 635 ILE A CA 1
ATOM 5094 C C . ILE A 1 635 ? 2.599 -12.152 -10.557 1.00 95.38 635 ILE A C 1
ATOM 5096 O O . ILE A 1 635 ? 3.825 -12.070 -10.503 1.00 95.38 635 ILE A O 1
ATOM 5100 N N . TYR A 1 636 ? 1.897 -11.987 -11.670 1.00 97.19 636 TYR A N 1
ATOM 5101 C CA . TYR A 1 636 ? 2.452 -11.601 -12.954 1.00 97.19 636 TYR A CA 1
ATOM 5102 C C . TYR A 1 636 ? 2.363 -10.085 -13.109 1.00 97.19 636 TYR A C 1
ATOM 5104 O O . TYR A 1 636 ? 1.275 -9.521 -13.010 1.00 97.19 636 TYR A O 1
ATOM 5112 N N . SER A 1 637 ? 3.482 -9.417 -13.364 1.00 97.50 637 SER A N 1
ATOM 5113 C CA . SER A 1 637 ? 3.531 -7.965 -13.575 1.00 97.50 637 SER A CA 1
ATOM 5114 C C . SER A 1 637 ? 4.112 -7.672 -14.950 1.00 97.50 637 SER A C 1
ATOM 5116 O O . SER A 1 637 ? 5.221 -8.110 -15.247 1.00 97.50 637 SER A O 1
ATOM 5118 N N . LEU A 1 638 ? 3.366 -6.949 -15.788 1.00 97.06 638 LEU A N 1
ATOM 5119 C CA . LEU A 1 638 ? 3.783 -6.566 -17.137 1.00 97.06 638 LEU A CA 1
ATOM 5120 C C . LEU A 1 638 ? 4.072 -5.066 -17.159 1.00 97.06 638 LEU A C 1
ATOM 5122 O O . LEU A 1 638 ? 3.141 -4.268 -17.038 1.00 97.06 638 LEU A O 1
ATOM 5126 N N . ALA A 1 639 ? 5.333 -4.674 -17.338 1.00 95.31 639 ALA A N 1
ATOM 5127 C CA . ALA A 1 639 ? 5.717 -3.265 -17.329 1.00 95.31 639 ALA A CA 1
ATOM 5128 C C . ALA A 1 639 ? 6.689 -2.916 -18.456 1.00 95.31 639 ALA A C 1
ATOM 5130 O O . ALA A 1 639 ? 7.693 -3.593 -18.658 1.00 95.31 639 ALA A O 1
ATOM 5131 N N . ASP A 1 640 ? 6.403 -1.837 -19.173 1.00 90.81 640 ASP A N 1
ATOM 5132 C CA . ASP A 1 640 ? 7.319 -1.238 -20.136 1.00 90.81 640 ASP A CA 1
ATOM 5133 C C . ASP A 1 640 ? 8.390 -0.419 -19.425 1.00 90.81 640 ASP A C 1
ATOM 5135 O O . ASP A 1 640 ? 8.090 0.520 -18.683 1.00 90.81 640 ASP A O 1
ATOM 5139 N N . MET A 1 641 ? 9.652 -0.754 -19.695 1.00 89.56 641 MET A N 1
ATOM 5140 C CA . MET A 1 641 ? 10.796 -0.049 -19.131 1.00 89.56 641 MET A CA 1
ATOM 5141 C C . MET A 1 641 ? 10.895 1.406 -19.613 1.00 89.56 641 MET A C 1
ATOM 5143 O O . MET A 1 641 ? 11.633 2.193 -19.019 1.00 89.56 641 MET A O 1
ATOM 5147 N N . ASN A 1 642 ? 10.165 1.776 -20.669 1.00 86.00 642 ASN A N 1
ATOM 5148 C CA . ASN A 1 642 ? 10.135 3.126 -21.221 1.00 86.00 642 ASN A CA 1
ATOM 5149 C C . ASN A 1 642 ? 9.012 4.021 -20.686 1.00 86.00 642 ASN A C 1
ATOM 5151 O O . ASN A 1 642 ? 8.959 5.217 -20.988 1.00 86.00 642 ASN A O 1
ATOM 5155 N N . ARG A 1 643 ? 8.088 3.442 -19.919 1.00 88.19 643 ARG A N 1
ATOM 5156 C CA . ARG A 1 643 ? 6.948 4.132 -19.315 1.00 88.19 643 ARG A CA 1
ATOM 5157 C C . ARG A 1 643 ? 7.090 4.133 -17.805 1.00 88.19 643 ARG A C 1
ATOM 5159 O O . ARG A 1 643 ? 7.819 3.322 -17.241 1.00 88.19 643 ARG A O 1
ATOM 5166 N N . LEU A 1 644 ? 6.329 5.006 -17.148 1.00 88.31 644 LEU A N 1
ATOM 5167 C CA . LEU A 1 644 ? 6.334 5.130 -15.694 1.00 88.31 644 LEU A CA 1
ATOM 5168 C C . LEU A 1 644 ? 6.167 3.776 -14.977 1.00 88.31 644 LEU A C 1
ATOM 5170 O O . LEU A 1 644 ? 6.835 3.528 -13.975 1.00 88.31 644 LEU A O 1
ATOM 5174 N N . GLU A 1 645 ? 5.334 2.882 -15.519 1.00 91.12 645 GLU A N 1
ATOM 5175 C CA . GLU A 1 645 ? 5.089 1.548 -14.959 1.00 91.12 645 GLU A CA 1
ATOM 5176 C C . GLU A 1 645 ? 6.362 0.705 -14.763 1.00 91.12 645 GLU A C 1
ATOM 5178 O O . GLU A 1 645 ? 6.446 -0.015 -13.771 1.00 91.12 645 GLU A O 1
ATOM 5183 N N . GLY A 1 646 ? 7.365 0.804 -15.646 1.00 92.44 646 GLY A N 1
ATOM 5184 C CA . GLY A 1 646 ? 8.627 0.066 -15.518 1.00 92.44 646 GLY A CA 1
ATOM 5185 C C . GLY A 1 646 ? 9.481 0.550 -14.349 1.00 92.44 646 GLY A C 1
ATOM 5186 O O . GLY A 1 646 ? 9.989 -0.259 -13.569 1.00 92.44 646 GLY A O 1
ATOM 5187 N N . TYR A 1 647 ? 9.579 1.871 -14.178 1.00 92.50 647 TYR A N 1
ATOM 5188 C CA . TYR A 1 647 ? 10.315 2.483 -13.070 1.00 92.50 647 TYR A CA 1
ATOM 5189 C C . TYR A 1 647 ? 9.620 2.175 -11.745 1.00 92.50 647 TYR A C 1
ATOM 5191 O O . TYR A 1 647 ? 10.251 1.739 -10.789 1.00 92.50 647 TYR A O 1
ATOM 5199 N N . VAL A 1 648 ? 8.298 2.323 -11.704 1.00 92.06 648 VAL A N 1
ATOM 5200 C CA . VAL A 1 648 ? 7.487 2.010 -10.523 1.00 92.06 648 VAL A CA 1
ATOM 5201 C C . VAL A 1 648 ? 7.593 0.536 -10.147 1.00 92.06 648 VAL A C 1
ATOM 5203 O O . VAL A 1 648 ? 7.790 0.227 -8.973 1.00 92.06 648 VAL A O 1
ATOM 5206 N N . LEU A 1 649 ? 7.504 -0.383 -11.115 1.00 94.75 649 LEU A N 1
ATOM 5207 C CA . LEU A 1 649 ? 7.643 -1.808 -10.828 1.00 94.75 649 LEU A CA 1
ATOM 5208 C C . LEU A 1 649 ? 9.010 -2.092 -10.208 1.00 94.75 649 LEU A C 1
ATOM 5210 O O . LEU A 1 649 ? 9.080 -2.721 -9.157 1.00 94.75 649 LEU A O 1
ATOM 5214 N N . MET A 1 650 ? 10.090 -1.581 -10.800 1.00 92.31 650 MET A N 1
ATOM 5215 C CA . MET A 1 650 ? 11.432 -1.771 -10.247 1.00 92.31 650 MET A CA 1
ATOM 5216 C C . MET A 1 650 ? 11.599 -1.168 -8.856 1.00 92.31 650 MET A C 1
ATOM 5218 O O . MET A 1 650 ? 12.212 -1.802 -7.997 1.00 92.31 650 MET A O 1
ATOM 5222 N N . TYR A 1 651 ? 11.003 -0.005 -8.609 1.00 91.25 651 TYR A N 1
ATOM 5223 C CA . TYR A 1 651 ? 10.927 0.591 -7.282 1.00 91.25 651 TYR A CA 1
ATOM 5224 C C . TYR A 1 651 ? 10.209 -0.339 -6.283 1.00 91.25 651 TYR A C 1
ATOM 5226 O O . TYR A 1 651 ? 10.765 -0.648 -5.229 1.00 91.25 651 TYR A O 1
ATOM 5234 N N . PHE A 1 652 ? 9.031 -0.879 -6.623 1.00 91.31 652 PHE A N 1
ATOM 5235 C CA . PHE A 1 652 ? 8.280 -1.811 -5.764 1.00 91.31 652 PHE A CA 1
ATOM 5236 C C . PHE A 1 652 ? 9.025 -3.116 -5.487 1.00 91.31 652 PHE A C 1
ATOM 5238 O O . PHE A 1 652 ? 8.961 -3.648 -4.374 1.00 91.31 652 PHE A O 1
ATOM 5245 N N . LEU A 1 653 ? 9.731 -3.636 -6.490 1.00 90.19 653 LEU A N 1
ATOM 5246 C CA . LEU A 1 653 ? 10.576 -4.816 -6.351 1.00 90.19 653 LEU A CA 1
ATOM 5247 C C . LEU A 1 653 ? 11.765 -4.534 -5.425 1.00 90.19 653 LEU A C 1
ATOM 5249 O O . LEU A 1 653 ? 12.042 -5.344 -4.540 1.00 90.19 653 LEU A O 1
ATOM 5253 N N . ARG A 1 654 ? 12.422 -3.373 -5.563 1.00 88.06 654 ARG A N 1
ATOM 5254 C CA . ARG A 1 654 ? 13.555 -2.972 -4.716 1.00 88.06 654 ARG A CA 1
ATOM 5255 C C . ARG A 1 654 ? 13.167 -2.836 -3.249 1.00 88.06 654 ARG A C 1
ATOM 5257 O O . ARG A 1 654 ? 13.851 -3.395 -2.397 1.00 88.06 654 ARG A O 1
ATOM 5264 N N . ILE A 1 655 ? 12.074 -2.134 -2.953 1.00 85.25 655 ILE A N 1
ATOM 5265 C CA . ILE A 1 655 ? 11.596 -1.950 -1.570 1.00 85.25 655 ILE A CA 1
ATOM 5266 C C . ILE A 1 655 ? 10.919 -3.213 -1.015 1.00 85.25 655 ILE A C 1
ATOM 5268 O O . ILE A 1 655 ? 10.537 -3.273 0.149 1.00 85.25 655 ILE A O 1
ATOM 5272 N N . GLY A 1 656 ? 10.745 -4.234 -1.859 1.00 84.06 656 GLY A N 1
ATOM 5273 C CA . GLY A 1 656 ? 10.131 -5.503 -1.510 1.00 84.06 656 GLY A CA 1
ATOM 5274 C C . GLY A 1 656 ? 8.639 -5.433 -1.205 1.00 84.06 656 GLY A C 1
ATOM 5275 O O . GLY A 1 656 ? 8.123 -6.399 -0.650 1.00 84.06 656 GLY A O 1
ATOM 5276 N N . LEU A 1 657 ? 7.936 -4.371 -1.608 1.00 85.38 657 LEU A N 1
ATOM 5277 C CA . LEU A 1 657 ? 6.482 -4.222 -1.454 1.00 85.38 657 LEU A CA 1
ATOM 5278 C C . LEU A 1 657 ? 5.737 -5.477 -1.938 1.00 85.38 657 LEU A C 1
ATOM 5280 O O . LEU A 1 657 ? 4.867 -6.019 -1.263 1.00 85.38 657 LEU A O 1
ATOM 5284 N N . MET A 1 658 ? 6.150 -5.982 -3.102 1.00 84.88 658 MET A N 1
ATOM 5285 C CA . MET A 1 658 ? 5.551 -7.148 -3.750 1.00 84.88 658 MET A CA 1
ATOM 5286 C C . MET A 1 658 ? 5.828 -8.451 -2.991 1.00 84.88 658 MET A C 1
ATOM 5288 O O . MET A 1 658 ? 4.965 -9.325 -2.940 1.00 84.88 658 MET A O 1
ATOM 5292 N N . SER A 1 659 ? 7.016 -8.577 -2.395 1.00 81.75 659 SER A N 1
ATOM 5293 C CA . SER A 1 659 ? 7.487 -9.778 -1.691 1.00 81.75 659 SER A CA 1
ATOM 5294 C C . SER A 1 659 ? 7.044 -9.859 -0.227 1.00 81.75 659 SER A C 1
ATOM 5296 O O . SER A 1 659 ? 6.815 -10.952 0.284 1.00 81.75 659 SER A O 1
ATOM 5298 N N . SER A 1 660 ? 6.916 -8.716 0.452 1.00 76.00 660 SER A N 1
ATOM 5299 C CA . SER A 1 660 ? 6.699 -8.639 1.901 1.00 76.00 660 SER A CA 1
ATOM 5300 C C . SER A 1 660 ? 5.317 -9.149 2.315 1.00 76.00 660 SER A C 1
ATOM 5302 O O . SER A 1 660 ? 4.384 -9.184 1.509 1.00 76.00 660 SER A O 1
ATOM 5304 N N . GLY A 1 661 ? 5.159 -9.539 3.584 1.00 69.81 661 GLY A N 1
ATOM 5305 C CA . GLY A 1 661 ? 3.837 -9.820 4.155 1.00 69.81 661 GLY A CA 1
ATOM 5306 C C . GLY A 1 661 ? 2.937 -8.580 4.093 1.00 69.81 661 GLY A C 1
ATOM 5307 O O . GLY A 1 661 ? 3.440 -7.460 4.105 1.00 69.81 661 GLY A O 1
ATOM 5308 N N . SER A 1 662 ? 1.614 -8.756 4.020 1.00 63.00 662 SER A N 1
ATOM 5309 C CA . SER A 1 662 ? 0.689 -7.634 3.772 1.00 63.00 662 SER A CA 1
ATOM 5310 C C . SER A 1 662 ? 0.791 -6.509 4.812 1.00 63.00 662 SER A C 1
ATOM 5312 O O . SER A 1 662 ? 0.740 -5.346 4.448 1.00 63.00 662 SER A O 1
ATOM 5314 N N . GLY A 1 663 ? 1.014 -6.825 6.094 1.00 62.88 663 GLY A N 1
ATOM 5315 C CA . GLY A 1 663 ? 1.181 -5.796 7.132 1.00 62.88 663 GLY A CA 1
ATOM 5316 C C . GLY A 1 663 ? 2.454 -4.957 6.957 1.00 62.88 663 GLY A C 1
ATOM 5317 O O . GLY A 1 663 ? 2.434 -3.746 7.160 1.00 62.88 663 GLY A O 1
ATOM 5318 N N . ASP A 1 664 ? 3.554 -5.580 6.525 1.00 72.75 664 ASP A N 1
ATOM 5319 C CA . ASP A 1 664 ? 4.809 -4.869 6.247 1.00 72.75 664 ASP A CA 1
ATOM 5320 C C . ASP A 1 664 ? 4.701 -4.037 4.976 1.00 72.75 664 ASP A C 1
ATOM 5322 O O . ASP A 1 664 ? 5.165 -2.901 4.932 1.00 72.75 664 ASP A O 1
ATOM 5326 N N . ALA A 1 665 ? 4.072 -4.605 3.946 1.00 71.06 665 ALA A N 1
ATOM 5327 C CA . ALA A 1 665 ? 3.855 -3.943 2.673 1.00 71.06 665 ALA A CA 1
ATOM 5328 C C . ALA A 1 665 ? 3.044 -2.654 2.851 1.00 71.06 665 ALA A C 1
ATOM 5330 O O . ALA A 1 665 ? 3.402 -1.643 2.254 1.00 71.06 665 ALA A O 1
ATOM 5331 N N . THR A 1 666 ? 2.042 -2.630 3.736 1.00 67.69 666 THR A N 1
ATOM 5332 C CA . THR A 1 666 ? 1.311 -1.391 4.018 1.00 67.69 666 THR A CA 1
ATOM 5333 C C . THR A 1 666 ? 2.152 -0.356 4.773 1.00 67.69 666 THR A C 1
ATOM 5335 O O . THR A 1 666 ? 2.030 0.832 4.491 1.00 67.69 666 THR A O 1
ATOM 5338 N N . ILE A 1 667 ? 3.031 -0.758 5.700 1.00 70.12 667 ILE A N 1
ATOM 5339 C CA . ILE A 1 667 ? 3.948 0.185 6.373 1.00 70.12 667 ILE A CA 1
ATOM 5340 C C . ILE A 1 667 ? 4.943 0.768 5.359 1.00 70.12 667 ILE A C 1
ATOM 5342 O O . ILE A 1 667 ? 5.138 1.980 5.339 1.00 70.12 667 ILE A O 1
ATOM 5346 N N . ILE A 1 668 ? 5.506 -0.075 4.486 1.00 73.19 668 ILE A N 1
ATOM 5347 C CA . ILE A 1 668 ? 6.402 0.314 3.381 1.00 73.19 668 ILE A CA 1
ATOM 5348 C C . ILE A 1 668 ? 5.684 1.237 2.383 1.00 73.19 668 ILE A C 1
ATOM 5350 O O . ILE A 1 668 ? 6.258 2.205 1.895 1.00 73.19 668 ILE A O 1
ATOM 5354 N N . ALA A 1 669 ? 4.419 0.957 2.071 1.00 66.81 669 ALA A N 1
ATOM 5355 C CA . ALA A 1 669 ? 3.596 1.811 1.221 1.00 66.81 669 ALA A CA 1
ATOM 5356 C C . ALA A 1 669 ? 3.263 3.144 1.908 1.00 66.81 669 ALA A C 1
ATOM 5358 O O . ALA A 1 669 ? 3.308 4.200 1.282 1.00 66.81 669 ALA A O 1
ATOM 5359 N N . GLY A 1 670 ? 2.942 3.098 3.201 1.00 63.06 670 GLY A N 1
ATOM 5360 C CA . GLY A 1 670 ? 2.561 4.246 4.012 1.00 63.06 670 GLY A CA 1
ATOM 5361 C C . GLY A 1 670 ? 3.716 5.207 4.272 1.00 63.06 670 GLY A C 1
ATOM 5362 O O . GLY A 1 670 ? 3.504 6.414 4.212 1.00 63.06 670 GLY A O 1
ATOM 5363 N N . SER A 1 671 ? 4.944 4.712 4.458 1.00 64.25 671 SER A N 1
ATOM 5364 C CA . SER A 1 671 ? 6.131 5.573 4.589 1.00 64.25 671 SER A CA 1
ATOM 5365 C C . SER A 1 671 ? 6.359 6.479 3.375 1.00 64.25 671 SER A C 1
ATOM 5367 O O . SER A 1 671 ? 7.057 7.476 3.490 1.00 64.25 671 SER A O 1
ATOM 5369 N N . ASN A 1 672 ? 5.733 6.171 2.234 1.00 59.94 672 ASN A N 1
ATOM 5370 C CA . ASN A 1 672 ? 5.789 6.987 1.022 1.00 59.94 672 ASN A CA 1
ATOM 5371 C C . ASN A 1 672 ? 4.637 8.002 0.913 1.00 59.94 672 ASN A C 1
ATOM 5373 O O . ASN A 1 672 ? 4.683 8.878 0.054 1.00 59.94 672 ASN A O 1
ATOM 5377 N N . ASN A 1 673 ? 3.598 7.897 1.749 1.00 53.06 673 ASN A N 1
ATOM 5378 C CA . ASN A 1 673 ? 2.433 8.793 1.740 1.00 53.06 673 ASN A CA 1
ATOM 5379 C C . ASN A 1 673 ? 2.680 10.130 2.456 1.00 53.06 673 ASN A C 1
ATOM 5381 O O . ASN A 1 673 ? 1.765 10.950 2.565 1.00 53.06 673 ASN A O 1
ATOM 5385 N N . GLU A 1 674 ? 3.901 10.380 2.927 1.00 55.03 674 GLU A N 1
ATOM 5386 C CA . GLU A 1 674 ? 4.322 11.724 3.304 1.00 55.03 674 GLU A CA 1
ATOM 5387 C C . GLU A 1 674 ? 4.207 12.643 2.078 1.00 55.03 674 GLU A C 1
ATOM 5389 O O . GLU A 1 674 ? 4.608 12.285 0.970 1.00 55.03 674 GLU A O 1
ATOM 5394 N N . ARG A 1 675 ? 3.612 13.830 2.252 1.00 57.97 675 ARG A N 1
ATOM 5395 C CA . ARG A 1 675 ? 3.510 14.829 1.176 1.00 57.97 675 ARG A CA 1
ATOM 5396 C C . ARG A 1 675 ? 4.916 15.066 0.621 1.00 57.97 675 ARG A C 1
ATOM 5398 O O . ARG A 1 675 ? 5.792 15.442 1.381 1.00 57.97 675 ARG A O 1
ATOM 5405 N N . MET A 1 676 ? 5.156 14.833 -0.664 1.00 60.78 676 MET A N 1
ATOM 5406 C CA . MET A 1 676 ? 6.478 15.047 -1.262 1.00 60.78 676 MET A CA 1
ATOM 5407 C C . MET A 1 676 ? 6.573 16.474 -1.802 1.00 60.78 676 MET A C 1
ATOM 5409 O O . MET A 1 676 ? 5.663 16.947 -2.483 1.00 60.78 676 MET A O 1
ATOM 5413 N N . VAL A 1 677 ? 7.681 17.154 -1.516 1.00 62.06 677 VAL A N 1
ATOM 5414 C CA . VAL A 1 677 ? 7.986 18.500 -2.003 1.00 62.06 677 VAL A CA 1
ATOM 5415 C C . VAL A 1 677 ? 9.144 18.424 -2.985 1.00 62.06 677 VAL A C 1
ATOM 5417 O O . VAL A 1 677 ? 10.198 17.845 -2.716 1.00 62.06 677 VAL A O 1
ATOM 5420 N N . THR A 1 678 ? 8.944 19.032 -4.147 1.00 63.12 678 THR A N 1
ATOM 5421 C CA . THR A 1 678 ? 9.967 19.134 -5.186 1.00 63.12 678 THR A CA 1
ATOM 5422 C C . THR A 1 678 ? 10.573 20.515 -5.142 1.00 63.12 678 THR A C 1
ATOM 5424 O O . THR A 1 678 ? 9.848 21.498 -5.054 1.00 63.12 678 THR A O 1
ATOM 5427 N N . VAL A 1 679 ? 11.891 20.614 -5.258 1.00 63.75 679 VAL A N 1
ATOM 5428 C CA . VAL A 1 679 ? 12.576 21.892 -5.450 1.00 63.75 679 VAL A CA 1
ATOM 5429 C C . VAL A 1 679 ? 13.452 21.847 -6.697 1.00 63.75 679 VAL A C 1
ATOM 5431 O O . VAL A 1 679 ? 13.993 20.800 -7.051 1.00 63.75 679 VAL A O 1
ATOM 5434 N N . ARG A 1 680 ? 13.633 22.987 -7.355 1.00 63.72 680 ARG A N 1
ATOM 5435 C CA . ARG A 1 680 ? 14.447 23.173 -8.552 1.00 63.72 680 ARG A CA 1
ATOM 5436 C C . ARG A 1 680 ? 15.481 24.261 -8.342 1.00 63.72 680 ARG A C 1
ATOM 5438 O O . ARG A 1 680 ? 15.216 25.291 -7.741 1.00 63.72 680 ARG A O 1
ATOM 5445 N N . CYS A 1 681 ? 16.661 24.053 -8.905 1.00 61.41 681 CYS A N 1
ATOM 5446 C CA . CYS A 1 681 ? 17.645 25.106 -9.071 1.00 61.41 681 CYS A CA 1
ATOM 5447 C C . CYS A 1 681 ? 17.229 26.032 -10.232 1.00 61.41 681 CYS A C 1
ATOM 5449 O O . CYS A 1 681 ? 17.107 25.539 -11.360 1.00 61.41 681 CYS A O 1
ATOM 5451 N N . PRO A 1 682 ? 17.063 27.348 -10.017 1.00 55.16 682 PRO A N 1
ATOM 5452 C CA . PRO A 1 682 ? 16.731 28.283 -11.096 1.00 55.16 682 PRO A CA 1
ATOM 5453 C C . PRO A 1 682 ? 17.848 28.407 -12.143 1.00 55.16 682 PRO A C 1
ATOM 5455 O O . PRO A 1 682 ? 17.569 28.672 -13.305 1.00 55.16 682 PRO A O 1
ATOM 5458 N N . VAL A 1 683 ? 19.105 28.148 -11.761 1.00 60.69 683 VAL A N 1
ATOM 5459 C CA . VAL A 1 683 ? 20.277 28.313 -12.638 1.00 60.69 683 VAL A CA 1
ATOM 5460 C C . VAL A 1 683 ? 20.500 27.112 -13.558 1.00 60.69 683 VAL A C 1
ATOM 5462 O O . VAL A 1 683 ? 20.615 27.276 -14.765 1.00 60.69 683 VAL A O 1
ATOM 5465 N N . CYS A 1 684 ? 20.586 25.896 -13.008 1.00 59.31 684 CYS A N 1
ATOM 5466 C CA . CYS A 1 684 ? 20.884 24.697 -13.807 1.00 59.31 684 CYS A CA 1
ATOM 5467 C C . CYS A 1 684 ? 19.666 23.806 -14.068 1.00 59.31 684 CYS A C 1
ATOM 5469 O O . CYS A 1 684 ? 19.783 22.792 -14.748 1.00 59.31 684 CYS A O 1
ATOM 5471 N N . GLY A 1 685 ? 18.507 24.130 -13.490 1.00 53.06 685 GLY A N 1
ATOM 5472 C CA . GLY A 1 685 ? 17.299 23.325 -13.636 1.00 53.06 685 GLY A CA 1
ATOM 5473 C C . GLY A 1 685 ? 17.294 22.003 -12.867 1.00 53.06 685 GLY A C 1
ATOM 5474 O O . GLY A 1 685 ? 16.313 21.275 -12.976 1.00 53.06 685 GLY A O 1
ATOM 5475 N N . ASN A 1 686 ? 18.339 21.697 -12.086 1.00 60.34 686 ASN A N 1
ATOM 5476 C CA . ASN A 1 686 ? 18.424 20.463 -11.302 1.00 60.34 686 ASN A CA 1
ATOM 5477 C C . ASN A 1 686 ? 17.273 20.362 -10.292 1.00 60.34 686 ASN A C 1
ATOM 5479 O O . ASN A 1 686 ? 16.956 21.351 -9.627 1.00 60.34 686 ASN A O 1
ATOM 5483 N N . VAL A 1 687 ? 16.697 19.171 -10.147 1.00 57.22 687 VAL A N 1
ATOM 5484 C CA . VAL A 1 687 ? 15.530 18.904 -9.301 1.00 57.22 687 VAL A CA 1
ATOM 5485 C C . VAL A 1 687 ? 15.909 18.007 -8.125 1.00 57.22 687 VAL A C 1
ATOM 5487 O O . VAL A 1 687 ? 16.511 16.949 -8.307 1.00 57.22 687 VAL A O 1
ATOM 5490 N N . LYS A 1 688 ? 15.510 18.397 -6.911 1.00 63.75 688 LYS A N 1
ATOM 5491 C CA . LYS A 1 688 ? 15.654 17.590 -5.690 1.00 63.75 688 LYS A CA 1
ATOM 5492 C C . LYS A 1 688 ? 14.300 17.340 -5.048 1.00 63.75 688 LYS A C 1
ATOM 5494 O O . LYS A 1 688 ? 13.439 18.219 -5.057 1.00 63.75 688 LYS A O 1
ATOM 5499 N N . LEU A 1 689 ? 14.149 16.150 -4.474 1.00 61.19 689 LEU A N 1
ATOM 5500 C CA . LEU A 1 689 ? 12.928 15.719 -3.799 1.00 61.19 689 LEU A CA 1
ATOM 5501 C C . LEU A 1 689 ? 13.154 15.575 -2.307 1.00 61.19 689 LEU A C 1
ATOM 5503 O O . LEU A 1 689 ? 14.173 15.033 -1.873 1.00 61.19 689 LEU A O 1
ATOM 5507 N N . TYR A 1 690 ? 12.161 16.003 -1.546 1.00 63.28 690 TYR A N 1
ATOM 5508 C CA . TYR A 1 690 ? 12.120 15.873 -0.101 1.00 63.28 690 TYR A CA 1
ATOM 5509 C C . TYR A 1 690 ? 10.729 15.396 0.315 1.00 63.28 690 TYR A C 1
ATOM 5511 O O . TYR A 1 690 ? 9.748 15.727 -0.351 1.00 63.28 690 TYR A O 1
ATOM 5519 N N . SER A 1 691 ? 10.620 14.665 1.425 1.00 61.62 691 SER A N 1
ATOM 5520 C CA . SER A 1 691 ? 9.337 14.626 2.130 1.00 61.62 691 SER A CA 1
ATOM 5521 C C . SER A 1 691 ? 9.018 16.030 2.655 1.00 61.62 691 SER A C 1
ATOM 5523 O O . SER A 1 691 ? 9.912 16.870 2.773 1.00 61.62 691 SER A O 1
ATOM 5525 N N . LEU A 1 692 ? 7.753 16.323 2.943 1.00 62.22 692 LEU A N 1
ATOM 5526 C CA . LEU A 1 692 ? 7.314 17.636 3.418 1.00 62.22 692 LEU A CA 1
ATOM 5527 C C . LEU A 1 692 ? 8.055 18.019 4.692 1.00 62.22 692 LEU A C 1
ATOM 5529 O O . LEU A 1 692 ? 8.502 19.150 4.810 1.00 62.22 692 LEU A O 1
ATOM 5533 N N . GLU A 1 693 ? 8.260 17.064 5.590 1.00 55.91 693 GLU A N 1
ATOM 5534 C CA . GLU A 1 693 ? 9.011 17.281 6.819 1.00 55.91 693 GLU A CA 1
ATOM 5535 C C . GLU A 1 693 ? 10.507 17.531 6.558 1.00 55.91 693 GLU A C 1
ATOM 5537 O O . GLU A 1 693 ? 11.074 18.484 7.100 1.00 55.91 693 GLU A O 1
ATOM 5542 N N . ASP A 1 694 ? 11.156 16.741 5.687 1.00 60.00 694 ASP A N 1
ATOM 5543 C CA . ASP A 1 694 ? 12.555 16.976 5.288 1.00 60.00 694 ASP A CA 1
ATOM 5544 C C . ASP A 1 694 ? 12.693 18.354 4.605 1.00 60.00 694 ASP A C 1
ATOM 5546 O O . ASP A 1 694 ? 13.676 19.067 4.823 1.00 60.00 694 ASP A O 1
ATOM 5550 N N . TYR A 1 695 ? 11.705 18.753 3.798 1.00 69.62 695 TYR A N 1
ATOM 5551 C CA . TYR A 1 695 ? 11.642 20.068 3.166 1.00 69.62 695 TYR A CA 1
ATOM 5552 C C . TYR A 1 695 ? 11.471 21.182 4.195 1.00 69.62 695 TYR A C 1
ATOM 5554 O O . TYR A 1 695 ? 12.256 22.126 4.180 1.00 69.62 695 TYR A O 1
ATOM 5562 N N . GLU A 1 696 ? 10.499 21.082 5.101 1.00 62.19 696 GLU A N 1
ATOM 5563 C CA . GLU A 1 696 ? 10.239 22.074 6.148 1.00 62.19 696 GLU A CA 1
ATOM 5564 C C . GLU A 1 696 ? 11.438 22.223 7.085 1.00 62.19 696 GLU A C 1
ATOM 5566 O O . GLU A 1 696 ? 11.844 23.344 7.396 1.00 62.19 696 GLU A O 1
ATOM 5571 N N . THR A 1 697 ? 12.080 21.113 7.450 1.00 61.28 697 THR A N 1
ATOM 5572 C CA . THR A 1 697 ? 13.308 21.099 8.252 1.00 61.28 697 THR A CA 1
ATOM 5573 C C . THR A 1 697 ? 14.451 21.798 7.521 1.00 61.28 697 THR A C 1
ATOM 5575 O O . THR A 1 697 ? 15.091 22.690 8.076 1.00 61.28 697 THR A O 1
ATOM 5578 N N . ARG A 1 698 ? 14.698 21.462 6.248 1.00 70.88 698 ARG A N 1
ATOM 5579 C CA . ARG A 1 698 ? 15.741 22.111 5.431 1.00 70.88 698 ARG A CA 1
ATOM 5580 C C . ARG A 1 698 ? 15.437 23.575 5.150 1.00 70.88 698 ARG A C 1
ATOM 5582 O O . ARG A 1 698 ? 16.353 24.386 5.088 1.00 70.88 698 ARG A O 1
ATOM 5589 N N . LYS A 1 699 ? 14.165 23.929 4.989 1.00 72.50 699 LYS A N 1
ATOM 5590 C CA . LYS A 1 699 ? 13.706 25.309 4.826 1.00 72.50 699 LYS A CA 1
ATOM 5591 C C . LYS A 1 699 ? 13.951 26.110 6.102 1.00 72.50 699 LYS A C 1
ATOM 5593 O O . LYS A 1 699 ? 14.462 27.221 6.013 1.00 72.50 699 LYS A O 1
ATOM 5598 N N . LYS A 1 700 ? 13.650 25.534 7.272 1.00 69.31 700 LYS A N 1
ATOM 5599 C CA . LYS A 1 700 ? 13.912 26.124 8.594 1.00 69.31 700 LYS A CA 1
ATOM 5600 C C . LYS A 1 700 ? 15.408 26.289 8.868 1.00 69.31 700 LYS A C 1
ATOM 5602 O O . LYS A 1 700 ? 15.804 27.294 9.447 1.00 69.31 700 LYS A O 1
ATOM 5607 N N . ASN A 1 701 ? 16.219 25.334 8.420 1.00 68.75 701 ASN A N 1
ATOM 5608 C CA . ASN A 1 701 ? 17.673 25.346 8.586 1.00 68.75 701 ASN A CA 1
ATOM 5609 C C . ASN A 1 701 ? 18.418 26.126 7.488 1.00 68.75 701 ASN A C 1
ATOM 5611 O O . ASN A 1 701 ? 19.637 26.226 7.559 1.00 68.75 701 ASN A O 1
ATOM 5615 N N . ASP A 1 702 ? 17.712 26.685 6.497 1.00 75.25 702 ASP A N 1
ATOM 5616 C CA . ASP A 1 702 ? 18.310 27.361 5.338 1.00 75.25 702 ASP A CA 1
ATOM 5617 C C . ASP A 1 702 ? 19.344 26.480 4.596 1.00 75.25 702 ASP A C 1
ATOM 5619 O O . ASP A 1 702 ? 20.484 26.877 4.357 1.00 75.25 702 ASP A O 1
ATOM 5623 N N . ASP A 1 703 ? 18.922 25.265 4.224 1.00 75.38 703 ASP A N 1
ATOM 5624 C CA . ASP A 1 703 ? 19.748 24.201 3.619 1.00 75.38 703 ASP A CA 1
ATOM 5625 C C . ASP A 1 703 ? 19.272 23.776 2.207 1.00 75.38 703 ASP A C 1
ATOM 5627 O O . ASP A 1 703 ? 19.635 22.717 1.680 1.00 75.38 703 ASP A O 1
ATOM 5631 N N . LEU A 1 704 ? 18.432 24.585 1.557 1.00 80.75 704 LEU A N 1
ATOM 5632 C CA . LEU A 1 704 ? 17.881 24.305 0.224 1.00 80.75 704 LEU A CA 1
ATOM 5633 C C . LEU A 1 704 ? 18.728 24.945 -0.883 1.00 80.75 704 LEU A C 1
ATOM 5635 O O . LEU A 1 704 ? 18.288 25.885 -1.538 1.00 80.75 704 LEU A O 1
ATOM 5639 N N . TYR A 1 705 ? 19.937 24.423 -1.109 1.00 80.94 705 TYR A N 1
ATOM 5640 C CA . TYR A 1 705 ? 20.873 24.959 -2.106 1.00 80.94 705 TYR A CA 1
ATOM 5641 C C . TYR A 1 705 ? 21.356 23.903 -3.120 1.00 80.94 705 TYR A C 1
ATOM 5643 O O . TYR A 1 705 ? 21.414 22.691 -2.866 1.00 80.94 705 TYR A O 1
ATOM 5651 N N . CYS A 1 706 ? 21.686 24.374 -4.319 1.00 71.88 706 CYS A N 1
ATOM 5652 C CA . CYS A 1 706 ? 22.228 23.618 -5.435 1.00 71.88 706 CYS A CA 1
ATOM 5653 C C . CYS A 1 706 ? 23.670 24.050 -5.708 1.00 71.88 706 CYS A C 1
ATOM 5655 O O . CYS A 1 706 ? 23.952 25.232 -5.883 1.00 71.88 706 CYS A O 1
ATOM 5657 N N . VAL A 1 707 ? 24.570 23.071 -5.809 1.00 76.81 707 VAL A N 1
ATOM 5658 C CA . VAL A 1 707 ? 26.009 23.264 -6.066 1.00 76.81 707 VAL A CA 1
ATOM 5659 C C . VAL A 1 707 ? 26.491 22.456 -7.276 1.00 76.81 707 VAL A C 1
ATOM 5661 O O . VAL A 1 707 ? 27.686 22.203 -7.418 1.00 76.81 707 VAL A O 1
ATOM 5664 N N . GLU A 1 708 ? 25.566 22.029 -8.139 1.00 69.19 708 GLU A N 1
ATOM 5665 C CA . GLU A 1 708 ? 25.831 21.044 -9.197 1.00 69.19 708 GLU A CA 1
ATOM 5666 C C . GLU A 1 708 ? 26.774 21.565 -10.290 1.00 69.19 708 GLU A C 1
ATOM 5668 O O . GLU A 1 708 ? 27.664 20.852 -10.738 1.00 69.19 708 GLU A O 1
ATOM 5673 N N . THR A 1 709 ? 26.624 22.830 -10.688 1.00 71.00 709 THR A N 1
ATOM 5674 C CA . THR A 1 709 ? 27.443 23.450 -11.742 1.00 71.00 709 THR A CA 1
ATOM 5675 C C . THR A 1 709 ? 28.294 24.590 -11.189 1.00 71.00 709 THR A C 1
ATOM 5677 O O . THR A 1 709 ? 27.986 25.149 -10.135 1.00 71.00 709 THR A O 1
ATOM 5680 N N . GLU A 1 710 ? 29.346 24.988 -11.908 1.00 68.44 710 GLU A N 1
ATOM 5681 C CA . GLU A 1 710 ? 30.142 26.173 -11.550 1.00 68.44 710 GLU A CA 1
ATOM 5682 C C . GLU A 1 710 ? 29.293 27.448 -11.514 1.00 68.44 710 GLU A C 1
ATOM 5684 O O . GLU A 1 710 ? 29.458 28.277 -10.622 1.00 68.44 710 GLU A O 1
ATOM 5689 N N . LEU A 1 711 ? 28.321 27.567 -12.425 1.00 68.94 711 LEU A N 1
ATOM 5690 C CA . LEU A 1 711 ? 27.340 28.652 -12.425 1.00 68.94 711 LEU A CA 1
ATOM 5691 C C . LEU A 1 711 ? 26.484 28.639 -11.152 1.00 68.94 711 LEU A C 1
ATOM 5693 O O . LEU A 1 711 ? 26.176 29.700 -10.622 1.00 68.94 711 LEU A O 1
ATOM 5697 N N . CYS A 1 712 ? 26.171 27.460 -10.601 1.00 66.25 712 CYS A N 1
ATOM 5698 C CA . CYS A 1 712 ? 25.447 27.363 -9.334 1.00 66.25 712 CYS A CA 1
ATOM 5699 C C . CYS A 1 712 ? 26.262 27.837 -8.119 1.00 66.25 712 CYS A C 1
ATOM 5701 O O . CYS A 1 712 ? 25.676 28.164 -7.090 1.00 66.25 712 CYS A O 1
ATOM 5703 N N . ARG A 1 713 ? 27.598 27.848 -8.213 1.00 74.75 713 ARG A N 1
ATOM 5704 C CA . ARG A 1 713 ? 28.521 28.211 -7.120 1.00 74.75 713 ARG A CA 1
ATOM 5705 C C . ARG A 1 713 ? 29.006 29.662 -7.195 1.00 74.75 713 ARG A C 1
ATOM 5707 O O . ARG A 1 713 ? 29.707 30.113 -6.298 1.00 74.75 713 ARG A O 1
ATOM 5714 N N . ARG A 1 714 ? 28.661 30.399 -8.258 1.00 61.69 714 ARG A N 1
ATOM 5715 C CA . ARG A 1 714 ? 29.305 31.670 -8.643 1.00 61.69 714 ARG A CA 1
ATOM 5716 C C . ARG A 1 714 ? 29.009 32.898 -7.758 1.00 61.69 714 ARG A C 1
ATOM 5718 O O . ARG A 1 714 ? 29.387 33.995 -8.150 1.00 61.69 714 ARG A O 1
ATOM 5725 N N . GLY A 1 715 ? 28.399 32.743 -6.578 1.00 58.62 715 GLY A N 1
ATOM 5726 C CA . GLY A 1 715 ? 28.058 33.875 -5.696 1.00 58.62 715 GLY A CA 1
ATOM 5727 C C . GLY A 1 715 ? 28.119 33.630 -4.181 1.00 58.62 715 GLY A C 1
ATOM 5728 O O . GLY A 1 715 ? 28.097 34.598 -3.432 1.00 58.62 715 GLY A O 1
ATOM 5729 N N . ASP A 1 716 ? 28.223 32.379 -3.718 1.00 57.53 716 ASP A N 1
ATOM 5730 C CA . ASP A 1 716 ? 28.300 32.010 -2.295 1.00 57.53 716 ASP A CA 1
ATOM 5731 C C . ASP A 1 716 ? 28.879 30.586 -2.176 1.00 57.53 716 ASP A C 1
ATOM 5733 O O . ASP A 1 716 ? 28.590 29.716 -3.001 1.00 57.53 716 ASP A O 1
ATOM 5737 N N . THR A 1 717 ? 29.658 30.321 -1.125 1.00 61.12 717 THR A N 1
ATOM 5738 C CA . THR A 1 717 ? 30.082 28.970 -0.719 1.00 61.12 717 THR A CA 1
ATOM 5739 C C . THR A 1 717 ? 28.913 28.001 -0.501 1.00 61.12 717 THR A C 1
ATOM 5741 O O . THR A 1 717 ? 29.096 26.795 -0.673 1.00 61.12 717 THR A O 1
ATOM 5744 N N . LYS A 1 718 ? 27.710 28.506 -0.178 1.00 65.25 718 LYS A N 1
ATOM 5745 C CA . LYS A 1 718 ? 26.486 27.698 -0.029 1.00 65.25 718 LYS A CA 1
ATOM 5746 C C . LYS A 1 718 ? 25.874 27.211 -1.356 1.00 65.25 718 LYS A C 1
ATOM 5748 O O . LYS A 1 718 ? 25.214 26.172 -1.360 1.00 65.25 718 LYS A O 1
ATOM 5753 N N . GLY A 1 719 ? 26.094 27.901 -2.480 1.00 78.75 719 GLY A N 1
ATOM 5754 C CA . GLY A 1 719 ? 25.485 27.590 -3.786 1.00 78.75 719 GLY A CA 1
ATOM 5755 C C . GLY A 1 719 ? 24.207 28.379 -4.114 1.00 78.75 719 GLY A C 1
ATOM 5756 O O . GLY A 1 719 ? 23.889 29.373 -3.473 1.00 78.75 719 GLY A O 1
ATOM 5757 N N . THR A 1 720 ? 23.458 27.950 -5.136 1.00 77.88 720 THR A N 1
ATOM 5758 C CA . THR A 1 720 ? 22.220 28.609 -5.605 1.00 77.88 720 THR A CA 1
ATOM 5759 C C . THR A 1 720 ? 21.009 28.105 -4.833 1.00 77.88 720 THR A C 1
ATOM 5761 O O . THR A 1 720 ? 20.772 26.897 -4.809 1.00 77.88 720 THR A O 1
ATOM 5764 N N . ARG A 1 721 ? 20.205 29.000 -4.252 1.00 79.62 721 ARG A N 1
ATOM 5765 C CA . ARG A 1 721 ? 18.977 28.618 -3.541 1.00 79.62 721 ARG A CA 1
ATOM 5766 C C . ARG A 1 721 ? 17.999 27.910 -4.483 1.00 79.62 721 ARG A C 1
ATOM 5768 O O . ARG A 1 721 ? 17.761 28.370 -5.594 1.00 79.62 721 ARG A O 1
ATOM 5775 N N . MET A 1 722 ? 17.464 26.776 -4.049 1.00 71.94 722 MET A N 1
ATOM 5776 C CA . MET A 1 722 ? 16.469 26.014 -4.796 1.00 71.94 722 MET A CA 1
ATOM 5777 C C . MET A 1 722 ? 15.060 26.506 -4.462 1.00 71.94 722 MET A C 1
ATOM 5779 O O . MET A 1 722 ? 14.747 26.780 -3.304 1.00 71.94 722 MET A O 1
ATOM 5783 N N . GLU A 1 723 ? 14.212 26.581 -5.478 1.00 64.12 723 GLU A N 1
ATOM 5784 C CA . GLU A 1 723 ? 12.822 27.022 -5.402 1.00 64.12 723 GLU A CA 1
ATOM 5785 C C . GLU A 1 723 ? 11.883 25.830 -5.432 1.00 64.12 723 GLU A C 1
ATOM 5787 O O . GLU A 1 723 ? 12.103 24.882 -6.177 1.00 64.12 723 GLU A O 1
ATOM 5792 N N . GLU A 1 724 ? 10.816 25.869 -4.646 1.00 66.44 724 GLU A N 1
ATOM 5793 C CA . GLU A 1 724 ? 9.786 24.838 -4.677 1.00 66.44 724 GLU A CA 1
ATOM 5794 C C . GLU A 1 724 ? 9.139 24.757 -6.069 1.00 66.44 724 GLU A C 1
ATOM 5796 O O . GLU A 1 724 ? 8.508 25.708 -6.532 1.00 66.44 724 GLU A O 1
ATOM 5801 N N . ILE A 1 725 ? 9.289 23.607 -6.739 1.00 52.12 725 ILE A N 1
ATOM 5802 C CA . ILE A 1 725 ? 8.448 23.274 -7.882 1.00 52.12 725 ILE A CA 1
ATOM 5803 C C . ILE A 1 725 ? 7.131 22.814 -7.312 1.00 52.12 725 ILE A C 1
ATOM 5805 O O . ILE A 1 725 ? 6.907 21.657 -6.955 1.00 52.12 725 ILE A O 1
ATOM 5809 N N . SER A 1 726 ? 6.226 23.752 -7.308 1.00 52.22 726 SER A N 1
ATOM 5810 C CA . SER A 1 726 ? 4.838 23.436 -7.277 1.00 52.22 726 SER A CA 1
ATOM 5811 C C . SER A 1 726 ? 4.396 22.863 -8.617 1.00 52.22 726 SER A C 1
ATOM 5813 O O . SER A 1 726 ? 4.376 23.535 -9.651 1.00 52.22 726 SER A O 1
ATOM 5815 N N . VAL A 1 727 ? 4.058 21.579 -8.628 1.00 48.12 727 VAL A N 1
ATOM 5816 C CA . VAL A 1 727 ? 3.406 20.978 -9.792 1.00 48.12 727 VAL A CA 1
ATOM 5817 C C . VAL A 1 727 ? 1.930 21.357 -9.728 1.00 48.12 727 VAL A C 1
ATOM 5819 O O . VAL A 1 727 ? 1.092 20.565 -9.315 1.00 48.12 727 VAL A O 1
ATOM 5822 N N . TYR A 1 728 ? 1.628 22.623 -10.011 1.00 53.75 728 TYR A N 1
ATOM 5823 C CA . TYR A 1 728 ? 0.266 23.129 -9.953 1.00 53.75 728 TYR A CA 1
ATOM 5824 C C . TYR A 1 728 ? -0.433 22.884 -11.286 1.00 53.75 728 TYR A C 1
ATOM 5826 O O . TYR A 1 728 ? -0.312 23.673 -12.219 1.00 53.75 728 TYR A O 1
ATOM 5834 N N . ASP A 1 729 ? -1.221 21.819 -11.350 1.00 60.53 729 ASP A N 1
ATOM 5835 C CA . ASP A 1 729 ? -2.503 21.967 -12.024 1.00 60.53 729 ASP A CA 1
ATOM 5836 C C . ASP A 1 729 ? -3.412 22.737 -11.064 1.00 60.53 729 ASP A C 1
ATOM 5838 O O . ASP A 1 729 ? -3.331 22.561 -9.847 1.00 60.53 729 ASP A O 1
ATOM 5842 N N . PHE A 1 730 ? -4.263 23.617 -11.576 1.00 68.75 730 PHE A N 1
ATOM 5843 C CA . PHE A 1 730 ? -5.250 24.300 -10.749 1.00 68.75 730 PHE A CA 1
ATOM 5844 C C . PHE A 1 730 ? -6.652 23.835 -11.108 1.00 68.75 730 PHE A C 1
ATOM 5846 O O . PHE A 1 730 ? -6.933 23.524 -12.262 1.00 68.75 730 PHE A O 1
ATOM 5853 N N . LYS A 1 731 ? -7.553 23.800 -10.130 1.00 70.94 731 LYS A N 1
ATOM 5854 C CA . LYS A 1 731 ? -8.923 23.324 -10.318 1.00 70.94 731 LYS A CA 1
ATOM 5855 C C . LYS A 1 731 ? -9.930 24.324 -9.772 1.00 70.94 731 LYS A C 1
ATOM 5857 O O . LYS A 1 731 ? -9.738 24.859 -8.682 1.00 70.94 731 LYS A O 1
ATOM 5862 N N . CYS A 1 732 ? -10.999 24.571 -10.525 1.00 77.81 732 CYS A N 1
ATOM 5863 C CA . CYS A 1 732 ? -12.129 25.351 -10.037 1.00 77.81 732 CYS A CA 1
ATOM 5864 C C . CYS A 1 732 ? -12.989 24.520 -9.078 1.00 77.81 732 CYS A C 1
ATOM 5866 O O . CYS A 1 732 ? -13.394 23.411 -9.417 1.00 77.81 732 CYS A O 1
ATOM 5868 N N . ASP A 1 733 ? -13.312 25.082 -7.916 1.00 70.69 733 ASP A N 1
ATOM 5869 C CA . ASP A 1 733 ? -14.158 24.453 -6.895 1.00 70.69 733 ASP A CA 1
ATOM 5870 C C . ASP A 1 733 ? -15.654 24.379 -7.254 1.00 70.69 733 ASP A C 1
ATOM 5872 O O . ASP A 1 733 ? -16.395 23.640 -6.610 1.00 70.69 733 ASP A O 1
ATOM 5876 N N . VAL A 1 734 ? -16.096 25.098 -8.292 1.00 76.69 734 VAL A N 1
ATOM 5877 C CA . VAL A 1 734 ? -17.506 25.138 -8.724 1.00 76.69 734 VAL A CA 1
ATOM 5878 C C . VAL A 1 734 ? -17.744 24.416 -10.050 1.00 76.69 734 VAL A C 1
ATOM 5880 O O . VAL A 1 734 ? -18.656 23.603 -10.152 1.00 76.69 734 VAL A O 1
ATOM 5883 N N . CYS A 1 735 ? -16.966 24.722 -11.093 1.00 70.44 735 CYS A N 1
ATOM 5884 C CA . CYS A 1 735 ? -17.218 24.200 -12.446 1.00 70.44 735 CYS A CA 1
ATOM 5885 C C . CYS A 1 735 ? -16.269 23.075 -12.877 1.00 70.44 735 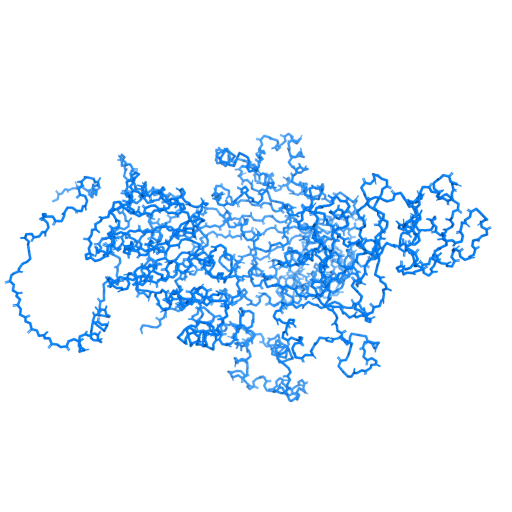CYS A C 1
ATOM 5887 O O . CYS A 1 735 ? -16.252 22.721 -14.053 1.00 70.44 735 CYS A O 1
ATOM 5889 N N . ASP A 1 736 ? -15.449 22.565 -11.954 1.00 59.12 736 ASP A N 1
ATOM 5890 C CA . ASP A 1 736 ? -14.472 21.479 -12.149 1.00 59.12 736 ASP A CA 1
ATOM 5891 C C . ASP A 1 736 ? -13.384 21.730 -13.207 1.00 59.12 736 ASP A C 1
ATOM 5893 O O . ASP A 1 736 ? -12.513 20.896 -13.432 1.00 59.12 736 ASP A O 1
ATOM 5897 N N . SER A 1 737 ? -13.405 22.906 -13.831 1.00 66.56 737 SER A N 1
ATOM 5898 C CA . SER A 1 737 ? -12.452 23.349 -14.838 1.00 66.56 737 SER A CA 1
ATOM 5899 C C . SER A 1 737 ? -11.010 23.257 -14.342 1.00 66.56 737 SER A C 1
ATOM 5901 O O . SER A 1 737 ? -10.687 23.788 -13.276 1.00 66.56 737 SER A O 1
ATOM 5903 N N . VAL A 1 738 ? -10.147 22.620 -15.138 1.00 62.50 738 VAL A N 1
ATOM 5904 C CA . VAL A 1 738 ? -8.739 22.385 -14.801 1.00 62.50 738 VAL A CA 1
ATOM 5905 C C . VAL A 1 738 ? -7.828 23.264 -15.655 1.00 62.50 738 VAL A C 1
ATOM 5907 O O . VAL A 1 738 ? -7.856 23.217 -16.884 1.00 62.50 738 VAL A O 1
ATOM 5910 N N . PHE A 1 739 ? -6.986 24.037 -14.982 1.00 66.12 739 PHE A N 1
ATOM 5911 C CA . PHE A 1 739 ? -5.848 24.760 -15.533 1.00 66.12 739 PHE A CA 1
ATOM 5912 C C . PHE A 1 739 ? -4.622 23.859 -15.435 1.00 66.12 739 PHE A C 1
ATOM 5914 O O . PHE A 1 739 ? -3.917 23.865 -14.428 1.00 66.12 739 PHE A O 1
ATOM 5921 N N . ALA A 1 740 ? -4.409 23.053 -16.472 1.00 60.03 740 ALA A N 1
ATOM 5922 C CA . ALA A 1 740 ? -3.276 22.143 -16.520 1.00 60.03 740 ALA A CA 1
ATOM 5923 C C . ALA A 1 740 ? -2.055 22.812 -17.154 1.00 60.03 740 ALA A C 1
ATOM 5925 O O . ALA A 1 740 ? -2.174 23.559 -18.138 1.00 60.03 740 ALA A O 1
ATOM 5926 N N . ARG A 1 741 ? -0.868 22.520 -16.625 1.00 61.06 741 ARG A N 1
ATOM 5927 C CA . ARG A 1 741 ? 0.379 22.957 -17.260 1.00 61.06 741 ARG A CA 1
ATOM 5928 C C . ARG A 1 741 ? 0.594 22.174 -18.561 1.00 61.06 741 ARG A C 1
ATOM 5930 O O . ARG A 1 741 ? 0.589 20.946 -18.568 1.00 61.06 741 ARG A O 1
ATOM 5937 N N . SER A 1 742 ? 0.794 22.876 -19.677 1.00 53.34 742 SER A N 1
ATOM 5938 C CA . SER A 1 742 ? 1.125 22.251 -20.960 1.00 53.34 742 SER A CA 1
ATOM 5939 C C . SER A 1 742 ? 2.584 21.797 -20.941 1.00 53.34 742 SER A C 1
ATOM 5941 O O . SER A 1 742 ? 3.501 22.619 -20.933 1.00 53.34 742 SER A O 1
ATOM 5943 N N . VAL A 1 743 ? 2.805 20.480 -20.931 1.00 47.78 743 VAL A N 1
ATOM 5944 C CA . VAL A 1 743 ? 4.145 19.858 -20.911 1.00 47.78 743 VAL A CA 1
ATOM 5945 C C . VAL A 1 743 ? 4.897 20.075 -22.234 1.00 47.78 743 VAL A C 1
ATOM 5947 O O . VAL A 1 743 ? 6.121 19.991 -22.268 1.00 47.78 743 VAL A O 1
ATOM 5950 N N . SER A 1 744 ? 4.179 20.358 -23.324 1.00 47.81 744 SER A N 1
ATOM 5951 C CA . SER A 1 744 ? 4.730 20.512 -24.674 1.00 47.81 744 SER A CA 1
ATOM 5952 C C . SER A 1 744 ? 4.867 21.956 -25.158 1.00 47.81 744 SER A C 1
ATOM 5954 O O . SER A 1 744 ? 5.401 22.130 -26.244 1.00 47.81 744 SER A O 1
ATOM 5956 N N . GLU A 1 745 ? 4.350 22.955 -24.431 1.00 50.09 745 GLU A N 1
ATOM 5957 C CA . GLU A 1 745 ? 4.129 24.314 -24.973 1.00 50.09 745 GLU A CA 1
ATOM 5958 C C . GLU A 1 745 ? 4.623 25.471 -24.062 1.00 50.09 745 GLU A C 1
ATOM 5960 O O . GLU A 1 745 ? 4.231 26.619 -24.260 1.00 50.09 745 GLU A O 1
ATOM 5965 N N . GLU A 1 746 ? 5.444 25.188 -23.038 1.00 54.84 746 GLU A N 1
ATOM 5966 C CA . GLU A 1 746 ? 5.978 26.173 -22.066 1.00 54.84 746 GLU A CA 1
ATOM 5967 C C . GLU A 1 746 ? 4.934 27.203 -21.564 1.00 54.84 746 GLU A C 1
ATOM 5969 O O . GLU A 1 746 ? 5.062 28.420 -21.732 1.00 54.84 746 GLU A O 1
ATOM 5974 N N . GLY A 1 747 ? 3.862 26.702 -20.936 1.00 63.78 747 GLY A N 1
ATOM 5975 C CA . GLY A 1 747 ? 2.764 27.528 -20.424 1.00 63.78 747 GLY A CA 1
ATOM 5976 C C . GLY A 1 747 ? 1.616 26.723 -19.805 1.00 63.78 747 GLY A C 1
ATOM 5977 O O . GLY A 1 747 ? 1.715 25.509 -19.636 1.00 63.78 747 GLY A O 1
ATOM 5978 N N . TYR A 1 748 ? 0.515 27.389 -19.463 1.00 69.44 748 TYR A N 1
ATOM 5979 C CA . TYR A 1 748 ? -0.744 26.783 -19.015 1.00 69.44 748 TYR A CA 1
ATOM 5980 C C . TYR A 1 748 ? -1.757 26.746 -20.156 1.00 69.44 748 TYR A C 1
ATOM 5982 O O . TYR A 1 748 ? -1.872 27.703 -20.922 1.00 69.44 748 TYR A O 1
ATOM 5990 N N . LEU A 1 749 ? -2.526 25.662 -20.263 1.00 68.31 749 LEU A N 1
ATOM 5991 C CA . LEU A 1 749 ? -3.572 25.565 -21.279 1.00 68.31 749 LEU A CA 1
ATOM 5992 C C . LEU A 1 749 ? -4.753 26.474 -20.922 1.00 68.31 749 LEU A C 1
ATOM 5994 O O . LEU A 1 749 ? -5.344 26.371 -19.849 1.00 68.31 749 LEU A O 1
ATOM 5998 N N . CYS A 1 750 ? -5.112 27.355 -21.852 1.00 71.19 750 CYS A N 1
ATOM 5999 C CA . CYS A 1 750 ? -6.283 28.215 -21.758 1.00 71.19 750 CYS A CA 1
ATOM 6000 C C . CYS A 1 750 ? -7.549 27.454 -22.170 1.00 71.19 750 CYS A C 1
ATOM 6002 O O . CYS A 1 750 ? -7.578 26.764 -23.195 1.00 71.19 750 CYS A O 1
ATOM 6004 N N . MET A 1 751 ? -8.617 27.621 -21.389 1.00 62.66 751 MET A N 1
ATOM 6005 C CA . MET A 1 751 ? -9.924 27.014 -21.634 1.00 62.66 751 MET A CA 1
ATOM 6006 C C . MET A 1 751 ? -10.743 27.879 -22.599 1.00 62.66 751 MET A C 1
ATOM 6008 O O . MET A 1 751 ? -11.509 28.738 -22.175 1.00 62.66 751 MET A O 1
ATOM 6012 N N . SER A 1 752 ? -10.568 27.674 -23.904 1.00 58.38 752 SER A N 1
ATOM 6013 C CA . SER A 1 752 ? -11.488 28.218 -24.912 1.00 58.38 752 SER A CA 1
ATOM 6014 C C . SER A 1 752 ? -12.630 27.225 -25.133 1.00 58.38 752 SER A C 1
ATOM 6016 O O . SER A 1 752 ? -12.376 26.051 -25.401 1.00 58.38 752 SER A O 1
ATOM 6018 N N . VAL A 1 753 ? -13.880 27.682 -25.010 1.00 53.19 753 VAL A N 1
ATOM 6019 C CA . VAL A 1 753 ? -15.087 26.839 -25.169 1.00 53.19 753 VAL A CA 1
ATOM 6020 C C . VAL A 1 753 ? -15.493 26.687 -26.644 1.00 53.19 753 VAL A C 1
ATOM 6022 O O . VAL A 1 753 ? -16.333 25.862 -26.995 1.00 53.19 753 VAL A O 1
ATOM 6025 N N . ASN A 1 754 ? -14.871 27.450 -27.540 1.00 50.31 754 ASN A N 1
ATOM 6026 C CA . ASN A 1 754 ? -15.142 27.363 -28.968 1.00 50.31 754 ASN A CA 1
ATOM 6027 C C . ASN A 1 754 ? -14.278 26.226 -29.534 1.00 50.31 754 ASN A C 1
ATOM 6029 O O . ASN A 1 754 ? -13.057 26.276 -29.397 1.00 50.31 754 ASN A O 1
ATOM 6033 N N . ASN A 1 755 ? -14.900 25.217 -30.157 1.00 45.09 755 ASN A N 1
ATOM 6034 C CA . ASN A 1 755 ? -14.309 23.959 -30.670 1.00 45.09 755 ASN A CA 1
ATOM 6035 C C . ASN A 1 755 ? -13.116 24.099 -31.656 1.00 45.09 755 ASN A C 1
ATOM 6037 O O . ASN A 1 755 ? -12.700 23.121 -32.269 1.00 45.09 755 ASN A O 1
ATOM 6041 N N . GLU A 1 756 ? -12.553 25.293 -31.830 1.00 49.66 756 GLU A N 1
ATOM 6042 C CA . GLU A 1 756 ? -11.501 25.624 -32.791 1.00 49.66 756 GLU A CA 1
ATOM 6043 C C . GLU A 1 756 ? -10.080 25.670 -32.186 1.00 49.66 756 GLU A C 1
ATOM 6045 O O . GLU A 1 756 ? -9.131 26.013 -32.891 1.00 49.66 756 GLU A O 1
ATOM 6050 N N . GLY A 1 757 ? -9.897 25.316 -30.905 1.00 56.34 757 GLY A N 1
ATOM 6051 C CA . GLY A 1 757 ? -8.575 25.050 -30.312 1.00 56.34 757 GLY A CA 1
ATOM 6052 C C . GLY A 1 757 ? -8.360 25.594 -28.894 1.00 56.34 757 GLY A C 1
ATOM 6053 O O . GLY A 1 757 ? -9.059 26.499 -28.444 1.00 56.34 757 GLY A O 1
ATOM 6054 N N . LYS A 1 758 ? -7.364 25.031 -28.193 1.00 61.72 758 LYS A N 1
ATOM 6055 C CA . LYS A 1 758 ? -6.887 25.478 -26.870 1.00 61.72 758 LYS A CA 1
ATOM 6056 C C . LYS A 1 758 ? -5.731 26.469 -27.039 1.00 61.72 758 LYS A C 1
ATOM 6058 O O . LYS A 1 758 ? -4.839 26.225 -27.850 1.00 61.72 758 LYS A O 1
ATOM 6063 N N . GLY A 1 759 ? -5.756 27.559 -26.274 1.00 64.81 759 GLY A N 1
ATOM 6064 C CA . GLY A 1 759 ? -4.690 28.566 -26.254 1.00 64.81 759 GLY A CA 1
ATOM 6065 C C . GLY A 1 759 ? -3.617 28.285 -25.197 1.00 64.81 759 GLY A C 1
ATOM 6066 O O . GLY A 1 759 ? -3.816 27.427 -24.339 1.00 64.81 759 GLY A O 1
ATOM 6067 N N . ILE A 1 760 ? -2.512 29.036 -25.217 1.00 66.00 760 ILE A N 1
ATOM 6068 C CA . ILE A 1 760 ? -1.416 28.935 -24.236 1.00 66.00 760 ILE A CA 1
ATOM 6069 C C . ILE A 1 760 ? -1.296 30.247 -23.453 1.00 66.00 760 ILE A C 1
ATOM 6071 O O . ILE A 1 760 ? -1.230 31.337 -24.034 1.00 66.00 760 ILE A O 1
ATOM 6075 N N . MET A 1 761 ? -1.249 30.135 -22.128 1.00 71.12 761 MET A N 1
ATOM 6076 C CA . MET A 1 761 ? -0.920 31.222 -21.211 1.00 71.12 761 MET A CA 1
ATOM 6077 C C . MET A 1 761 ? 0.488 31.058 -20.652 1.00 71.12 761 MET A C 1
ATOM 6079 O O . MET A 1 761 ? 0.937 29.942 -20.411 1.00 71.12 761 MET A O 1
ATOM 6083 N N . CYS A 1 762 ? 1.169 32.166 -20.403 1.00 67.62 762 CYS A N 1
ATOM 6084 C CA . CYS A 1 762 ? 2.542 32.213 -19.923 1.00 67.62 762 CYS A CA 1
ATOM 6085 C C . CYS A 1 762 ? 2.673 33.132 -18.710 1.00 67.62 762 CYS A C 1
ATOM 6087 O O . CYS A 1 762 ? 1.768 33.898 -18.385 1.00 67.62 762 CYS A O 1
ATOM 6089 N N . ASN A 1 763 ? 3.795 32.981 -18.015 1.00 66.50 763 ASN A N 1
ATOM 6090 C CA . ASN A 1 763 ? 4.179 33.778 -16.852 1.00 66.50 763 ASN A CA 1
ATOM 6091 C C . ASN A 1 763 ? 4.932 35.045 -17.328 1.00 66.50 763 ASN A C 1
ATOM 6093 O O . ASN A 1 763 ? 5.533 35.004 -18.404 1.00 66.50 763 ASN A O 1
ATOM 6097 N N . SER A 1 764 ? 4.910 36.159 -16.580 1.00 64.62 764 SER A N 1
ATOM 6098 C CA . SER A 1 764 ? 5.661 37.380 -16.948 1.00 64.62 764 SER A CA 1
ATOM 6099 C C . SER A 1 764 ? 7.175 37.222 -16.916 1.00 64.62 764 SER A C 1
ATOM 6101 O O . SER A 1 764 ? 7.873 38.034 -17.515 1.00 64.62 764 SER A O 1
ATOM 6103 N N . GLY A 1 765 ? 7.682 36.158 -16.293 1.00 55.38 765 GLY A N 1
ATOM 6104 C CA . GLY A 1 765 ? 9.110 35.859 -16.245 1.00 55.38 765 GLY A CA 1
ATOM 6105 C C . GLY A 1 765 ? 9.857 36.582 -15.123 1.00 55.38 765 GLY A C 1
ATOM 6106 O O . GLY A 1 765 ? 11.063 36.382 -14.994 1.00 55.38 765 GLY A O 1
ATOM 6107 N N . GLU A 1 766 ? 9.173 37.368 -14.286 1.00 49.19 766 GLU A N 1
ATOM 6108 C CA . GLU A 1 766 ? 9.757 37.973 -13.085 1.00 49.19 766 GLU A CA 1
ATOM 6109 C C . GLU A 1 766 ? 9.719 37.024 -11.873 1.00 49.19 766 GLU A C 1
ATOM 6111 O O . GLU A 1 766 ? 8.835 36.177 -11.711 1.00 49.19 766 GLU A O 1
ATOM 6116 N N . PHE A 1 767 ? 10.713 37.153 -10.993 1.00 41.31 767 PHE A N 1
ATOM 6117 C CA . PHE A 1 767 ? 10.851 36.299 -9.817 1.00 41.31 767 PHE A CA 1
ATOM 6118 C C . PHE A 1 767 ? 9.715 36.552 -8.815 1.00 41.31 767 PHE A C 1
ATOM 6120 O O . PHE A 1 767 ? 9.597 37.647 -8.269 1.00 41.31 767 PHE A O 1
ATOM 6127 N N . GLY A 1 768 ? 8.913 35.522 -8.531 1.00 51.34 768 GLY A N 1
ATOM 6128 C CA . GLY A 1 768 ? 7.762 35.623 -7.626 1.00 51.34 768 GLY A CA 1
ATOM 6129 C C . GLY A 1 768 ? 6.450 36.028 -8.302 1.00 51.34 768 GLY A C 1
ATOM 6130 O O . GLY A 1 768 ? 5.477 36.288 -7.593 1.00 51.34 768 GLY A O 1
ATOM 6131 N N . ASP A 1 769 ? 6.401 36.050 -9.637 1.00 58.53 769 ASP A N 1
ATOM 6132 C CA . ASP A 1 769 ? 5.188 36.413 -10.360 1.00 58.53 769 ASP A CA 1
ATOM 6133 C C . ASP A 1 769 ? 4.060 35.377 -10.184 1.00 58.53 769 ASP A C 1
ATOM 6135 O O . ASP A 1 769 ? 4.223 34.169 -10.399 1.00 58.53 769 ASP A O 1
ATOM 6139 N N . ARG A 1 770 ? 2.902 35.895 -9.773 1.00 64.19 770 ARG A N 1
ATOM 6140 C CA . ARG A 1 770 ? 1.635 35.190 -9.542 1.00 64.19 770 ARG A CA 1
ATOM 6141 C C . ARG A 1 770 ? 0.590 35.551 -10.594 1.00 64.19 770 ARG A C 1
ATOM 6143 O O . ARG A 1 770 ? -0.597 35.276 -10.414 1.00 64.19 770 ARG A O 1
ATOM 6150 N N . GLU A 1 771 ? 1.010 36.180 -11.683 1.00 71.06 771 GLU A N 1
ATOM 6151 C CA . GLU A 1 771 ? 0.164 36.503 -12.817 1.00 71.06 771 GLU A CA 1
ATOM 6152 C C . GLU A 1 771 ? 0.456 35.554 -13.985 1.00 71.06 771 GLU A C 1
ATOM 6154 O O . GLU A 1 771 ? 1.593 35.247 -14.338 1.00 71.06 771 GLU A O 1
ATOM 6159 N N . VAL A 1 772 ? -0.608 35.044 -14.599 1.00 75.69 772 VAL A N 1
ATOM 6160 C CA . VAL A 1 772 ? -0.522 34.183 -15.780 1.00 75.69 772 VAL A CA 1
ATOM 6161 C C . VAL A 1 772 ? -1.411 34.786 -16.857 1.00 75.69 772 VAL A C 1
ATOM 6163 O O . VAL A 1 772 ? -2.603 34.982 -16.637 1.00 75.69 772 VAL A O 1
ATOM 6166 N N . TYR A 1 773 ? -0.863 35.085 -18.031 1.00 77.69 773 TYR A N 1
ATOM 6167 C CA . TYR A 1 773 ? -1.589 35.768 -19.106 1.00 77.69 773 TYR A CA 1
ATOM 6168 C C . TYR A 1 773 ? -1.474 35.032 -20.440 1.00 77.69 773 TYR A C 1
ATOM 6170 O O . TYR A 1 773 ? -0.509 34.325 -20.706 1.00 77.69 773 TYR A O 1
ATOM 6178 N N . CYS A 1 774 ? -2.473 35.172 -21.311 1.00 79.31 774 CYS A N 1
ATOM 6179 C CA . CYS A 1 774 ? -2.418 34.592 -22.660 1.00 79.31 774 CYS A CA 1
ATOM 6180 C C . CYS A 1 774 ? -1.250 35.186 -23.462 1.00 79.31 774 CYS A C 1
ATOM 6182 O O . CYS A 1 774 ? -1.099 36.402 -23.464 1.00 79.31 774 CYS A O 1
ATOM 6184 N N . ARG A 1 775 ? -0.485 34.398 -24.235 1.00 80.50 775 ARG A N 1
ATOM 6185 C CA . ARG A 1 775 ? 0.482 35.015 -25.169 1.00 80.50 775 ARG A CA 1
ATOM 6186 C C . ARG A 1 775 ? -0.255 35.921 -26.164 1.00 80.50 775 ARG A C 1
ATOM 6188 O O . ARG A 1 775 ? -1.321 35.553 -26.669 1.00 80.50 775 ARG A O 1
ATOM 6195 N N . LYS A 1 776 ? 0.322 37.072 -26.530 1.00 84.75 776 LYS A N 1
ATOM 6196 C CA . LYS A 1 776 ? -0.266 37.958 -27.555 1.00 84.75 776 LYS A CA 1
ATOM 6197 C C . LYS A 1 776 ? -0.483 37.221 -28.878 1.00 84.75 776 LYS A C 1
ATOM 6199 O O . LYS A 1 776 ? -1.547 37.350 -29.484 1.00 84.75 776 LYS A O 1
ATOM 6204 N N . ILE A 1 777 ? 0.480 36.389 -29.277 1.00 84.69 777 ILE A N 1
ATOM 6205 C CA . ILE A 1 777 ? 0.378 35.560 -30.483 1.00 84.69 777 ILE A CA 1
ATOM 6206 C C . ILE A 1 777 ? -0.763 34.536 -30.401 1.00 84.69 777 ILE A C 1
ATOM 6208 O O . ILE A 1 777 ? -1.431 34.292 -31.400 1.00 84.69 777 ILE A O 1
ATOM 6212 N N . CYS A 1 778 ? -1.066 34.022 -29.204 1.00 80.62 778 CYS A N 1
ATOM 6213 C CA . CYS A 1 778 ? -2.208 33.142 -28.961 1.00 80.62 778 CYS A CA 1
ATOM 6214 C C . CYS A 1 778 ? -3.542 33.899 -29.084 1.00 80.62 778 CYS A C 1
ATOM 6216 O O . CYS A 1 778 ? -4.500 33.399 -29.665 1.00 80.62 778 CYS A O 1
ATOM 6218 N N . ALA A 1 779 ? -3.638 35.130 -28.576 1.00 81.88 779 ALA A N 1
ATOM 6219 C CA . ALA A 1 779 ? -4.841 35.941 -28.790 1.00 81.88 779 ALA A CA 1
ATOM 6220 C C . ALA A 1 779 ? -5.057 36.244 -30.288 1.00 81.88 779 ALA A C 1
ATOM 6222 O O . ALA A 1 779 ? -6.189 36.285 -30.769 1.00 81.88 779 ALA A O 1
ATOM 6223 N N . VAL A 1 780 ? -3.963 36.433 -31.030 1.00 85.31 780 VAL A N 1
ATOM 6224 C CA . VAL A 1 780 ? -3.966 36.681 -32.476 1.00 85.31 780 VAL A CA 1
ATOM 6225 C C . VAL A 1 780 ? -4.301 35.419 -33.285 1.00 85.31 780 VAL A C 1
ATOM 6227 O O . VAL A 1 780 ? -5.057 35.517 -34.252 1.00 85.31 780 VAL A O 1
ATOM 6230 N N . SER A 1 781 ? -3.827 34.232 -32.884 1.00 82.38 781 SER A N 1
ATOM 6231 C CA . SER A 1 781 ? -4.122 32.960 -33.569 1.00 82.38 781 SER A CA 1
ATOM 6232 C C . SER A 1 781 ? -5.610 32.615 -33.564 1.00 82.38 781 SER A C 1
ATOM 6234 O O . SER A 1 781 ? -6.110 31.995 -34.501 1.00 82.38 781 SER A O 1
ATOM 6236 N N . HIS A 1 782 ? -6.326 33.070 -32.538 1.00 79.44 782 HIS A N 1
ATOM 6237 C CA . HIS A 1 782 ? -7.773 32.942 -32.400 1.00 79.44 782 HIS A CA 1
ATOM 6238 C C . HIS A 1 782 ? -8.499 34.267 -32.694 1.00 79.44 782 HIS A C 1
ATOM 6240 O O . HIS A 1 782 ? -9.583 34.521 -32.175 1.00 79.44 782 HIS A O 1
ATOM 6246 N N . CYS A 1 783 ? -7.931 35.163 -33.500 1.00 84.62 783 CYS A N 1
ATOM 6247 C CA . CYS A 1 783 ? -8.574 36.431 -33.838 1.00 84.62 783 CYS A CA 1
ATOM 6248 C C . CYS A 1 783 ? -9.441 36.302 -35.099 1.00 84.62 783 CYS A C 1
ATOM 6250 O O . CYS A 1 783 ? -8.963 35.900 -36.162 1.00 84.62 783 CYS A O 1
ATOM 6252 N N . ALA A 1 784 ? -10.708 36.719 -35.018 1.00 84.88 784 ALA A N 1
ATOM 6253 C CA . ALA A 1 784 ? -11.623 36.709 -36.159 1.00 84.88 784 ALA A CA 1
ATOM 6254 C C . ALA A 1 784 ? -11.157 37.648 -37.285 1.00 84.88 784 ALA A C 1
ATOM 6256 O O . ALA A 1 784 ? -11.390 37.360 -38.457 1.00 84.88 784 ALA A O 1
ATOM 6257 N N . TYR A 1 785 ? -10.462 38.743 -36.952 1.00 87.44 785 TYR A N 1
ATOM 6258 C CA . TYR A 1 785 ? -9.858 39.634 -37.948 1.00 87.44 785 TYR A CA 1
ATOM 6259 C C . TYR A 1 785 ? -8.808 38.899 -38.782 1.00 87.44 785 TYR A C 1
ATOM 6261 O O . TYR A 1 785 ? -8.882 38.941 -40.004 1.00 87.44 785 TYR A O 1
ATOM 6269 N N . PHE A 1 786 ? -7.893 38.169 -38.131 1.00 88.12 786 PHE A N 1
ATOM 6270 C CA . PHE A 1 786 ? -6.823 37.436 -38.814 1.00 88.12 786 PHE A CA 1
ATOM 6271 C C . PHE A 1 786 ? -7.367 36.363 -39.756 1.00 88.12 786 PHE A C 1
ATOM 6273 O O . PHE A 1 786 ? -6.864 36.234 -40.870 1.00 88.12 786 PHE A O 1
ATOM 6280 N N . LYS A 1 787 ? -8.433 35.664 -39.343 1.00 83.94 787 LYS A N 1
ATOM 6281 C CA . LYS A 1 787 ? -9.149 34.709 -40.200 1.00 83.94 787 LYS A CA 1
ATOM 6282 C C . LYS A 1 787 ? -9.833 35.398 -41.389 1.00 83.94 787 LYS A C 1
ATOM 6284 O O . LYS A 1 787 ? -9.693 34.963 -42.526 1.00 83.94 787 LYS A O 1
ATOM 6289 N N . ARG A 1 788 ? -10.564 36.497 -41.157 1.00 86.00 788 ARG A N 1
ATOM 6290 C CA . ARG A 1 788 ? -11.318 37.206 -42.214 1.00 86.00 788 ARG A CA 1
ATOM 6291 C C . ARG A 1 788 ? -10.415 37.842 -43.272 1.00 86.00 788 ARG A C 1
ATOM 6293 O O . ARG A 1 788 ? -10.777 37.849 -44.442 1.00 86.00 788 ARG A O 1
ATOM 6300 N N . THR A 1 789 ? -9.256 38.367 -42.880 1.00 85.94 789 THR A N 1
ATOM 6301 C CA . THR A 1 789 ? -8.291 39.006 -43.794 1.00 85.94 789 THR A CA 1
ATOM 6302 C C . THR A 1 789 ? -7.255 38.033 -44.365 1.00 85.94 789 THR A C 1
ATOM 6304 O O . THR A 1 789 ? -6.341 38.458 -45.080 1.00 85.94 789 THR A O 1
ATOM 6307 N N . LYS A 1 790 ? -7.375 36.729 -44.060 1.00 86.44 790 LYS A N 1
ATOM 6308 C CA . LYS A 1 790 ? -6.400 35.684 -44.417 1.00 86.44 790 LYS A CA 1
ATOM 6309 C C . LYS A 1 790 ? -4.966 36.047 -44.017 1.00 86.44 790 LYS A C 1
ATOM 6311 O O . LYS A 1 790 ? -4.004 35.807 -44.751 1.00 86.44 790 LYS A O 1
ATOM 6316 N N . LEU A 1 791 ? -4.813 36.734 -42.887 1.00 86.19 791 LEU A N 1
ATOM 6317 C CA . LEU A 1 791 ? -3.506 37.030 -42.299 1.00 86.19 791 LEU A CA 1
ATOM 6318 C C . LEU A 1 791 ? -2.956 35.824 -41.544 1.00 86.19 791 LEU A C 1
ATOM 6320 O O . LEU A 1 791 ? -1.748 35.700 -41.380 1.00 86.19 791 LEU A O 1
ATOM 6324 N N . ASP A 1 792 ? -3.824 34.919 -41.116 1.00 84.56 792 ASP A N 1
ATOM 6325 C CA . ASP A 1 792 ? -3.460 33.676 -40.451 1.00 84.56 792 ASP A CA 1
ATOM 6326 C C . ASP A 1 792 ? -2.703 32.681 -41.345 1.00 84.56 792 ASP A C 1
ATOM 6328 O O . ASP A 1 792 ? -2.024 31.798 -40.819 1.00 84.56 792 ASP A O 1
ATOM 6332 N N . GLU A 1 793 ? -2.790 32.858 -42.664 1.00 85.62 793 GLU A N 1
ATOM 6333 C CA . GLU A 1 793 ? -2.033 32.135 -43.695 1.00 85.62 793 GLU A CA 1
ATOM 6334 C C . GLU A 1 793 ? -0.795 32.905 -44.194 1.00 85.62 793 GLU A C 1
ATOM 6336 O O . GLU A 1 793 ? 0.040 32.337 -44.890 1.00 85.62 793 GLU A O 1
ATOM 6341 N N . ARG A 1 794 ? -0.668 34.204 -43.878 1.00 87.06 794 ARG A N 1
ATOM 6342 C CA . ARG A 1 794 ? 0.371 35.099 -44.438 1.00 87.06 794 ARG A CA 1
ATOM 6343 C C . ARG A 1 794 ? 1.307 35.713 -43.392 1.00 87.06 794 ARG A C 1
ATOM 6345 O O . ARG A 1 794 ? 2.301 36.335 -43.755 1.00 87.06 794 ARG A O 1
ATOM 6352 N N . CYS A 1 795 ? 0.988 35.609 -42.105 1.00 88.75 795 CYS A N 1
ATOM 6353 C CA . CYS A 1 795 ? 1.783 36.191 -41.027 1.00 88.75 795 CYS A CA 1
ATOM 6354 C C . CYS A 1 795 ? 2.950 35.256 -40.659 1.00 88.75 795 CYS A C 1
ATOM 6356 O O . CYS A 1 795 ? 2.694 34.172 -40.139 1.00 88.75 795 CYS A O 1
ATOM 6358 N N . PRO A 1 796 ? 4.221 35.659 -40.860 1.00 88.31 796 PRO A N 1
ATOM 6359 C CA . PRO A 1 796 ? 5.371 34.774 -40.661 1.00 88.31 796 PRO A CA 1
ATOM 6360 C C . PRO A 1 796 ? 5.518 34.322 -39.207 1.00 88.31 796 PRO A C 1
ATOM 6362 O O . PRO A 1 796 ? 5.760 33.149 -38.952 1.00 88.31 796 PRO A O 1
ATOM 6365 N N . ALA A 1 797 ? 5.291 35.220 -38.247 1.00 89.38 797 ALA A N 1
ATOM 6366 C CA . ALA A 1 797 ? 5.359 34.877 -36.833 1.00 89.38 797 ALA A CA 1
ATOM 6367 C C . ALA A 1 797 ? 4.214 33.940 -36.402 1.00 89.38 797 ALA A C 1
ATOM 6369 O O . ALA A 1 797 ? 4.434 32.999 -35.649 1.00 89.38 797 ALA A O 1
ATOM 6370 N N . LEU A 1 798 ? 2.997 34.136 -36.921 1.00 88.94 798 LEU A N 1
ATOM 6371 C CA . LEU A 1 798 ? 1.868 33.250 -36.626 1.00 88.94 798 LEU A CA 1
ATOM 6372 C C . LEU A 1 798 ? 2.010 31.884 -37.307 1.00 88.94 798 LEU A C 1
ATOM 6374 O O . LEU A 1 798 ? 1.649 30.876 -36.711 1.00 88.94 798 LEU A O 1
ATOM 6378 N N . LEU A 1 799 ? 2.542 31.831 -38.529 1.00 89.69 799 LEU A N 1
ATOM 6379 C CA . LEU A 1 799 ? 2.870 30.577 -39.206 1.00 89.69 799 LEU A CA 1
ATOM 6380 C C . LEU A 1 799 ? 3.962 29.823 -38.451 1.00 89.69 799 LEU A C 1
ATOM 6382 O O . LEU A 1 799 ? 3.793 28.637 -38.184 1.00 89.69 799 LEU A O 1
ATOM 6386 N N . LYS A 1 800 ? 5.022 30.524 -38.031 1.00 86.00 800 LYS A N 1
ATOM 6387 C CA . LYS A 1 800 ? 6.093 29.940 -37.223 1.00 86.00 800 LYS A CA 1
ATOM 6388 C C . LYS A 1 800 ? 5.566 29.399 -35.897 1.00 86.00 800 LYS A C 1
ATOM 6390 O O . LYS A 1 800 ? 5.891 28.283 -35.524 1.00 86.00 800 LYS A O 1
ATOM 6395 N N . TYR A 1 801 ? 4.685 30.147 -35.239 1.00 83.19 801 TYR A N 1
ATOM 6396 C CA . TYR A 1 801 ? 3.995 29.703 -34.031 1.00 83.19 801 TYR A CA 1
ATOM 6397 C C . TYR A 1 801 ? 3.047 28.511 -34.272 1.00 83.19 801 TYR A C 1
ATOM 6399 O O . TYR A 1 801 ? 2.915 27.647 -33.412 1.00 83.19 801 TYR A O 1
ATOM 6407 N N . LYS A 1 802 ? 2.371 28.438 -35.428 1.00 82.12 802 LYS A N 1
ATOM 6408 C CA . LYS A 1 802 ? 1.517 27.294 -35.799 1.00 82.12 802 LYS A CA 1
ATOM 6409 C C . LYS A 1 802 ? 2.337 26.034 -36.104 1.00 82.12 802 LYS A C 1
ATOM 6411 O O . LYS A 1 802 ? 1.862 24.941 -35.811 1.00 82.12 802 LYS A O 1
ATOM 6416 N N . GLU A 1 803 ? 3.519 26.188 -36.698 1.00 82.75 803 GLU A N 1
ATOM 6417 C CA . GLU A 1 803 ? 4.468 25.105 -36.988 1.00 82.75 803 GLU A CA 1
ATOM 6418 C C . GLU A 1 803 ? 5.149 24.598 -35.709 1.00 82.75 803 GLU A C 1
ATOM 6420 O O . GLU A 1 803 ? 5.170 23.397 -35.451 1.00 82.75 803 GLU A O 1
ATOM 6425 N N . ASP A 1 804 ? 5.653 25.521 -34.887 1.00 74.25 804 ASP A N 1
ATOM 6426 C CA . ASP A 1 804 ? 6.269 25.246 -33.595 1.00 74.25 804 ASP A CA 1
ATOM 6427 C C . ASP A 1 804 ? 5.783 26.249 -32.540 1.00 74.25 804 ASP A C 1
ATOM 6429 O O . ASP A 1 804 ? 6.243 27.395 -32.442 1.00 74.25 804 ASP A O 1
ATOM 6433 N N . LYS A 1 805 ? 4.862 25.781 -31.698 1.00 66.69 805 LYS A N 1
ATOM 6434 C CA . LYS A 1 805 ? 4.272 26.573 -30.614 1.00 66.69 805 LYS A CA 1
ATOM 6435 C C . LYS A 1 805 ? 5.274 26.944 -29.512 1.00 66.69 805 LYS A C 1
ATOM 6437 O O . LYS A 1 805 ? 4.959 27.816 -28.699 1.00 66.69 805 LYS A O 1
ATOM 6442 N N . ASN A 1 806 ? 6.460 26.326 -29.490 1.00 63.94 806 ASN A N 1
ATOM 6443 C CA . ASN A 1 806 ? 7.549 26.636 -28.557 1.00 63.94 806 ASN A CA 1
ATOM 6444 C C . ASN A 1 806 ? 8.498 27.722 -29.055 1.00 63.94 806 ASN A C 1
ATOM 6446 O O . ASN A 1 806 ? 9.466 28.038 -28.368 1.00 63.94 806 ASN A O 1
ATOM 6450 N N . THR A 1 807 ? 8.234 28.312 -30.221 1.00 70.62 807 THR A N 1
ATOM 6451 C CA . THR A 1 807 ? 9.031 29.445 -30.697 1.00 70.62 807 THR A CA 1
ATOM 6452 C C . THR A 1 807 ? 9.044 30.546 -29.631 1.00 70.62 807 THR A C 1
ATOM 6454 O O . THR A 1 807 ? 7.980 30.940 -29.137 1.00 70.62 807 THR A O 1
ATOM 6457 N N . SER A 1 808 ? 10.241 31.012 -29.256 1.00 71.94 808 SER A N 1
ATOM 6458 C CA . SER A 1 808 ? 10.400 31.988 -28.179 1.00 71.94 808 SER A CA 1
ATOM 6459 C C . SER A 1 808 ? 9.737 33.317 -28.542 1.00 71.94 808 SER A C 1
ATOM 6461 O O . SER A 1 808 ? 9.678 33.694 -29.715 1.00 71.94 808 SER A O 1
ATOM 6463 N N . ASP A 1 809 ? 9.260 34.062 -27.541 1.00 72.31 809 ASP A N 1
ATOM 6464 C CA . ASP A 1 809 ? 8.646 35.372 -27.791 1.00 72.31 809 ASP A CA 1
ATOM 6465 C C . ASP A 1 809 ? 9.634 36.333 -28.476 1.00 72.31 809 ASP A C 1
ATOM 6467 O O . ASP A 1 809 ? 9.227 37.113 -29.335 1.00 72.31 809 ASP A O 1
ATOM 6471 N N . SER A 1 810 ? 10.936 36.211 -28.187 1.00 77.00 810 SER A N 1
ATOM 6472 C CA . SER A 1 810 ? 11.990 36.983 -28.856 1.00 77.00 810 SER A CA 1
ATOM 6473 C C . SER A 1 810 ? 12.095 36.654 -30.350 1.00 77.00 810 SER A C 1
ATOM 6475 O O . SER A 1 810 ? 12.138 37.566 -31.176 1.00 77.00 810 SER A O 1
ATOM 6477 N N . ASP A 1 811 ? 12.054 35.373 -30.719 1.00 80.44 811 ASP A N 1
ATOM 6478 C CA . ASP A 1 811 ? 12.090 34.953 -32.125 1.00 80.44 811 ASP A CA 1
ATOM 6479 C C . ASP A 1 811 ? 10.820 35.394 -32.867 1.00 80.44 811 ASP A C 1
ATOM 6481 O O . ASP A 1 811 ? 10.872 35.881 -33.999 1.00 80.44 811 ASP A O 1
ATOM 6485 N N . LEU A 1 812 ? 9.658 35.271 -32.218 1.00 83.25 812 LEU A N 1
ATOM 6486 C CA . LEU A 1 812 ? 8.383 35.725 -32.775 1.00 83.25 812 LEU A CA 1
ATOM 6487 C C . LEU A 1 812 ? 8.355 37.244 -32.975 1.00 83.25 812 LEU A C 1
ATOM 6489 O O . LEU A 1 812 ? 7.833 37.715 -33.989 1.00 83.25 812 LEU A O 1
ATOM 6493 N N . MET A 1 813 ? 8.928 38.009 -32.045 1.00 85.06 813 MET A N 1
ATOM 6494 C CA . MET A 1 813 ? 9.091 39.458 -32.168 1.00 85.06 813 MET A CA 1
ATOM 6495 C C . MET A 1 813 ? 9.986 39.826 -33.343 1.00 85.06 813 MET A C 1
ATOM 6497 O O . MET A 1 813 ? 9.578 40.655 -34.152 1.00 85.06 813 MET A O 1
ATOM 6501 N N . GLN A 1 814 ? 11.142 39.176 -33.496 1.00 86.44 814 GLN A N 1
ATOM 6502 C CA . GLN A 1 814 ? 12.039 39.421 -34.630 1.00 86.44 814 GLN A CA 1
ATOM 6503 C C . GLN A 1 814 ? 11.333 39.152 -35.965 1.00 86.44 814 GLN A C 1
ATOM 6505 O O . GLN A 1 814 ? 11.359 39.987 -36.871 1.00 86.44 814 GLN A O 1
ATOM 6510 N N . LEU A 1 815 ? 10.608 38.033 -36.072 1.00 88.06 815 LEU A N 1
ATOM 6511 C CA . LEU A 1 815 ? 9.802 37.719 -37.258 1.00 88.06 815 LEU A CA 1
ATOM 6512 C C . LEU A 1 815 ? 8.686 38.744 -37.500 1.00 88.06 815 LEU A C 1
ATOM 6514 O O . LEU A 1 815 ? 8.353 39.045 -38.649 1.00 88.06 815 LEU A O 1
ATOM 6518 N N . CYS A 1 816 ? 8.082 39.270 -36.434 1.00 88.38 816 CYS A N 1
ATOM 6519 C CA . CYS A 1 816 ? 7.055 40.300 -36.523 1.00 88.38 816 CYS A CA 1
ATOM 6520 C C . CYS A 1 816 ? 7.632 41.661 -36.942 1.00 88.38 816 CYS A C 1
ATOM 6522 O O . CYS A 1 816 ? 6.980 42.385 -37.695 1.00 88.38 816 CYS A O 1
ATOM 6524 N N . GLU A 1 817 ? 8.828 42.015 -36.477 1.00 86.62 817 GLU A N 1
ATOM 6525 C CA . GLU A 1 817 ? 9.507 43.279 -36.775 1.00 86.62 817 GLU A CA 1
ATOM 6526 C C . GLU A 1 817 ? 10.005 43.328 -38.224 1.00 86.62 817 GLU A C 1
ATOM 6528 O O . GLU A 1 817 ? 9.841 44.338 -38.906 1.00 86.62 817 GLU A O 1
ATOM 6533 N N . MET A 1 818 ? 10.514 42.205 -38.736 1.00 84.19 818 MET A N 1
ATOM 6534 C CA . MET A 1 818 ? 10.953 42.063 -40.130 1.00 84.19 818 MET A CA 1
ATOM 6535 C C . MET A 1 818 ? 9.790 41.953 -41.137 1.00 84.19 818 MET A C 1
ATOM 6537 O O . MET A 1 818 ? 10.010 41.914 -42.349 1.00 84.19 818 MET A O 1
ATOM 6541 N N . CYS A 1 819 ? 8.542 41.884 -40.666 1.00 84.31 819 CYS A N 1
ATOM 6542 C CA . CYS A 1 819 ? 7.366 41.698 -41.511 1.00 84.31 819 CYS A CA 1
ATOM 6543 C C . CYS A 1 819 ? 7.006 42.974 -42.295 1.00 84.31 819 CYS A C 1
ATOM 6545 O O . CYS A 1 819 ? 6.744 44.028 -41.718 1.00 84.31 819 CYS A O 1
ATOM 6547 N N . THR A 1 820 ? 6.886 42.867 -43.623 1.00 80.81 820 THR A N 1
ATOM 6548 C CA . THR A 1 820 ? 6.520 43.990 -44.513 1.00 80.81 820 THR A CA 1
ATOM 6549 C C . THR A 1 820 ? 5.021 44.079 -44.829 1.00 80.81 820 THR A C 1
ATOM 6551 O O . THR A 1 820 ? 4.602 44.922 -45.627 1.00 80.81 820 THR A O 1
ATOM 6554 N N . ASN A 1 821 ? 4.190 43.220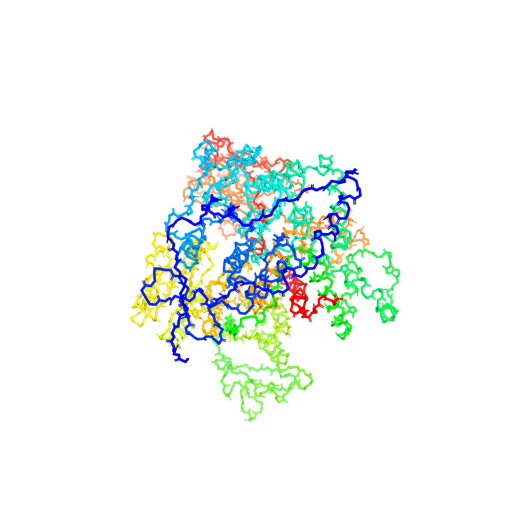 -44.228 1.00 79.88 821 ASN A N 1
ATOM 6555 C CA . ASN A 1 821 ? 2.766 43.137 -44.547 1.00 79.88 821 ASN A CA 1
ATOM 6556 C C . ASN A 1 821 ? 1.989 44.364 -44.026 1.00 79.88 821 ASN A C 1
ATOM 6558 O O . ASN A 1 821 ? 1.886 44.583 -42.819 1.00 79.88 821 ASN A O 1
ATOM 6562 N N . LYS A 1 822 ? 1.410 45.141 -44.950 1.00 76.06 822 LYS A N 1
ATOM 6563 C CA . LYS A 1 822 ? 0.688 46.394 -44.663 1.00 76.06 822 LYS A CA 1
ATOM 6564 C C . LYS A 1 822 ? -0.740 46.193 -44.140 1.00 76.06 822 LYS A C 1
ATOM 6566 O O . LYS A 1 822 ? -1.308 47.137 -43.602 1.00 76.06 822 LYS A O 1
ATOM 6571 N N . ASP A 1 823 ? -1.292 44.984 -44.251 1.00 81.81 823 ASP A N 1
ATOM 6572 C CA . ASP A 1 823 ? -2.644 44.649 -43.778 1.00 81.81 823 ASP A CA 1
ATOM 6573 C C . ASP A 1 823 ? -2.695 44.455 -42.243 1.00 81.81 823 ASP A C 1
ATOM 6575 O O . ASP A 1 823 ? -3.772 44.345 -41.659 1.00 81.81 823 ASP A O 1
ATOM 6579 N N . CYS A 1 824 ? -1.542 44.385 -41.561 1.00 84.38 824 CYS A N 1
ATOM 6580 C CA . CYS A 1 824 ? -1.466 44.172 -40.114 1.00 84.38 824 CYS A CA 1
ATOM 6581 C C . CYS A 1 824 ? -1.613 45.489 -39.331 1.00 84.38 824 CYS A C 1
ATOM 6583 O O . CYS A 1 824 ? -0.829 46.424 -39.502 1.00 84.38 824 CYS A O 1
ATOM 6585 N N . LEU A 1 825 ? -2.582 45.550 -38.411 1.00 86.62 825 LEU A N 1
ATOM 6586 C CA . LEU A 1 825 ? -2.773 46.714 -37.542 1.00 86.62 825 LEU A CA 1
ATOM 6587 C C . LEU A 1 825 ? -1.611 46.855 -36.537 1.00 86.62 825 LEU A C 1
ATOM 6589 O O . LEU A 1 825 ? -1.196 45.850 -35.958 1.00 86.62 825 LEU A O 1
ATOM 6593 N N . PRO A 1 826 ? -1.147 48.080 -36.212 1.00 83.25 826 PRO A N 1
ATOM 6594 C CA . PRO A 1 826 ? -0.053 48.287 -35.255 1.00 83.25 826 PRO A CA 1
ATOM 6595 C C . PRO A 1 826 ? -0.268 47.606 -33.892 1.00 83.25 826 PRO A C 1
ATOM 6597 O O . PRO A 1 826 ? 0.649 46.988 -33.365 1.00 83.25 826 PRO A O 1
ATOM 6600 N N . LYS A 1 827 ? -1.504 47.612 -33.369 1.00 83.25 827 LYS A N 1
ATOM 6601 C CA . LYS A 1 827 ? -1.891 46.952 -32.101 1.00 83.25 827 LYS A CA 1
ATOM 6602 C C . LYS A 1 827 ? -1.872 45.412 -32.129 1.00 83.25 827 LYS A C 1
ATOM 6604 O O . LYS A 1 827 ? -2.079 44.769 -31.094 1.00 83.25 827 LYS A O 1
ATOM 6609 N N . CYS A 1 828 ? -1.729 44.824 -33.317 1.00 85.06 828 CYS A N 1
ATOM 6610 C CA . CYS A 1 828 ? -1.682 43.380 -33.549 1.00 85.06 828 CYS A CA 1
ATOM 6611 C C . CYS A 1 828 ? -0.251 42.847 -33.676 1.00 85.06 828 CYS A C 1
ATOM 6613 O O . CYS A 1 828 ? -0.087 41.636 -33.813 1.00 85.06 828 CYS A O 1
ATOM 6615 N N . ARG A 1 829 ? 0.764 43.721 -33.622 1.00 86.62 829 ARG A N 1
ATOM 6616 C CA . ARG A 1 829 ? 2.166 43.304 -33.543 1.00 86.62 829 ARG A CA 1
ATOM 6617 C C . ARG A 1 829 ? 2.412 42.516 -32.254 1.00 86.62 829 ARG A C 1
ATOM 6619 O O . ARG A 1 829 ? 1.733 42.738 -31.247 1.00 86.62 829 ARG A O 1
ATOM 6626 N N . ILE A 1 830 ? 3.323 41.550 -32.331 1.00 85.56 830 ILE A N 1
ATOM 6627 C CA . ILE A 1 830 ? 3.677 40.693 -31.199 1.00 85.56 830 ILE A CA 1
ATOM 6628 C C . ILE A 1 830 ? 4.493 41.518 -30.215 1.00 85.56 830 ILE A C 1
ATOM 6630 O O . ILE A 1 830 ? 5.465 42.156 -30.606 1.00 85.56 830 ILE A O 1
ATOM 6634 N N . ASP A 1 831 ? 4.066 41.486 -28.960 1.00 77.06 831 ASP A N 1
ATOM 6635 C CA . ASP A 1 831 ? 4.739 42.111 -27.830 1.00 77.06 831 ASP A CA 1
ATOM 6636 C C . ASP A 1 831 ? 4.524 41.238 -26.575 1.00 77.06 831 ASP A C 1
ATOM 6638 O O . ASP A 1 831 ? 3.656 40.352 -26.588 1.00 77.06 831 ASP A O 1
ATOM 6642 N N . VAL A 1 832 ? 5.311 41.459 -25.521 1.00 67.62 832 VAL A N 1
ATOM 6643 C CA . VAL A 1 832 ? 5.321 40.668 -24.274 1.00 67.62 832 VAL A CA 1
ATOM 6644 C C . VAL A 1 832 ? 4.586 41.368 -23.130 1.00 67.62 832 VAL A C 1
ATOM 6646 O O . VAL A 1 832 ? 4.446 42.588 -23.100 1.00 67.62 832 VAL A O 1
ATOM 6649 N N . GLY A 1 833 ? 4.119 40.580 -22.158 1.00 67.50 833 GLY A N 1
ATOM 6650 C CA . GLY A 1 833 ? 3.514 41.086 -20.924 1.00 67.50 833 GLY A CA 1
ATOM 6651 C C . GLY A 1 833 ? 2.000 41.325 -20.973 1.00 67.50 833 GLY A C 1
ATOM 6652 O O . GLY A 1 833 ? 1.331 41.193 -22.001 1.00 67.50 833 GLY A O 1
ATOM 6653 N N . ALA A 1 834 ? 1.441 41.685 -19.814 1.00 68.75 834 ALA A N 1
ATOM 6654 C CA . ALA A 1 834 ? -0.001 41.849 -19.613 1.00 68.75 834 ALA A CA 1
ATOM 6655 C C . ALA A 1 834 ? -0.607 42.984 -20.463 1.00 68.75 834 ALA A C 1
ATOM 6657 O O . ALA A 1 834 ? -1.707 42.845 -21.012 1.00 68.75 834 ALA A O 1
ATOM 6658 N N . ASP A 1 835 ? 0.122 44.090 -20.625 1.00 73.00 835 ASP A N 1
ATOM 6659 C CA . ASP A 1 835 ? -0.346 45.252 -21.385 1.00 73.00 835 ASP A CA 1
ATOM 6660 C C . ASP A 1 835 ? -0.501 44.952 -22.881 1.00 73.00 835 ASP A C 1
ATOM 6662 O O . ASP A 1 835 ? -1.443 45.440 -23.518 1.00 73.00 835 ASP A O 1
ATOM 6666 N N . ALA A 1 836 ? 0.327 44.058 -23.432 1.00 74.25 836 ALA A N 1
ATOM 6667 C CA . ALA A 1 836 ? 0.215 43.617 -24.820 1.00 74.25 836 ALA A CA 1
ATOM 6668 C C . ALA A 1 836 ? -1.131 42.915 -25.089 1.00 74.25 836 ALA A C 1
ATOM 6670 O O . ALA A 1 836 ? -1.744 43.084 -26.153 1.00 74.25 836 ALA A O 1
ATOM 6671 N N . VAL A 1 837 ? -1.633 42.148 -24.118 1.00 76.12 837 VAL A N 1
ATOM 6672 C CA . VAL A 1 837 ? -2.854 41.329 -24.231 1.00 76.12 837 VAL A CA 1
ATOM 6673 C C . VAL A 1 837 ? -4.114 42.134 -23.924 1.00 76.12 837 VAL A C 1
ATOM 6675 O O . VAL A 1 837 ? -5.177 41.845 -24.478 1.00 76.12 837 VAL A O 1
ATOM 6678 N N . LYS A 1 838 ? -3.999 43.197 -23.121 1.00 77.62 838 LYS A N 1
ATOM 6679 C CA . LYS A 1 838 ? -5.103 44.094 -22.745 1.00 77.62 838 LYS A CA 1
ATOM 6680 C C . LYS A 1 838 ? -5.830 44.687 -23.953 1.00 77.62 838 LYS A C 1
ATOM 6682 O O . LYS A 1 838 ? -7.049 44.800 -23.958 1.00 77.62 838 LYS A O 1
ATOM 6687 N N . ALA A 1 839 ? -5.101 44.995 -25.024 1.00 78.12 839 ALA A N 1
ATOM 6688 C CA . ALA A 1 839 ? -5.710 45.469 -26.267 1.00 78.12 839 ALA A CA 1
ATOM 6689 C C . ALA A 1 839 ? -6.598 44.411 -26.954 1.00 78.12 839 ALA A C 1
ATOM 6691 O O . ALA A 1 839 ? -7.467 44.772 -27.744 1.00 78.12 839 ALA A O 1
ATOM 6692 N N . CYS A 1 840 ? -6.373 43.118 -26.693 1.00 81.38 840 CYS A N 1
ATOM 6693 C CA . CYS A 1 840 ? -7.173 42.023 -27.240 1.00 81.38 840 CYS A CA 1
ATOM 6694 C C . CYS A 1 840 ? -8.374 41.657 -26.360 1.00 81.38 840 CYS A C 1
ATOM 6696 O O . CYS A 1 840 ? -9.362 41.179 -26.905 1.00 81.38 840 CYS A O 1
ATOM 6698 N N . SER A 1 841 ? -8.322 41.872 -25.042 1.00 75.25 841 SER A N 1
ATOM 6699 C CA . SER A 1 841 ? -9.431 41.512 -24.144 1.00 75.25 841 SER A CA 1
ATOM 6700 C C . SER A 1 841 ? -10.690 42.360 -24.355 1.00 75.25 841 SER A C 1
ATOM 6702 O O . SER A 1 841 ? -11.788 41.886 -24.089 1.00 75.25 841 SER A O 1
ATOM 6704 N N . VAL A 1 842 ? -10.537 43.579 -24.882 1.00 77.88 842 VAL A N 1
ATOM 6705 C CA . VAL A 1 842 ? -11.633 44.510 -25.226 1.00 77.88 842 VAL A CA 1
ATOM 6706 C C . VAL A 1 842 ? -11.811 44.694 -26.739 1.00 77.88 842 VAL A C 1
ATOM 6708 O O . VAL A 1 842 ? -12.388 45.677 -27.193 1.00 77.88 842 VAL A O 1
ATOM 6711 N N . CYS A 1 843 ? -11.245 43.798 -27.550 1.00 81.69 843 CYS A N 1
ATOM 6712 C CA . CYS A 1 843 ? -11.292 43.903 -29.005 1.00 81.69 843 CYS A CA 1
ATOM 6713 C C . CYS A 1 843 ? -12.514 43.174 -29.571 1.00 81.69 843 CYS A C 1
ATOM 6715 O O . CYS A 1 843 ? -12.645 41.968 -29.371 1.00 81.69 843 CYS A O 1
ATOM 6717 N N . ASP A 1 844 ? -13.306 43.855 -30.403 1.00 82.81 844 ASP A N 1
ATOM 6718 C CA . ASP A 1 844 ? -14.489 43.280 -31.074 1.00 82.81 844 ASP A CA 1
ATOM 6719 C C . ASP A 1 844 ? -14.178 42.059 -31.964 1.00 82.81 844 ASP A C 1
ATOM 6721 O O . ASP A 1 844 ? -15.068 41.297 -32.336 1.00 82.81 844 ASP A O 1
ATOM 6725 N N . TYR A 1 845 ? -12.907 41.863 -32.330 1.00 83.31 845 TYR A N 1
ATOM 6726 C CA . TYR A 1 845 ? -12.450 40.745 -33.160 1.00 83.31 845 TYR A CA 1
ATOM 6727 C C . TYR A 1 845 ? -11.878 39.564 -32.363 1.00 83.31 845 TYR A C 1
ATOM 6729 O O . TYR A 1 845 ? -11.503 38.552 -32.965 1.00 83.31 845 TYR A O 1
ATOM 6737 N N . ALA A 1 846 ? -11.754 39.672 -31.038 1.00 78.25 846 ALA A N 1
ATOM 6738 C CA . ALA A 1 846 ? -11.269 38.573 -30.209 1.00 78.25 846 ALA A CA 1
ATOM 6739 C C . ALA A 1 846 ? -12.323 37.460 -30.159 1.00 78.25 846 ALA A C 1
ATOM 6741 O O . ALA A 1 846 ? -13.422 37.676 -29.661 1.00 78.25 846 ALA A O 1
ATOM 6742 N N . SER A 1 847 ? -11.991 36.272 -30.675 1.00 72.50 847 SER A N 1
ATOM 6743 C CA . SER A 1 847 ? -12.961 35.169 -30.776 1.00 72.50 847 SER A CA 1
ATOM 6744 C C . SER A 1 847 ? -12.887 34.148 -29.637 1.00 72.50 847 SER A C 1
ATOM 6746 O O . SER A 1 847 ? -13.718 33.243 -29.576 1.00 72.50 847 SER A O 1
ATOM 6748 N N . CYS A 1 848 ? -11.929 34.286 -28.713 1.00 72.31 848 CYS A N 1
ATOM 6749 C CA . CYS A 1 848 ? -11.903 33.481 -27.493 1.00 72.31 848 CYS A CA 1
ATOM 6750 C C . CYS A 1 848 ? -13.069 33.875 -26.584 1.00 72.31 848 CYS A C 1
ATOM 6752 O O . CYS A 1 848 ? -13.259 35.061 -26.311 1.00 72.31 848 CYS A O 1
ATOM 6754 N N . TYR A 1 849 ? -13.804 32.876 -26.094 1.00 63.56 849 TYR A N 1
ATOM 6755 C CA . TYR A 1 849 ? -14.777 33.055 -25.026 1.00 63.56 849 TYR A CA 1
ATOM 6756 C C . TYR A 1 849 ? -14.443 32.119 -23.848 1.00 63.56 849 TYR A C 1
ATOM 6758 O O . TYR A 1 849 ? -14.396 30.900 -24.052 1.00 63.56 849 TYR A O 1
ATOM 6766 N N . PRO A 1 850 ? -14.201 32.659 -22.639 1.00 63.81 850 PRO A N 1
ATOM 6767 C CA . PRO A 1 850 ? -14.134 34.091 -22.342 1.00 63.81 850 PRO A CA 1
ATOM 6768 C C . PRO A 1 850 ? -12.907 34.760 -23.013 1.00 63.81 850 PRO A C 1
ATOM 6770 O O . PRO A 1 850 ? -11.997 34.069 -23.485 1.00 63.81 850 PRO A O 1
ATOM 6773 N N . HIS A 1 851 ? -12.930 36.094 -23.155 1.00 71.56 851 HIS A N 1
ATOM 6774 C CA . HIS A 1 851 ? -11.874 36.867 -23.835 1.00 71.56 851 HIS A CA 1
ATOM 6775 C C . HIS A 1 851 ? -10.475 36.574 -23.256 1.00 71.56 851 HIS A C 1
ATOM 6777 O O . HIS A 1 851 ? -10.381 36.116 -22.123 1.00 71.56 851 HIS A O 1
ATOM 6783 N N . PRO A 1 852 ? -9.373 36.835 -23.990 1.00 71.00 852 PRO A N 1
ATOM 6784 C CA . PRO A 1 852 ? -8.016 36.569 -23.503 1.00 71.00 852 PRO A CA 1
ATOM 6785 C C . PRO A 1 852 ? -7.791 37.053 -22.059 1.00 71.00 852 PRO A C 1
ATOM 6787 O O . PRO A 1 852 ? -8.055 38.213 -21.743 1.00 71.00 852 PRO A O 1
ATOM 6790 N N . HIS A 1 853 ? -7.319 36.151 -21.196 1.00 70.38 853 HIS A N 1
ATOM 6791 C CA . HIS A 1 853 ? -7.261 36.353 -19.747 1.00 70.38 853 HIS A CA 1
ATOM 6792 C C . HIS A 1 853 ? -5.877 36.768 -19.253 1.00 70.38 853 HIS A C 1
ATOM 6794 O O . HIS A 1 853 ? -4.858 36.333 -19.800 1.00 70.38 853 HIS A O 1
ATOM 6800 N N . ALA A 1 854 ? -5.888 37.514 -18.147 1.00 73.31 854 ALA A N 1
ATOM 6801 C CA . ALA A 1 854 ? -4.832 37.549 -17.147 1.00 73.31 854 ALA A CA 1
ATOM 6802 C C . ALA A 1 854 ? -5.423 36.987 -15.844 1.00 73.31 854 ALA A C 1
ATOM 6804 O O . ALA A 1 854 ? -6.387 37.535 -15.308 1.00 73.31 854 ALA A O 1
ATOM 6805 N N . VAL A 1 855 ? -4.903 35.856 -15.382 1.00 76.12 855 VAL A N 1
ATOM 6806 C CA . VAL A 1 855 ? -5.281 35.220 -14.120 1.00 76.12 855 VAL A CA 1
ATOM 6807 C C . VAL A 1 855 ? -4.299 35.691 -13.059 1.00 76.12 855 VAL A C 1
ATOM 6809 O O . VAL A 1 855 ? -3.094 35.508 -13.215 1.00 76.12 855 VAL A O 1
ATOM 6812 N N . ARG A 1 856 ? -4.820 36.311 -11.999 1.00 75.44 856 ARG A N 1
ATOM 6813 C CA . ARG A 1 856 ? -4.027 36.815 -10.875 1.00 75.44 856 ARG A CA 1
ATOM 6814 C C . ARG A 1 856 ? -4.281 35.961 -9.652 1.00 75.44 856 ARG A C 1
ATOM 6816 O O . ARG A 1 856 ? -5.424 35.860 -9.211 1.00 75.44 856 ARG A O 1
ATOM 6823 N N . PHE A 1 857 ? -3.222 35.362 -9.130 1.00 70.75 857 PHE A N 1
ATOM 6824 C CA . PHE A 1 857 ? -3.287 34.534 -7.940 1.00 70.75 857 PHE A CA 1
ATOM 6825 C C . PHE A 1 857 ? -2.993 35.355 -6.675 1.00 70.75 857 PHE A C 1
ATOM 6827 O O . PHE A 1 857 ? -2.085 36.187 -6.655 1.00 70.75 857 PHE A O 1
ATOM 6834 N N . ASP A 1 858 ? -3.764 35.116 -5.615 1.00 66.88 858 ASP A N 1
ATOM 6835 C CA . ASP A 1 858 ? -3.581 35.738 -4.303 1.00 66.88 858 ASP A CA 1
ATOM 6836 C C . ASP A 1 858 ? -2.445 35.083 -3.484 1.00 66.88 858 ASP A C 1
ATOM 6838 O O . ASP A 1 858 ? -1.707 34.216 -3.962 1.00 66.88 858 ASP A O 1
ATOM 6842 N N . ASP A 1 859 ? -2.295 35.494 -2.219 1.00 56.22 859 ASP A N 1
ATOM 6843 C CA . ASP A 1 859 ? -1.289 34.961 -1.286 1.00 56.22 859 ASP A CA 1
ATOM 6844 C C . ASP A 1 859 ? -1.384 33.459 -1.013 1.00 56.22 859 ASP A C 1
ATOM 6846 O O . ASP A 1 859 ? -0.415 32.857 -0.546 1.00 56.22 859 ASP A O 1
ATOM 6850 N N . LYS A 1 860 ? -2.516 32.838 -1.346 1.00 51.28 860 LYS A N 1
ATOM 6851 C CA . LYS A 1 860 ? -2.773 31.406 -1.189 1.00 51.28 860 LYS A CA 1
ATOM 6852 C C . LYS A 1 860 ? -2.743 30.656 -2.522 1.00 51.28 860 LYS A C 1
ATOM 6854 O O . LYS A 1 860 ? -3.119 29.486 -2.555 1.00 51.28 860 LYS A O 1
ATOM 6859 N N . TRP A 1 861 ? -2.271 31.295 -3.597 1.00 63.16 861 TRP A N 1
ATOM 6860 C CA . TRP A 1 861 ? -2.320 30.763 -4.960 1.00 63.16 861 TRP A CA 1
ATOM 6861 C C . TRP A 1 861 ? -3.749 30.445 -5.432 1.00 63.16 861 TRP A C 1
ATOM 6863 O O . TRP A 1 861 ? -3.967 29.515 -6.212 1.00 63.16 861 TRP A O 1
ATOM 6873 N N . GLU A 1 862 ? -4.733 31.228 -4.984 1.00 74.56 862 GLU A N 1
ATOM 6874 C CA . GLU A 1 862 ? -6.109 31.153 -5.472 1.00 74.56 862 GLU A CA 1
ATOM 6875 C C . GLU A 1 862 ? -6.417 32.301 -6.438 1.00 74.56 862 GLU A C 1
ATOM 6877 O O . GLU A 1 862 ? -5.928 33.413 -6.263 1.00 74.56 862 GLU A O 1
ATOM 6882 N N . ALA A 1 863 ? -7.248 32.050 -7.449 1.00 78.94 863 ALA A N 1
ATOM 6883 C CA . ALA A 1 863 ? -7.687 33.070 -8.403 1.00 78.94 863 ALA A CA 1
ATOM 6884 C C . ALA A 1 863 ? -9.172 32.916 -8.737 1.00 78.94 863 ALA A C 1
ATOM 6886 O O . ALA A 1 863 ? -9.730 31.825 -8.629 1.00 78.94 863 ALA A O 1
ATOM 6887 N N . ASP A 1 864 ? -9.823 33.982 -9.194 1.00 82.44 864 ASP A N 1
ATOM 6888 C CA . ASP A 1 864 ? -11.196 33.880 -9.690 1.00 82.44 864 ASP A CA 1
ATOM 6889 C C . ASP A 1 864 ? -11.242 33.058 -10.984 1.00 82.44 864 ASP A C 1
ATOM 6891 O O . ASP A 1 864 ? -10.449 33.258 -11.907 1.00 82.44 864 ASP A O 1
ATOM 6895 N N . CYS A 1 865 ? -12.181 32.112 -11.070 1.00 80.00 865 CYS A N 1
ATOM 6896 C CA . CYS A 1 865 ? -12.338 31.283 -12.257 1.00 80.00 865 CYS A CA 1
ATOM 6897 C C . CYS A 1 865 ? -12.934 32.108 -13.404 1.00 80.00 865 CYS A C 1
ATOM 6899 O O . CYS A 1 865 ? -14.095 32.516 -13.299 1.00 80.00 865 CYS A O 1
ATOM 6901 N N . PRO A 1 866 ? -12.240 32.270 -14.548 1.00 73.75 866 PRO A N 1
ATOM 6902 C CA . PRO A 1 866 ? -12.756 33.102 -15.631 1.00 73.75 866 PRO A CA 1
ATOM 6903 C C . PRO A 1 866 ? -14.062 32.576 -16.243 1.00 73.75 866 PRO A C 1
ATOM 6905 O O . PRO A 1 866 ? -14.931 33.349 -16.640 1.00 73.75 866 PRO A O 1
ATOM 6908 N N . VAL A 1 867 ? -14.245 31.250 -16.247 1.00 72.75 867 VAL A N 1
ATOM 6909 C CA . VAL A 1 867 ? -15.470 30.589 -16.724 1.00 72.75 867 VAL A CA 1
ATOM 6910 C C . VAL A 1 867 ? -16.645 30.833 -15.771 1.00 72.75 867 VAL A C 1
ATOM 6912 O O . VAL A 1 867 ? -17.762 31.123 -16.211 1.00 72.75 867 VAL A O 1
ATOM 6915 N N . CYS A 1 868 ? -16.417 30.749 -14.455 1.00 76.00 868 CYS A N 1
ATOM 6916 C CA . CYS A 1 868 ? -17.464 31.031 -13.471 1.00 76.00 868 CYS A CA 1
ATOM 6917 C C . CYS A 1 868 ? -17.774 32.524 -13.379 1.00 76.00 868 CYS A C 1
ATOM 6919 O O . CYS A 1 868 ? -18.937 32.874 -13.208 1.00 76.00 868 CYS A O 1
ATOM 6921 N N . ALA A 1 869 ? -16.775 33.394 -13.527 1.00 72.50 869 ALA A N 1
ATOM 6922 C CA . ALA A 1 869 ? -16.960 34.840 -13.555 1.00 72.50 869 ALA A CA 1
ATOM 6923 C C . ALA A 1 869 ? -17.845 35.263 -14.739 1.00 72.50 869 ALA A C 1
ATOM 6925 O O . ALA A 1 869 ? -18.834 35.964 -14.538 1.00 72.50 869 ALA A O 1
ATOM 6926 N N . ALA A 1 870 ? -17.574 34.744 -15.944 1.00 66.94 870 ALA A N 1
ATOM 6927 C CA . ALA A 1 870 ? -18.381 35.007 -17.141 1.00 66.94 870 ALA A CA 1
ATOM 6928 C C . ALA A 1 870 ? -19.829 34.491 -17.042 1.00 66.94 870 ALA A C 1
ATOM 6930 O O . ALA A 1 870 ? -20.710 34.975 -17.743 1.00 66.94 870 ALA A O 1
ATOM 6931 N N . SER A 1 871 ? -20.081 33.513 -16.169 1.00 69.94 871 SER A N 1
ATOM 6932 C CA . SER A 1 871 ? -21.412 32.945 -15.928 1.00 69.94 871 SER A CA 1
ATOM 6933 C C . SER A 1 871 ? -22.009 33.332 -14.569 1.00 69.94 871 SER A C 1
ATOM 6935 O O . SER A 1 871 ? -22.972 32.707 -14.137 1.00 69.94 871 SER A O 1
ATOM 6937 N N . HIS A 1 872 ? -21.448 34.345 -13.894 1.00 75.81 872 HIS A N 1
ATOM 6938 C CA . HIS A 1 872 ? -21.885 34.855 -12.584 1.00 75.81 872 HIS A CA 1
ATOM 6939 C C . HIS A 1 872 ? -22.015 33.787 -11.473 1.00 75.81 872 HIS A C 1
ATOM 6941 O O . HIS A 1 872 ? -22.852 33.902 -10.583 1.00 75.81 872 HIS A O 1
ATOM 6947 N N . ARG A 1 873 ? -21.172 32.746 -11.507 1.00 72.88 873 ARG A N 1
ATOM 6948 C CA . ARG A 1 873 ? -21.182 31.594 -10.580 1.00 72.88 873 ARG A CA 1
ATOM 6949 C C . ARG A 1 873 ? -20.138 31.650 -9.454 1.00 72.88 873 ARG A C 1
ATOM 6951 O O . ARG A 1 873 ? -20.141 30.770 -8.604 1.00 72.88 873 ARG A O 1
ATOM 6958 N N . GLY A 1 874 ? -19.250 32.651 -9.439 1.00 79.69 874 GLY A N 1
ATOM 6959 C CA . GLY A 1 874 ? -18.364 32.950 -8.297 1.00 79.69 874 GLY A CA 1
ATOM 6960 C C . GLY A 1 874 ? -17.345 31.870 -7.889 1.00 79.69 874 GLY A C 1
ATOM 6961 O O . GLY A 1 874 ? -16.917 31.857 -6.742 1.00 79.69 874 GLY A O 1
ATOM 6962 N N . GLY A 1 875 ? -16.971 30.948 -8.782 1.00 82.00 875 GLY A N 1
ATOM 6963 C CA . GLY A 1 875 ? -16.007 29.884 -8.477 1.00 82.00 875 GLY A CA 1
ATOM 6964 C C . GLY A 1 875 ? -14.558 30.368 -8.404 1.00 82.00 875 GLY A C 1
ATOM 6965 O O . GLY A 1 875 ? -14.158 31.246 -9.173 1.00 82.00 875 GLY A O 1
ATOM 6966 N N . ARG A 1 876 ? -13.753 29.741 -7.539 1.00 81.62 876 ARG A N 1
ATOM 6967 C CA . ARG A 1 876 ? -12.311 29.988 -7.402 1.00 81.62 876 ARG A CA 1
ATOM 6968 C C . ARG A 1 876 ? -11.487 28.831 -7.945 1.00 81.62 876 ARG A C 1
ATOM 6970 O O . ARG A 1 876 ? -11.801 27.662 -7.749 1.00 81.62 876 ARG A O 1
ATOM 6977 N N . ILE A 1 877 ? -10.405 29.175 -8.624 1.00 74.25 877 ILE A N 1
ATOM 6978 C CA . ILE A 1 877 ? -9.329 28.286 -9.045 1.00 74.25 877 ILE A CA 1
ATOM 6979 C C . ILE A 1 877 ? -8.358 28.134 -7.873 1.00 74.25 877 ILE A C 1
ATOM 6981 O O . ILE A 1 877 ? -7.883 29.134 -7.340 1.00 74.25 877 ILE A O 1
ATOM 6985 N N . ARG A 1 878 ? -8.055 26.890 -7.487 1.00 70.06 878 ARG A N 1
ATOM 6986 C CA . ARG A 1 878 ? -7.122 26.558 -6.399 1.00 70.06 878 ARG A CA 1
ATOM 6987 C C . ARG A 1 878 ? -6.052 25.561 -6.844 1.00 70.06 878 ARG A C 1
ATOM 6989 O O . ARG A 1 878 ? -6.323 24.773 -7.754 1.00 70.06 878 ARG A O 1
ATOM 6996 N N . PRO A 1 879 ? -4.877 25.530 -6.193 1.00 62.50 879 PRO A N 1
ATOM 6997 C CA . PRO A 1 879 ? -3.834 24.566 -6.513 1.00 62.50 879 PRO A CA 1
ATOM 6998 C C . PRO A 1 879 ? -4.291 23.131 -6.234 1.00 62.50 879 PRO A C 1
ATOM 7000 O O . PRO A 1 879 ? -4.800 22.821 -5.152 1.00 62.50 879 PRO A O 1
ATOM 7003 N N . VAL A 1 880 ? -4.052 22.227 -7.180 1.00 55.81 880 VAL A N 1
ATOM 7004 C CA . VAL A 1 880 ? -4.113 20.784 -6.946 1.00 55.81 880 VAL A CA 1
ATOM 7005 C C . VAL A 1 880 ? -2.814 20.397 -6.242 1.00 55.81 880 VAL A C 1
ATOM 7007 O O . VAL A 1 880 ? -1.805 20.092 -6.867 1.00 55.81 880 VAL A O 1
ATOM 7010 N N . LEU A 1 881 ? -2.807 20.463 -4.910 1.00 50.91 881 LEU A N 1
ATOM 7011 C CA . LEU A 1 881 ? -1.673 19.978 -4.120 1.00 50.91 881 LEU A CA 1
ATOM 7012 C C . LEU A 1 881 ? -1.501 18.472 -4.369 1.00 50.91 881 LEU A C 1
ATOM 7014 O O . LEU A 1 881 ? -2.460 17.715 -4.203 1.00 50.91 881 LEU A O 1
ATOM 7018 N N . ALA A 1 882 ? -0.297 18.022 -4.736 1.00 47.25 882 ALA A N 1
ATOM 7019 C CA . ALA A 1 882 ? 0.014 16.596 -4.802 1.00 47.25 882 ALA A CA 1
ATOM 7020 C C . ALA A 1 882 ? -0.088 16.008 -3.385 1.00 47.25 882 ALA A C 1
ATOM 7022 O O . ALA A 1 882 ? 0.762 16.247 -2.528 1.00 47.25 882 ALA A O 1
ATOM 7023 N N . ARG A 1 883 ? -1.184 15.293 -3.110 1.00 49.88 883 ARG A N 1
ATOM 7024 C CA . ARG A 1 883 ? -1.475 14.743 -1.777 1.00 49.88 883 ARG A CA 1
ATOM 7025 C C . ARG A 1 883 ? -0.885 13.349 -1.552 1.00 49.88 883 ARG A C 1
ATOM 7027 O O . ARG A 1 883 ? -0.824 12.935 -0.402 1.00 49.88 883 ARG A O 1
ATOM 7034 N N . THR A 1 884 ? -0.477 12.639 -2.609 1.00 60.59 884 THR A N 1
ATOM 7035 C CA . THR A 1 884 ? -0.032 11.235 -2.547 1.00 60.59 884 THR A CA 1
ATOM 7036 C C . THR A 1 884 ? 1.244 11.000 -3.360 1.00 60.59 884 THR A C 1
ATOM 7038 O O . THR A 1 884 ? 1.525 11.728 -4.318 1.00 60.59 884 THR A O 1
ATOM 7041 N N . PHE A 1 885 ? 1.989 9.943 -3.015 1.00 71.00 885 PHE A N 1
ATOM 7042 C CA . PHE A 1 885 ? 3.167 9.478 -3.760 1.00 71.00 885 PHE A CA 1
ATOM 7043 C C . PHE A 1 885 ? 2.870 9.234 -5.245 1.00 71.00 885 PHE A C 1
ATOM 7045 O O . PHE A 1 885 ? 3.673 9.583 -6.106 1.00 71.00 885 PHE A O 1
ATOM 7052 N N . ALA A 1 886 ? 1.696 8.678 -5.551 1.00 72.38 886 ALA A N 1
ATOM 7053 C CA . ALA A 1 886 ? 1.264 8.363 -6.909 1.00 72.38 886 ALA A CA 1
ATOM 7054 C C . ALA A 1 886 ? 1.076 9.618 -7.769 1.00 72.38 886 ALA A C 1
ATOM 7056 O O . ALA A 1 886 ? 1.651 9.719 -8.854 1.00 72.38 886 ALA A O 1
ATOM 7057 N N . THR A 1 887 ? 0.310 10.599 -7.272 1.00 66.31 887 THR A N 1
ATOM 7058 C CA . THR A 1 887 ? 0.133 11.895 -7.947 1.00 66.31 887 THR A CA 1
ATOM 7059 C C . THR A 1 887 ? 1.481 12.572 -8.136 1.00 66.31 887 THR A C 1
ATOM 7061 O O . THR A 1 887 ? 1.783 13.079 -9.211 1.00 66.31 887 THR A O 1
ATOM 7064 N N . TYR A 1 888 ? 2.315 12.519 -7.103 1.00 69.62 888 TYR A N 1
ATOM 7065 C CA . TYR A 1 888 ? 3.637 13.103 -7.119 1.00 69.62 888 TYR A CA 1
ATOM 7066 C C . TYR A 1 888 ? 4.563 12.474 -8.180 1.00 69.62 888 TYR A C 1
ATOM 7068 O O . TYR A 1 888 ? 5.138 13.188 -8.999 1.00 69.62 888 TYR A O 1
ATOM 7076 N N . ILE A 1 889 ? 4.690 11.144 -8.215 1.00 74.00 889 ILE A N 1
ATOM 7077 C CA . ILE A 1 889 ? 5.550 10.451 -9.181 1.00 74.00 889 ILE A CA 1
ATOM 7078 C C . ILE A 1 889 ? 5.074 10.667 -10.615 1.00 74.00 889 ILE A C 1
ATOM 7080 O O . ILE A 1 889 ? 5.918 10.833 -11.492 1.00 74.00 889 ILE A O 1
ATOM 7084 N N . ARG A 1 890 ? 3.759 10.704 -10.868 1.00 75.69 890 ARG A N 1
ATOM 7085 C CA . ARG A 1 890 ? 3.226 11.055 -12.195 1.00 75.69 890 ARG A CA 1
ATOM 7086 C C . ARG A 1 890 ? 3.648 12.467 -12.598 1.00 75.69 890 ARG A C 1
ATOM 7088 O O . ARG A 1 890 ? 4.217 12.658 -13.666 1.00 75.69 890 ARG A O 1
ATOM 7095 N N . SER A 1 891 ? 3.490 13.426 -11.693 1.00 64.75 891 SER A N 1
ATOM 7096 C CA . SER A 1 891 ? 3.932 14.805 -11.900 1.00 64.75 891 SER A CA 1
ATOM 7097 C C . SER A 1 891 ? 5.441 14.920 -12.162 1.00 64.75 891 SER A C 1
ATOM 7099 O O . SER A 1 891 ? 5.869 15.627 -13.073 1.00 64.75 891 SER A O 1
ATOM 7101 N N . ALA A 1 892 ? 6.265 14.201 -11.398 1.00 66.25 892 ALA A N 1
ATOM 7102 C CA . ALA A 1 892 ? 7.716 14.168 -11.578 1.00 66.25 892 ALA A CA 1
ATOM 7103 C C . ALA A 1 892 ? 8.131 13.458 -12.876 1.00 66.25 892 ALA A C 1
ATOM 7105 O O . ALA A 1 892 ? 9.102 13.845 -13.524 1.00 66.25 892 ALA A O 1
ATOM 7106 N N . TRP A 1 893 ? 7.384 12.427 -13.269 1.00 74.50 893 TRP A N 1
ATOM 7107 C CA . TRP A 1 893 ? 7.550 11.728 -14.534 1.00 74.50 893 TRP A CA 1
ATOM 7108 C C . TRP A 1 893 ? 7.236 12.625 -15.729 1.00 74.50 893 TRP A C 1
ATOM 7110 O O . TRP A 1 893 ? 7.953 12.582 -16.725 1.00 74.50 893 TRP A O 1
ATOM 7120 N N . ASP A 1 894 ? 6.229 13.484 -15.644 1.00 67.06 894 ASP A N 1
ATOM 7121 C CA . ASP A 1 894 ? 5.908 14.418 -16.726 1.00 67.06 894 ASP A CA 1
ATOM 7122 C C . ASP A 1 894 ? 6.876 15.610 -16.786 1.00 67.06 894 ASP A C 1
ATOM 7124 O O . ASP A 1 894 ? 6.992 16.277 -17.816 1.00 67.06 894 ASP A O 1
ATOM 7128 N N . PHE A 1 895 ? 7.656 15.835 -15.726 1.00 55.81 895 PHE A N 1
ATOM 7129 C CA . PHE A 1 895 ? 8.693 16.858 -15.686 1.00 55.81 895 PHE A CA 1
ATOM 7130 C C . PHE A 1 895 ? 9.890 16.484 -16.589 1.00 55.81 895 PHE A C 1
ATOM 7132 O O . PHE A 1 895 ? 10.475 15.401 -16.477 1.00 55.81 895 PHE A O 1
ATOM 7139 N N . LYS A 1 896 ? 10.249 17.370 -17.533 1.00 51.78 896 LYS A N 1
ATOM 7140 C CA . LYS A 1 896 ? 11.227 17.090 -18.613 1.00 51.78 896 LYS A CA 1
ATOM 7141 C C . LYS A 1 896 ? 12.438 18.027 -18.675 1.00 51.78 896 LYS A C 1
ATOM 7143 O O . LYS A 1 896 ? 13.288 17.826 -19.534 1.00 51.78 896 LYS A O 1
ATOM 7148 N N . HIS A 1 897 ? 12.545 19.019 -17.789 1.00 54.72 897 HIS A N 1
ATOM 7149 C CA . HIS A 1 897 ? 13.548 20.089 -17.913 1.00 54.72 897 HIS A CA 1
ATOM 7150 C C . HIS A 1 897 ? 15.010 19.590 -17.933 1.00 54.72 897 HIS A C 1
ATOM 7152 O O . HIS A 1 897 ? 15.859 20.192 -18.577 1.00 54.72 897 HIS A O 1
ATOM 7158 N N . ASP A 1 898 ? 15.315 18.488 -17.250 1.00 55.69 898 ASP A N 1
ATOM 7159 C CA . ASP A 1 898 ? 16.642 17.854 -17.213 1.00 55.69 898 ASP A CA 1
ATOM 7160 C C . ASP A 1 898 ? 16.696 16.536 -18.010 1.00 55.69 898 ASP A C 1
ATOM 7162 O O . ASP A 1 898 ? 17.538 15.668 -17.768 1.00 55.69 898 ASP A O 1
ATOM 7166 N N . GLY A 1 899 ? 15.730 16.327 -18.910 1.00 63.97 899 GLY A N 1
ATOM 7167 C CA . GLY A 1 899 ? 15.571 15.077 -19.643 1.00 63.97 899 GLY A CA 1
ATOM 7168 C C . GLY A 1 899 ? 15.207 13.873 -18.768 1.00 63.97 899 GLY A C 1
ATOM 7169 O O . GLY A 1 899 ? 15.200 12.765 -19.286 1.00 63.97 899 GLY A O 1
ATOM 7170 N N . GLY A 1 900 ? 14.896 14.034 -17.474 1.00 69.31 900 GLY A N 1
ATOM 7171 C CA . GLY A 1 900 ? 14.552 12.940 -16.560 1.00 69.31 900 GLY A CA 1
ATOM 7172 C C . GLY A 1 900 ? 15.675 12.448 -15.646 1.00 69.31 900 GLY A C 1
ATOM 7173 O O . GLY A 1 900 ? 15.460 11.489 -14.899 1.00 69.31 900 GLY A O 1
ATOM 7174 N N . ALA A 1 901 ? 16.854 13.074 -15.687 1.00 69.19 901 ALA A N 1
ATOM 7175 C CA . ALA A 1 901 ? 18.007 12.667 -14.883 1.00 69.19 901 ALA A CA 1
ATOM 7176 C C . ALA A 1 901 ? 17.728 12.765 -13.373 1.00 69.19 901 ALA A C 1
ATOM 7178 O O . ALA A 1 901 ? 17.993 11.820 -12.627 1.00 69.19 901 ALA A O 1
ATOM 7179 N N . GLY A 1 902 ? 17.125 13.868 -12.931 1.00 69.25 902 GLY A N 1
ATOM 7180 C CA . GLY A 1 902 ? 16.702 14.098 -11.556 1.00 69.25 902 GLY A CA 1
ATOM 7181 C C . GLY A 1 902 ? 15.604 13.133 -11.128 1.00 69.25 902 GLY A C 1
ATOM 7182 O O . GLY A 1 902 ? 15.663 12.610 -10.019 1.00 69.25 902 GLY A O 1
ATOM 7183 N N . PHE A 1 903 ? 14.649 12.802 -12.004 1.00 77.06 903 PHE A N 1
ATOM 7184 C CA . PHE A 1 903 ? 13.655 11.760 -11.714 1.00 77.06 903 PHE A CA 1
ATOM 7185 C C . PHE A 1 903 ? 14.336 10.420 -11.388 1.00 77.06 903 PHE A C 1
ATOM 7187 O O . PHE A 1 903 ? 14.116 9.857 -10.315 1.00 77.06 903 PHE A O 1
ATOM 7194 N N . CYS A 1 904 ? 15.226 9.950 -12.269 1.00 81.19 904 CYS A N 1
ATOM 7195 C CA . CYS A 1 904 ? 15.941 8.685 -12.090 1.00 81.19 904 CYS A CA 1
ATOM 7196 C C . CYS A 1 904 ? 16.844 8.688 -10.847 1.00 81.19 904 CYS A C 1
ATOM 7198 O O . CYS A 1 904 ? 16.891 7.701 -10.111 1.00 81.19 904 CYS A O 1
ATOM 7200 N N . GLY A 1 905 ? 17.574 9.781 -10.608 1.00 78.06 905 GLY A N 1
ATOM 7201 C CA . GLY A 1 905 ? 18.460 9.920 -9.451 1.00 78.06 905 GLY A CA 1
ATOM 7202 C C . GLY A 1 905 ? 17.696 9.945 -8.128 1.00 78.06 905 GLY A C 1
ATOM 7203 O O . GLY A 1 905 ? 18.059 9.237 -7.188 1.00 78.06 905 GLY A O 1
ATOM 7204 N N . ASN A 1 906 ? 16.598 10.699 -8.065 1.00 74.12 906 ASN A N 1
ATOM 7205 C CA . ASN A 1 906 ? 15.819 10.827 -6.840 1.00 74.12 906 ASN A CA 1
ATOM 7206 C C . ASN A 1 906 ? 15.014 9.558 -6.530 1.00 74.12 906 ASN A C 1
ATOM 7208 O O . ASN A 1 906 ? 15.018 9.116 -5.384 1.00 74.12 906 ASN A O 1
ATOM 7212 N N . LEU A 1 907 ? 14.379 8.926 -7.528 1.00 81.31 907 LEU A N 1
ATOM 7213 C CA . LEU A 1 907 ? 13.625 7.684 -7.312 1.00 81.31 907 LEU A CA 1
ATOM 7214 C C . LEU A 1 907 ? 14.533 6.545 -6.824 1.00 81.31 907 LEU A C 1
ATOM 7216 O O . LEU A 1 907 ? 14.140 5.745 -5.980 1.00 81.31 907 LEU A O 1
ATOM 7220 N N . ARG A 1 908 ? 15.772 6.496 -7.321 1.00 83.62 908 ARG A N 1
ATOM 7221 C CA . ARG A 1 908 ? 16.812 5.579 -6.844 1.00 83.62 908 ARG A CA 1
ATOM 7222 C C . ARG A 1 908 ? 17.184 5.836 -5.386 1.00 83.62 908 ARG A C 1
ATOM 7224 O O . ARG A 1 908 ? 17.205 4.891 -4.600 1.00 83.62 908 ARG A O 1
ATOM 7231 N N . ALA A 1 909 ? 17.469 7.090 -5.030 1.00 75.81 909 ALA A N 1
ATOM 7232 C CA . ALA A 1 909 ? 17.793 7.462 -3.655 1.00 75.81 909 ALA A CA 1
ATOM 7233 C C . ALA A 1 909 ? 16.638 7.117 -2.704 1.00 75.81 909 ALA A C 1
ATOM 7235 O O . ALA A 1 909 ? 16.864 6.607 -1.610 1.00 75.81 909 ALA A O 1
ATOM 7236 N N . GLU A 1 910 ? 15.400 7.335 -3.145 1.00 76.94 910 GLU A N 1
ATOM 7237 C CA . GLU A 1 910 ? 14.208 6.987 -2.382 1.00 76.94 910 GLU A CA 1
ATOM 7238 C C . GLU A 1 910 ? 14.053 5.474 -2.198 1.00 76.94 910 GLU A C 1
ATOM 7240 O O . GLU A 1 910 ? 13.809 5.005 -1.090 1.00 76.94 910 GLU A O 1
ATOM 7245 N N . ALA A 1 911 ? 14.291 4.680 -3.245 1.00 81.44 911 ALA A N 1
ATOM 7246 C CA . ALA A 1 911 ? 14.255 3.221 -3.149 1.00 81.44 911 ALA A CA 1
ATOM 7247 C C . ALA A 1 911 ? 15.267 2.680 -2.128 1.00 81.44 911 ALA A C 1
ATOM 7249 O O . ALA A 1 911 ? 14.960 1.754 -1.379 1.00 81.44 911 ALA A O 1
ATOM 7250 N N . ALA A 1 912 ? 16.469 3.264 -2.082 1.00 77.56 912 ALA A N 1
ATOM 7251 C CA . ALA A 1 912 ? 17.500 2.885 -1.122 1.00 77.56 912 ALA A CA 1
ATOM 7252 C C . ALA A 1 912 ? 17.084 3.195 0.324 1.00 77.56 912 ALA A C 1
ATOM 7254 O O . ALA A 1 912 ? 17.259 2.347 1.195 1.00 77.56 912 ALA A O 1
ATOM 7255 N N . LYS A 1 913 ? 16.483 4.368 0.568 1.00 73.00 913 LYS A N 1
ATOM 7256 C CA . LYS A 1 913 ? 15.967 4.751 1.891 1.00 73.00 913 LYS A CA 1
ATOM 7257 C C . LYS A 1 913 ? 14.890 3.788 2.394 1.00 73.00 913 LYS A C 1
ATOM 7259 O O . LYS A 1 913 ? 14.945 3.356 3.540 1.00 73.00 913 LYS A O 1
ATOM 7264 N N . VAL A 1 914 ? 13.920 3.455 1.542 1.00 75.44 914 VAL A N 1
ATOM 7265 C CA . VAL A 1 914 ? 12.761 2.630 1.919 1.00 75.44 914 VAL A CA 1
ATOM 7266 C C . VAL A 1 914 ? 13.133 1.148 2.038 1.00 75.44 914 VAL A C 1
ATOM 7268 O O . VAL A 1 914 ? 12.566 0.437 2.865 1.00 75.44 914 VAL A O 1
ATOM 7271 N N . ALA A 1 915 ? 14.123 0.668 1.278 1.00 74.88 915 ALA A N 1
ATOM 7272 C CA . ALA A 1 915 ? 14.593 -0.715 1.376 1.00 74.88 915 ALA A CA 1
ATOM 7273 C C . ALA A 1 915 ? 15.083 -1.087 2.790 1.00 74.88 915 ALA A C 1
ATOM 7275 O O . ALA A 1 915 ? 14.832 -2.203 3.238 1.00 74.88 915 ALA A O 1
ATOM 7276 N N . ASP A 1 916 ? 15.694 -0.153 3.526 1.00 72.62 916 ASP A N 1
ATOM 7277 C CA . ASP A 1 916 ? 16.109 -0.395 4.914 1.00 72.62 916 ASP A CA 1
ATOM 7278 C C . ASP A 1 916 ? 14.909 -0.659 5.847 1.00 72.62 916 ASP A C 1
ATOM 7280 O O . ASP A 1 916 ? 15.026 -1.442 6.791 1.00 72.62 916 ASP A O 1
ATOM 7284 N N . ILE A 1 917 ? 13.737 -0.063 5.575 1.00 74.38 917 ILE A N 1
ATOM 7285 C CA . ILE A 1 917 ? 12.504 -0.318 6.344 1.00 74.38 917 ILE A CA 1
ATOM 7286 C C . ILE A 1 917 ? 12.120 -1.794 6.241 1.00 74.38 917 ILE A C 1
ATOM 7288 O O . ILE A 1 917 ? 11.739 -2.405 7.238 1.00 74.38 917 ILE A O 1
ATOM 7292 N N . LYS A 1 918 ? 12.246 -2.394 5.051 1.00 75.62 918 LYS A N 1
ATOM 7293 C CA . LYS A 1 918 ? 11.939 -3.813 4.846 1.00 75.62 918 LYS A CA 1
ATOM 7294 C C . LYS A 1 918 ? 12.805 -4.700 5.736 1.00 75.62 918 LYS A C 1
ATOM 7296 O O . LYS A 1 918 ? 12.276 -5.595 6.388 1.00 75.62 918 LYS A O 1
ATOM 7301 N N . ASP A 1 919 ? 14.111 -4.454 5.774 1.00 71.94 919 ASP A N 1
ATOM 7302 C CA . ASP A 1 919 ? 15.039 -5.256 6.579 1.00 71.94 919 ASP A CA 1
ATOM 7303 C C . ASP A 1 919 ? 14.737 -5.130 8.079 1.00 71.94 919 ASP A C 1
ATOM 7305 O O . ASP A 1 919 ? 14.888 -6.089 8.836 1.00 71.94 919 ASP A O 1
ATOM 7309 N N . ILE A 1 920 ? 14.259 -3.964 8.513 1.00 71.25 920 ILE A N 1
ATOM 7310 C CA . ILE A 1 920 ? 13.828 -3.709 9.892 1.00 71.25 920 ILE A CA 1
ATOM 7311 C C . ILE A 1 920 ? 12.540 -4.477 10.206 1.00 71.25 920 ILE A C 1
ATOM 7313 O O . ILE A 1 920 ? 12.464 -5.183 11.211 1.00 71.25 920 ILE A O 1
ATOM 7317 N N . LEU A 1 921 ? 11.535 -4.389 9.333 1.00 69.69 921 LEU A N 1
ATOM 7318 C CA . LEU A 1 921 ? 10.263 -5.092 9.502 1.00 69.69 921 LEU A CA 1
ATOM 7319 C C . LEU A 1 921 ? 10.439 -6.617 9.448 1.00 69.69 921 LEU A C 1
ATOM 7321 O O . LEU A 1 921 ? 9.879 -7.324 10.281 1.00 69.69 921 LEU A O 1
ATOM 7325 N N . GLY A 1 922 ? 11.281 -7.116 8.540 1.00 66.38 922 GLY A N 1
ATOM 7326 C CA . GLY A 1 922 ? 11.570 -8.542 8.373 1.00 66.38 922 GLY A CA 1
ATOM 7327 C C . GLY A 1 922 ? 12.384 -9.168 9.511 1.00 66.38 922 GLY A C 1
ATOM 7328 O O . GLY A 1 922 ? 12.405 -10.390 9.638 1.00 66.38 922 GLY A O 1
ATOM 7329 N N . ASN A 1 923 ? 13.023 -8.356 10.359 1.00 64.25 923 ASN A N 1
ATOM 7330 C CA . ASN A 1 923 ? 13.755 -8.797 11.551 1.00 64.25 923 ASN A CA 1
ATOM 7331 C C . ASN A 1 923 ? 12.883 -8.808 12.823 1.00 64.25 923 ASN A C 1
ATOM 7333 O O . ASN A 1 923 ? 13.407 -8.649 13.929 1.00 64.25 923 ASN A O 1
ATOM 7337 N N . ASP A 1 924 ? 11.570 -9.018 12.696 1.00 62.31 924 ASP A N 1
ATOM 7338 C CA . ASP A 1 924 ? 10.706 -9.282 13.850 1.00 62.31 924 ASP A CA 1
ATOM 7339 C C . ASP A 1 924 ? 11.019 -10.672 14.430 1.00 62.31 924 ASP A C 1
ATOM 7341 O O . ASP A 1 924 ? 10.484 -11.701 14.010 1.00 62.31 924 ASP A O 1
ATOM 7345 N N . LYS A 1 925 ? 11.978 -10.724 15.357 1.00 50.81 925 LYS A N 1
ATOM 7346 C CA . LYS A 1 925 ? 12.282 -11.942 16.107 1.00 50.81 925 LYS A CA 1
ATOM 7347 C C . LYS A 1 925 ? 11.243 -12.111 17.211 1.00 50.81 925 LYS A C 1
ATOM 7349 O O . LYS A 1 925 ? 10.976 -11.173 17.964 1.00 50.81 925 LYS A O 1
ATOM 7354 N N . GLU A 1 926 ? 10.749 -13.339 17.369 1.00 44.16 926 GLU A N 1
ATOM 7355 C CA . GLU A 1 926 ? 10.136 -13.801 18.614 1.00 44.16 926 GLU A CA 1
ATOM 7356 C C . GLU A 1 926 ? 11.157 -13.626 19.745 1.00 44.16 926 GLU A C 1
ATOM 7358 O O . GLU A 1 926 ? 11.994 -14.486 20.011 1.00 44.16 926 GLU A O 1
ATOM 7363 N N . GLN A 1 927 ? 11.131 -12.477 20.404 1.00 35.84 927 GLN A N 1
ATOM 7364 C CA . GLN A 1 927 ? 11.537 -12.418 21.790 1.00 35.84 927 GLN A CA 1
ATOM 7365 C C . GLN A 1 927 ? 10.238 -12.443 22.580 1.00 35.84 927 GLN A C 1
ATOM 7367 O O . GLN A 1 927 ? 9.500 -11.456 22.543 1.00 35.84 927 GLN A O 1
ATOM 7372 N N . PRO A 1 928 ? 9.927 -13.555 23.274 1.00 34.28 928 PRO A N 1
ATOM 7373 C CA . PRO A 1 928 ? 9.024 -13.466 24.403 1.00 34.28 928 PRO A CA 1
ATOM 7374 C C . PRO A 1 928 ? 9.566 -12.324 25.257 1.00 34.28 928 PRO A C 1
ATOM 7376 O O . PRO A 1 928 ? 10.754 -12.342 25.599 1.00 34.28 928 PRO A O 1
ATOM 7379 N N . LEU A 1 929 ? 8.738 -11.316 25.544 1.00 35.00 929 LEU A N 1
ATOM 7380 C CA . LEU A 1 929 ? 9.036 -10.385 26.625 1.00 35.00 929 LEU A CA 1
ATOM 7381 C C . LEU A 1 929 ? 9.496 -11.251 27.801 1.00 35.00 929 LEU A C 1
ATOM 7383 O O . LEU A 1 929 ? 8.798 -12.200 28.172 1.00 35.00 929 LEU A O 1
ATOM 7387 N N . GLY A 1 930 ? 10.736 -11.030 28.244 1.00 27.58 930 GLY A N 1
ATOM 7388 C CA . GLY A 1 930 ? 11.357 -11.832 29.289 1.00 27.58 930 GLY A CA 1
ATOM 7389 C C . GLY A 1 930 ? 10.381 -12.005 30.450 1.00 27.58 930 GLY A C 1
ATOM 7390 O O . GLY A 1 930 ? 9.703 -11.048 30.817 1.00 27.58 930 GLY A O 1
ATOM 7391 N N . ARG A 1 931 ? 10.283 -13.252 30.920 1.00 26.31 931 ARG A N 1
ATOM 7392 C CA . ARG A 1 931 ? 9.441 -13.691 32.039 1.00 26.31 931 ARG A CA 1
ATOM 7393 C C . ARG A 1 931 ? 9.375 -12.705 33.197 1.00 26.31 931 ARG A C 1
ATOM 7395 O O . ARG A 1 931 ? 10.451 -12.175 33.555 1.00 26.31 931 ARG A O 1
#

Radius of gyration: 32.88 Å; Cα contacts (8 Å, |Δi|>4): 1499; chains: 1; bounding box: 76×96×104 Å